Protein AF-0000000073344468 (afdb_homodimer)

Secondary structure (DSSP, 8-state):
-HHHHHHHHHHHHHHHHHHHHHHHHHHHHHHHHHHHHHHHHHHHHHHHHHHHHHHHHHHHHHHHHHHHHHHHHHTT---TT-------HHHHHHHHHHHHTHHHHHHHHHHHHHHHHHHHHHHHHTT------SS--HHHHHHHHHHHHHHH--EEEEEEEEE---TT-S---EEEEEE-TTSSEEEEEETTSEEEEEEHHHHHHS-GGG---SEEEE-SS-EEEEEE-SSSTTEEEEEETTS-EEEEETTTTEEEEEE---SS-EEEEEE-SSSTTEEEEEETTSEEEEEETT-SS-SEEEE-SS-EEEEEE-TT-SSEEEEEETTS-EEEEETTB-SS-SEEE---SS-EEEEEESSSSEEEEEETTSEEEEEETTTTEEEEEEESS--SSS---EEE-SSEEEEE-TTSEEEEEETT-SSEEEEEEPP--TTS--S-GGG--EEEEEEPTTSSEEEEEETT-EEEEEEEE-/-HHHHHHHHHHHHHHHHHHHHHHHHHHHHHHHHHHHHHHHHHHHHHHHHHHHHHHHHHHHHHHHHHHHHHHHHHTT---TT-------HHHHHHHHHHHHTHHHHHHHHHHHHHHHHHHHHHHHHTT------SS--HHHHHHHHHHHHHHH--EEEEEEEEE---TT-S---EEEEEE-TTSSEEEEEETTSEEEEEEHHHHHHS-GGG---SEEEE-SS-EEEEEE-SSSTTEEEEEETTS-EEEEETTTTEEEEEE---SS-EEEEEE-SSSTTEEEEEETTSEEEEEETT-SS-SEEEE-SS-EEEEEE-TT-SSEEEEEETTS-EEEEETTB-SS-SEEE---SS-EEEEEESSSSEEEEEETTSEEEEEETTTTEEEEEEESS--SSS---EEE-SSEEEEE-TTSEEEEEETT-SSEEEEEEPP--TTS--S-GGG--EEEEEEPTTSSEEEEEETT-EEEEEEEE-

Solvent-accessible surface area (backbone atoms only — not comparable to full-atom values): 48288 Å² total; per-residue (Å²): 107,69,65,58,52,48,51,51,48,50,52,51,50,52,50,50,50,52,52,49,50,49,51,50,50,50,48,52,52,48,46,51,52,49,50,52,50,47,52,50,48,51,50,51,48,49,54,47,51,55,48,49,55,47,54,51,52,51,50,54,52,50,52,52,50,49,52,52,46,47,58,56,40,59,72,68,57,79,68,82,76,70,68,73,76,76,71,63,67,64,53,56,55,49,47,53,50,48,60,75,43,38,70,53,49,48,53,38,42,50,49,36,43,51,49,44,53,53,50,50,51,52,35,50,73,68,66,47,78,73,72,80,64,97,58,82,52,63,27,55,52,54,37,49,53,50,52,53,54,51,63,42,36,47,34,63,39,79,69,32,54,40,66,59,71,56,91,83,53,84,78,33,34,29,41,24,46,40,54,38,64,84,58,49,36,34,38,38,31,9,64,79,20,37,41,36,28,34,48,45,68,55,52,62,70,44,66,53,92,65,76,64,60,76,41,75,38,82,49,94,47,37,32,37,23,59,26,52,26,70,73,51,71,48,34,36,35,36,12,13,59,69,9,38,38,36,34,30,30,63,83,78,61,40,77,74,45,75,35,72,79,46,82,26,31,17,36,16,37,26,48,24,67,69,37,67,56,30,33,36,34,13,12,57,65,13,36,38,37,31,38,32,80,88,46,82,56,68,73,43,76,38,83,54,92,41,33,24,34,15,35,32,49,32,66,74,35,77,47,32,38,41,33,11,18,54,77,18,32,34,41,30,31,35,69,91,48,68,90,51,59,74,44,73,50,79,78,58,86,29,35,19,52,34,48,48,65,47,45,72,43,32,36,35,37,33,29,34,64,29,37,35,35,36,30,29,70,75,78,72,39,84,70,47,63,31,50,80,56,44,27,70,84,63,72,23,40,62,28,54,45,88,56,38,40,33,29,29,8,49,77,24,24,37,39,32,23,40,75,73,35,46,52,63,43,28,59,47,70,64,81,73,77,69,73,74,79,76,76,67,78,81,69,43,24,15,16,16,30,29,60,42,82,97,48,60,35,30,43,34,26,21,37,63,24,38,33,37,34,33,32,54,32,98,109,68,64,58,53,49,50,52,48,50,53,50,51,52,50,50,51,53,50,49,51,50,49,50,51,51,48,51,52,49,47,50,51,49,51,51,49,47,52,51,50,51,52,50,48,48,54,48,50,55,49,51,55,48,54,51,51,50,49,53,52,51,52,52,50,50,52,53,47,46,56,55,42,59,72,66,55,77,68,82,76,71,69,74,76,76,72,63,65,64,54,56,56,49,47,54,49,48,61,76,41,38,70,51,49,46,53,38,43,50,49,37,44,49,50,45,51,52,49,50,52,52,35,51,71,68,64,47,78,72,71,81,65,97,58,82,52,64,29,56,52,54,39,50,52,50,51,52,53,52,63,42,35,48,34,64,41,80,70,31,54,42,66,57,71,56,91,84,54,84,76,32,35,28,41,23,47,40,55,37,64,83,56,50,37,34,39,39,30,10,63,77,20,37,41,36,27,33,48,44,66,54,51,62,72,46,67,55,92,65,76,65,61,77,40,75,38,82,50,94,46,36,32,36,24,58,25,52,27,70,71,50,69,46,34,36,35,36,13,13,58,67,8,38,38,35,33,29,30,62,84,80,60,40,77,75,43,73,37,72,81,48,83,25,32,17,36,17,38,25,48,25,67,67,38,67,54,31,33,36,35,12,12,56,65,13,36,37,38,30,37,33,79,89,45,84,56,68,73,44,77,39,84,54,92,42,34,23,35,14,35,33,48,33,65,72,35,76,46,32,35,41,34,12,18,55,77,18,32,34,40,29,32,36,69,91,48,67,91,51,59,74,44,74,49,77,78,58,86,29,36,19,52,33,48,49,64,47,44,71,44,32,36,34,36,33,30,34,62,28,37,36,36,37,31,30,71,76,79,72,38,82,71,47,62,30,51,80,56,44,26,70,84,64,72,23,41,60,28,55,45,87,55,38,40,33,29,29,8,48,77,24,25,37,39,32,24,39,75,74,34,45,51,62,44,29,60,48,70,66,82,73,75,68,74,74,80,74,75,66,79,81,70,44,24,16,15,16,31,30,59,42,80,98,47,60,35,30,43,36,26,20,38,63,24,39,32,36,33,34,32,54,32,98

Nearest PDB structures (foldseek):
  5igo-assembly2_B  TM=9.835E-01  e=4.379E-60  Arabidopsis thaliana
  5igo-assembly1_A  TM=9.864E-01  e=9.681E-60  Arabidopsis thaliana
  6qtt-assembly1_A  TM=9.926E-01  e=2.397E-59  Arabidopsis thaliana
  6qto-assembly1_A  TM=9.766E-01  e=3.117E-60  Arabidopsis thaliana
  5kwn-assembly1_A  TM=9.956E-01  e=2.740E-58  Arabidopsis thaliana

Radius of gyration: 35.46 Å; Cα contacts (8 Å, |Δi|>4): 2117; chains: 2; bounding box: 73×104×95 Å

Organism: Populus trichocarpa (NCBI:txid3694)

Foldseek 3Di:
DVVVVVVVVVVVVVVVVVVVVVVVVVVVVVVVVVVVVVVVVVVVVVVVVVQVVAVVVVVVVVVVVVVVVVVVCVVPCPPVPPPVPPPVPLVVVLVVVCVVCVVQLSVLLVVLQVVLVVVVVVCVVVVNCPPPPPDDRPSNVVSVVVSVVLSFFQEKDFQFKEFPDPVPDQWPAWQEKEAFLQRQKMWTFFQVQKIFIFGPVCRRPDHHVDGGGPFMAGHDAGWQYKEYQNPPRQWIWTFGQQGKIWIAGRVVSDTQAIARPGRGGKREKYAANVDSQWMWTFAQSQKIFIPGSVDRYTPDIAHGDFGWQEKYDQNVDPQWMWTFTQVQWIFIDGNVDRVGGPAIQHDGPGGWNYWDAQHNQKIWIDGQVQKIWIAGNVVGDTDAIAHDAHHHPAAFEWEYYNFKIKTKHQLQKIFMDGPSGRYTSYMDHDDDPCPPPDDDNSGKMWNYKYDDHPFQWIWTAIRSGMITIIGRGD/DVVVVVVVVVVVVVVVVVVVVVVVVVVVVVVVVVVVVVVVVVVVVVVVVVQVVAVVVVVVVVVVVVVVVVVVVVVPCPPPPPPPPPPVPLVVVLVVVCVVCVVQLSVLLVVLQVVLVVVVVVCVVVVNCPDPPPDDRPSNVVSVVVSVVLSFFQEKDFQFKEFPDPVPDQWPAWQEKEAFLQRQKMWTFFQVQKIFIFGPVCRRPDHHVDGGGPFMAGHDAGWQYKEYQNPPRQWIWTFGQQGKIWIAGRVVSDTQAIARPDRGGKREKYAANVDSQWMWTFAQSQKIFIPGSVDRDTPDIAHGDFGWQEKYDQNVDPQWMWTFTQVQWIFIDGNVDRVGGPAIQHDGPGGWRYWDAQHSQKIWIDGQSQKIWIAGNVVGDTDAIAHDAHHHPAAFEWEYYNFKIWTKHQLQKIFIDGPSGRYTSYMDHDDDPCPPPDDDNSGKMWNYKYDDHPFQWMWTAIRSGMITIIGRGD

Structure (mmCIF, N/CA/C/O backbone):
data_AF-0000000073344468-model_v1
#
loop_
_entity.id
_entity.type
_entity.pdbx_description
1 polymer 'Uncharacterized protein'
#
loop_
_atom_site.group_PDB
_atom_site.id
_atom_site.type_symbol
_atom_site.label_atom_id
_atom_site.label_alt_id
_atom_site.label_comp_id
_atom_site.label_asym_id
_atom_site.label_entity_id
_atom_site.label_seq_id
_atom_site.pdbx_PDB_ins_code
_atom_site.Cartn_x
_atom_site.Cartn_y
_atom_site.Cartn_z
_atom_site.occupancy
_atom_site.B_iso_or_equiv
_atom_site.auth_seq_id
_atom_site.auth_comp_id
_atom_site.auth_asym_id
_atom_site.auth_atom_id
_atom_site.pdbx_PDB_model_num
ATOM 1 N N . MET A 1 1 ? -18.031 36.469 42.406 1 64.81 1 MET A N 1
ATOM 2 C CA . MET A 1 1 ? -16.734 36.188 41.781 1 64.81 1 MET A CA 1
ATOM 3 C C . MET A 1 1 ? -16.141 34.906 42.344 1 64.81 1 MET A C 1
ATOM 5 O O . MET A 1 1 ? -15.625 34.094 41.562 1 64.81 1 MET A O 1
ATOM 9 N N . ALA A 1 2 ? -16.25 34.781 43.625 1 69.94 2 ALA A N 1
ATOM 10 C CA . ALA A 1 2 ? -15.703 33.594 44.281 1 69.94 2 ALA A CA 1
ATOM 11 C C . ALA A 1 2 ? -16.469 32.344 43.844 1 69.94 2 ALA A C 1
ATOM 13 O O . ALA A 1 2 ? -15.859 31.281 43.562 1 69.94 2 ALA A O 1
ATOM 14 N N . LEU A 1 3 ? -17.719 32.469 43.625 1 69.56 3 LEU A N 1
ATOM 15 C CA . LEU A 1 3 ? -18.547 31.359 43.25 1 69.56 3 LEU A CA 1
ATOM 16 C C . LEU A 1 3 ? -18.25 30.922 41.812 1 69.56 3 LEU A C 1
ATOM 18 O O . LEU A 1 3 ? -18.234 29.734 41.5 1 69.56 3 LEU A O 1
ATOM 22 N N . LEU A 1 4 ? -18 31.875 41 1 77.06 4 LEU A N 1
ATOM 23 C CA . LEU A 1 4 ? -17.688 31.578 39.594 1 77.06 4 LEU A CA 1
ATOM 24 C C . LEU A 1 4 ? -16.328 30.906 39.469 1 77.06 4 LEU A C 1
ATOM 26 O O . LEU A 1 4 ? -16.156 29.984 38.656 1 77.06 4 LEU A O 1
ATOM 30 N N . ALA A 1 5 ? -15.484 31.359 40.281 1 76.25 5 ALA A N 1
ATOM 31 C CA . ALA A 1 5 ? -14.148 30.75 40.312 1 76.25 5 ALA A CA 1
ATOM 32 C C . ALA A 1 5 ? -14.211 29.312 40.781 1 76.25 5 ALA A C 1
ATOM 34 O O . ALA A 1 5 ? -13.5 28.438 40.25 1 76.25 5 ALA A O 1
ATOM 35 N N . GLU A 1 6 ? -15.07 29.156 41.688 1 75.38 6 GLU A N 1
ATOM 36 C CA . GLU A 1 6 ? -15.211 27.812 42.25 1 75.38 6 GLU A CA 1
ATOM 37 C C . GLU A 1 6 ? -15.867 26.875 41.219 1 75.38 6 GLU A C 1
ATOM 39 O O . GLU A 1 6 ? -15.5 25.703 41.125 1 75.38 6 GLU A O 1
ATOM 44 N N . LYS A 1 7 ? -16.797 27.406 40.562 1 76.25 7 LYS A N 1
ATOM 45 C CA . LYS A 1 7 ? -17.469 26.609 39.531 1 76.25 7 LYS A CA 1
ATOM 46 C C . LYS A 1 7 ? -16.5 26.266 38.406 1 76.25 7 LYS A C 1
ATOM 48 O O . LYS A 1 7 ? -16.516 25.141 37.906 1 76.25 7 LYS A O 1
ATOM 53 N N . THR A 1 8 ? -15.703 27.156 38.062 1 80.94 8 THR A N 1
ATOM 54 C CA . THR A 1 8 ? -14.719 26.922 37 1 80.94 8 THR A CA 1
ATOM 55 C C . THR A 1 8 ? -13.703 25.875 37.438 1 80.94 8 THR A C 1
ATOM 57 O O . THR A 1 8 ? -13.297 25.031 36.656 1 80.94 8 THR A O 1
ATOM 60 N N . ARG A 1 9 ? -13.398 25.922 38.656 1 80 9 ARG A N 1
ATOM 61 C CA . ARG A 1 9 ? -12.43 24.969 39.188 1 80 9 ARG A CA 1
ATOM 62 C C . ARG A 1 9 ? -13.016 23.562 39.219 1 80 9 ARG A C 1
ATOM 64 O O . ARG A 1 9 ? -12.328 22.594 38.906 1 80 9 ARG A O 1
ATOM 71 N N . LYS A 1 10 ? -14.234 23.516 39.594 1 78.19 10 LYS A N 1
ATOM 72 C CA . LYS A 1 10 ? -14.906 22.219 39.625 1 78.19 10 LYS A CA 1
ATOM 73 C C . LYS A 1 10 ? -15.008 21.625 38.219 1 78.19 10 LYS A C 1
ATOM 75 O O . LYS A 1 10 ? -14.805 20.422 38.031 1 78.19 10 LYS A O 1
ATOM 80 N N . MET A 1 11 ? -15.32 22.453 37.281 1 78.81 11 MET A N 1
ATOM 81 C CA . MET A 1 11 ? -15.43 22 35.906 1 78.81 11 MET A CA 1
ATOM 82 C C . MET A 1 11 ? -14.078 21.5 35.406 1 78.81 11 MET A C 1
ATOM 84 O O . MET A 1 11 ? -14.016 20.5 34.688 1 78.81 11 MET A O 1
ATOM 88 N N . GLU A 1 12 ? -13.039 22.188 35.812 1 81.38 12 GLU A N 1
ATOM 89 C CA . GLU A 1 12 ? -11.688 21.797 35.406 1 81.38 12 GLU A CA 1
ATOM 90 C C . GLU A 1 12 ? -11.281 20.469 36.031 1 81.38 12 GLU A C 1
ATOM 92 O O . GLU A 1 12 ? -10.633 19.641 35.375 1 81.38 12 GLU A O 1
ATOM 97 N N . GLN A 1 13 ? -11.688 20.297 37.25 1 81.25 13 GLN A N 1
ATOM 98 C CA . GLN A 1 13 ? -11.359 19.062 37.938 1 81.25 13 GLN A CA 1
ATOM 99 C C . GLN A 1 13 ? -12.125 17.875 37.344 1 81.25 13 GLN A C 1
ATOM 101 O O . GLN A 1 13 ? -11.586 16.781 37.219 1 81.25 13 GLN A O 1
ATOM 106 N N . GLU A 1 14 ? -13.352 18.141 36.969 1 80.5 14 GLU A N 1
ATOM 107 C CA . GLU A 1 14 ? -14.148 17.094 36.344 1 80.5 14 GLU A CA 1
ATOM 108 C C . GLU A 1 14 ? -13.586 16.719 34.969 1 80.5 14 GLU A C 1
ATOM 110 O O . GLU A 1 14 ? -13.578 15.539 34.625 1 80.5 14 GLU A O 1
ATOM 115 N N . GLU A 1 15 ? -13.156 17.719 34.312 1 82.88 15 GLU A N 1
ATOM 116 C CA . GLU A 1 15 ? -12.562 17.469 33 1 82.88 15 GLU A CA 1
ATOM 117 C C . GLU A 1 15 ? -11.266 16.672 33.156 1 82.88 15 GLU A C 1
ATOM 119 O O . GLU A 1 15 ? -10.992 15.766 32.344 1 82.88 15 GLU A O 1
ATOM 124 N N . ALA A 1 16 ? -10.547 17.016 34.125 1 85.06 16 ALA A N 1
ATOM 125 C CA . ALA A 1 16 ? -9.297 16.312 34.375 1 85.06 16 ALA A CA 1
ATOM 126 C C . ALA A 1 16 ? -9.547 14.844 34.75 1 85.06 16 ALA A C 1
ATOM 128 O O . ALA A 1 16 ? -8.828 13.953 34.281 1 85.06 16 ALA A O 1
ATOM 129 N N . ASP A 1 17 ? -10.539 14.641 35.562 1 85.81 17 ASP A N 1
ATOM 130 C CA . ASP A 1 17 ? -10.891 13.273 35.938 1 85.81 17 ASP A CA 1
ATOM 131 C C . ASP A 1 17 ? -11.328 12.453 34.719 1 85.81 17 ASP A C 1
ATOM 133 O O . ASP A 1 17 ? -10.945 11.297 34.594 1 85.81 17 ASP A O 1
ATOM 137 N N . THR A 1 18 ? -12.141 13.086 33.875 1 85.56 18 THR A N 1
ATOM 138 C CA . THR A 1 18 ? -12.609 12.398 32.688 1 85.56 18 THR A CA 1
ATOM 139 C C . THR A 1 18 ? -11.43 12.031 31.781 1 85.56 18 THR A C 1
ATOM 141 O O . THR A 1 18 ? -11.375 10.93 31.25 1 85.56 18 THR A O 1
ATOM 144 N N . ASN A 1 19 ? -10.508 12.961 31.672 1 87.56 19 ASN A N 1
ATOM 145 C CA . ASN A 1 19 ? -9.336 12.711 30.844 1 87.56 19 ASN A CA 1
ATOM 146 C C . ASN A 1 19 ? -8.484 11.57 31.406 1 87.56 19 ASN A C 1
ATOM 148 O O . ASN A 1 19 ? -7.945 10.766 30.641 1 87.56 19 ASN A O 1
ATOM 152 N N . MET A 1 20 ? -8.391 11.523 32.688 1 89.5 20 MET A N 1
ATOM 153 C CA . MET A 1 20 ? -7.613 10.453 33.312 1 89.5 20 MET A CA 1
ATOM 154 C C . MET A 1 20 ? -8.297 9.109 33.156 1 89.5 20 MET A C 1
ATOM 156 O O . MET A 1 20 ? -7.633 8.086 32.969 1 89.5 20 MET A O 1
ATOM 160 N N . ARG A 1 21 ? -9.633 9.125 33.188 1 89.88 21 ARG A N 1
ATOM 161 C CA . ARG A 1 21 ? -10.375 7.887 32.969 1 89.88 21 ARG A CA 1
ATOM 162 C C . ARG A 1 21 ? -10.195 7.363 31.547 1 89.88 21 ARG A C 1
ATOM 164 O O . ARG A 1 21 ? -10.055 6.156 31.344 1 89.88 21 ARG A O 1
ATOM 171 N N . ILE A 1 22 ? -10.195 8.273 30.625 1 90.75 22 ILE A N 1
ATOM 172 C CA . ILE A 1 22 ? -9.992 7.891 29.234 1 90.75 22 ILE A CA 1
ATOM 173 C C . ILE A 1 22 ? -8.586 7.336 29.047 1 90.75 22 ILE A C 1
ATOM 175 O O . ILE A 1 22 ? -8.398 6.32 28.375 1 90.75 22 ILE A O 1
ATOM 179 N N . LEU A 1 23 ? -7.676 8 29.641 1 92.31 23 LEU A N 1
ATOM 180 C CA . LEU A 1 23 ? -6.289 7.551 29.562 1 92.31 23 LEU A CA 1
ATOM 181 C C . LEU A 1 23 ? -6.137 6.164 30.188 1 92.31 23 LEU A C 1
ATOM 183 O O . LEU A 1 23 ? -5.465 5.297 29.625 1 92.31 23 LEU A O 1
ATOM 187 N N . LEU A 1 24 ? -6.75 5.988 31.344 1 93.31 24 LEU A N 1
ATOM 188 C CA . LEU A 1 24 ? -6.668 4.699 32.031 1 93.31 24 LEU A CA 1
ATOM 189 C C . LEU A 1 24 ? -7.301 3.6 31.188 1 93.31 24 LEU A C 1
ATOM 191 O O . LEU A 1 24 ? -6.762 2.494 31.094 1 93.31 24 LEU A O 1
ATOM 195 N N . ASP A 1 25 ? -8.422 3.949 30.594 1 93.19 25 ASP A N 1
ATOM 196 C CA . ASP A 1 25 ? -9.07 2.982 29.719 1 93.19 25 ASP A CA 1
ATOM 197 C C . ASP A 1 25 ? -8.156 2.611 28.547 1 93.19 25 ASP A C 1
ATOM 199 O O . ASP A 1 25 ? -8.062 1.438 28.188 1 93.19 25 ASP A O 1
ATOM 203 N N . PHE A 1 26 ? -7.551 3.537 27.969 1 94.38 26 PHE A N 1
ATOM 204 C CA . PHE A 1 26 ? -6.602 3.305 26.875 1 94.38 26 PHE A CA 1
ATOM 205 C C . PHE A 1 26 ? -5.469 2.395 27.344 1 94.38 26 PHE A C 1
ATOM 207 O O . PHE A 1 26 ? -5.121 1.436 26.656 1 94.38 26 PHE A O 1
ATOM 214 N N . LEU A 1 27 ? -4.945 2.701 28.469 1 95 27 LEU A N 1
ATOM 215 C CA . LEU A 1 27 ? -3.803 1.944 28.969 1 95 27 LEU A CA 1
ATOM 216 C C . LEU A 1 27 ? -4.199 0.504 29.281 1 95 27 LEU A C 1
ATOM 218 O O . LEU A 1 27 ? -3.426 -0.424 29.031 1 95 27 LEU A O 1
ATOM 222 N N . TYR A 1 28 ? -5.383 0.319 29.844 1 94.94 28 TYR A N 1
ATOM 223 C CA . TYR A 1 28 ? -5.852 -1.035 30.109 1 94.94 28 TYR A CA 1
ATOM 224 C C . TYR A 1 28 ? -6.039 -1.818 28.828 1 94.94 28 TYR A C 1
ATOM 226 O O . TYR A 1 28 ? -5.668 -2.992 28.734 1 94.94 28 TYR A O 1
ATOM 234 N N . CYS A 1 29 ? -6.66 -1.135 27.844 1 94.75 29 CYS A N 1
ATOM 235 C CA . CYS A 1 29 ? -6.832 -1.779 26.547 1 94.75 29 CYS A CA 1
ATOM 236 C C . CYS A 1 29 ? -5.484 -2.143 25.938 1 94.75 29 CYS A C 1
ATOM 238 O O . CYS A 1 29 ? -5.32 -3.238 25.406 1 94.75 29 CYS A O 1
ATOM 240 N N . LEU A 1 30 ? -4.605 -1.229 26.062 1 95 30 LEU A N 1
ATOM 241 C CA . LEU A 1 30 ? -3.266 -1.453 25.531 1 95 30 LEU A CA 1
ATOM 242 C C . LEU A 1 30 ? -2.576 -2.602 26.25 1 95 30 LEU A C 1
ATOM 244 O O . LEU A 1 30 ? -1.915 -3.432 25.625 1 95 30 LEU A O 1
ATOM 248 N N . SER A 1 31 ? -2.713 -2.602 27.594 1 96.12 31 SER A N 1
ATOM 249 C CA . SER A 1 31 ? -2.123 -3.666 28.391 1 96.12 31 SER A CA 1
ATOM 250 C C . SER A 1 31 ? -2.674 -5.031 28 1 96.12 31 SER A C 1
ATOM 252 O O . SER A 1 31 ? -1.917 -5.992 27.844 1 96.12 31 SER A O 1
ATOM 254 N N . LYS A 1 32 ? -3.926 -5.043 27.844 1 95.81 32 LYS A N 1
ATOM 255 C CA . LYS A 1 32 ? -4.551 -6.297 27.438 1 95.81 32 LYS A CA 1
ATOM 256 C C . LYS A 1 32 ? -4.039 -6.754 26.078 1 95.81 32 LYS A C 1
ATOM 258 O O . LYS A 1 32 ? -3.715 -7.93 25.891 1 95.81 32 LYS A O 1
ATOM 263 N N . GLN A 1 33 ? -4.012 -5.828 25.141 1 95 33 GLN A N 1
ATOM 264 C CA . GLN A 1 33 ? -3.525 -6.148 23.797 1 95 33 GLN A CA 1
ATOM 265 C C . GLN A 1 33 ? -2.08 -6.641 23.844 1 95 33 GLN A C 1
ATOM 267 O O . GLN A 1 33 ? -1.733 -7.625 23.188 1 95 33 GLN A O 1
ATOM 272 N N . LYS A 1 34 ? -1.238 -5.98 24.609 1 95.31 34 LYS A N 1
ATOM 273 C CA . LYS A 1 34 ? 0.169 -6.359 24.688 1 95.31 34 LYS A CA 1
ATOM 274 C C . LYS A 1 34 ? 0.333 -7.711 25.391 1 95.31 34 LYS A C 1
ATOM 276 O O . LYS A 1 34 ? 1.238 -8.477 25.062 1 95.31 34 LYS A O 1
ATOM 281 N N . LEU A 1 35 ? -0.527 -7.977 26.391 1 95.62 35 LEU A N 1
ATOM 282 C CA . LEU A 1 35 ? -0.496 -9.273 27.062 1 95.62 35 LEU A CA 1
ATOM 283 C C . LEU A 1 35 ? -0.881 -10.391 26.094 1 95.62 35 LEU A C 1
ATOM 285 O O . LEU A 1 35 ? -0.279 -11.469 26.109 1 95.62 35 LEU A O 1
ATOM 289 N N . ASP A 1 36 ? -1.88 -10.094 25.297 1 95.69 36 ASP A N 1
ATOM 290 C CA . ASP A 1 36 ? -2.256 -11.062 24.266 1 95.69 36 ASP A CA 1
ATOM 291 C C . ASP A 1 36 ? -1.104 -11.305 23.297 1 95.69 36 ASP A C 1
ATOM 293 O O . ASP A 1 36 ? -0.822 -12.445 22.922 1 95.69 36 ASP A O 1
ATOM 297 N N . ASP A 1 37 ? -0.477 -10.242 22.938 1 94.81 37 ASP A N 1
ATOM 298 C CA . ASP A 1 37 ? 0.677 -10.359 22.047 1 94.81 37 ASP A CA 1
ATOM 299 C C . ASP A 1 37 ? 1.79 -11.18 22.688 1 94.81 37 ASP A C 1
ATOM 301 O O . ASP A 1 37 ? 2.439 -11.984 22.031 1 94.81 37 ASP A O 1
ATOM 305 N N . LEU A 1 38 ? 2.008 -10.906 23.953 1 95.31 38 LEU A N 1
ATOM 306 C CA . LEU A 1 38 ? 3.037 -11.625 24.703 1 95.31 38 LEU A CA 1
ATOM 307 C C . LEU A 1 38 ? 2.744 -13.117 24.734 1 95.31 38 LEU A C 1
ATOM 309 O O . LEU A 1 38 ? 3.641 -13.938 24.516 1 95.31 38 LEU A O 1
ATOM 313 N N . ASN A 1 39 ? 1.536 -13.445 24.984 1 95.19 39 ASN A N 1
ATOM 314 C CA . ASN A 1 39 ? 1.137 -14.844 25.016 1 95.19 39 ASN A CA 1
ATOM 315 C C . ASN A 1 39 ? 1.318 -15.516 23.656 1 95.19 39 ASN A C 1
ATOM 317 O O . ASN A 1 39 ? 1.741 -16.672 23.578 1 95.19 39 ASN A O 1
ATOM 321 N N . GLU A 1 40 ? 0.975 -14.82 22.656 1 94 40 GLU A N 1
ATOM 322 C CA . GLU A 1 40 ? 1.144 -15.352 21.312 1 94 40 GLU A CA 1
ATOM 323 C C . GLU A 1 40 ? 2.613 -15.617 21 1 94 40 GLU A C 1
ATOM 325 O O . GLU A 1 40 ? 2.961 -16.672 20.484 1 94 40 GLU A O 1
ATOM 330 N N . ILE A 1 41 ? 3.449 -14.664 21.344 1 95.19 41 ILE A N 1
ATOM 331 C CA . ILE A 1 41 ? 4.879 -14.789 21.078 1 95.19 41 ILE A CA 1
ATOM 332 C C . ILE A 1 41 ? 5.457 -15.93 21.906 1 95.19 41 ILE A C 1
ATOM 334 O O . ILE A 1 41 ? 6.328 -16.672 21.453 1 95.19 41 ILE A O 1
ATOM 338 N N . GLN A 1 42 ? 4.996 -16.078 23.094 1 95.06 42 GLN A N 1
ATOM 339 C CA . GLN A 1 42 ? 5.461 -17.156 23.953 1 95.06 42 GLN A CA 1
ATOM 340 C C . GLN A 1 42 ? 5.07 -18.516 23.391 1 95.06 42 GLN A C 1
ATOM 342 O O . GLN A 1 42 ? 5.855 -19.469 23.453 1 95.06 42 GLN A O 1
ATOM 347 N N . THR A 1 43 ? 3.867 -18.578 22.859 1 94.06 43 THR A N 1
ATOM 348 C CA . THR A 1 43 ? 3.432 -19.812 22.219 1 94.06 43 THR A CA 1
ATOM 349 C C . THR A 1 43 ? 4.305 -20.125 21 1 94.06 43 THR A C 1
ATOM 351 O O . THR A 1 43 ? 4.699 -21.281 20.797 1 94.06 43 THR A O 1
ATOM 354 N N . ASP A 1 44 ? 4.559 -19.109 20.234 1 94.31 44 ASP A N 1
ATOM 355 C CA . ASP A 1 44 ? 5.434 -19.281 19.078 1 94.31 44 ASP A CA 1
ATOM 356 C C . ASP A 1 44 ? 6.805 -19.797 19.5 1 94.31 44 ASP A C 1
ATOM 358 O O . ASP A 1 44 ? 7.363 -20.688 18.859 1 94.31 44 ASP A O 1
ATOM 362 N N . LEU A 1 45 ? 7.309 -19.172 20.562 1 95.38 45 LEU A N 1
ATOM 363 C CA . LEU A 1 45 ? 8.625 -19.562 21.047 1 95.38 45 LEU A CA 1
ATOM 364 C C . LEU A 1 45 ? 8.625 -21.016 21.516 1 95.38 45 LEU A C 1
ATOM 366 O O . LEU A 1 45 ? 9.625 -21.719 21.359 1 95.38 45 LEU A O 1
ATOM 370 N N . GLN A 1 46 ? 7.562 -21.453 22.047 1 94.5 46 GLN A N 1
ATOM 371 C CA . GLN A 1 46 ? 7.441 -22.844 22.453 1 94.5 46 GLN A CA 1
ATOM 372 C C . GLN A 1 46 ? 7.5 -23.781 21.25 1 94.5 46 GLN A C 1
ATOM 374 O O . GLN A 1 46 ? 8.18 -24.797 21.281 1 94.5 46 GLN A O 1
ATOM 379 N N . TYR A 1 47 ? 6.699 -23.391 20.172 1 93.19 47 TYR A N 1
ATOM 380 C CA . TYR A 1 47 ? 6.77 -24.156 18.938 1 93.19 47 TYR A CA 1
ATOM 381 C C . TYR A 1 47 ? 8.211 -24.266 18.438 1 93.19 47 TYR A C 1
ATOM 383 O O . TYR A 1 47 ? 8.672 -25.359 18.109 1 93.19 47 TYR A O 1
ATOM 391 N N . ILE A 1 48 ? 8.891 -23.188 18.438 1 95.56 48 ILE A N 1
ATOM 392 C CA . ILE A 1 48 ? 10.234 -23.094 17.875 1 95.56 48 ILE A CA 1
ATOM 393 C C . ILE A 1 48 ? 11.203 -23.938 18.703 1 95.56 48 ILE A C 1
ATOM 395 O O . ILE A 1 48 ? 12.016 -24.672 18.141 1 95.56 48 ILE A O 1
ATOM 399 N N . GLU A 1 49 ? 11.078 -23.859 19.984 1 94.69 49 GLU A N 1
ATOM 400 C CA . GLU A 1 49 ? 11.961 -24.625 20.859 1 94.69 49 GLU A CA 1
ATOM 401 C C . GLU A 1 49 ? 11.734 -26.125 20.688 1 94.69 49 GLU A C 1
ATOM 403 O O . GLU A 1 49 ? 12.688 -26.891 20.656 1 94.69 49 GLU A O 1
ATOM 408 N N . GLU A 1 50 ? 10.492 -26.5 20.641 1 93.56 50 GLU A N 1
ATOM 409 C CA . GLU A 1 50 ? 10.164 -27.891 20.391 1 93.56 50 GLU A CA 1
ATOM 410 C C . GLU A 1 50 ? 10.773 -28.391 19.094 1 93.56 50 GLU A C 1
ATOM 412 O O . GLU A 1 50 ? 11.344 -29.484 19.031 1 93.56 50 GLU A O 1
ATOM 417 N N . ASP A 1 51 ? 10.641 -27.594 18.109 1 94.19 51 ASP A N 1
ATOM 418 C CA . ASP A 1 51 ? 11.109 -27.984 16.781 1 94.19 51 ASP A CA 1
ATOM 419 C C . ASP A 1 51 ? 12.633 -28 16.719 1 94.19 51 ASP A C 1
ATOM 421 O O . ASP A 1 51 ? 13.234 -28.844 16.062 1 94.19 51 ASP A O 1
ATOM 425 N N . ILE A 1 52 ? 13.266 -27.047 17.391 1 94.69 52 ILE A N 1
ATOM 426 C CA . ILE A 1 52 ? 14.719 -27.016 17.453 1 94.69 52 ILE A CA 1
ATOM 427 C C . ILE A 1 52 ? 15.227 -28.312 18.109 1 94.69 52 ILE A C 1
ATOM 429 O O . ILE A 1 52 ? 16.141 -28.953 17.594 1 94.69 52 ILE A O 1
ATOM 433 N N . ASN A 1 53 ? 14.617 -28.641 19.203 1 93.38 53 ASN A N 1
ATOM 434 C CA . ASN A 1 53 ? 15 -29.859 19.906 1 93.38 53 ASN A CA 1
ATOM 435 C C . ASN A 1 53 ? 14.82 -31.094 19.016 1 93.38 53 ASN A C 1
ATOM 437 O O . ASN A 1 53 ? 15.688 -31.969 18.984 1 93.38 53 ASN A O 1
ATOM 441 N N . TYR A 1 54 ? 13.805 -31.078 18.312 1 91.81 54 TYR A N 1
ATOM 442 C CA . TYR A 1 54 ? 13.523 -32.219 17.438 1 91.81 54 TYR A CA 1
ATOM 443 C C . TYR A 1 54 ? 14.531 -32.281 16.297 1 91.81 54 TYR A C 1
ATOM 445 O O . TYR A 1 54 ? 15.062 -33.375 16.016 1 91.81 54 TYR A O 1
ATOM 453 N N . VAL A 1 55 ? 14.727 -31.234 15.57 1 92.62 55 VAL A N 1
ATOM 454 C CA . VAL A 1 55 ? 15.625 -31.203 14.422 1 92.62 55 VAL A CA 1
ATOM 455 C C . VAL A 1 55 ? 17.047 -31.531 14.867 1 92.62 55 VAL A C 1
ATOM 457 O O . VAL A 1 55 ? 17.781 -32.219 14.164 1 92.62 55 VAL A O 1
ATOM 460 N N . GLU A 1 56 ? 17.406 -31.047 16.047 1 92.25 56 GLU A N 1
ATOM 461 C CA . GLU A 1 56 ? 18.719 -31.359 16.594 1 92.25 56 GLU A CA 1
ATOM 462 C C . GLU A 1 56 ? 18.859 -32.844 16.875 1 92.25 56 GLU A C 1
ATOM 464 O O . GLU A 1 56 ? 19.891 -33.469 16.578 1 92.25 56 GLU A O 1
ATOM 469 N N . LYS A 1 57 ? 17.875 -33.438 17.406 1 89.62 57 LYS A N 1
ATOM 470 C CA . LYS A 1 57 ? 17.875 -34.875 17.672 1 89.62 57 LYS A CA 1
ATOM 471 C C . LYS A 1 57 ? 17.969 -35.656 16.375 1 89.62 57 LYS A C 1
ATOM 473 O O . LYS A 1 57 ? 18.719 -36.656 16.297 1 89.62 57 LYS A O 1
ATOM 478 N N . LYS A 1 58 ? 17.266 -35.219 15.406 1 87.94 58 LYS A N 1
ATOM 479 C CA . LYS A 1 58 ? 17.266 -35.906 14.117 1 87.94 58 LYS A CA 1
ATOM 480 C C . LYS A 1 58 ? 18.625 -35.812 13.438 1 87.94 58 LYS A C 1
ATOM 482 O O . LYS A 1 58 ? 19.094 -36.75 12.805 1 87.94 58 LYS A O 1
ATOM 487 N N . ARG A 1 59 ? 19.188 -34.656 13.578 1 88 59 ARG A N 1
ATOM 488 C CA . ARG A 1 59 ? 20.516 -34.469 13.008 1 88 59 ARG A CA 1
ATOM 489 C C . ARG A 1 59 ? 21.531 -35.375 13.656 1 88 59 ARG A C 1
ATOM 491 O O . ARG A 1 59 ? 22.391 -35.938 12.977 1 88 59 ARG A O 1
ATOM 498 N N . ILE A 1 60 ? 21.438 -35.5 14.953 1 87 60 ILE A N 1
ATOM 499 C CA . ILE A 1 60 ? 22.359 -36.375 15.695 1 87 60 ILE A CA 1
ATOM 500 C C . ILE A 1 60 ? 22.141 -37.844 15.266 1 87 60 ILE A C 1
ATOM 502 O O . ILE A 1 60 ? 23.109 -38.594 15.07 1 87 60 ILE A O 1
ATOM 506 N N . GLN A 1 61 ? 20.922 -38.188 15.008 1 85.25 61 GLN A N 1
ATOM 507 C CA . GLN A 1 61 ? 20.594 -39.531 14.57 1 85.25 61 GLN A CA 1
ATOM 508 C C . GLN A 1 61 ? 21.156 -39.812 13.172 1 85.25 61 GLN A C 1
ATOM 510 O O . GLN A 1 61 ? 21.703 -40.875 12.914 1 85.25 61 GLN A O 1
ATOM 515 N N . LEU A 1 62 ? 20.969 -38.844 12.32 1 83.56 62 LEU A N 1
ATOM 516 C CA . LEU A 1 62 ? 21.469 -38.969 10.961 1 83.56 62 LEU A CA 1
ATOM 517 C C . LEU A 1 62 ? 23 -39.062 10.945 1 83.56 62 LEU A C 1
ATOM 519 O O . LEU A 1 62 ? 23.578 -39.812 10.164 1 83.56 62 LEU A O 1
ATOM 523 N N . SER A 1 63 ? 23.656 -38.281 11.797 1 82.75 63 SER A N 1
ATOM 524 C CA . SER A 1 63 ? 25.109 -38.312 11.883 1 82.75 63 SER A CA 1
ATOM 525 C C . SER A 1 63 ? 25.609 -39.656 12.398 1 82.75 63 SER A C 1
ATOM 527 O O . SER A 1 63 ? 26.625 -40.188 11.922 1 82.75 63 SER A O 1
ATOM 529 N N . ARG A 1 64 ? 24.891 -40.25 13.234 1 81.62 64 ARG A N 1
ATOM 530 C CA . ARG A 1 64 ? 25.25 -41.562 13.773 1 81.62 64 ARG A CA 1
ATOM 531 C C . ARG A 1 64 ? 25.094 -42.656 12.719 1 81.62 64 ARG A C 1
ATOM 533 O O . ARG A 1 64 ? 25.922 -43.562 12.625 1 81.62 64 ARG A O 1
ATOM 540 N N . GLU A 1 65 ? 24.109 -42.438 11.938 1 78.06 65 GLU A N 1
ATOM 541 C CA . GLU A 1 65 ? 23.891 -43.406 10.859 1 78.06 65 GLU A CA 1
ATOM 542 C C . GLU A 1 65 ? 24.953 -43.312 9.781 1 78.06 65 GLU A C 1
ATOM 544 O O . GLU A 1 65 ? 25.406 -44.312 9.234 1 78.06 65 GLU A O 1
ATOM 549 N N . ASN A 1 66 ? 25.281 -42.062 9.477 1 74.75 66 ASN A N 1
ATOM 550 C CA . ASN A 1 66 ? 26.344 -41.844 8.5 1 74.75 66 ASN A CA 1
ATOM 551 C C . ASN A 1 66 ? 27.672 -42.406 8.984 1 74.75 66 ASN A C 1
ATOM 553 O O . ASN A 1 66 ? 28.438 -42.969 8.195 1 74.75 66 ASN A O 1
ATOM 557 N N . ASP A 1 67 ? 27.984 -42.25 10.242 1 74.12 67 ASP A N 1
ATOM 558 C CA . ASP A 1 67 ? 29.219 -42.781 10.82 1 74.12 67 ASP A CA 1
ATOM 559 C C . ASP A 1 67 ? 29.219 -44.312 10.773 1 74.12 67 ASP A C 1
ATOM 561 O O . ASP A 1 67 ? 30.25 -44.938 10.477 1 74.12 67 ASP A O 1
ATOM 565 N N . ARG A 1 68 ? 28.125 -44.844 10.93 1 70.5 68 ARG A N 1
ATOM 566 C CA . ARG A 1 68 ? 28 -46.312 10.891 1 70.5 68 ARG A CA 1
ATOM 567 C C . ARG A 1 68 ? 28.219 -46.812 9.477 1 70.5 68 ARG A C 1
ATOM 569 O O . ARG A 1 68 ? 28.859 -47.875 9.289 1 70.5 68 ARG A O 1
ATOM 576 N N . PHE A 1 69 ? 27.641 -46.031 8.586 1 66.06 69 PHE A N 1
ATOM 577 C CA . PHE A 1 69 ? 27.766 -46.406 7.191 1 66.06 69 PHE A CA 1
ATOM 578 C C . PHE A 1 69 ? 29.203 -46.281 6.707 1 66.06 69 PHE A C 1
ATOM 580 O O . PHE A 1 69 ? 29.719 -47.125 5.969 1 66.06 69 PHE A O 1
ATOM 587 N N . SER A 1 70 ? 29.812 -45.094 7.043 1 66.19 70 SER A N 1
ATOM 588 C CA . SER A 1 70 ? 31.203 -44.875 6.66 1 66.19 70 SER A CA 1
ATOM 589 C C . SER A 1 70 ? 32.125 -45.938 7.238 1 66.19 70 SER A C 1
ATOM 591 O O . SER A 1 70 ? 33.062 -46.375 6.582 1 66.19 70 SER A O 1
ATOM 593 N N . LEU A 1 71 ? 31.859 -46.344 8.367 1 64.12 71 LEU A N 1
ATOM 594 C CA . LEU A 1 71 ? 32.656 -47.375 8.984 1 64.12 71 LEU A CA 1
ATOM 595 C C . LEU A 1 71 ? 32.469 -48.719 8.242 1 64.12 71 LEU A C 1
ATOM 597 O O . LEU A 1 71 ? 33.438 -49.469 8.078 1 64.12 71 LEU A O 1
ATOM 601 N N . LYS A 1 72 ? 31.328 -48.75 7.648 1 58.72 72 LYS A N 1
ATOM 602 C CA . LYS A 1 72 ? 31.062 -49.969 6.902 1 58.72 72 LYS A CA 1
ATOM 603 C C . LYS A 1 72 ? 31.734 -49.938 5.531 1 58.72 72 LYS A C 1
ATOM 605 O O . LYS A 1 72 ? 32.219 -50.938 5.043 1 58.72 72 LYS A O 1
ATOM 610 N N . LEU A 1 73 ? 31.656 -48.656 4.91 1 57.06 73 LEU A N 1
ATOM 611 C CA . LEU A 1 73 ? 32.312 -48.5 3.613 1 57.06 73 LEU A CA 1
ATOM 612 C C . LEU A 1 73 ? 33.844 -48.531 3.762 1 57.06 73 LEU A C 1
ATOM 614 O O . LEU A 1 73 ? 34.531 -49.031 2.879 1 57.06 73 LEU A O 1
ATOM 618 N N . GLY A 1 74 ? 34.344 -47.719 4.691 1 54.62 74 GLY A N 1
ATOM 619 C CA . GLY A 1 74 ? 35.781 -47.75 4.891 1 54.62 74 GLY A CA 1
ATOM 620 C C . GLY A 1 74 ? 36.344 -49.156 5.012 1 54.62 74 GLY A C 1
ATOM 621 O O . GLY A 1 74 ? 37.531 -49.406 4.797 1 54.62 74 GLY A O 1
ATOM 622 N N . MET A 1 75 ? 35.531 -50.062 5.43 1 50.91 75 MET A N 1
ATOM 623 C CA . MET A 1 75 ? 36.062 -51.438 5.395 1 50.91 75 MET A CA 1
ATOM 624 C C . MET A 1 75 ? 36.25 -51.906 3.957 1 50.91 75 MET A C 1
ATOM 626 O O . MET A 1 75 ? 37.062 -52.812 3.695 1 50.91 75 MET A O 1
ATOM 630 N N . PHE A 1 76 ? 35.406 -51.406 3 1 45.44 76 PHE A N 1
ATOM 631 C CA . PHE A 1 76 ? 35.594 -51.812 1.619 1 45.44 76 PHE A CA 1
ATOM 632 C C . PHE A 1 76 ? 36.406 -50.781 0.855 1 45.44 76 PHE A C 1
ATOM 634 O O . PHE A 1 76 ? 36.938 -51.062 -0.228 1 45.44 76 PHE A O 1
ATOM 641 N N . ALA A 1 77 ? 36.219 -49.469 1.02 1 44.94 77 ALA A N 1
ATOM 642 C CA . ALA A 1 77 ? 36.688 -48.469 0.071 1 44.94 77 ALA A CA 1
ATOM 643 C C . ALA A 1 77 ? 38.156 -48.125 0.286 1 44.94 77 ALA A C 1
ATOM 645 O O . ALA A 1 77 ? 38.531 -47.438 1.238 1 44.94 77 ALA A O 1
ATOM 646 N N . ASP A 1 78 ? 39.156 -48.969 0.04 1 39.97 78 ASP A N 1
ATOM 647 C CA . ASP A 1 78 ? 40.531 -48.656 -0.185 1 39.97 78 ASP A CA 1
ATOM 648 C C . ASP A 1 78 ? 40.688 -47.469 -1.135 1 39.97 78 ASP A C 1
ATOM 650 O O . ASP A 1 78 ? 41.75 -47.219 -1.679 1 39.97 78 ASP A O 1
ATOM 654 N N . ASP A 1 79 ? 39.625 -47.062 -1.965 1 41.59 79 ASP A N 1
ATOM 655 C CA . ASP A 1 79 ? 40.062 -46.125 -2.99 1 41.59 79 ASP A CA 1
ATOM 656 C C . ASP A 1 79 ? 40.281 -44.719 -2.396 1 41.59 79 ASP A C 1
ATOM 658 O O . ASP A 1 79 ? 39.406 -44.188 -1.744 1 41.59 79 ASP A O 1
ATOM 662 N N . PRO A 1 80 ? 41.5 -44.156 -2.137 1 40.69 80 PRO A N 1
ATOM 663 C CA . PRO A 1 80 ? 42 -42.875 -1.642 1 40.69 80 PRO A CA 1
ATOM 664 C C . PRO A 1 80 ? 41.281 -41.688 -2.293 1 40.69 80 PRO A C 1
ATOM 666 O O . PRO A 1 80 ? 41.375 -40.562 -1.82 1 40.69 80 PRO A O 1
ATOM 669 N N . ASN A 1 81 ? 40.906 -41.812 -3.543 1 39.75 81 ASN A N 1
ATOM 670 C CA . ASN A 1 81 ? 40.531 -40.625 -4.328 1 39.75 81 ASN A CA 1
ATOM 671 C C . ASN A 1 81 ? 39.156 -40.094 -3.928 1 39.75 81 ASN A C 1
ATOM 673 O O . ASN A 1 81 ? 38.625 -39.219 -4.609 1 39.75 81 ASN A O 1
ATOM 677 N N . SER A 1 82 ? 38.406 -40.719 -3.232 1 34.56 82 SER A N 1
ATOM 678 C CA . SER A 1 82 ? 37.125 -40.094 -3.01 1 34.56 82 SER A CA 1
ATOM 679 C C . SER A 1 82 ? 37.25 -38.875 -2.121 1 34.56 82 SER A C 1
ATOM 681 O O . SER A 1 82 ? 37.312 -38.969 -0.896 1 34.56 82 SER A O 1
ATOM 683 N N . LYS A 1 83 ? 38.156 -37.938 -2.469 1 38.06 83 LYS A N 1
ATOM 684 C CA . LYS A 1 83 ? 38.031 -36.594 -1.867 1 38.06 83 LYS A CA 1
ATOM 685 C C . LYS A 1 83 ? 36.562 -36.188 -1.712 1 38.06 83 LYS A C 1
ATOM 687 O O . LYS A 1 83 ? 35.844 -36.062 -2.701 1 38.06 83 LYS A O 1
ATOM 692 N N . LEU A 1 84 ? 36 -36.562 -0.616 1 37.5 84 LEU A N 1
ATOM 693 C CA . LEU A 1 84 ? 34.719 -35.969 -0.168 1 37.5 84 LEU A CA 1
ATOM 694 C C . LEU A 1 84 ? 34.688 -34.5 -0.49 1 37.5 84 LEU A C 1
ATOM 696 O O . LEU A 1 84 ? 35.469 -33.719 0.03 1 37.5 84 LEU A O 1
ATOM 700 N N . VAL A 1 85 ? 34.375 -34.094 -1.652 1 35.94 85 VAL A N 1
ATOM 701 C CA . VAL A 1 85 ? 34.062 -32.719 -1.931 1 35.94 85 VAL A CA 1
ATOM 702 C C . VAL A 1 85 ? 33.156 -32.156 -0.839 1 35.94 85 VAL A C 1
ATOM 704 O O . VAL A 1 85 ? 31.984 -32.562 -0.734 1 35.94 85 VAL A O 1
ATOM 707 N N . THR A 1 86 ? 33.531 -31.906 0.34 1 39.22 86 THR A N 1
ATOM 708 C CA . THR A 1 86 ? 32.844 -31.109 1.358 1 39.22 86 THR A CA 1
ATOM 709 C C . THR A 1 86 ? 32.312 -29.812 0.762 1 39.22 86 THR A C 1
ATOM 711 O O . THR A 1 86 ? 33.062 -28.891 0.487 1 39.22 86 THR A O 1
ATOM 714 N N . GLN A 1 87 ? 31.5 -29.812 -0.181 1 39.59 87 GLN A N 1
ATOM 715 C CA . GLN A 1 87 ? 30.891 -28.625 -0.781 1 39.59 87 GLN A CA 1
ATOM 716 C C . GLN A 1 87 ? 30.297 -27.703 0.287 1 39.59 87 GLN A C 1
ATOM 718 O O . GLN A 1 87 ? 29.109 -27.828 0.61 1 39.59 87 GLN A O 1
ATOM 723 N N . SER A 1 88 ? 30.906 -27.312 1.297 1 46.66 88 SER A N 1
ATOM 724 C CA . SER A 1 88 ? 30.578 -26.312 2.309 1 46.66 88 SER A CA 1
ATOM 725 C C . SER A 1 88 ? 30.062 -25.031 1.673 1 46.66 88 SER A C 1
ATOM 727 O O . SER A 1 88 ? 29.234 -24.328 2.256 1 46.66 88 SER A O 1
ATOM 729 N N . GLY A 1 89 ? 30.438 -24.656 0.474 1 52 89 GLY A N 1
ATOM 730 C CA . GLY A 1 89 ? 30.234 -23.375 -0.173 1 52 89 GLY A CA 1
ATOM 731 C C . GLY A 1 89 ? 28.766 -23.078 -0.467 1 52 89 GLY A C 1
ATOM 732 O O . GLY A 1 89 ? 28.266 -22.016 -0.112 1 52 89 GLY A O 1
ATOM 733 N N . PRO A 1 90 ? 28.062 -24.094 -0.919 1 63.12 90 PRO A N 1
ATOM 734 C CA . PRO A 1 90 ? 26.672 -23.859 -1.354 1 63.12 90 PRO A CA 1
ATOM 735 C C . PRO A 1 90 ? 25.719 -23.641 -0.187 1 63.12 90 PRO A C 1
ATOM 737 O O . PRO A 1 90 ? 24.734 -22.922 -0.32 1 63.12 90 PRO A O 1
ATOM 740 N N . ASN A 1 91 ? 26.172 -24 1.018 1 75 91 ASN A N 1
ATOM 741 C CA . ASN A 1 91 ? 25.297 -23.875 2.18 1 75 91 ASN A CA 1
ATOM 742 C C . ASN A 1 91 ? 25.234 -22.438 2.68 1 75 91 ASN A C 1
ATOM 744 O O . ASN A 1 91 ? 24.172 -21.969 3.096 1 75 91 ASN A O 1
ATOM 748 N N . ALA A 1 92 ? 26.375 -21.797 2.459 1 78.12 92 ALA A N 1
ATOM 749 C CA . ALA A 1 92 ? 26.406 -20.422 2.941 1 78.12 92 ALA A CA 1
ATOM 750 C C . ALA A 1 92 ? 25.5 -19.516 2.104 1 78.12 92 ALA A C 1
ATOM 752 O O . ALA A 1 92 ? 24.828 -18.641 2.639 1 78.12 92 ALA A O 1
ATOM 753 N N . SER A 1 93 ? 25.484 -19.828 0.886 1 80.75 93 SER A N 1
ATOM 754 C CA . SER A 1 93 ? 24.656 -19.031 -0.014 1 80.75 93 SER A CA 1
ATOM 755 C C . SER A 1 93 ? 23.172 -19.281 0.235 1 80.75 93 SER A C 1
ATOM 757 O O . SER A 1 93 ? 22.375 -18.344 0.214 1 80.75 93 SER A O 1
ATOM 759 N N . LYS A 1 94 ? 22.953 -20.5 0.542 1 82.94 94 LYS A N 1
ATOM 760 C CA . LYS A 1 94 ? 21.562 -20.859 0.817 1 82.94 94 LYS A CA 1
ATOM 761 C C . LYS A 1 94 ? 21.078 -20.219 2.121 1 82.94 94 LYS A C 1
ATOM 763 O O . LYS A 1 94 ? 19.953 -19.75 2.207 1 82.94 94 LYS A O 1
ATOM 768 N N . LYS A 1 95 ? 21.984 -20.219 3.031 1 83.88 95 LYS A N 1
ATOM 769 C CA . LYS A 1 95 ? 21.625 -19.641 4.32 1 83.88 95 LYS A CA 1
ATOM 770 C C . LYS A 1 95 ? 21.391 -18.141 4.195 1 83.88 95 LYS A C 1
ATOM 772 O O . LYS A 1 95 ? 20.453 -17.594 4.797 1 83.88 95 LYS A O 1
ATOM 777 N N . LYS A 1 96 ? 22.219 -17.531 3.4 1 85 96 LYS A N 1
ATOM 778 C CA . LYS A 1 96 ? 22.062 -16.094 3.176 1 85 96 LYS A CA 1
ATOM 779 C C . LYS A 1 96 ? 20.734 -15.789 2.479 1 85 96 LYS A C 1
ATOM 781 O O . LYS A 1 96 ? 20.062 -14.812 2.82 1 85 96 LYS A O 1
ATOM 786 N N . TRP A 1 97 ? 20.422 -16.672 1.687 1 83.75 97 TRP A N 1
ATOM 787 C CA . TRP A 1 97 ? 19.172 -16.516 0.949 1 83.75 97 TRP A CA 1
ATOM 788 C C . TRP A 1 97 ? 17.984 -16.672 1.873 1 83.75 97 TRP A C 1
ATOM 790 O O . TRP A 1 97 ? 17.016 -15.906 1.8 1 83.75 97 TRP A O 1
ATOM 800 N N . VAL A 1 98 ? 18.047 -17.562 2.674 1 86.69 98 VAL A N 1
ATOM 801 C CA . VAL A 1 98 ? 16.969 -17.844 3.609 1 86.69 98 VAL A CA 1
ATOM 802 C C . VAL A 1 98 ? 16.812 -16.672 4.578 1 86.69 98 VAL A C 1
ATOM 804 O O . VAL A 1 98 ? 15.68 -16.281 4.906 1 86.69 98 VAL A O 1
ATOM 807 N N . ARG A 1 99 ? 17.875 -16.094 4.934 1 87.75 99 ARG A N 1
ATOM 808 C CA . ARG A 1 99 ? 17.828 -14.961 5.852 1 87.75 99 ARG A CA 1
ATOM 809 C C . ARG A 1 99 ? 17.172 -13.75 5.191 1 87.75 99 ARG A C 1
ATOM 811 O O . ARG A 1 99 ? 16.453 -12.992 5.848 1 87.75 99 ARG A O 1
ATOM 818 N N . ALA A 1 100 ? 17.391 -13.648 3.936 1 86.25 100 ALA A N 1
ATOM 819 C CA . ALA A 1 100 ? 16.812 -12.539 3.186 1 86.25 100 ALA A CA 1
ATOM 820 C C . ALA A 1 100 ? 15.297 -12.68 3.086 1 86.25 100 ALA A C 1
ATOM 822 O O . ALA A 1 100 ? 14.578 -11.688 2.99 1 86.25 100 ALA A O 1
ATOM 823 N N . LYS A 1 101 ? 14.859 -13.969 3.209 1 87.44 101 LYS A N 1
ATOM 824 C CA . LYS A 1 101 ? 13.43 -14.234 3.076 1 87.44 101 LYS A CA 1
ATOM 825 C C . LYS A 1 101 ? 12.828 -14.68 4.406 1 87.44 101 LYS A C 1
ATOM 827 O O . LYS A 1 101 ? 11.812 -15.383 4.43 1 87.44 101 LYS A O 1
ATOM 832 N N . LEU A 1 102 ? 13.398 -14.281 5.426 1 90.81 102 LEU A N 1
ATOM 833 C CA . LEU A 1 102 ? 13.055 -14.773 6.758 1 90.81 102 LEU A CA 1
ATOM 834 C C . LEU A 1 102 ? 11.609 -14.422 7.109 1 90.81 102 LEU A C 1
ATOM 836 O O . LEU A 1 102 ? 10.875 -15.258 7.645 1 90.81 102 LEU A O 1
ATOM 840 N N . ASN A 1 103 ? 11.172 -13.242 6.836 1 90.69 103 ASN A N 1
ATOM 841 C CA . ASN A 1 103 ? 9.836 -12.797 7.215 1 90.69 103 ASN A CA 1
ATOM 842 C C . ASN A 1 103 ? 8.758 -13.617 6.527 1 90.69 103 ASN A C 1
ATOM 844 O O . ASN A 1 103 ? 7.789 -14.047 7.168 1 90.69 103 ASN A O 1
ATOM 848 N N . ALA A 1 104 ? 8.992 -13.836 5.32 1 89.12 104 ALA A N 1
ATOM 849 C CA . ALA A 1 104 ? 8.008 -14.617 4.566 1 89.12 104 ALA A CA 1
ATOM 850 C C . ALA A 1 104 ? 7.988 -16.062 5.043 1 89.12 104 ALA A C 1
ATOM 852 O O . ALA A 1 104 ? 6.918 -16.656 5.184 1 89.12 104 ALA A O 1
ATOM 853 N N . LEU A 1 105 ? 9.109 -16.578 5.258 1 92.31 105 LEU A N 1
ATOM 854 C CA . LEU A 1 105 ? 9.227 -17.969 5.695 1 92.31 105 LEU A CA 1
ATOM 855 C C . LEU A 1 105 ? 8.664 -18.141 7.102 1 92.31 105 LEU A C 1
ATOM 857 O O . LEU A 1 105 ? 8.062 -19.188 7.406 1 92.31 105 LEU A O 1
ATOM 861 N N . GLN A 1 106 ? 8.875 -17.125 7.902 1 94.19 106 GLN A N 1
ATOM 862 C CA . GLN A 1 106 ? 8.336 -17.156 9.258 1 94.19 106 GLN A CA 1
ATOM 863 C C . GLN A 1 106 ? 6.812 -17.281 9.242 1 94.19 106 GLN A C 1
ATOM 865 O O . GLN A 1 106 ? 6.238 -18.062 10 1 94.19 106 GLN A O 1
ATOM 870 N N . GLU A 1 107 ? 6.215 -16.469 8.414 1 91.62 107 GLU A N 1
ATOM 871 C CA . GLU A 1 107 ? 4.762 -16.484 8.305 1 91.62 107 GLU A CA 1
ATOM 872 C C . GLU A 1 107 ? 4.27 -17.875 7.879 1 91.62 107 GLU A C 1
ATOM 874 O O . GLU A 1 107 ? 3.293 -18.391 8.43 1 91.62 107 GLU A O 1
ATOM 879 N N . CYS A 1 108 ? 4.973 -18.453 6.922 1 91.94 108 CYS A N 1
ATOM 880 C CA . CYS A 1 108 ? 4.625 -19.781 6.441 1 91.94 108 CYS A CA 1
ATOM 881 C C . CYS A 1 108 ? 4.777 -20.812 7.551 1 91.94 108 CYS A C 1
ATOM 883 O O . CYS A 1 108 ? 3.869 -21.625 7.785 1 91.94 108 CYS A O 1
ATOM 885 N N . TYR A 1 109 ? 5.875 -20.797 8.297 1 94.56 109 TYR A N 1
ATOM 886 C CA . TYR A 1 109 ? 6.16 -21.734 9.375 1 94.56 109 TYR A CA 1
ATOM 887 C C . TYR A 1 109 ? 5.094 -21.656 10.461 1 94.56 109 TYR A C 1
ATOM 889 O O . TYR A 1 109 ? 4.531 -22.672 10.859 1 94.56 109 TYR A O 1
ATOM 897 N N . LEU A 1 110 ? 4.797 -20.484 10.867 1 93.81 110 LEU A N 1
ATOM 898 C CA . LEU A 1 110 ? 3.867 -20.297 11.969 1 93.81 110 LEU A CA 1
ATOM 899 C C . LEU A 1 110 ? 2.443 -20.656 11.562 1 93.81 110 LEU A C 1
ATOM 901 O O . LEU A 1 110 ? 1.684 -21.203 12.359 1 93.81 110 LEU A O 1
ATOM 905 N N . GLN A 1 111 ? 2.082 -20.281 10.422 1 89.19 111 GLN A N 1
ATOM 906 C CA . GLN A 1 111 ? 0.761 -20.656 9.93 1 89.19 111 GLN A CA 1
ATOM 907 C C . GLN A 1 111 ? 0.58 -22.172 9.922 1 89.19 111 GLN A C 1
ATOM 909 O O . GLN A 1 111 ? -0.461 -22.672 10.344 1 89.19 111 GLN A O 1
ATOM 914 N N . LYS A 1 112 ? 1.57 -22.859 9.461 1 89.12 112 LYS A N 1
ATOM 915 C CA . LYS A 1 112 ? 1.492 -24.312 9.391 1 89.12 112 LYS A CA 1
AT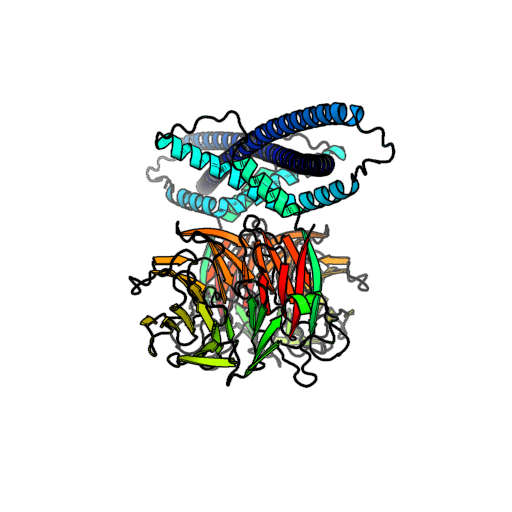OM 916 C C . LYS A 1 112 ? 1.444 -24.938 10.781 1 89.12 112 LYS A C 1
ATOM 918 O O . LYS A 1 112 ? 0.683 -25.875 11.023 1 89.12 112 LYS A O 1
ATOM 923 N N . ARG A 1 113 ? 2.229 -24.406 11.672 1 89.12 113 ARG A N 1
ATOM 924 C CA . ARG A 1 113 ? 2.25 -24.922 13.031 1 89.12 113 ARG A CA 1
ATOM 925 C C . ARG A 1 113 ? 0.92 -24.672 13.742 1 89.12 113 ARG A C 1
ATOM 927 O O . ARG A 1 113 ? 0.403 -25.562 14.422 1 89.12 113 ARG A O 1
ATOM 934 N N . ARG A 1 114 ? 0.405 -23.5 13.531 1 87.69 114 ARG A N 1
ATOM 935 C CA . ARG A 1 114 ? -0.853 -23.141 14.18 1 87.69 114 ARG A CA 1
ATOM 936 C C . ARG A 1 114 ? -2.018 -23.938 13.586 1 87.69 114 ARG A C 1
ATOM 938 O O . ARG A 1 114 ? -2.926 -24.344 14.305 1 87.69 114 ARG A O 1
ATOM 945 N N . ASN A 1 115 ? -2.01 -24.047 12.32 1 84 115 ASN A N 1
ATOM 946 C CA . ASN A 1 115 ? -3.07 -24.781 11.648 1 84 115 ASN A CA 1
ATOM 947 C C . ASN A 1 115 ? -3.141 -26.234 12.125 1 84 115 ASN A C 1
ATOM 949 O O . ASN A 1 115 ? -4.23 -26.781 12.312 1 84 115 ASN A O 1
ATOM 953 N N . TRP A 1 116 ? -2.033 -26.797 12.281 1 81.88 116 TRP A N 1
ATOM 954 C CA . TRP A 1 116 ? -2.006 -28.188 12.703 1 81.88 116 TRP A CA 1
ATOM 955 C C . TRP A 1 116 ? -2.484 -28.344 14.141 1 81.88 116 TRP A C 1
ATOM 957 O O . TRP A 1 116 ? -3.135 -29.328 14.484 1 81.88 116 TRP A O 1
ATOM 967 N N . VAL A 1 117 ? -2.207 -27.391 14.969 1 82.56 117 VAL A N 1
ATOM 968 C CA . VAL A 1 117 ? -2.695 -27.406 16.344 1 82.56 117 VAL A CA 1
ATOM 969 C C . VAL A 1 117 ? -4.215 -27.266 16.359 1 82.56 117 VAL A C 1
ATOM 971 O O . VAL A 1 117 ? -4.902 -27.969 17.109 1 82.56 117 VAL A O 1
ATOM 974 N N . ARG A 1 118 ? -4.676 -26.422 15.531 1 81.62 118 ARG A N 1
ATOM 975 C CA . ARG A 1 118 ? -6.121 -26.219 15.438 1 81.62 118 ARG A CA 1
ATOM 976 C C . ARG A 1 118 ? -6.809 -27.5 14.945 1 81.62 118 ARG A C 1
ATOM 978 O O . ARG A 1 118 ? -7.867 -27.875 15.453 1 81.62 118 ARG A O 1
ATOM 985 N N . GLN A 1 119 ? -6.203 -28.125 13.961 1 79.88 119 GLN A N 1
ATOM 986 C CA . GLN A 1 119 ? -6.754 -29.375 13.414 1 79.88 119 GLN A CA 1
ATOM 987 C C . GLN A 1 119 ? -6.73 -30.484 14.461 1 79.88 119 GLN A C 1
ATOM 989 O O . GLN A 1 119 ? -7.672 -31.281 14.547 1 79.88 119 GLN A O 1
ATOM 994 N N . ALA A 1 120 ? -5.613 -30.531 15.188 1 77.88 120 ALA A N 1
ATOM 995 C CA . ALA A 1 120 ? -5.496 -31.531 16.234 1 77.88 120 ALA A CA 1
ATOM 996 C C . ALA A 1 120 ? -6.562 -31.344 17.312 1 77.88 120 ALA A C 1
ATOM 998 O O . ALA A 1 120 ? -7.125 -32.312 17.812 1 77.88 120 ALA A O 1
ATOM 999 N N . CYS A 1 121 ? -6.809 -30.062 17.594 1 77.25 121 CYS A N 1
ATOM 1000 C CA . CYS A 1 121 ? -7.84 -29.766 18.578 1 77.25 121 CYS A CA 1
ATOM 1001 C C . CYS A 1 121 ? -9.219 -30.156 18.062 1 77.25 121 CYS A C 1
ATOM 1003 O O . CYS A 1 121 ? -10.039 -30.688 18.828 1 77.25 121 CYS A O 1
ATOM 1005 N N . LYS A 1 122 ? -9.453 -29.938 16.844 1 76.56 122 LYS A N 1
ATOM 1006 C CA . LYS A 1 122 ? -10.734 -30.297 16.234 1 76.56 122 LYS A CA 1
ATOM 1007 C C . LYS A 1 122 ? -10.914 -31.812 16.203 1 76.56 122 LYS A C 1
ATOM 1009 O O . LYS A 1 122 ? -12.016 -32.312 16.453 1 76.56 122 LYS A O 1
ATOM 1014 N N . GLU A 1 123 ? -9.852 -32.5 15.867 1 75.19 123 GLU A N 1
ATOM 1015 C CA . GLU A 1 123 ? -9.914 -33.938 15.805 1 75.19 123 GLU A CA 1
ATOM 1016 C C . GLU A 1 123 ? -10.109 -34.562 17.188 1 75.19 123 GLU A C 1
ATOM 1018 O O . GLU A 1 123 ? -10.812 -35.562 17.344 1 75.19 123 GLU A O 1
ATOM 1023 N N . GLN A 1 124 ? -9.43 -33.969 18.188 1 73.88 124 GLN A N 1
ATOM 1024 C CA . GLN A 1 124 ? -9.625 -34.438 19.547 1 73.88 124 GLN A CA 1
ATOM 1025 C C . GLN A 1 124 ? -11.078 -34.281 19.984 1 73.88 124 GLN A C 1
ATOM 1027 O O . GLN A 1 124 ? -11.625 -35.125 20.672 1 73.88 124 GLN A O 1
ATOM 1032 N N . GLU A 1 125 ? -11.57 -33.188 19.547 1 73.38 125 GLU A N 1
ATOM 1033 C CA . GLU A 1 125 ? -12.984 -32.969 19.875 1 73.38 125 GLU A CA 1
ATOM 1034 C C . GLU A 1 125 ? -13.875 -33.969 19.172 1 73.38 125 GLU A C 1
ATOM 1036 O O . GLU A 1 125 ? -14.938 -34.344 19.688 1 73.38 125 GLU A O 1
ATOM 1041 N N . ARG A 1 126 ? -13.461 -34.469 18 1 69.94 126 ARG A N 1
ATOM 1042 C CA . ARG A 1 126 ? -14.242 -35.438 17.234 1 69.94 126 ARG A CA 1
ATOM 1043 C C . ARG A 1 126 ? -13.938 -36.844 17.688 1 69.94 126 ARG A C 1
ATOM 1045 O O . ARG A 1 126 ? -14.562 -37.812 17.219 1 69.94 126 ARG A O 1
ATOM 1052 N N . GLY A 1 127 ? -13.211 -36.969 18.766 1 65.44 127 GLY A N 1
ATOM 1053 C CA . GLY A 1 127 ? -12.961 -38.25 19.359 1 65.44 127 GLY A CA 1
ATOM 1054 C C . GLY A 1 127 ? -11.914 -39.062 18.594 1 65.44 127 GLY A C 1
ATOM 1055 O O . GLY A 1 127 ? -11.789 -40.281 18.812 1 65.44 127 GLY A O 1
ATOM 1056 N N . THR A 1 128 ? -11.438 -38.5 17.562 1 56.78 128 THR A N 1
ATOM 1057 C CA . THR A 1 128 ? -10.461 -39.281 16.812 1 56.78 128 THR A CA 1
ATOM 1058 C C . THR A 1 128 ? -9.109 -39.281 17.516 1 56.78 128 THR A C 1
ATOM 1060 O O . THR A 1 128 ? -8.648 -38.25 17.969 1 56.78 128 THR A O 1
ATOM 1063 N N . ASP A 1 129 ? -8.852 -40.281 18.234 1 52.09 129 ASP A N 1
ATOM 1064 C CA . ASP A 1 129 ? -7.617 -40.531 18.969 1 52.09 129 ASP A CA 1
ATOM 1065 C C . ASP A 1 129 ? -6.395 -40.188 18.125 1 52.09 129 ASP A C 1
ATOM 1067 O O . ASP A 1 129 ? -5.98 -40.969 17.266 1 52.09 129 ASP A O 1
ATOM 1071 N N . THR A 1 130 ? -6.254 -39.062 17.734 1 51.34 130 THR A N 1
ATOM 1072 C CA . THR A 1 130 ? -5.016 -38.812 17.016 1 51.34 130 THR A CA 1
ATOM 1073 C C . THR A 1 130 ? -3.807 -39 17.938 1 51.34 130 THR A C 1
ATOM 1075 O O . THR A 1 130 ? -3.658 -38.281 18.922 1 51.34 130 THR A O 1
ATOM 1078 N N . SER A 1 131 ? -3.396 -40.219 18.219 1 46.97 131 SER A N 1
ATOM 1079 C CA . SER A 1 131 ? -2.197 -40.656 18.922 1 46.97 131 SER A CA 1
ATOM 1080 C C . SER A 1 131 ? -1.068 -39.656 18.781 1 46.97 131 SER A C 1
ATOM 1082 O O . SER A 1 131 ? -0.872 -39.094 17.719 1 46.97 131 SER A O 1
ATOM 1084 N N . ASN A 1 132 ? -0.677 -39.094 19.891 1 48.81 132 ASN A N 1
ATOM 1085 C CA . ASN A 1 132 ? 0.558 -38.344 20.125 1 48.81 132 ASN A CA 1
ATOM 1086 C C . ASN A 1 132 ? 1.746 -39 19.422 1 48.81 132 ASN A C 1
ATOM 1088 O O . ASN A 1 132 ? 2.346 -39.938 19.953 1 48.81 132 ASN A O 1
ATOM 1092 N N . ARG A 1 133 ? 1.794 -39.25 18.188 1 45.53 133 ARG A N 1
ATOM 1093 C CA . ARG A 1 133 ? 3.004 -39.781 17.578 1 45.53 133 ARG A CA 1
ATOM 1094 C C . ARG A 1 133 ? 4.25 -39.125 18.141 1 45.53 133 ARG A C 1
ATOM 1096 O O . ARG A 1 133 ? 4.344 -37.875 18.188 1 45.53 133 ARG A O 1
ATOM 1103 N N . GLU A 1 134 ? 4.812 -39.562 19.125 1 51.53 134 GLU A N 1
ATOM 1104 C CA . GLU A 1 134 ? 6.156 -39.25 19.594 1 51.53 134 GLU A CA 1
ATOM 1105 C C . GLU A 1 134 ? 7.023 -38.688 18.484 1 51.53 134 GLU A C 1
ATOM 1107 O O . GLU A 1 134 ? 8.242 -38.531 18.641 1 51.53 134 GLU A O 1
ATOM 1112 N N . GLY A 1 135 ? 6.477 -38.188 17.25 1 55.91 135 GLY A N 1
ATOM 1113 C CA . GLY A 1 135 ? 7.277 -37.969 16.062 1 55.91 135 GLY A CA 1
ATOM 1114 C C . GLY A 1 135 ? 7.219 -36.531 15.578 1 55.91 135 GLY A C 1
ATOM 1115 O O . GLY A 1 135 ? 6.723 -35.656 16.281 1 55.91 135 GLY A O 1
ATOM 1116 N N . TYR A 1 136 ? 7.727 -36.344 14.43 1 65.19 136 TYR A N 1
ATOM 1117 C CA . TYR A 1 136 ? 7.934 -35.156 13.633 1 65.19 136 TYR A CA 1
ATOM 1118 C C . TYR A 1 136 ? 6.625 -34.406 13.438 1 65.19 136 TYR A C 1
ATOM 1120 O O . TYR A 1 136 ? 5.637 -34.969 12.961 1 65.19 136 TYR A O 1
ATOM 1128 N N . ASN A 1 137 ? 6.379 -33.25 14.258 1 80.56 137 ASN A N 1
ATOM 1129 C CA . ASN A 1 137 ? 5.219 -32.406 14.07 1 80.56 137 ASN A CA 1
ATOM 1130 C C . ASN A 1 137 ? 4.883 -32.219 12.594 1 80.56 137 ASN A C 1
ATOM 1132 O O . ASN A 1 137 ? 5.746 -31.844 11.797 1 80.56 137 ASN A O 1
ATOM 1136 N N . PRO A 1 138 ? 3.703 -32.656 12.289 1 83.69 138 PRO A N 1
ATOM 1137 C CA . PRO A 1 138 ? 3.318 -32.531 10.883 1 83.69 138 PRO A CA 1
ATOM 1138 C C . PRO A 1 138 ? 3.475 -31.125 10.336 1 83.69 138 PRO A C 1
ATOM 1140 O O . PRO A 1 138 ? 3.775 -30.953 9.156 1 83.69 138 PRO A O 1
ATOM 1143 N N . GLY A 1 139 ? 3.217 -30.25 11.219 1 87.69 139 GLY A N 1
ATOM 1144 C CA . GLY A 1 139 ? 3.424 -28.875 10.789 1 87.69 139 GLY A CA 1
ATOM 1145 C C . GLY A 1 139 ? 4.863 -28.578 10.406 1 87.69 139 GLY A C 1
ATOM 1146 O O . GLY A 1 139 ? 5.117 -27.891 9.422 1 87.69 139 GLY A O 1
ATOM 1147 N N . LEU A 1 140 ? 5.781 -29.109 11.133 1 91.06 140 LEU A N 1
ATOM 1148 C CA . LEU A 1 140 ? 7.199 -28.922 10.852 1 91.06 140 LEU A CA 1
ATOM 1149 C C . LEU A 1 140 ? 7.602 -29.641 9.578 1 91.06 140 LEU A C 1
ATOM 1151 O O . LEU A 1 140 ? 8.383 -29.125 8.781 1 91.06 140 LEU A O 1
ATOM 1155 N N . GLU A 1 141 ? 7.062 -30.812 9.391 1 89.81 141 GLU A N 1
ATOM 1156 C CA . GLU A 1 141 ? 7.344 -31.594 8.18 1 89.81 141 GLU A CA 1
ATOM 1157 C C . GLU A 1 141 ? 6.891 -30.844 6.93 1 89.81 141 GLU A C 1
ATOM 1159 O O . GLU A 1 141 ? 7.609 -30.797 5.93 1 89.81 141 GLU A O 1
ATOM 1164 N N . ASP A 1 142 ? 5.68 -30.344 7.086 1 89.88 142 ASP A N 1
ATOM 1165 C CA . ASP A 1 142 ? 5.145 -29.562 5.973 1 89.88 142 ASP A CA 1
ATOM 1166 C C . ASP A 1 142 ? 6.047 -28.375 5.648 1 89.88 142 ASP A C 1
ATOM 1168 O O . ASP A 1 142 ? 6.336 -28.109 4.48 1 89.88 142 ASP A O 1
ATOM 1172 N N . PHE A 1 143 ? 6.477 -27.703 6.688 1 93.44 143 PHE A N 1
ATOM 1173 C CA . PHE A 1 143 ? 7.32 -26.531 6.477 1 93.44 143 PHE A CA 1
ATOM 1174 C C . PHE A 1 143 ? 8.672 -26.938 5.902 1 93.44 143 PHE A C 1
ATOM 1176 O O . PHE A 1 143 ? 9.219 -26.25 5.043 1 93.44 143 PHE A O 1
ATOM 1183 N N . GLN A 1 144 ? 9.195 -27.984 6.371 1 91 144 GLN A N 1
ATOM 1184 C CA . GLN A 1 144 ? 10.477 -28.469 5.871 1 91 144 GLN A CA 1
ATOM 1185 C C . GLN A 1 144 ? 10.414 -28.75 4.371 1 91 144 GLN A C 1
ATOM 1187 O O . GLN A 1 144 ? 11.359 -28.438 3.641 1 91 144 GLN A O 1
ATOM 1192 N N . SER A 1 145 ? 9.359 -29.344 3.957 1 89.44 145 SER A N 1
ATOM 1193 C CA . SER A 1 145 ? 9.164 -29.609 2.535 1 89.44 145 SER A CA 1
ATOM 1194 C C . SER A 1 145 ? 9.148 -28.312 1.731 1 89.44 145 SER A C 1
ATOM 1196 O O . SER A 1 145 ? 9.781 -28.219 0.674 1 89.44 145 SER A O 1
ATOM 1198 N N . VAL A 1 146 ? 8.438 -27.375 2.277 1 89.88 146 VAL A N 1
ATOM 1199 C CA . VAL A 1 146 ? 8.336 -26.078 1.618 1 89.88 146 VAL A CA 1
ATOM 1200 C C . VAL A 1 146 ? 9.719 -25.422 1.553 1 89.88 146 VAL A C 1
ATOM 1202 O O . VAL A 1 146 ? 10.125 -24.922 0.503 1 89.88 146 VAL A O 1
ATOM 1205 N N . LEU A 1 147 ? 10.398 -25.453 2.689 1 90.31 147 LEU A N 1
ATOM 1206 C CA . LEU A 1 147 ? 11.711 -24.828 2.773 1 90.31 147 LEU A CA 1
ATOM 1207 C C . LEU A 1 147 ? 12.688 -25.469 1.791 1 90.31 147 LEU A C 1
ATOM 1209 O O . LEU A 1 147 ? 13.445 -24.766 1.113 1 90.31 147 LEU A O 1
ATOM 1213 N N . THR A 1 148 ? 12.641 -26.781 1.688 1 87.38 148 THR A N 1
ATOM 1214 C CA . THR A 1 148 ? 13.531 -27.5 0.784 1 87.38 148 THR A CA 1
ATOM 1215 C C . THR A 1 148 ? 13.242 -27.125 -0.667 1 87.38 148 THR A C 1
ATOM 1217 O O . THR A 1 148 ? 14.172 -26.859 -1.435 1 87.38 148 THR A O 1
ATOM 1220 N N . ASN A 1 149 ? 11.969 -27.094 -0.98 1 85.38 149 ASN A N 1
ATOM 1221 C CA . ASN A 1 149 ? 11.586 -26.734 -2.342 1 85.38 149 ASN A CA 1
ATOM 1222 C C . ASN A 1 149 ? 11.938 -25.281 -2.654 1 85.38 149 ASN A C 1
ATOM 1224 O O . ASN A 1 149 ? 12.391 -24.969 -3.756 1 85.38 149 ASN A O 1
ATOM 1228 N N . PHE A 1 150 ? 11.781 -24.516 -1.626 1 85.44 150 PHE A N 1
ATOM 1229 C CA . PHE A 1 150 ? 12 -23.078 -1.79 1 85.44 150 PHE A CA 1
ATOM 1230 C C . PHE A 1 150 ? 13.484 -22.781 -1.971 1 85.44 150 PHE A C 1
ATOM 1232 O O . PHE A 1 150 ? 13.852 -21.875 -2.723 1 85.44 150 PHE A O 1
ATOM 1239 N N . THR A 1 151 ? 14.312 -23.5 -1.365 1 83.94 151 THR A N 1
ATOM 1240 C CA . THR A 1 151 ? 15.75 -23.25 -1.429 1 83.94 151 THR A CA 1
ATOM 1241 C C . THR A 1 151 ? 16.344 -23.844 -2.707 1 83.94 151 THR A C 1
ATOM 1243 O O . THR A 1 151 ? 17.391 -23.391 -3.176 1 83.94 151 THR A O 1
ATOM 1246 N N . ARG A 1 152 ? 15.672 -24.844 -3.285 1 81.12 152 ARG A N 1
ATOM 1247 C CA . ARG A 1 152 ? 16.141 -25.484 -4.504 1 81.12 152 ARG A CA 1
ATOM 1248 C C . ARG A 1 152 ? 15.797 -24.656 -5.738 1 81.12 152 ARG A C 1
ATOM 1250 O O . ARG A 1 152 ? 16.422 -24.828 -6.793 1 81.12 152 ARG A O 1
ATOM 1257 N N . CYS A 1 153 ? 14.82 -23.812 -5.652 1 81.31 153 CYS A N 1
ATOM 1258 C CA . CYS A 1 153 ? 14.281 -23.109 -6.812 1 81.31 153 CYS A CA 1
ATOM 1259 C C . CYS A 1 153 ? 14.383 -21.594 -6.625 1 81.31 153 CYS A C 1
ATOM 1261 O O . CYS A 1 153 ? 13.367 -20.922 -6.484 1 81.31 153 CYS A O 1
ATOM 1263 N N . SER A 1 154 ? 15.648 -21.094 -6.629 1 81 154 SER A N 1
ATOM 1264 C CA . SER A 1 154 ? 15.836 -19.672 -6.305 1 81 154 SER A CA 1
ATOM 1265 C C . SER A 1 154 ? 16.172 -18.859 -7.547 1 81 154 SER A C 1
ATOM 1267 O O . SER A 1 154 ? 16.188 -17.625 -7.5 1 81 154 SER A O 1
ATOM 1269 N N . GLN A 1 155 ? 16.359 -19.609 -8.703 1 88.19 155 GLN A N 1
ATOM 1270 C CA . GLN A 1 155 ? 16.734 -18.859 -9.898 1 88.19 155 GLN A CA 1
ATOM 1271 C C . GLN A 1 155 ? 16.203 -19.531 -11.156 1 88.19 155 GLN A C 1
ATOM 1273 O O . GLN A 1 155 ? 15.953 -20.75 -11.164 1 88.19 155 GLN A O 1
ATOM 1278 N N . PHE A 1 156 ? 16.109 -18.703 -12.164 1 92.56 156 PHE A N 1
ATOM 1279 C CA . PHE A 1 156 ? 15.758 -19.219 -13.477 1 92.56 156 PHE A CA 1
ATOM 1280 C C . PHE A 1 156 ? 17 -19.344 -14.352 1 92.56 156 PHE A C 1
ATOM 1282 O O . PHE A 1 156 ? 17.875 -18.484 -14.336 1 92.56 156 PHE A O 1
ATOM 1289 N N . ARG A 1 157 ? 17.078 -20.406 -15.031 1 93.62 157 ARG A N 1
ATOM 1290 C CA . ARG A 1 157 ? 18.109 -20.594 -16.062 1 93.62 157 ARG A CA 1
ATOM 1291 C C . ARG A 1 157 ? 17.469 -20.703 -17.438 1 93.62 157 ARG A C 1
ATOM 1293 O O . ARG A 1 157 ? 16.516 -21.469 -17.625 1 93.62 157 ARG A O 1
ATOM 1300 N N . VAL A 1 158 ? 18.031 -19.938 -18.344 1 93.44 158 VAL A N 1
ATOM 1301 C CA . VAL A 1 158 ? 17.547 -20.016 -19.719 1 93.44 158 VAL A CA 1
ATOM 1302 C C . VAL A 1 158 ? 18.188 -21.203 -20.422 1 93.44 158 VAL A C 1
ATOM 1304 O O . VAL A 1 158 ? 19.406 -21.312 -20.516 1 93.44 158 VAL A O 1
ATOM 1307 N N . VAL A 1 159 ? 17.438 -22.031 -20.938 1 93 159 VAL A N 1
ATOM 1308 C CA . VAL A 1 159 ? 17.984 -23.234 -21.547 1 93 159 VAL A CA 1
ATOM 1309 C C . VAL A 1 159 ? 17.812 -23.156 -23.062 1 93 159 VAL A C 1
ATOM 1311 O O . VAL A 1 159 ? 18.578 -23.75 -23.812 1 93 159 VAL A O 1
ATOM 1314 N N . ALA A 1 160 ? 16.828 -22.406 -23.516 1 92.19 160 ALA A N 1
ATOM 1315 C CA . ALA A 1 160 ? 16.594 -22.219 -24.938 1 92.19 160 ALA A CA 1
ATOM 1316 C C . ALA A 1 160 ? 15.852 -20.922 -25.219 1 92.19 160 ALA A C 1
ATOM 1318 O O . ALA A 1 160 ? 15.195 -20.375 -24.328 1 92.19 160 ALA A O 1
ATOM 1319 N N . GLU A 1 161 ? 16 -20.453 -26.344 1 90.56 161 GLU A N 1
ATOM 1320 C CA . GLU A 1 161 ? 15.328 -19.234 -26.797 1 90.56 161 GLU A CA 1
ATOM 1321 C C . GLU A 1 161 ? 14.906 -19.344 -28.266 1 90.56 161 GLU A C 1
ATOM 1323 O O . GLU A 1 161 ? 15.648 -19.891 -29.094 1 90.56 161 GLU A O 1
ATOM 1328 N N . LEU A 1 162 ? 13.664 -18.953 -28.484 1 87.19 162 LEU A N 1
ATOM 1329 C CA . LEU A 1 162 ? 13.109 -18.906 -29.828 1 87.19 162 LEU A CA 1
ATOM 1330 C C . LEU A 1 162 ? 12.641 -17.5 -30.172 1 87.19 162 LEU A C 1
ATOM 1332 O O . LEU A 1 162 ? 11.891 -16.891 -29.422 1 87.19 162 LEU A O 1
ATOM 1336 N N . ARG A 1 163 ? 13.117 -16.938 -31.234 1 78.38 163 ARG A N 1
ATOM 1337 C CA . ARG A 1 163 ? 12.672 -15.633 -31.703 1 78.38 163 ARG A CA 1
ATOM 1338 C C . ARG A 1 163 ? 11.789 -15.766 -32.938 1 78.38 163 ARG A C 1
ATOM 1340 O O . ARG A 1 163 ? 12.195 -16.375 -33.938 1 78.38 163 ARG A O 1
ATOM 1347 N N . GLN A 1 164 ? 10.578 -15.484 -32.781 1 70.25 164 GLN A N 1
ATOM 1348 C CA . GLN A 1 164 ? 9.648 -15.57 -33.906 1 70.25 164 GLN A CA 1
ATOM 1349 C C . GLN A 1 164 ? 9.742 -14.336 -34.781 1 70.25 164 GLN A C 1
ATOM 1351 O O . GLN A 1 164 ? 9.422 -13.227 -34.375 1 70.25 164 GLN A O 1
ATOM 1356 N N . GLY A 1 165 ? 10.93 -13.812 -35.156 1 55.41 165 GLY A N 1
ATOM 1357 C CA . GLY A 1 165 ? 11.18 -12.578 -35.906 1 55.41 165 GLY A CA 1
ATOM 1358 C C . GLY A 1 165 ? 10.453 -12.5 -37.219 1 55.41 165 GLY A C 1
ATOM 1359 O O . GLY A 1 165 ? 10.633 -13.359 -38.094 1 55.41 165 GLY A O 1
ATOM 1360 N N . ASP A 1 166 ? 9.164 -12.32 -37.281 1 52.31 166 ASP A N 1
ATOM 1361 C CA . ASP A 1 166 ? 8.805 -11.75 -38.562 1 52.31 166 ASP A CA 1
ATOM 1362 C C . ASP A 1 166 ? 9.5 -10.398 -38.781 1 52.31 166 ASP A C 1
ATOM 1364 O O . ASP A 1 166 ? 9.367 -9.492 -37.969 1 52.31 166 ASP A O 1
ATOM 1368 N N . LEU A 1 167 ? 10.609 -10.375 -39.5 1 45.53 167 LEU A N 1
ATOM 1369 C CA . LEU A 1 167 ? 11.383 -9.195 -39.875 1 45.53 167 LEU A CA 1
ATOM 1370 C C . LEU A 1 167 ? 10.477 -7.988 -40.062 1 45.53 167 LEU A C 1
ATOM 1372 O O . LEU A 1 167 ? 10.906 -6.848 -39.875 1 45.53 167 LEU A O 1
ATOM 1376 N N . PHE A 1 168 ? 9.266 -8.141 -40.531 1 45.44 168 PHE A N 1
ATOM 1377 C CA . PHE A 1 168 ? 8.523 -6.996 -41.062 1 45.44 168 PHE A CA 1
ATOM 1378 C C . PHE A 1 168 ? 7.504 -6.508 -40.031 1 45.44 168 PHE A C 1
ATOM 1380 O O . PHE A 1 168 ? 6.883 -5.457 -40.219 1 45.44 168 PHE A O 1
ATOM 1387 N N . HIS A 1 169 ? 7.074 -7.344 -38.969 1 51.56 169 HIS A N 1
ATOM 1388 C CA . HIS A 1 169 ? 5.984 -6.809 -38.188 1 51.56 169 HIS A CA 1
ATOM 1389 C C . HIS A 1 169 ? 6.418 -6.629 -36.719 1 51.56 169 HIS A C 1
ATOM 1391 O O . HIS A 1 169 ? 6.953 -7.555 -36.125 1 51.56 169 HIS A O 1
ATOM 1397 N N . SER A 1 170 ? 6.535 -5.422 -36.281 1 53 170 SER A N 1
ATOM 1398 C CA . SER A 1 170 ? 6.945 -4.844 -35.031 1 53 170 SER A CA 1
ATOM 1399 C C . SER A 1 170 ? 6.266 -5.543 -33.844 1 53 170 SER A C 1
ATOM 1401 O O . SER A 1 170 ? 6.887 -5.773 -32.812 1 53 170 SER A O 1
ATOM 1403 N N . ALA A 1 171 ? 4.828 -5.746 -33.969 1 58.72 171 ALA A N 1
ATOM 1404 C CA . ALA A 1 171 ? 4.117 -6.277 -32.812 1 58.72 171 ALA A CA 1
ATOM 1405 C C . ALA A 1 171 ? 3.781 -7.754 -33 1 58.72 171 ALA A C 1
ATOM 1407 O O . ALA A 1 171 ? 3.018 -8.109 -33.906 1 58.72 171 ALA A O 1
ATOM 1408 N N . ASN A 1 172 ? 4.461 -8.781 -32.469 1 80.62 172 ASN A N 1
ATOM 1409 C CA . ASN A 1 172 ? 4.219 -10.219 -32.5 1 80.62 172 ASN A CA 1
ATOM 1410 C C . ASN A 1 172 ? 3.908 -10.789 -31.125 1 80.62 172 ASN A C 1
ATOM 1412 O O . ASN A 1 172 ? 4.566 -11.727 -30.672 1 80.62 172 ASN A O 1
ATOM 1416 N N . ILE A 1 173 ? 2.814 -10.227 -30.578 1 87.31 173 ILE A N 1
ATOM 1417 C CA . ILE A 1 173 ? 2.438 -10.602 -29.219 1 87.31 173 ILE A CA 1
ATOM 1418 C C . ILE A 1 173 ? 1.946 -12.047 -29.203 1 87.31 173 ILE A C 1
ATOM 1420 O O . ILE A 1 173 ? 1.08 -12.43 -29.984 1 87.31 173 ILE A O 1
ATOM 1424 N N . VAL A 1 174 ? 2.539 -12.852 -28.359 1 91.44 174 VAL A N 1
ATOM 1425 C CA . VAL A 1 174 ? 2.049 -14.195 -28.078 1 91.44 174 VAL A CA 1
ATOM 1426 C C . VAL A 1 174 ? 1.03 -14.141 -26.938 1 91.44 174 VAL A C 1
ATOM 1428 O O . VAL A 1 174 ? 1.384 -13.844 -25.797 1 91.44 174 VAL A O 1
ATOM 1431 N N . SER A 1 175 ? -0.178 -14.484 -27.25 1 93.5 175 SER A N 1
ATOM 1432 C CA . SER A 1 175 ? -1.246 -14.344 -26.266 1 93.5 175 SER A CA 1
ATOM 1433 C C . SER A 1 175 ? -1.373 -15.602 -25.406 1 93.5 175 SER A C 1
ATOM 1435 O O . SER A 1 175 ? -1.83 -15.531 -24.266 1 93.5 175 SER A O 1
ATOM 1437 N N . SER A 1 176 ? -1.044 -16.703 -26 1 96.06 176 SER A N 1
ATOM 1438 C CA . SER A 1 176 ? -1.208 -17.953 -25.266 1 96.06 176 SER A CA 1
ATOM 1439 C C . SER A 1 176 ? -0.19 -19 -25.719 1 96.06 176 SER A C 1
ATOM 1441 O O . SER A 1 176 ? 0.19 -19.031 -26.891 1 96.06 176 SER A O 1
ATOM 1443 N N . ILE A 1 177 ? 0.295 -19.75 -24.828 1 96.44 177 ILE A N 1
ATOM 1444 C CA . ILE A 1 177 ? 1.22 -20.859 -25.062 1 96.44 177 ILE A CA 1
ATOM 1445 C C . ILE A 1 177 ? 0.814 -22.062 -24.219 1 96.44 177 ILE A C 1
ATOM 1447 O O . ILE A 1 177 ? 0.508 -21.922 -23.031 1 96.44 177 ILE A O 1
ATOM 1451 N N . GLU A 1 178 ? 0.768 -23.234 -24.828 1 96.62 178 GLU A N 1
ATOM 1452 C CA . GLU A 1 178 ? 0.327 -24.422 -24.109 1 96.62 178 GLU A CA 1
ATOM 1453 C C . GLU A 1 178 ? 1.04 -25.672 -24.609 1 96.62 178 GLU A C 1
ATOM 1455 O O . GLU A 1 178 ? 1.265 -25.828 -25.812 1 96.62 178 GLU A O 1
ATOM 1460 N N . PHE A 1 179 ? 1.298 -26.625 -23.719 1 96.12 179 PHE A N 1
ATOM 1461 C CA . PHE A 1 179 ? 1.872 -27.922 -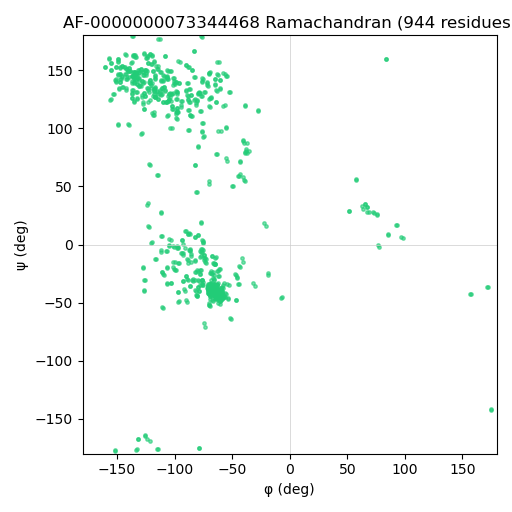24.062 1 96.12 179 PHE A CA 1
ATOM 1462 C C . PHE A 1 179 ? 0.78 -28.922 -24.422 1 96.12 179 PHE A C 1
ATOM 1464 O O . PHE A 1 179 ? -0.362 -28.797 -23.984 1 96.12 179 PHE A O 1
ATOM 1471 N N . ASP A 1 180 ? 1.175 -29.828 -25.219 1 95.12 180 ASP A N 1
ATOM 1472 C CA . ASP A 1 180 ? 0.268 -30.953 -25.469 1 95.12 180 ASP A CA 1
ATOM 1473 C C . ASP A 1 180 ? 0.257 -31.922 -24.297 1 95.12 180 ASP A C 1
ATOM 1475 O O . ASP A 1 180 ? 0.93 -31.703 -23.281 1 95.12 180 ASP A O 1
ATOM 1479 N N . ARG A 1 181 ? -0.498 -32.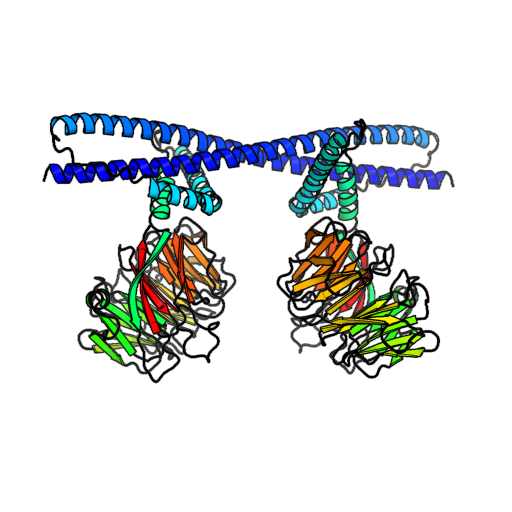906 -24.391 1 90.94 181 ARG A N 1
ATOM 1480 C CA . ARG A 1 181 ? -0.719 -33.875 -23.312 1 90.94 181 ARG A CA 1
ATOM 1481 C C . ARG A 1 181 ? 0.6 -34.469 -22.828 1 90.94 181 ARG A C 1
ATOM 1483 O O . ARG A 1 181 ? 0.823 -34.625 -21.625 1 90.94 181 ARG A O 1
ATOM 1490 N N . ASP A 1 182 ? 1.495 -34.812 -23.75 1 93.12 182 ASP A N 1
ATOM 1491 C CA . ASP A 1 182 ? 2.721 -35.531 -23.438 1 93.12 182 ASP A CA 1
ATOM 1492 C C . ASP A 1 182 ? 3.908 -34.594 -23.312 1 93.12 182 ASP A C 1
ATOM 1494 O O . ASP A 1 182 ? 5.047 -35.031 -23.156 1 93.12 182 ASP A O 1
ATOM 1498 N N . ASP A 1 183 ? 3.721 -33.344 -23.5 1 94.75 183 ASP A N 1
ATOM 1499 C CA . ASP A 1 183 ? 4.723 -32.281 -23.391 1 94.75 183 ASP A CA 1
ATOM 1500 C C . ASP A 1 183 ? 5.777 -32.406 -24.484 1 94.75 183 ASP A C 1
ATOM 1502 O O . ASP A 1 183 ? 6.953 -32.094 -24.266 1 94.75 183 ASP A O 1
ATOM 1506 N N . GLU A 1 184 ? 5.406 -32.938 -25.547 1 94.62 184 GLU A N 1
ATOM 1507 C CA . GLU A 1 184 ? 6.309 -33.094 -26.688 1 94.62 184 GLU A CA 1
ATOM 1508 C C . GLU A 1 184 ? 6.207 -31.906 -27.641 1 94.62 184 GLU A C 1
ATOM 1510 O O . GLU A 1 184 ? 7.195 -31.531 -28.266 1 94.62 184 GLU A O 1
ATOM 1515 N N . LEU A 1 185 ? 4.984 -31.5 -27.75 1 95.44 185 LEU A N 1
ATOM 1516 C CA . LEU A 1 185 ? 4.703 -30.344 -28.594 1 95.44 185 LEU A CA 1
ATOM 1517 C C . LEU A 1 185 ? 4.156 -29.188 -27.766 1 95.44 185 LEU A C 1
ATOM 1519 O O . LEU A 1 185 ? 3.623 -29.391 -26.672 1 95.44 185 LEU A O 1
ATOM 1523 N N . PHE A 1 186 ? 4.352 -27.984 -28.234 1 96 186 PHE A N 1
ATOM 1524 C CA . PHE A 1 186 ? 3.662 -26.844 -27.656 1 96 186 PHE A CA 1
ATOM 1525 C C . PHE A 1 186 ? 3.146 -25.906 -28.734 1 96 186 PHE A C 1
ATOM 1527 O O . PHE A 1 186 ? 3.738 -25.812 -29.812 1 96 186 PHE A O 1
ATOM 1534 N N . ALA A 1 187 ? 2.012 -25.344 -28.453 1 96.19 187 ALA A N 1
ATOM 1535 C CA . ALA A 1 187 ? 1.343 -24.438 -29.391 1 96.19 187 ALA A CA 1
ATOM 1536 C C . ALA A 1 187 ? 1.457 -22.984 -28.938 1 96.19 187 ALA A C 1
ATOM 1538 O O . ALA A 1 187 ? 1.398 -22.703 -27.75 1 96.19 187 ALA A O 1
ATOM 1539 N N . THR A 1 188 ? 1.63 -22.047 -29.812 1 94.56 188 THR A N 1
ATOM 1540 C CA . THR A 1 188 ? 1.606 -20.609 -29.562 1 94.56 188 THR A CA 1
ATOM 1541 C C . THR A 1 188 ? 0.547 -19.922 -30.422 1 94.56 188 THR A C 1
ATOM 1543 O O . THR A 1 188 ? 0.308 -20.328 -31.562 1 94.56 188 THR A O 1
ATOM 1546 N N . THR A 1 189 ? -0.126 -19.016 -29.891 1 93.44 189 THR A N 1
ATOM 1547 C CA . THR A 1 189 ? -1.096 -18.203 -30.609 1 93.44 189 THR A CA 1
ATOM 1548 C C . THR A 1 189 ? -0.934 -16.734 -30.25 1 93.44 189 THR A C 1
ATOM 1550 O O . THR A 1 189 ? -0.297 -16.391 -29.25 1 93.44 189 THR A O 1
ATOM 1553 N N . GLY A 1 190 ? -1.532 -15.875 -31.125 1 92 190 GLY A N 1
ATOM 1554 C CA . GLY A 1 190 ? -1.457 -14.445 -30.859 1 92 190 GLY A CA 1
ATOM 1555 C C . GLY A 1 190 ? -2.061 -13.602 -31.969 1 92 190 GLY A C 1
ATOM 1556 O O . GLY A 1 190 ? -3.096 -13.953 -32.531 1 92 190 GLY A O 1
ATOM 1557 N N . VAL A 1 191 ? -1.337 -12.5 -32.156 1 90.12 191 VAL A N 1
ATOM 1558 C CA . VAL A 1 191 ? -1.893 -11.5 -33.062 1 90.12 191 VAL A CA 1
ATOM 1559 C C . VAL A 1 191 ? -1.479 -11.82 -34.5 1 90.12 191 VAL A C 1
ATOM 1561 O O . VAL A 1 191 ? -2.02 -11.242 -35.438 1 90.12 191 VAL A O 1
ATOM 1564 N N . SER A 1 192 ? -0.647 -12.797 -34.719 1 86.38 192 SER A N 1
ATOM 1565 C CA . SER A 1 192 ? -0.182 -13.172 -36.062 1 86.38 192 SER A CA 1
ATOM 1566 C C . SER A 1 192 ? -1.251 -13.953 -36.812 1 86.38 192 SER A C 1
ATOM 1568 O O . SER A 1 192 ? -1.087 -14.242 -38 1 86.38 192 SER A O 1
ATOM 1570 N N . ARG A 1 193 ? -2.357 -14.398 -36.219 1 92.12 193 ARG A N 1
ATOM 1571 C CA . ARG A 1 193 ? -3.473 -15.141 -36.812 1 92.12 193 ARG A CA 1
ATOM 1572 C C . ARG A 1 193 ? -3.035 -16.531 -37.25 1 92.12 193 ARG A C 1
ATOM 1574 O O . ARG A 1 193 ? -3.467 -17.031 -38.281 1 92.12 193 ARG A O 1
ATOM 1581 N N . ARG A 1 194 ? -2.117 -17.016 -36.5 1 92.5 194 ARG A N 1
ATOM 1582 C CA . ARG A 1 194 ? -1.633 -18.375 -36.75 1 92.5 194 ARG A CA 1
ATOM 1583 C C . ARG A 1 194 ? -1.498 -19.156 -35.438 1 92.5 194 ARG A C 1
ATOM 1585 O O . ARG A 1 194 ? -1.147 -18.578 -34.406 1 92.5 194 ARG A O 1
ATOM 1592 N N . ILE A 1 195 ? -1.832 -20.391 -35.594 1 95.62 195 ILE A N 1
ATOM 1593 C CA . ILE A 1 195 ? -1.453 -21.328 -34.531 1 95.62 195 ILE A CA 1
ATOM 1594 C C . ILE A 1 195 ? -0.173 -22.062 -34.938 1 95.62 195 ILE A C 1
ATOM 1596 O O . ILE A 1 195 ? -0.144 -22.766 -35.938 1 95.62 195 ILE A O 1
ATOM 1600 N N . LYS A 1 196 ? 0.84 -21.812 -34.219 1 94 196 LYS A N 1
ATOM 1601 C CA . LYS A 1 196 ? 2.125 -22.438 -34.5 1 94 196 LYS A CA 1
ATOM 1602 C C . LYS A 1 196 ? 2.439 -23.531 -33.5 1 94 196 LYS A C 1
ATOM 1604 O O . LYS A 1 196 ? 2.326 -23.312 -32.281 1 94 196 LYS A O 1
ATOM 1609 N N . ILE A 1 197 ? 2.787 -24.672 -33.969 1 95.62 197 ILE A N 1
ATOM 1610 C CA . ILE A 1 197 ? 3.117 -25.812 -33.125 1 95.62 197 ILE A CA 1
ATOM 1611 C C . ILE A 1 197 ? 4.602 -26.141 -33.25 1 95.62 197 ILE A C 1
ATOM 1613 O O . ILE A 1 197 ? 5.105 -26.312 -34.375 1 95.62 197 ILE A O 1
ATOM 1617 N N . PHE A 1 198 ? 5.277 -26.266 -32.156 1 94.5 198 PHE A N 1
ATOM 1618 C CA . PHE A 1 198 ? 6.703 -26.562 -32.125 1 94.5 198 PHE A CA 1
ATOM 1619 C C . PHE A 1 198 ? 6.961 -27.891 -31.406 1 94.5 198 PHE A C 1
ATOM 1621 O O . PHE A 1 198 ? 6.195 -28.297 -30.531 1 94.5 198 PHE A O 1
ATOM 1628 N N . GLU A 1 199 ? 7.996 -28.516 -31.844 1 94.31 199 GLU A N 1
ATOM 1629 C CA . GLU A 1 199 ? 8.5 -29.672 -31.109 1 94.31 199 GLU A CA 1
ATOM 1630 C C . GLU A 1 199 ? 9.484 -29.266 -30.031 1 94.31 199 GLU A C 1
ATOM 1632 O O . GLU A 1 199 ? 10.516 -28.656 -30.312 1 94.31 199 GLU A O 1
ATOM 1637 N N . PHE A 1 200 ? 9.172 -29.625 -28.859 1 94.12 200 PHE A N 1
ATOM 1638 C CA . PHE A 1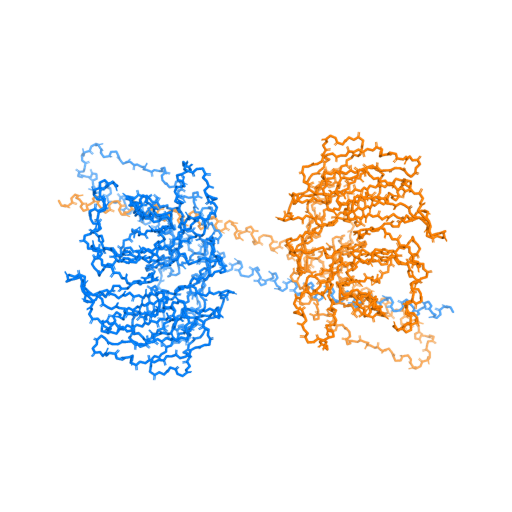 200 ? 9.938 -29.141 -27.719 1 94.12 200 PHE A CA 1
ATOM 1639 C C . PHE A 1 200 ? 11.375 -29.641 -27.797 1 94.12 200 PHE A C 1
ATOM 1641 O O . PHE A 1 200 ? 12.312 -28.891 -27.516 1 94.12 200 PHE A O 1
ATOM 1648 N N . SER A 1 201 ? 11.594 -30.891 -28.141 1 92.19 201 SER A N 1
ATOM 1649 C CA . SER A 1 201 ? 12.93 -31.469 -28.219 1 92.19 201 SER A CA 1
ATOM 1650 C C . SER A 1 201 ? 13.805 -30.734 -29.219 1 92.19 201 SER A C 1
ATOM 1652 O O . SER A 1 201 ? 15 -30.547 -29 1 92.19 201 SER A O 1
ATOM 1654 N N . LYS A 1 202 ? 13.188 -30.344 -30.297 1 89.25 202 LYS A N 1
ATOM 1655 C CA . LYS A 1 202 ? 13.922 -29.609 -31.328 1 89.25 202 LYS A CA 1
ATOM 1656 C C . LYS A 1 202 ? 14.344 -28.234 -30.828 1 89.25 202 LYS A C 1
ATOM 1658 O O . LYS A 1 202 ? 15.453 -27.766 -31.094 1 89.25 202 LYS A O 1
ATOM 1663 N N . VAL A 1 203 ? 13.461 -27.625 -30.109 1 89.38 203 VAL A N 1
ATOM 1664 C CA . VAL A 1 203 ? 13.75 -26.297 -29.562 1 89.38 203 VAL A CA 1
ATOM 1665 C C . VAL A 1 203 ? 14.891 -26.391 -28.547 1 89.38 203 VAL A C 1
ATOM 1667 O O . VAL A 1 203 ? 15.75 -25.5 -28.5 1 89.38 203 VAL A O 1
ATOM 1670 N N . MET A 1 204 ? 14.992 -27.406 -27.812 1 89.25 204 MET A N 1
ATOM 1671 C CA . MET A 1 204 ? 16 -27.594 -26.766 1 89.25 204 MET A CA 1
ATOM 1672 C C . MET A 1 204 ? 17.359 -27.938 -27.375 1 89.25 204 MET A C 1
ATOM 1674 O O . MET A 1 204 ? 18.391 -27.594 -26.812 1 89.25 204 MET A O 1
ATOM 1678 N N . ASN A 1 205 ? 17.359 -28.609 -28.516 1 85.81 205 ASN A N 1
ATOM 1679 C CA . ASN A 1 205 ? 18.609 -29.172 -29.031 1 85.81 205 ASN A CA 1
ATOM 1680 C C . ASN A 1 205 ? 19.125 -28.375 -30.219 1 85.81 205 ASN A C 1
ATOM 1682 O O . ASN A 1 205 ? 20.281 -28.531 -30.609 1 85.81 205 ASN A O 1
ATOM 1686 N N . GLU A 1 206 ? 18.344 -27.641 -30.844 1 76.12 206 GLU A N 1
ATOM 1687 C CA . GLU A 1 206 ? 18.781 -26.953 -32.062 1 76.12 206 GLU A CA 1
ATOM 1688 C C . GLU A 1 206 ? 19.062 -25.469 -31.766 1 76.12 206 GLU A C 1
ATOM 1690 O O . GLU A 1 206 ? 18.516 -24.891 -30.828 1 76.12 206 GLU A O 1
ATOM 1695 N N . PRO A 1 207 ? 20.062 -24.953 -32.594 1 69.62 207 PRO A N 1
ATOM 1696 C CA . PRO A 1 207 ? 20.391 -23.547 -32.406 1 69.62 207 PRO A CA 1
ATOM 1697 C C . PRO A 1 207 ? 19.219 -22.609 -32.719 1 69.62 207 PRO A C 1
ATOM 1699 O O . PRO A 1 207 ? 18.281 -23.016 -33.406 1 69.62 207 PRO A O 1
ATOM 1702 N N . GLU A 1 208 ? 19.188 -21.312 -32.156 1 63.31 208 GLU A N 1
ATOM 1703 C CA . GLU A 1 208 ? 18.125 -20.328 -32.125 1 63.31 208 GLU A CA 1
ATOM 1704 C C . GLU A 1 208 ? 17.656 -19.969 -33.531 1 63.31 208 GLU A C 1
ATOM 1706 O O . GLU A 1 208 ? 16.469 -19.703 -33.75 1 63.31 208 GLU A O 1
ATOM 1711 N N . ASP A 1 209 ? 18.531 -19.969 -34.5 1 60.34 209 ASP A N 1
ATOM 1712 C CA . ASP A 1 209 ? 18.266 -19.375 -35.812 1 60.34 209 ASP A CA 1
ATOM 1713 C C . ASP A 1 209 ? 17.391 -20.312 -36.656 1 60.34 209 ASP A C 1
ATOM 1715 O O . ASP A 1 209 ? 16.922 -19.906 -37.75 1 60.34 209 ASP A O 1
ATOM 1719 N N . VAL A 1 210 ? 17.156 -21.5 -36.094 1 61.81 210 VAL A N 1
ATOM 1720 C CA . VAL A 1 210 ? 16.641 -22.469 -37.031 1 61.81 210 VAL A CA 1
ATOM 1721 C C . VAL A 1 210 ? 15.289 -23 -36.562 1 61.81 210 VAL A C 1
ATOM 1723 O O . VAL A 1 210 ? 14.719 -23.906 -37.188 1 61.81 210 VAL A O 1
ATOM 1726 N N . HIS A 1 211 ? 14.656 -22.312 -35.594 1 70.38 211 HIS A N 1
ATOM 1727 C CA . HIS A 1 211 ? 13.477 -23 -35.094 1 70.38 211 HIS A CA 1
ATOM 1728 C C . HIS A 1 211 ? 12.242 -22.688 -35.938 1 70.38 211 HIS A C 1
ATOM 1730 O O . HIS A 1 211 ? 11.844 -21.531 -36.031 1 70.38 211 HIS A O 1
ATOM 1736 N N . CYS A 1 212 ? 11.758 -23.719 -36.656 1 78.5 212 CYS A N 1
ATOM 1737 C CA . CYS A 1 212 ? 10.531 -23.609 -37.438 1 78.5 212 CYS A CA 1
ATOM 1738 C C . CYS A 1 212 ? 9.414 -24.438 -36.812 1 78.5 212 CYS A C 1
ATOM 1740 O O . CYS A 1 212 ? 9.672 -25.516 -36.25 1 78.5 212 CYS A O 1
ATOM 1742 N N . PRO A 1 213 ? 8.227 -23.906 -36.844 1 88.81 213 PRO A N 1
ATOM 1743 C CA . PRO A 1 213 ? 7.098 -24.703 -36.375 1 88.81 213 PRO A CA 1
ATOM 1744 C C . PRO A 1 213 ? 6.902 -25.984 -37.188 1 88.81 213 PRO A C 1
ATOM 1746 O O . PRO A 1 213 ? 7.121 -25.984 -38.406 1 88.81 213 PRO A O 1
ATOM 1749 N N . VAL A 1 214 ? 6.57 -27 -36.562 1 91 214 VAL A N 1
ATOM 1750 C CA . VAL A 1 214 ? 6.309 -28.266 -37.25 1 91 214 VAL A CA 1
ATOM 1751 C C . VAL A 1 214 ? 4.945 -28.219 -37.938 1 91 214 VAL A C 1
ATOM 1753 O O . VAL A 1 214 ? 4.742 -28.844 -38.969 1 91 214 VAL A O 1
ATOM 1756 N N . VAL A 1 215 ? 4.035 -27.547 -37.344 1 92.94 215 VAL A N 1
ATOM 1757 C CA . VAL A 1 215 ? 2.699 -27.344 -37.906 1 92.94 215 VAL A CA 1
ATOM 1758 C C . VAL A 1 215 ? 2.305 -25.875 -37.781 1 92.94 215 VAL A C 1
ATOM 1760 O O . VAL A 1 215 ? 2.623 -25.234 -36.75 1 92.94 215 VAL A O 1
ATOM 1763 N N . GLU A 1 216 ? 1.631 -25.391 -38.781 1 92.94 216 GLU A N 1
ATOM 1764 C CA . GLU A 1 216 ? 1.076 -24.031 -38.75 1 92.94 216 GLU A CA 1
ATOM 1765 C C . GLU A 1 216 ? -0.34 -24.016 -39.312 1 92.94 216 GLU A C 1
ATOM 1767 O O . GLU A 1 216 ? -0.593 -24.547 -40.375 1 92.94 216 GLU A O 1
ATOM 1772 N N . MET A 1 217 ? -1.216 -23.484 -38.531 1 94.69 217 MET A N 1
ATOM 1773 C CA . MET A 1 217 ? -2.598 -23.328 -38.969 1 94.69 217 MET A CA 1
ATOM 1774 C C . MET A 1 217 ? -2.998 -21.859 -39 1 94.69 217 MET A C 1
ATOM 1776 O O . MET A 1 217 ? -2.836 -21.141 -38 1 94.69 217 MET A O 1
ATOM 1780 N N . SER A 1 218 ? -3.529 -21.438 -40.125 1 93.12 218 SER A N 1
ATOM 1781 C CA . SER A 1 218 ? -3.947 -20.047 -40.281 1 93.12 218 SER A CA 1
ATOM 1782 C C . SER A 1 218 ? -5.383 -19.844 -39.812 1 93.12 218 SER A C 1
ATOM 1784 O O . SER A 1 218 ? -6.242 -20.703 -40.031 1 93.12 218 SER A O 1
ATOM 1786 N N . THR A 1 219 ? -5.574 -18.781 -39.156 1 92.81 219 THR A N 1
ATOM 1787 C CA . THR A 1 219 ? -6.906 -18.422 -38.688 1 92.81 219 THR A CA 1
ATOM 1788 C C . THR A 1 219 ? -7.344 -17.094 -39.281 1 92.81 219 THR A C 1
ATOM 1790 O O . THR A 1 219 ? -6.52 -16.344 -39.781 1 92.81 219 THR A O 1
ATOM 1793 N N . ARG A 1 220 ? -8.562 -16.781 -39.25 1 90.75 220 ARG A N 1
ATOM 1794 C CA . ARG A 1 220 ? -9.117 -15.578 -39.844 1 90.75 220 ARG A CA 1
ATOM 1795 C C . ARG A 1 220 ? -8.859 -14.352 -38.969 1 90.75 220 ARG A C 1
ATOM 1797 O O . ARG A 1 220 ? -8.68 -13.25 -39.5 1 90.75 220 ARG A O 1
ATOM 1804 N N . SER A 1 221 ? -8.898 -14.602 -37.75 1 94.94 221 SER A N 1
ATOM 1805 C CA . SER A 1 221 ? -8.789 -13.484 -36.812 1 94.94 221 SER A CA 1
ATOM 1806 C C . SER A 1 221 ? -7.672 -13.719 -35.781 1 94.94 221 SER A C 1
ATOM 1808 O O . SER A 1 221 ? -7.141 -14.828 -35.688 1 94.94 221 SER A O 1
ATOM 1810 N N . LYS A 1 222 ? -7.312 -12.578 -35.125 1 95.06 222 LYS A N 1
ATOM 1811 C CA . LYS A 1 222 ? -6.355 -12.68 -34.031 1 95.06 222 LYS A CA 1
ATOM 1812 C C . LYS A 1 222 ? -6.848 -13.648 -32.969 1 95.06 222 LYS A C 1
ATOM 1814 O O . LYS A 1 222 ? -8.055 -13.742 -32.688 1 95.06 222 LYS A O 1
ATOM 1819 N N . LEU A 1 223 ? -5.941 -14.312 -32.375 1 96.12 223 LEU A N 1
ATOM 1820 C CA . LEU A 1 223 ? -6.297 -15.336 -31.391 1 96.12 223 LEU A CA 1
ATOM 1821 C C . LEU A 1 223 ? -5.992 -14.875 -29.969 1 96.12 223 LEU A C 1
ATOM 1823 O O . LEU A 1 223 ? -4.992 -14.195 -29.734 1 96.12 223 LEU A O 1
ATOM 1827 N N . SER A 1 224 ? -6.836 -15.281 -29.031 1 96.31 224 SER A N 1
ATOM 1828 C CA . SER A 1 224 ? -6.688 -14.875 -27.641 1 96.31 224 SER A CA 1
ATOM 1829 C C . SER A 1 224 ? -6.184 -16.031 -26.781 1 96.31 224 SER A C 1
ATOM 1831 O O . SER A 1 224 ? -5.484 -15.812 -25.781 1 96.31 224 SER A O 1
ATOM 1833 N N . CYS A 1 225 ? -6.59 -17.203 -27.141 1 97.38 225 CYS A N 1
ATOM 1834 C CA . CYS A 1 225 ? -6.312 -18.344 -26.266 1 97.38 225 CYS A CA 1
ATOM 1835 C C . CYS A 1 225 ? -6.297 -19.641 -27.047 1 97.38 225 CYS A C 1
ATOM 1837 O O . CYS A 1 225 ? -6.977 -19.766 -28.062 1 97.38 225 CYS A O 1
ATOM 1839 N N . VAL A 1 226 ? -5.512 -20.578 -26.578 1 97.12 226 VAL A N 1
ATOM 1840 C CA . VAL A 1 226 ? -5.5 -21.938 -27.109 1 97.12 226 VAL A CA 1
ATOM 1841 C C . VAL A 1 226 ? -5.547 -22.938 -25.953 1 97.12 226 VAL A C 1
ATOM 1843 O O . VAL A 1 226 ? -5.012 -22.672 -24.875 1 97.12 226 VAL A O 1
ATOM 1846 N N . SER A 1 227 ? -6.211 -24.016 -26.125 1 97.62 227 SER A N 1
ATOM 1847 C CA . SER A 1 227 ? -6.309 -25.094 -25.141 1 97.62 227 SER A CA 1
ATOM 1848 C C . SER A 1 227 ? -6.129 -26.469 -25.797 1 97.62 227 SER A C 1
ATOM 1850 O O . SER A 1 227 ? -6.855 -26.812 -26.734 1 97.62 227 SER A O 1
ATOM 1852 N N . TRP A 1 228 ? -5.164 -27.219 -25.344 1 96.94 228 TRP A N 1
ATOM 1853 C CA . TRP A 1 228 ? -4.914 -28.562 -25.875 1 96.94 228 TRP A CA 1
ATOM 1854 C C . TRP A 1 228 ? -5.766 -29.594 -25.156 1 96.94 228 TRP A C 1
ATOM 1856 O O . TRP A 1 228 ? -5.91 -29.562 -23.938 1 96.94 228 TRP A O 1
ATOM 1866 N N . ASN A 1 229 ? -6.379 -30.453 -25.938 1 95.94 229 ASN A N 1
ATOM 1867 C CA . ASN A 1 229 ? -7.113 -31.578 -25.359 1 95.94 229 ASN A CA 1
ATOM 1868 C C . ASN A 1 229 ? -6.172 -32.594 -24.703 1 95.94 229 ASN A C 1
ATOM 1870 O O . ASN A 1 229 ? -5.211 -33.031 -25.328 1 95.94 229 ASN A O 1
ATOM 1874 N N . LYS A 1 230 ? -6.418 -32.906 -23.516 1 91.12 230 LYS A N 1
ATOM 1875 C CA . LYS A 1 230 ? -5.477 -33.75 -22.766 1 91.12 230 LYS A CA 1
ATOM 1876 C C . LYS A 1 230 ? -5.754 -35.219 -22.984 1 91.12 230 LYS A C 1
ATOM 1878 O O . LYS A 1 230 ? -5.023 -36.094 -22.484 1 91.12 230 LYS A O 1
ATOM 1883 N N . TYR A 1 231 ? -6.77 -35.562 -23.703 1 91.94 231 TYR A N 1
ATOM 1884 C CA . TYR A 1 231 ? -7.102 -36.938 -24.047 1 91.94 231 TYR A CA 1
ATOM 1885 C C . TYR A 1 231 ? -6.895 -37.188 -25.531 1 91.94 231 TYR A C 1
ATOM 1887 O O . TYR A 1 231 ? -6.18 -38.125 -25.906 1 91.94 231 TYR A O 1
ATOM 1895 N N . MET A 1 232 ? -7.508 -36.375 -26.328 1 91.56 232 MET A N 1
ATOM 1896 C CA . MET A 1 232 ? -7.281 -36.438 -27.766 1 91.56 232 MET A CA 1
ATOM 1897 C C . MET A 1 232 ? -6.09 -35.562 -28.172 1 91.56 232 MET A C 1
ATOM 1899 O O . MET A 1 232 ? -6.246 -34.375 -28.453 1 91.56 232 MET A O 1
ATOM 1903 N N . LYS A 1 233 ? -4.965 -36.125 -28.344 1 90 233 LYS A N 1
ATOM 1904 C CA . LYS A 1 233 ? -3.689 -35.438 -28.5 1 90 233 LYS A CA 1
ATOM 1905 C C . LYS A 1 233 ? -3.689 -34.531 -29.75 1 90 233 LYS A C 1
ATOM 1907 O O . LYS A 1 233 ? -2.982 -33.531 -29.797 1 90 233 LYS A O 1
ATOM 1912 N N . ASN A 1 234 ? -4.496 -34.875 -30.734 1 93.62 234 ASN A N 1
ATOM 1913 C CA . ASN A 1 234 ? -4.453 -34.125 -32 1 93.62 234 ASN A CA 1
ATOM 1914 C C . ASN A 1 234 ? -5.453 -33 -32 1 93.62 234 ASN A C 1
ATOM 1916 O O . ASN A 1 234 ? -5.578 -32.281 -33 1 93.62 234 ASN A O 1
ATOM 1920 N N . HIS A 1 235 ? -6.219 -32.812 -30.922 1 96 235 HIS A N 1
ATOM 1921 C CA . HIS A 1 235 ? -7.238 -31.766 -30.922 1 96 235 HIS A CA 1
ATOM 1922 C C . HIS A 1 235 ? -6.777 -30.562 -30.109 1 96 235 HIS A C 1
ATOM 1924 O O . HIS A 1 235 ? -6.301 -30.703 -28.984 1 96 235 HIS A O 1
ATOM 1930 N N . ILE A 1 236 ? -6.887 -29.422 -30.672 1 97.31 236 ILE A N 1
ATOM 1931 C CA . ILE A 1 236 ? -6.617 -28.156 -30.016 1 97.31 236 ILE A CA 1
ATOM 1932 C C . ILE A 1 236 ? -7.777 -27.188 -30.25 1 97.31 236 ILE A C 1
ATOM 1934 O O . ILE A 1 236 ? -8.383 -27.188 -31.328 1 97.31 236 ILE A O 1
ATOM 1938 N N . ALA A 1 237 ? -8.172 -26.516 -29.25 1 98 237 ALA A N 1
ATOM 1939 C CA . ALA A 1 237 ? -9.227 -25.516 -29.391 1 98 237 ALA A CA 1
ATOM 1940 C C . ALA A 1 237 ? -8.648 -24.094 -29.312 1 98 237 ALA A C 1
ATOM 1942 O O . ALA A 1 237 ? -7.695 -23.844 -28.578 1 98 237 ALA A O 1
ATOM 1943 N N . SER A 1 238 ? -9.156 -23.188 -30.047 1 98.06 238 SER A N 1
ATOM 1944 C CA . SER A 1 238 ? -8.719 -21.781 -30.031 1 98.06 238 SER A CA 1
ATOM 1945 C C . SER A 1 238 ? -9.906 -20.844 -29.922 1 98.06 238 SER A C 1
ATOM 1947 O O . SER A 1 238 ? -11.023 -21.188 -30.297 1 98.06 238 SER A O 1
ATOM 1949 N N . SER A 1 239 ? -9.758 -19.719 -29.297 1 98.06 239 SER A N 1
ATOM 1950 C CA . SER A 1 239 ? -10.695 -18.594 -29.266 1 98.06 239 SER A CA 1
ATOM 1951 C C . SER A 1 239 ? -10.102 -17.375 -29.953 1 98.06 239 SER A C 1
ATOM 1953 O O . SER A 1 239 ? -8.883 -17.172 -29.922 1 98.06 239 SER A O 1
ATOM 1955 N N . ASP A 1 240 ? -10.977 -16.516 -30.531 1 97.19 240 ASP A N 1
ATOM 1956 C CA . ASP A 1 240 ? -10.406 -15.406 -31.281 1 97.19 240 ASP A CA 1
ATOM 1957 C C . ASP A 1 240 ? -11.148 -14.102 -30.984 1 97.19 240 ASP A C 1
ATOM 1959 O O . ASP A 1 240 ? -12.031 -14.07 -30.125 1 97.19 240 ASP A O 1
ATOM 1963 N N . TYR A 1 241 ? -10.711 -13.039 -31.594 1 96.88 241 TYR A N 1
ATOM 1964 C CA . TYR A 1 241 ? -11.164 -11.68 -31.312 1 96.88 241 TYR A CA 1
ATOM 1965 C C . TYR A 1 241 ? -12.539 -11.422 -31.922 1 96.88 241 TYR A C 1
ATOM 1967 O O . TYR A 1 241 ? -13.188 -10.422 -31.609 1 96.88 241 TYR A O 1
ATOM 1975 N N . GLU A 1 242 ? -13.023 -12.352 -32.688 1 96.62 242 GLU A N 1
ATOM 1976 C CA . GLU A 1 242 ? -14.336 -12.195 -33.312 1 96.62 242 GLU A CA 1
ATOM 1977 C C . GLU A 1 242 ? -15.383 -13.055 -32.625 1 96.62 242 GLU A C 1
ATOM 1979 O O . GLU A 1 242 ? -16.547 -13.109 -33.031 1 96.62 242 GLU A O 1
ATOM 1984 N N . GLY A 1 243 ? -14.977 -13.758 -31.656 1 97.62 243 GLY A N 1
ATOM 1985 C CA . GLY A 1 243 ? -15.906 -14.531 -30.844 1 97.62 243 GLY A CA 1
ATOM 1986 C C . GLY A 1 243 ? -16.078 -15.953 -31.344 1 97.62 243 GLY A C 1
ATOM 1987 O O . GLY A 1 243 ? -17.078 -16.609 -31.031 1 97.62 243 GLY A O 1
ATOM 1988 N N . ILE A 1 244 ? -15.172 -16.391 -32.156 1 97.62 244 ILE A N 1
ATOM 1989 C CA . ILE A 1 244 ? -15.273 -17.734 -32.719 1 97.62 244 ILE A CA 1
ATOM 1990 C C . ILE A 1 244 ? -14.391 -18.688 -31.906 1 97.62 244 ILE A C 1
ATOM 1992 O O . ILE A 1 244 ? -13.227 -18.391 -31.641 1 97.62 244 ILE A O 1
ATOM 1996 N N . VAL A 1 245 ? -15 -19.797 -31.547 1 98.25 245 VAL A N 1
ATOM 1997 C CA . VAL A 1 245 ? -14.266 -20.906 -30.938 1 98.25 245 VAL A CA 1
ATOM 1998 C C . VAL A 1 245 ? -14.102 -22.031 -31.953 1 98.25 245 VAL A C 1
ATOM 2000 O O . VAL A 1 245 ? -15.086 -22.531 -32.5 1 98.25 245 VAL A O 1
ATOM 2003 N N . THR A 1 246 ? -12.883 -22.391 -32.188 1 98.12 246 THR A N 1
ATOM 2004 C CA . THR A 1 246 ? -12.609 -23.391 -33.219 1 98.12 246 THR A CA 1
ATOM 2005 C C . THR A 1 246 ? -11.852 -24.578 -32.625 1 98.12 246 THR A C 1
ATOM 2007 O O . THR A 1 246 ? -10.906 -24.406 -31.844 1 98.12 246 THR A O 1
ATOM 2010 N N . VAL A 1 247 ? -12.312 -25.766 -32.906 1 97.81 247 VAL A N 1
ATOM 2011 C CA . VAL A 1 247 ? -11.578 -26.984 -32.594 1 97.81 247 VAL A CA 1
ATOM 2012 C C . VAL A 1 247 ? -10.828 -27.484 -33.812 1 97.81 247 VAL A C 1
ATOM 2014 O O . VAL A 1 247 ? -11.422 -27.656 -34.875 1 97.81 247 VAL A O 1
ATOM 2017 N N . TRP A 1 248 ? -9.531 -27.672 -33.656 1 97.56 248 TRP A N 1
ATOM 2018 C CA . TRP A 1 248 ? -8.648 -28.047 -34.75 1 97.56 248 TRP A CA 1
ATOM 2019 C C . TRP A 1 248 ? -8.125 -29.469 -34.562 1 97.56 248 TRP A C 1
ATOM 2021 O O . TRP A 1 248 ? -7.961 -29.938 -33.438 1 97.56 248 TRP A O 1
ATOM 2031 N N . ASP A 1 249 ? -7.91 -30.109 -35.656 1 96.38 249 ASP A N 1
ATOM 2032 C CA . ASP A 1 249 ? -7.078 -31.312 -35.688 1 96.38 249 ASP A CA 1
ATOM 2033 C C . ASP A 1 249 ? -5.66 -30.984 -36.156 1 96.38 249 ASP A C 1
ATOM 2035 O O . ASP A 1 249 ? -5.445 -30.641 -37.312 1 96.38 249 ASP A O 1
ATOM 2039 N N . VAL A 1 250 ? -4.746 -31.109 -35.312 1 95.19 250 VAL A N 1
ATOM 2040 C CA . VAL A 1 250 ? -3.371 -30.688 -35.562 1 95.19 250 VAL A CA 1
ATOM 2041 C C . VAL A 1 250 ? -2.738 -31.578 -36.625 1 95.19 250 VAL A C 1
ATOM 2043 O O . VAL A 1 250 ? -1.912 -31.125 -37.406 1 95.19 250 VAL A O 1
ATOM 2046 N N . THR A 1 251 ? -3.068 -32.812 -36.656 1 94.06 251 THR A N 1
ATOM 2047 C CA . THR A 1 251 ? -2.502 -33.781 -37.625 1 94.06 251 THR A CA 1
ATOM 2048 C C . THR A 1 251 ? -2.953 -33.438 -39.031 1 94.06 251 THR A C 1
ATOM 2050 O O . THR A 1 251 ? -2.135 -33.406 -39.969 1 94.06 251 THR A O 1
ATOM 2053 N N . THR A 1 252 ? -4.199 -33.219 -39.219 1 94.62 252 THR A N 1
ATOM 2054 C CA . THR A 1 252 ? -4.742 -32.906 -40.531 1 94.62 252 THR A CA 1
ATOM 2055 C C . THR A 1 252 ? -4.66 -31.422 -40.844 1 94.62 252 THR A C 1
ATOM 2057 O O . THR A 1 252 ? -4.828 -31.016 -42 1 94.62 252 THR A O 1
ATOM 2060 N N . ARG A 1 253 ? -4.434 -30.641 -39.844 1 94.94 253 ARG A N 1
ATOM 2061 C CA . ARG A 1 253 ? -4.34 -29.188 -39.938 1 94.94 253 ARG A CA 1
ATOM 2062 C C . ARG A 1 253 ? -5.66 -28.578 -40.406 1 94.94 253 ARG A C 1
ATOM 2064 O O . ARG A 1 253 ? -5.672 -27.625 -41.188 1 94.94 253 ARG A O 1
ATOM 2071 N N . GLN A 1 254 ? -6.75 -29.219 -40 1 94.25 254 GLN A N 1
ATOM 2072 C CA . GLN A 1 254 ? -8.07 -28.75 -40.375 1 94.25 254 GLN A CA 1
ATOM 2073 C C . GLN A 1 254 ? -8.93 -28.406 -39.188 1 94.25 254 GLN A C 1
ATOM 2075 O O . GLN A 1 254 ? -8.727 -28.969 -38.094 1 94.25 254 GLN A O 1
ATOM 2080 N N . SER A 1 255 ? -9.875 -27.547 -39.406 1 94.88 255 SER A N 1
ATOM 2081 C CA . SER A 1 255 ? -10.867 -27.266 -38.375 1 94.88 255 SER A CA 1
ATOM 2082 C C . SER A 1 255 ? -11.93 -28.344 -38.312 1 94.88 255 SER A C 1
ATOM 2084 O O . SER A 1 255 ? -12.438 -28.797 -39.344 1 94.88 255 SER A O 1
ATOM 2086 N N . ILE A 1 256 ? -12.164 -28.797 -37.156 1 93.94 256 ILE A N 1
ATOM 2087 C CA . ILE A 1 256 ? -13.156 -29.844 -36.906 1 93.94 256 ILE A CA 1
ATOM 2088 C C . ILE A 1 256 ? -14.516 -29.219 -36.656 1 93.94 256 ILE A C 1
ATOM 2090 O O . ILE A 1 256 ? -15.539 -29.672 -37.156 1 93.94 256 ILE A O 1
ATOM 2094 N N . MET A 1 257 ? -14.523 -28.281 -35.812 1 95.5 257 MET A N 1
ATOM 2095 C CA . MET A 1 257 ? -15.742 -27.594 -35.406 1 95.5 257 MET A CA 1
ATOM 2096 C C . MET A 1 257 ? -15.492 -26.109 -35.219 1 95.5 257 MET A C 1
ATOM 2098 O O . MET A 1 257 ? -14.43 -25.703 -34.719 1 95.5 257 MET A O 1
ATOM 2102 N N . GLU A 1 258 ? -16.453 -25.281 -35.594 1 96.69 258 GLU A N 1
ATOM 2103 C CA . GLU A 1 258 ? -16.422 -23.844 -35.375 1 96.69 258 GLU A CA 1
ATOM 2104 C C . GLU A 1 258 ? -17.688 -23.359 -34.688 1 96.69 258 GLU A C 1
ATOM 2106 O O . GLU A 1 258 ? -18.797 -23.547 -35.219 1 96.69 258 GLU A O 1
ATOM 2111 N N . TYR A 1 259 ? -17.531 -22.766 -33.625 1 97.75 259 TYR A N 1
ATOM 2112 C CA . TYR A 1 259 ? -18.656 -22.25 -32.844 1 97.75 259 TYR A CA 1
ATOM 2113 C C . TYR A 1 259 ? -18.734 -20.734 -32.938 1 97.75 259 TYR A C 1
ATOM 2115 O O . TYR A 1 259 ? -17.812 -20.031 -32.5 1 97.75 259 TYR A O 1
ATOM 2123 N N . GLU A 1 260 ? -19.797 -20.125 -33.375 1 96.94 260 GLU A N 1
ATOM 2124 C CA . GLU A 1 260 ? -19.906 -18.703 -33.656 1 96.94 260 GLU A CA 1
ATOM 2125 C C . GLU A 1 260 ? -21.016 -18.047 -32.875 1 96.94 260 GLU A C 1
ATOM 2127 O O . GLU A 1 260 ? -21.703 -17.156 -33.344 1 96.94 260 GLU A O 1
ATOM 2132 N N . GLU A 1 261 ? -21.188 -18.5 -31.688 1 97.06 261 GLU A N 1
ATOM 2133 C CA . GLU A 1 261 ? -22.312 -18 -30.922 1 97.06 261 GLU A CA 1
ATOM 2134 C C . GLU A 1 261 ? -21.938 -16.766 -30.109 1 97.06 261 GLU A C 1
ATOM 2136 O O . GLU A 1 261 ? -22.812 -15.969 -29.734 1 97.06 261 GLU A O 1
ATOM 2141 N N . HIS A 1 262 ? -20.703 -16.594 -29.719 1 97.62 262 HIS A N 1
ATOM 2142 C CA . HIS A 1 262 ? -20.281 -15.391 -29.016 1 97.62 262 HIS A CA 1
ATOM 2143 C C . HIS A 1 262 ? -20.422 -14.164 -29.922 1 97.62 262 HIS A C 1
ATOM 2145 O O . HIS A 1 262 ? -20.094 -14.219 -31.109 1 97.62 262 HIS A O 1
ATOM 2151 N N . GLU A 1 263 ? -20.828 -13.047 -29.359 1 97.31 263 GLU A N 1
ATOM 2152 C CA . GLU A 1 263 ? -21.094 -11.844 -30.141 1 97.31 263 GLU A CA 1
ATOM 2153 C C . GLU A 1 263 ? -19.891 -10.906 -30.125 1 97.31 263 GLU A C 1
ATOM 2155 O O . GLU A 1 263 ? -19.828 -9.945 -30.891 1 97.31 263 GLU A O 1
ATOM 2160 N N . LYS A 1 264 ? -19.062 -11.117 -29.266 1 98.12 264 LYS A N 1
ATOM 2161 C CA . LYS A 1 264 ? -17.844 -10.32 -29.125 1 98.12 264 LYS A CA 1
ATOM 2162 C C . LYS A 1 264 ? -16.609 -11.203 -28.953 1 98.12 264 LYS A C 1
ATOM 2164 O O . LYS A 1 264 ? -16.703 -12.43 -29.094 1 98.12 264 LYS A O 1
ATOM 2169 N N . ARG A 1 265 ? -15.539 -10.578 -28.75 1 97.44 265 ARG A N 1
ATOM 2170 C CA . ARG A 1 265 ? -14.266 -11.281 -28.594 1 97.44 265 ARG A CA 1
ATOM 2171 C C . ARG A 1 265 ? -14.367 -12.367 -27.531 1 97.44 265 ARG A C 1
ATOM 2173 O O . ARG A 1 265 ? -14.922 -12.141 -26.453 1 97.44 265 ARG A O 1
ATOM 2180 N N . ALA A 1 266 ? -13.906 -13.57 -27.875 1 98.06 266 ALA A N 1
ATOM 2181 C CA . ALA A 1 266 ? -13.758 -14.648 -26.906 1 98.06 266 ALA A CA 1
ATOM 2182 C C . ALA A 1 266 ? -12.344 -14.672 -26.328 1 98.06 266 ALA A C 1
ATOM 2184 O O . ALA A 1 266 ? -11.367 -14.859 -27.047 1 98.06 266 ALA A O 1
ATOM 2185 N N . TRP A 1 267 ? -12.227 -14.594 -25.062 1 97.81 267 TRP A N 1
ATOM 2186 C CA . TRP A 1 267 ? -10.93 -14.414 -24.422 1 97.81 267 TRP A CA 1
ATOM 2187 C C . TRP A 1 267 ? -10.312 -15.758 -24.047 1 97.81 267 TRP A C 1
ATOM 2189 O O . TRP A 1 267 ? -9.094 -15.898 -24.016 1 97.81 267 TRP A O 1
ATOM 2199 N N . SER A 1 268 ? -11.172 -16.672 -23.75 1 98.44 268 SER A N 1
ATOM 2200 C CA . SER A 1 268 ? -10.641 -17.906 -23.156 1 98.44 268 SER A CA 1
ATOM 2201 C C . SER A 1 268 ? -11.453 -19.125 -23.594 1 98.44 268 SER A C 1
ATOM 2203 O O . SER A 1 268 ? -12.656 -19.016 -23.828 1 98.44 268 SER A O 1
ATOM 2205 N N . VAL A 1 269 ? -10.805 -20.188 -23.75 1 98.56 269 VAL A N 1
ATOM 2206 C CA . VAL A 1 269 ? -11.398 -21.484 -24.031 1 98.56 269 VAL A CA 1
ATOM 2207 C C . VAL A 1 269 ? -10.641 -22.578 -23.266 1 98.56 269 VAL A C 1
ATOM 2209 O O . VAL A 1 269 ? -9.43 -22.453 -23.047 1 98.56 269 VAL A O 1
ATOM 2212 N N . ASP A 1 270 ? -11.32 -23.562 -22.797 1 98.56 270 ASP A N 1
ATOM 2213 C CA . ASP A 1 270 ? -10.695 -24.625 -22.016 1 98.56 270 ASP A CA 1
ATOM 2214 C C . ASP A 1 270 ? -11.406 -25.953 -22.219 1 98.56 270 ASP A C 1
ATOM 2216 O O . ASP A 1 270 ? -12.633 -26.031 -22.188 1 98.56 270 ASP A O 1
ATOM 2220 N N . PHE A 1 271 ? -10.594 -27 -22.422 1 97.62 271 PHE A N 1
ATOM 2221 C CA . PHE A 1 271 ? -11.141 -28.344 -22.5 1 97.62 271 PHE A CA 1
ATOM 2222 C C . PHE A 1 271 ? -11.344 -28.922 -21.109 1 97.62 271 PHE A C 1
ATOM 2224 O O . PHE A 1 271 ? -10.531 -28.703 -20.219 1 97.62 271 PHE A O 1
ATOM 2231 N N . SER A 1 272 ? -12.383 -29.672 -20.984 1 96.88 272 SER A N 1
ATOM 2232 C CA . SER A 1 272 ? -12.539 -30.453 -19.75 1 96.88 272 SER A CA 1
ATOM 2233 C C . SER A 1 272 ? -11.594 -31.641 -19.719 1 96.88 272 SER A C 1
ATOM 2235 O O . SER A 1 272 ? -11.492 -32.375 -20.703 1 96.88 272 SER A O 1
ATOM 2237 N N . GLN A 1 273 ? -10.938 -31.781 -18.656 1 93.31 273 GLN A N 1
ATOM 2238 C CA . GLN A 1 273 ? -10.023 -32.906 -18.547 1 93.31 273 GLN A CA 1
ATOM 2239 C C . GLN A 1 273 ? -10.781 -34.219 -18.312 1 93.31 273 GLN A C 1
ATOM 2241 O O . GLN A 1 273 ? -10.359 -35.281 -18.766 1 93.31 273 GLN A O 1
ATOM 2246 N N . ASN A 1 274 ? -11.859 -34.156 -17.641 1 93.69 274 ASN A N 1
ATOM 2247 C CA . ASN A 1 274 ? -12.641 -35.312 -17.281 1 93.69 274 ASN A CA 1
ATOM 2248 C C . ASN A 1 274 ? -13.562 -35.75 -18.438 1 93.69 274 ASN A C 1
ATOM 2250 O O . ASN A 1 274 ? -13.867 -36.938 -18.578 1 93.69 274 ASN A O 1
ATOM 2254 N N . GLU A 1 275 ? -13.969 -34.812 -19.219 1 94.62 275 GLU A N 1
ATOM 2255 C CA . GLU A 1 275 ? -14.773 -35.062 -20.422 1 94.62 275 GLU A CA 1
ATOM 2256 C C . GLU A 1 275 ? -14.164 -34.375 -21.641 1 94.62 275 GLU A C 1
ATOM 2258 O O . GLU A 1 275 ? -14.547 -33.281 -22 1 94.62 275 GLU A O 1
ATOM 2263 N N . PRO A 1 276 ? -13.406 -35.094 -22.359 1 93.62 276 PRO A N 1
ATOM 2264 C CA . PRO A 1 276 ? -12.578 -34.5 -23.406 1 93.62 276 PRO A CA 1
ATOM 2265 C C . PRO A 1 276 ? -13.414 -33.875 -24.531 1 93.62 276 PRO A C 1
ATOM 2267 O O . PRO A 1 276 ? -12.891 -33.125 -25.344 1 93.62 276 PRO A O 1
ATOM 2270 N N . SER A 1 277 ? -14.656 -34.219 -24.609 1 95.25 277 SER A N 1
ATOM 2271 C CA . SER A 1 277 ? -15.5 -33.688 -25.672 1 95.25 277 SER A CA 1
ATOM 2272 C C . SER A 1 277 ? -16.094 -32.344 -25.281 1 95.25 277 SER A C 1
ATOM 2274 O O . SER A 1 277 ? -16.688 -31.656 -26.109 1 95.25 277 SER A O 1
ATOM 2276 N N . MET A 1 278 ? -15.922 -32.031 -24.047 1 96.69 278 MET A N 1
ATOM 2277 C CA . MET A 1 278 ? -16.547 -30.797 -23.531 1 96.69 278 MET A CA 1
ATOM 2278 C C . MET A 1 278 ? -15.539 -29.672 -23.453 1 96.69 278 MET A C 1
ATOM 2280 O O . MET A 1 278 ? -14.383 -29.875 -23.094 1 96.69 278 MET A O 1
ATOM 2284 N N . LEU A 1 279 ? -15.969 -28.484 -23.828 1 97.19 279 LEU A N 1
ATOM 2285 C CA . LEU A 1 279 ? -15.148 -27.281 -23.688 1 97.19 279 LEU A CA 1
ATOM 2286 C C . LEU A 1 279 ? -15.969 -26.109 -23.172 1 97.19 279 LEU A C 1
ATOM 2288 O O . LEU A 1 279 ? -17.203 -26.125 -23.25 1 97.19 279 LEU A O 1
ATOM 2292 N N . VAL A 1 280 ? -15.352 -25.172 -22.594 1 98.56 280 VAL A N 1
ATOM 2293 C CA . VAL A 1 280 ? -15.984 -23.969 -22.062 1 98.56 280 VAL A CA 1
ATOM 2294 C C . VAL A 1 280 ? -15.281 -22.734 -22.625 1 98.56 280 VAL A C 1
ATOM 2296 O O . VAL A 1 280 ? -14.062 -22.75 -22.844 1 98.56 280 VAL A O 1
ATOM 2299 N N . SER A 1 281 ? -15.992 -21.703 -22.984 1 98.75 281 SER A N 1
ATOM 2300 C CA . SER A 1 281 ? -15.422 -20.453 -23.469 1 98.75 281 SER A CA 1
ATOM 2301 C C . SER A 1 281 ? -16.031 -19.25 -22.766 1 98.75 281 SER A C 1
ATOM 2303 O O . SER A 1 281 ? -17.125 -19.344 -22.219 1 98.75 281 SER A O 1
ATOM 2305 N N . GLY A 1 282 ? -15.305 -18.188 -22.609 1 98.69 282 GLY A N 1
ATOM 2306 C CA . GLY A 1 282 ? -15.742 -16.906 -22.062 1 98.69 282 GLY A CA 1
ATOM 2307 C C . GLY A 1 282 ? -15.469 -15.734 -23 1 98.69 282 GLY A C 1
ATOM 2308 O O . GLY A 1 282 ? -14.438 -15.703 -23.672 1 98.69 282 GLY A O 1
ATOM 2309 N N . SER A 1 283 ? -16.344 -14.742 -22.953 1 98.62 283 SER A N 1
ATOM 2310 C CA . SER A 1 283 ? -16.297 -13.703 -23.969 1 98.62 283 SER A CA 1
ATOM 2311 C C . SER A 1 283 ? -16.625 -12.336 -23.375 1 98.62 283 SER A C 1
ATOM 2313 O O . SER A 1 283 ? -17.141 -12.242 -22.25 1 98.62 283 SER A O 1
ATOM 2315 N N . ASP A 1 284 ? -16.297 -11.32 -24.125 1 98.06 284 ASP A N 1
ATOM 2316 C CA . ASP A 1 284 ? -16.641 -9.945 -23.812 1 98.06 284 ASP A CA 1
ATOM 2317 C C . ASP A 1 284 ? -18.156 -9.734 -23.875 1 98.06 284 ASP A C 1
ATOM 2319 O O . ASP A 1 284 ? -18.672 -8.703 -23.438 1 98.06 284 ASP A O 1
ATOM 2323 N N . ASP A 1 285 ? -18.953 -10.594 -24.484 1 97.75 285 ASP A N 1
ATOM 2324 C CA . ASP A 1 285 ? -20.406 -10.477 -24.547 1 97.75 285 ASP A CA 1
ATOM 2325 C C . ASP A 1 285 ? -21.062 -10.844 -23.219 1 97.75 285 ASP A C 1
ATOM 2327 O O . ASP A 1 285 ? -22.281 -10.953 -23.125 1 97.75 285 ASP A O 1
ATOM 2331 N N . CYS A 1 286 ? -20.234 -11.188 -22.203 1 98 286 CYS A N 1
ATOM 2332 C CA . CYS A 1 286 ? -20.625 -11.461 -20.828 1 98 286 CYS A CA 1
ATOM 2333 C C . CYS A 1 286 ? -21.266 -12.836 -20.703 1 98 286 CYS A C 1
ATOM 2335 O O . CYS A 1 286 ? -22.062 -13.078 -19.797 1 98 286 CYS A O 1
ATOM 2337 N N . LYS A 1 287 ? -20.859 -13.672 -21.641 1 98.12 287 LYS A N 1
ATOM 2338 C CA . LYS A 1 287 ? -21.453 -15.016 -21.609 1 98.12 287 LYS A CA 1
ATOM 2339 C C . LYS A 1 287 ? -20.359 -16.078 -21.469 1 98.12 287 LYS A C 1
ATOM 2341 O O . LYS A 1 287 ? -19.297 -15.969 -22.062 1 98.12 287 LYS A O 1
ATOM 2346 N N . VAL A 1 288 ? -20.734 -17.062 -20.688 1 98.69 288 VAL A N 1
ATOM 2347 C CA . VAL A 1 288 ? -19.969 -18.297 -20.641 1 98.69 288 VAL A CA 1
ATOM 2348 C C . VAL A 1 288 ? -20.734 -19.391 -21.391 1 98.69 288 VAL A C 1
ATOM 2350 O O . VAL A 1 288 ? -21.906 -19.641 -21.125 1 98.69 288 VAL A O 1
ATOM 2353 N N . LYS A 1 289 ? -20.047 -20.016 -22.297 1 98.69 289 LYS A N 1
ATOM 2354 C CA . LYS A 1 289 ? -20.703 -21.047 -23.094 1 98.69 289 LYS A CA 1
ATOM 2355 C C . LYS A 1 289 ? -20.016 -22.406 -22.938 1 98.69 289 LYS A C 1
ATOM 2357 O O . LYS A 1 289 ? -18.781 -22.469 -22.922 1 98.69 289 LYS A O 1
ATOM 2362 N N . ILE A 1 290 ? -20.828 -23.391 -22.766 1 98.44 290 ILE A N 1
ATOM 2363 C CA . ILE A 1 290 ? -20.359 -24.766 -22.703 1 98.44 290 ILE A CA 1
ATOM 2364 C C . ILE A 1 290 ? -20.641 -25.453 -24.047 1 98.44 290 ILE A C 1
ATOM 2366 O O . ILE A 1 290 ? -21.766 -25.391 -24.562 1 98.44 290 ILE A O 1
ATOM 2370 N N . TRP A 1 291 ? -19.594 -26.062 -24.562 1 98.06 291 TRP A N 1
ATOM 2371 C CA . TRP A 1 291 ? -19.703 -26.719 -25.875 1 98.06 291 TRP A CA 1
ATOM 2372 C C . TRP A 1 291 ? -19.438 -28.219 -25.75 1 98.06 291 TRP A C 1
ATOM 2374 O O . TRP A 1 291 ? -18.828 -28.672 -24.781 1 98.06 291 TRP A O 1
ATOM 2384 N N . CYS A 1 292 ? -19.938 -28.938 -26.703 1 96.75 292 CYS A N 1
ATOM 2385 C CA . CYS A 1 292 ? -19.641 -30.344 -26.938 1 96.75 292 CYS A CA 1
ATOM 2386 C C . CYS A 1 292 ? -19.219 -30.578 -28.391 1 96.75 292 CYS A C 1
ATOM 2388 O O . CYS A 1 292 ? -19.922 -30.156 -29.312 1 96.75 292 CYS A O 1
ATOM 2390 N N . THR A 1 293 ? -18.141 -31.203 -28.594 1 94.56 293 THR A N 1
ATOM 2391 C CA . THR A 1 293 ? -17.578 -31.375 -29.938 1 94.56 293 THR A CA 1
ATOM 2392 C C . THR A 1 293 ? -18.5 -32.219 -30.797 1 94.56 293 THR A C 1
ATOM 2394 O O . THR A 1 293 ? -18.344 -32.281 -32.031 1 94.56 293 THR A O 1
ATOM 2397 N N . LYS A 1 294 ? -19.484 -32.844 -30.172 1 93.06 294 LYS A N 1
ATOM 2398 C CA . LYS A 1 294 ? -20.422 -33.688 -30.906 1 93.06 294 LYS A CA 1
ATOM 2399 C C . LYS A 1 294 ? -21.656 -32.906 -31.328 1 93.06 294 LYS A C 1
ATOM 2401 O O . LYS A 1 294 ? -22.531 -33.438 -32.031 1 93.06 294 LYS A O 1
ATOM 2406 N N . GLN A 1 295 ? -21.734 -31.734 -30.859 1 93.94 295 GLN A N 1
ATOM 2407 C CA . GLN A 1 295 ? -22.875 -30.891 -31.172 1 93.94 295 GLN A CA 1
ATOM 2408 C C . GLN A 1 295 ? -22.422 -29.562 -31.766 1 93.94 295 GLN A C 1
ATOM 2410 O O . GLN A 1 295 ? -21.359 -29.047 -31.422 1 93.94 295 GLN A O 1
ATOM 2415 N N . GLU A 1 296 ? -23.266 -29 -32.625 1 92.88 296 GLU A N 1
ATOM 2416 C CA . GLU A 1 296 ? -22.938 -27.734 -33.281 1 92.88 296 GLU A CA 1
ATOM 2417 C C . GLU A 1 296 ? -23.312 -26.547 -32.375 1 92.88 296 GLU A C 1
ATOM 2419 O O . GLU A 1 296 ? -22.641 -25.516 -32.406 1 92.88 296 GLU A O 1
ATOM 2424 N N . ALA A 1 297 ? -24.328 -26.797 -31.641 1 94.81 297 ALA A N 1
ATOM 2425 C CA . ALA A 1 297 ? -24.797 -25.719 -30.766 1 94.81 297 ALA A CA 1
ATOM 2426 C C . ALA A 1 297 ? -24.219 -25.859 -29.359 1 94.81 297 ALA A C 1
ATOM 2428 O O . ALA A 1 297 ? -23.812 -26.953 -28.953 1 94.81 297 ALA A O 1
ATOM 2429 N N . SER A 1 298 ? -24.188 -24.734 -28.688 1 96.75 298 SER A N 1
ATOM 2430 C CA . SER A 1 298 ? -23.734 -24.766 -27.297 1 96.75 298 SER A CA 1
ATOM 2431 C C . SER A 1 298 ? -24.672 -25.625 -26.438 1 96.75 298 SER A C 1
ATOM 2433 O O . SER A 1 298 ? -25.875 -25.688 -26.688 1 96.75 298 SER A O 1
ATOM 2435 N N . VAL A 1 299 ? -24.094 -26.25 -25.516 1 95.5 299 VAL A N 1
ATOM 2436 C CA . VAL A 1 299 ? -24.828 -27.109 -24.609 1 95.5 299 VAL A CA 1
ATOM 2437 C C . VAL A 1 299 ? -25.484 -26.266 -23.516 1 95.5 299 VAL A C 1
ATOM 2439 O O . VAL A 1 299 ? -26.625 -26.516 -23.125 1 95.5 299 VAL A O 1
ATOM 2442 N N . LEU A 1 300 ? -24.797 -25.359 -23 1 96.06 300 LEU A N 1
ATOM 2443 C CA . LEU A 1 300 ? -25.234 -24.5 -21.922 1 96.06 300 LEU A CA 1
ATOM 2444 C C . LEU A 1 300 ? -24.719 -23.078 -22.125 1 96.06 300 LEU A C 1
ATOM 2446 O O . LEU A 1 300 ? -23.672 -22.859 -22.734 1 96.06 300 LEU A O 1
ATOM 2450 N N . ASN A 1 301 ? -25.484 -22.141 -21.609 1 96.5 301 ASN A N 1
ATOM 2451 C CA . ASN A 1 301 ? -25.125 -20.719 -21.656 1 96.5 301 ASN A CA 1
ATOM 2452 C C . ASN A 1 301 ? -25.312 -20.062 -20.297 1 96.5 301 ASN A C 1
ATOM 2454 O O . ASN A 1 301 ? -26.406 -20.125 -19.719 1 96.5 301 ASN A O 1
ATOM 2458 N N . ILE A 1 302 ? -24.312 -19.438 -19.812 1 97.75 302 ILE A N 1
ATOM 2459 C CA . ILE A 1 302 ? -24.391 -18.688 -18.562 1 97.75 302 ILE A CA 1
ATOM 2460 C C . ILE A 1 302 ? -24.297 -17.188 -18.859 1 97.75 302 ILE A C 1
ATOM 2462 O O . ILE A 1 302 ? -23.266 -16.719 -19.344 1 97.75 302 ILE A O 1
ATOM 2466 N N . ASP A 1 303 ? -25.281 -16.469 -18.453 1 96.88 303 ASP A N 1
ATOM 2467 C CA . ASP A 1 303 ? -25.297 -15.016 -18.641 1 96.88 303 ASP A CA 1
ATOM 2468 C C . ASP A 1 303 ? -24.766 -14.289 -17.406 1 96.88 303 ASP A C 1
ATOM 2470 O O . ASP A 1 303 ? -25.312 -14.445 -16.312 1 96.88 303 ASP A O 1
ATOM 2474 N N . MET A 1 304 ? -23.75 -13.586 -17.625 1 96.31 304 MET A N 1
ATOM 2475 C CA . MET A 1 304 ? -23.188 -12.773 -16.547 1 96.31 304 MET A CA 1
ATOM 2476 C C . MET A 1 304 ? -23.328 -11.289 -16.859 1 96.31 304 MET A C 1
ATOM 2478 O O . MET A 1 304 ? -23.906 -10.914 -17.875 1 96.31 304 MET A O 1
ATOM 2482 N N . LYS A 1 305 ? -22.922 -10.477 -15.93 1 94.38 305 LYS A N 1
ATOM 2483 C CA . LYS A 1 305 ? -23.156 -9.039 -16.062 1 94.38 305 LYS A CA 1
ATOM 2484 C C . LYS A 1 305 ? -21.906 -8.328 -16.578 1 94.38 305 LYS A C 1
ATOM 2486 O O . LYS A 1 305 ? -21.984 -7.227 -17.125 1 94.38 305 LYS A O 1
ATOM 2491 N N . ALA A 1 306 ? -20.781 -8.93 -16.406 1 97.19 306 ALA A N 1
ATOM 2492 C CA . ALA A 1 306 ? -19.516 -8.312 -16.797 1 97.19 306 ALA A CA 1
ATOM 2493 C C . ALA A 1 306 ? -18.75 -9.203 -17.766 1 97.19 306 ALA A C 1
ATOM 2495 O O . ALA A 1 306 ? -19.047 -10.391 -17.891 1 97.19 306 ALA A O 1
ATOM 2496 N N . ASN A 1 307 ? -17.75 -8.57 -18.5 1 97.62 307 ASN A N 1
ATOM 2497 C CA . ASN A 1 307 ? -16.906 -9.305 -19.438 1 97.62 307 ASN A CA 1
ATOM 2498 C C . ASN A 1 307 ? -16.219 -10.484 -18.781 1 97.62 307 ASN A C 1
ATOM 2500 O O . ASN A 1 307 ? -15.828 -10.406 -17.609 1 97.62 307 ASN A O 1
ATOM 2504 N N . ILE A 1 308 ? -16.078 -11.531 -19.578 1 98.5 308 ILE A N 1
ATOM 2505 C CA . ILE A 1 308 ? -15.414 -12.734 -19.078 1 98.5 308 ILE A CA 1
ATOM 2506 C C . ILE A 1 308 ? -14.008 -12.828 -19.672 1 98.5 308 ILE A C 1
ATOM 2508 O O . ILE A 1 308 ? -13.844 -12.906 -20.891 1 98.5 308 ILE A O 1
ATOM 2512 N N . CYS A 1 309 ? -13.031 -12.938 -18.781 1 98.38 309 CYS A N 1
ATOM 2513 C CA . CYS A 1 309 ? -11.648 -12.891 -19.234 1 98.38 309 CYS A CA 1
ATOM 2514 C C . CYS A 1 309 ? -11.039 -14.289 -19.266 1 98.38 309 CYS A C 1
ATOM 2516 O O . CYS A 1 309 ? -10.156 -14.57 -20.078 1 98.38 309 CYS A O 1
ATOM 2518 N N . SER A 1 310 ? -11.469 -15.086 -18.375 1 98.69 310 SER A N 1
ATOM 2519 C CA . SER A 1 310 ? -10.867 -16.406 -18.281 1 98.69 310 SER A CA 1
ATOM 2520 C C . SER A 1 310 ? -11.867 -17.422 -17.734 1 98.69 310 SER A C 1
ATOM 2522 O O . SER A 1 310 ? -12.648 -17.109 -16.844 1 98.69 310 SER A O 1
ATOM 2524 N N . VAL A 1 311 ? -11.852 -18.625 -18.297 1 98.75 311 VAL A N 1
ATOM 2525 C CA . VAL A 1 311 ? -12.672 -19.734 -17.828 1 98.75 311 VAL A CA 1
ATOM 2526 C C . VAL A 1 311 ? -11.836 -21 -17.766 1 98.75 311 VAL A C 1
ATOM 2528 O O . VAL A 1 311 ? -10.984 -21.25 -18.625 1 98.75 311 VAL A O 1
ATOM 2531 N N . LYS A 1 312 ? -12.008 -21.781 -16.766 1 98.62 312 LYS A N 1
ATOM 2532 C CA . LYS A 1 312 ? -11.289 -23.047 -16.625 1 98.62 312 LYS A CA 1
ATOM 2533 C C . LYS A 1 312 ? -12.164 -24.109 -15.969 1 98.62 312 LYS A C 1
ATOM 2535 O O . LYS A 1 312 ? -12.867 -23.828 -14.992 1 98.62 312 LYS A O 1
ATOM 2540 N N . TYR A 1 313 ? -12.109 -25.297 -16.547 1 98.12 313 TYR A N 1
ATOM 2541 C CA . TYR A 1 313 ? -12.711 -26.453 -15.883 1 98.12 313 TYR A CA 1
ATOM 2542 C C . TYR A 1 313 ? -11.891 -26.891 -14.672 1 98.12 313 TYR A C 1
ATOM 2544 O O . TYR A 1 313 ? -10.656 -26.875 -14.719 1 98.12 313 TYR A O 1
ATOM 2552 N N . ASN A 1 314 ? -12.586 -27.234 -13.641 1 98 314 ASN A N 1
ATOM 2553 C CA . ASN A 1 314 ? -11.898 -27.922 -12.562 1 98 314 ASN A CA 1
ATOM 2554 C C . ASN A 1 314 ? -11.352 -29.281 -13.023 1 98 314 ASN A C 1
ATOM 2556 O O . ASN A 1 314 ? -12.102 -30.109 -13.547 1 98 314 ASN A O 1
ATOM 2560 N N . PRO A 1 315 ? -10.117 -29.484 -12.898 1 95.25 315 PRO A N 1
ATOM 2561 C CA . PRO A 1 315 ? -9.531 -30.719 -13.422 1 95.25 315 PRO A CA 1
ATOM 2562 C C . PRO A 1 315 ? -10.078 -31.969 -12.727 1 95.25 315 PRO A C 1
ATOM 2564 O O . PRO A 1 315 ? -9.992 -33.062 -13.281 1 95.25 315 PRO A O 1
ATOM 2567 N N . GLY A 1 316 ? -10.594 -31.828 -11.516 1 94.56 316 GLY A N 1
ATOM 2568 C CA . GLY A 1 316 ? -11.148 -32.969 -10.789 1 94.56 316 GLY A CA 1
ATOM 2569 C C . GLY A 1 316 ? -12.641 -33.125 -10.984 1 94.56 316 GLY A C 1
ATOM 2570 O O . GLY A 1 316 ? -13.258 -34.031 -10.391 1 94.56 316 GLY A O 1
ATOM 2571 N N . SER A 1 317 ? -13.172 -32.281 -11.828 1 95.06 317 SER A N 1
ATOM 2572 C CA . SER A 1 317 ? -14.617 -32.281 -12.016 1 95.06 317 SER A CA 1
ATOM 2573 C C . SER A 1 317 ? -15 -31.875 -13.43 1 95.06 317 SER A C 1
ATOM 2575 O O . SER A 1 317 ? -14.336 -31.031 -14.031 1 95.06 317 SER A O 1
ATOM 2577 N N . SER A 1 318 ? -16.078 -32.438 -13.953 1 93.5 318 SER A N 1
ATOM 2578 C CA . SER A 1 318 ? -16.578 -32.094 -15.281 1 93.5 318 SER A CA 1
ATOM 2579 C C . SER A 1 318 ? -17.719 -31.078 -15.188 1 93.5 318 SER A C 1
ATOM 2581 O O . SER A 1 318 ? -18.203 -30.578 -16.203 1 93.5 318 SER A O 1
ATOM 2583 N N . ILE A 1 319 ? -18.047 -30.781 -13.969 1 96 319 ILE A N 1
ATOM 2584 C CA . ILE A 1 319 ? -19.25 -29.969 -13.859 1 96 319 ILE A CA 1
ATOM 2585 C C . ILE A 1 319 ? -18.922 -28.656 -13.148 1 96 319 ILE A C 1
ATOM 2587 O O . ILE A 1 319 ? -19.812 -27.875 -12.82 1 96 319 ILE A O 1
ATOM 2591 N N . HIS A 1 320 ? -17.719 -28.484 -12.805 1 98 320 HIS A N 1
ATOM 2592 C CA . HIS A 1 320 ? -17.359 -27.25 -12.133 1 98 320 HIS A CA 1
ATOM 2593 C C . HIS A 1 320 ? -16.469 -26.375 -13.008 1 98 320 HIS A C 1
ATOM 2595 O O . HIS A 1 320 ? -15.5 -26.875 -13.586 1 98 320 HIS A O 1
ATOM 2601 N N . VAL A 1 321 ? -16.797 -25.109 -13.102 1 98.31 321 VAL A N 1
ATOM 2602 C CA . VAL A 1 321 ? -16.062 -24.172 -13.938 1 98.31 321 VAL A CA 1
ATOM 2603 C C . VAL A 1 321 ? -15.773 -22.891 -13.156 1 98.31 321 VAL A C 1
ATOM 2605 O O . VAL A 1 321 ? -16.656 -22.375 -12.445 1 98.31 321 VAL A O 1
ATOM 2608 N N . ALA A 1 322 ? -14.562 -22.453 -13.18 1 98.75 322 ALA A N 1
ATOM 2609 C CA . ALA A 1 322 ? -14.195 -21.156 -12.602 1 98.75 322 ALA A CA 1
ATOM 2610 C C . ALA A 1 322 ? -14.156 -20.062 -13.664 1 98.75 322 ALA A C 1
ATOM 2612 O O . ALA A 1 322 ? -13.672 -20.297 -14.781 1 98.75 322 ALA A O 1
ATOM 2613 N N . VAL A 1 323 ? -14.648 -18.875 -13.359 1 98.75 323 VAL A N 1
ATOM 2614 C CA . VAL A 1 323 ? -14.766 -17.781 -14.312 1 98.75 323 VAL A CA 1
ATOM 2615 C C . VAL A 1 323 ? -14.094 -16.531 -13.742 1 98.75 323 VAL A C 1
ATOM 2617 O O . VAL A 1 323 ? -14.477 -16.047 -12.68 1 98.75 323 VAL A O 1
ATOM 2620 N N . GLY A 1 324 ? -13.078 -16.062 -14.359 1 98.69 324 GLY A N 1
ATOM 2621 C CA . GLY A 1 324 ? -12.523 -14.758 -14.047 1 98.69 324 GLY A CA 1
ATOM 2622 C C . GLY A 1 324 ? -13.211 -13.625 -14.789 1 98.69 324 GLY A C 1
ATOM 2623 O O . GLY A 1 324 ? -13.25 -13.625 -16.016 1 98.69 324 GLY A O 1
ATOM 2624 N N . SER A 1 325 ? -13.625 -12.633 -14.086 1 98.25 325 SER A N 1
ATOM 2625 C CA . SER A 1 325 ? -14.516 -11.633 -14.664 1 98.25 325 SER A CA 1
ATOM 2626 C C . SER A 1 325 ? -13.938 -10.227 -14.508 1 98.25 325 SER A C 1
ATOM 2628 O O . SER A 1 325 ? -13.047 -10.008 -13.688 1 98.25 325 SER A O 1
ATOM 2630 N N . ALA A 1 326 ? -14.453 -9.328 -15.344 1 97.56 326 ALA A N 1
ATOM 2631 C CA . ALA A 1 326 ? -14.078 -7.918 -15.289 1 97.56 326 ALA A CA 1
ATOM 2632 C C . ALA A 1 326 ? -14.727 -7.23 -14.086 1 97.56 326 ALA A C 1
ATOM 2634 O O . ALA A 1 326 ? -14.367 -6.105 -13.742 1 97.56 326 ALA A O 1
ATOM 2635 N N . ASP A 1 327 ? -15.656 -7.883 -13.367 1 96.19 327 ASP A N 1
ATOM 2636 C CA . ASP A 1 327 ? -16.281 -7.297 -12.188 1 96.19 327 ASP A CA 1
ATOM 2637 C C . ASP A 1 327 ? -15.398 -7.465 -10.953 1 96.19 327 ASP A C 1
ATOM 2639 O O . ASP A 1 327 ? -15.852 -7.273 -9.82 1 96.19 327 ASP A O 1
ATOM 2643 N N . HIS A 1 328 ? -14.203 -7.969 -11.125 1 96.62 328 HIS A N 1
ATOM 2644 C CA . HIS A 1 328 ? -13.164 -8.07 -10.109 1 96.62 328 HIS A CA 1
ATOM 2645 C C . HIS A 1 328 ? -13.32 -9.328 -9.273 1 96.62 328 HIS A C 1
ATOM 2647 O O . HIS A 1 328 ? -12.625 -9.516 -8.273 1 96.62 328 HIS A O 1
ATOM 2653 N N . HIS A 1 329 ? -14.234 -10.219 -9.664 1 98 329 HIS A N 1
ATOM 2654 C CA . HIS A 1 329 ? -14.5 -11.422 -8.875 1 98 329 HIS A CA 1
ATOM 2655 C C . HIS A 1 329 ? -14.258 -12.68 -9.703 1 98 329 HIS A C 1
ATOM 2657 O O . HIS A 1 329 ? -14.133 -12.609 -10.922 1 98 329 HIS A O 1
ATOM 2663 N N . ILE A 1 330 ? -14.148 -13.758 -8.953 1 98.75 330 ILE A N 1
ATOM 2664 C CA . ILE A 1 330 ? -14.148 -15.094 -9.547 1 98.75 330 ILE A CA 1
ATOM 2665 C C . ILE A 1 330 ? -15.469 -15.789 -9.242 1 98.75 330 ILE A C 1
ATOM 2667 O O . ILE A 1 330 ? -15.867 -15.898 -8.078 1 98.75 330 ILE A O 1
ATOM 2671 N N . HIS A 1 331 ? -16.125 -16.172 -10.242 1 98.62 331 HIS A N 1
ATOM 2672 C CA . HIS A 1 331 ? -17.375 -16.906 -10.086 1 98.62 331 HIS A CA 1
ATOM 2673 C C . HIS A 1 331 ? -17.172 -18.391 -10.32 1 98.62 331 HIS A C 1
ATOM 2675 O O . HIS A 1 331 ? -16.719 -18.797 -11.398 1 98.62 331 HIS A O 1
ATOM 2681 N N . TYR A 1 332 ? -17.438 -19.188 -9.328 1 98.69 332 TYR A N 1
ATOM 2682 C CA . TYR A 1 332 ? -17.312 -20.641 -9.398 1 98.69 332 TYR A CA 1
ATOM 2683 C C . TYR A 1 332 ? -18.688 -21.297 -9.586 1 98.69 332 TYR A C 1
ATOM 2685 O O . TYR A 1 332 ? -19.562 -21.172 -8.734 1 98.69 332 TYR A O 1
ATOM 2693 N N . TYR A 1 333 ? -18.891 -21.969 -10.711 1 98.25 333 TYR A N 1
ATOM 2694 C CA . TYR A 1 333 ? -20.203 -22.484 -11.07 1 98.25 333 TYR A CA 1
ATOM 2695 C C . TYR A 1 333 ? -20.25 -24 -10.977 1 98.25 333 TYR A C 1
ATOM 2697 O O . TYR A 1 333 ? -19.266 -24.672 -11.266 1 98.25 333 TYR A O 1
ATOM 2705 N N . ASP A 1 334 ? -21.359 -24.453 -10.586 1 97.62 334 ASP A N 1
ATOM 2706 C CA . ASP A 1 334 ? -21.797 -25.828 -10.805 1 97.62 334 ASP A CA 1
ATOM 2707 C C . ASP A 1 334 ? -22.703 -25.922 -12.023 1 97.62 334 ASP A C 1
ATOM 2709 O O . ASP A 1 334 ? -23.797 -25.344 -12.031 1 97.62 334 ASP A O 1
ATOM 2713 N N . LEU A 1 335 ? -22.297 -26.578 -13.047 1 96.75 335 LEU A N 1
ATOM 2714 C CA . LEU A 1 335 ? -22.969 -26.578 -14.336 1 96.75 335 LEU A CA 1
ATOM 2715 C C . LEU A 1 335 ? -24.328 -27.281 -14.234 1 96.75 335 LEU A C 1
ATOM 2717 O O . LEU A 1 335 ? -25.156 -27.188 -15.141 1 96.75 335 LEU A O 1
ATOM 2721 N N . ARG A 1 336 ? -24.656 -27.969 -13.117 1 95.5 336 ARG A N 1
ATOM 2722 C CA . ARG A 1 336 ? -25.953 -28.594 -12.906 1 95.5 336 ARG A CA 1
ATOM 2723 C C . ARG A 1 336 ? -27 -27.547 -12.516 1 95.5 336 ARG A C 1
ATOM 2725 O O . ARG A 1 336 ? -28.203 -27.766 -12.719 1 95.5 336 ARG A O 1
ATOM 2732 N N . ASN A 1 337 ? -26.438 -26.469 -11.93 1 95 337 ASN A N 1
ATOM 2733 C CA . ASN A 1 337 ? -27.25 -25.312 -11.594 1 95 337 ASN A CA 1
ATOM 2734 C C . ASN A 1 337 ? -26.516 -24.016 -11.883 1 95 337 ASN A C 1
ATOM 2736 O O . ASN A 1 337 ? -25.766 -23.516 -11.047 1 95 337 ASN A O 1
ATOM 2740 N N . ILE A 1 338 ? -26.938 -23.391 -13.008 1 94.56 338 ILE A N 1
ATOM 2741 C CA . ILE A 1 338 ? -26.141 -22.266 -13.492 1 94.56 338 ILE A CA 1
ATOM 2742 C C . ILE A 1 338 ? -26.859 -20.953 -13.164 1 94.56 338 ILE A C 1
ATOM 2744 O O . ILE A 1 338 ? -26.469 -19.891 -13.664 1 94.56 338 ILE A O 1
ATOM 2748 N N . SER A 1 339 ? -27.984 -20.984 -12.453 1 93.62 339 SER A N 1
ATOM 2749 C CA . SER A 1 339 ? -28.734 -19.781 -12.125 1 93.62 339 SER A CA 1
ATOM 2750 C C . SER A 1 339 ? -27.922 -18.828 -11.25 1 93.62 339 SER A C 1
ATOM 2752 O O . SER A 1 339 ? -28.062 -17.609 -11.359 1 93.62 339 SER A O 1
ATOM 2754 N N . GLN A 1 340 ? -27.109 -19.5 -10.383 1 95.12 340 GLN A N 1
ATOM 2755 C CA . GLN A 1 340 ? -26.219 -18.719 -9.539 1 95.12 340 GLN A CA 1
ATOM 2756 C C . GLN A 1 340 ? -24.875 -19.453 -9.344 1 95.12 340 GLN A C 1
ATOM 2758 O O . GLN A 1 340 ? -24.828 -20.688 -9.367 1 95.12 340 GLN A O 1
ATOM 2763 N N . PRO A 1 341 ? -23.906 -18.703 -9.117 1 96.94 341 PRO A N 1
ATOM 2764 C CA . PRO A 1 341 ? -22.625 -19.359 -8.828 1 96.94 341 PRO A CA 1
ATOM 2765 C C . PRO A 1 341 ? -22.625 -20.062 -7.473 1 96.94 341 PRO A C 1
ATOM 2767 O O . PRO A 1 341 ? -23.328 -19.641 -6.555 1 96.94 341 PRO A O 1
ATOM 2770 N N . LEU A 1 342 ? -21.938 -21.125 -7.387 1 96.56 342 LEU A N 1
ATOM 2771 C CA . LEU A 1 342 ? -21.734 -21.812 -6.117 1 96.56 342 LEU A CA 1
ATOM 2772 C C . LEU A 1 342 ? -21.016 -20.922 -5.113 1 96.56 342 LEU A C 1
ATOM 2774 O O . LEU A 1 342 ? -21.438 -20.828 -3.957 1 96.56 342 LEU A O 1
ATOM 2778 N N . TYR A 1 343 ? -19.875 -20.328 -5.543 1 96.69 343 TYR A N 1
ATOM 2779 C CA . TYR A 1 343 ? -19.094 -19.375 -4.758 1 96.69 343 TYR A CA 1
ATOM 2780 C C . TYR A 1 343 ? -18.703 -18.172 -5.59 1 96.69 343 TYR A C 1
ATOM 2782 O O . TYR A 1 343 ? -18.578 -18.266 -6.816 1 96.69 343 TYR A O 1
ATOM 2790 N N . VAL A 1 344 ? -18.609 -17.031 -4.926 1 97.5 344 VAL A N 1
ATOM 2791 C CA . VAL A 1 344 ? -18 -15.836 -5.496 1 97.5 344 VAL A CA 1
ATOM 2792 C C . VAL A 1 344 ? -16.781 -15.43 -4.664 1 97.5 344 VAL A C 1
ATOM 2794 O O . VAL A 1 344 ? -16.922 -15.102 -3.48 1 97.5 344 VAL A O 1
ATOM 2797 N N . PHE A 1 345 ? -15.68 -15.531 -5.25 1 97.94 345 PHE A N 1
ATOM 2798 C CA . PHE A 1 345 ? -14.453 -15.156 -4.551 1 97.94 345 PHE A CA 1
ATOM 2799 C C . PHE A 1 345 ? -14.156 -13.672 -4.738 1 97.94 345 PHE A C 1
ATOM 2801 O O . PHE A 1 345 ? -13.984 -13.211 -5.867 1 97.94 345 PHE A O 1
ATOM 2808 N N . ARG A 1 346 ? -14.031 -13.047 -3.555 1 96.12 346 ARG A N 1
ATOM 2809 C CA . ARG A 1 346 ? -13.812 -11.609 -3.549 1 96.12 346 ARG A CA 1
ATOM 2810 C C . ARG A 1 346 ? -12.453 -11.258 -2.939 1 96.12 346 ARG A C 1
ATOM 2812 O O . ARG A 1 346 ? -12.031 -11.875 -1.959 1 96.12 346 ARG A O 1
ATOM 2819 N N . GLY A 1 347 ? -11.789 -10.406 -3.574 1 94.5 347 GLY A N 1
ATOM 2820 C CA . GLY A 1 347 ? -10.5 -9.984 -3.041 1 94.5 347 GLY A CA 1
ATOM 2821 C C . GLY A 1 347 ? -9.719 -9.094 -3.994 1 94.5 347 GLY A C 1
ATOM 2822 O O . GLY A 1 347 ? -9.086 -8.133 -3.57 1 94.5 347 GLY A O 1
ATOM 2823 N N . HIS A 1 348 ? -9.828 -9.383 -5.277 1 95.88 348 HIS A N 1
ATOM 2824 C CA . HIS A 1 348 ? -9.156 -8.555 -6.277 1 95.88 348 HIS A CA 1
ATOM 2825 C C . HIS A 1 348 ? -9.82 -7.188 -6.391 1 95.88 348 HIS A C 1
ATOM 2827 O O . HIS A 1 348 ? -11.031 -7.062 -6.219 1 95.88 348 HIS A O 1
ATOM 2833 N N . TRP A 1 349 ? -9.016 -6.203 -6.695 1 91.88 349 TRP A N 1
ATOM 2834 C CA . TRP A 1 349 ? -9.547 -4.844 -6.762 1 91.88 349 TRP A CA 1
ATOM 2835 C C . TRP A 1 349 ? -9.812 -4.434 -8.203 1 91.88 349 TRP A C 1
ATOM 2837 O O . TRP A 1 349 ? -10.438 -3.398 -8.453 1 91.88 349 TRP A O 1
ATOM 2847 N N . LYS A 1 350 ? -9.297 -5.148 -9.117 1 95.31 350 LYS A N 1
ATOM 2848 C CA . LYS A 1 350 ? -9.484 -4.887 -10.539 1 95.31 350 LYS A CA 1
ATOM 2849 C C . LYS A 1 350 ? -9.875 -6.16 -11.289 1 95.31 350 LYS A C 1
ATOM 2851 O O . LYS A 1 350 ? -10.391 -7.102 -10.688 1 95.31 350 LYS A O 1
ATOM 2856 N N . THR A 1 351 ? -9.82 -6.105 -12.602 1 97.38 351 THR A N 1
ATOM 2857 C CA . THR A 1 351 ? -10.25 -7.184 -13.484 1 97.38 351 THR A CA 1
ATOM 2858 C C . THR A 1 351 ? -9.438 -8.445 -13.227 1 97.38 351 THR A C 1
ATOM 2860 O O . THR A 1 351 ? -8.211 -8.391 -13.078 1 97.38 351 THR A O 1
ATOM 2863 N N . VAL A 1 352 ? -10.133 -9.578 -13.125 1 98.44 352 VAL A N 1
ATOM 2864 C CA . VAL A 1 352 ? -9.469 -10.875 -13.039 1 98.44 352 VAL A CA 1
ATOM 2865 C C . VAL A 1 352 ? -9.148 -11.391 -14.445 1 98.44 352 VAL A C 1
ATOM 2867 O O . VAL A 1 352 ? -10.047 -11.805 -15.18 1 98.44 352 VAL A O 1
ATOM 2870 N N . SER A 1 353 ? -7.906 -11.422 -14.758 1 98 353 SER A N 1
ATOM 2871 C CA . SER A 1 353 ? -7.484 -11.711 -16.125 1 98 353 SER A CA 1
ATOM 2872 C C . SER A 1 353 ? -7.367 -13.219 -16.359 1 98 353 SER A C 1
ATOM 2874 O O . SER A 1 353 ? -7.594 -13.695 -17.469 1 98 353 SER A O 1
ATOM 2876 N N . TYR A 1 354 ? -6.918 -13.992 -15.336 1 98.56 354 TYR A N 1
ATOM 2877 C CA . TYR A 1 354 ? -6.738 -15.43 -15.492 1 98.56 354 TYR A CA 1
ATOM 2878 C C . TYR A 1 354 ? -7.18 -16.172 -14.242 1 98.56 354 TYR A C 1
ATOM 2880 O O . TYR A 1 354 ? -7.078 -15.648 -13.133 1 98.56 354 TYR A O 1
ATOM 2888 N N . VAL A 1 355 ? -7.633 -17.328 -14.438 1 98.69 355 VAL A N 1
ATOM 2889 C CA . VAL A 1 355 ? -7.836 -18.312 -13.375 1 98.69 355 VAL A CA 1
ATOM 2890 C C . VAL A 1 355 ? -7.246 -19.656 -13.805 1 98.69 355 VAL A C 1
ATOM 2892 O O . VAL A 1 355 ? -7.324 -20.047 -14.969 1 98.69 355 VAL A O 1
ATOM 2895 N N . LYS A 1 356 ? -6.59 -20.344 -12.961 1 98.31 356 LYS A N 1
ATOM 2896 C CA . LYS A 1 356 ? -6.012 -21.656 -13.234 1 98.31 356 LYS A CA 1
ATOM 2897 C C . LYS A 1 356 ? -6.008 -22.531 -11.984 1 98.31 356 LYS A C 1
ATOM 2899 O O . LYS A 1 356 ? -5.695 -22.062 -10.891 1 98.31 356 LYS A O 1
ATOM 2904 N N . PHE A 1 357 ? -6.309 -23.766 -12.141 1 97.88 357 PHE A N 1
ATOM 2905 C CA . PHE A 1 357 ? -6.375 -24.688 -11.016 1 97.88 357 PHE A CA 1
ATOM 2906 C C . PHE A 1 357 ? -5.016 -25.312 -10.75 1 97.88 357 PHE A C 1
ATOM 2908 O O . PHE A 1 357 ? -4.395 -25.875 -11.664 1 97.88 357 PHE A O 1
ATOM 2915 N N . LEU A 1 358 ? -4.578 -25.219 -9.508 1 96.62 358 LEU A N 1
ATOM 2916 C CA . LEU A 1 358 ? -3.404 -25.984 -9.086 1 96.62 358 LEU A CA 1
ATOM 2917 C C . LEU A 1 358 ? -3.77 -27.438 -8.797 1 96.62 358 LEU A C 1
ATOM 2919 O O . LEU A 1 358 ? -2.943 -28.328 -8.969 1 96.62 358 LEU A O 1
ATOM 2923 N N . SER A 1 359 ? -4.906 -27.641 -8.266 1 95.81 359 SER A N 1
ATOM 2924 C CA . SER A 1 359 ? -5.523 -28.922 -7.941 1 95.81 359 SER A CA 1
ATOM 2925 C C . SER A 1 359 ? -7.047 -28.828 -7.988 1 95.81 359 SER A C 1
ATOM 2927 O O . SER A 1 359 ? -7.602 -27.812 -8.383 1 95.81 359 SER A O 1
ATOM 2929 N N . SER A 1 360 ? -7.664 -29.938 -7.637 1 96.19 360 SER A N 1
ATOM 2930 C CA . SER A 1 360 ? -9.125 -29.938 -7.66 1 96.19 360 SER A CA 1
ATOM 2931 C C . SER A 1 360 ? -9.695 -29 -6.602 1 96.19 360 SER A C 1
ATOM 2933 O O . SER A 1 360 ? -10.852 -28.578 -6.703 1 96.19 360 SER A O 1
ATOM 2935 N N . ASP A 1 361 ? -8.82 -28.609 -5.648 1 96.62 361 ASP A N 1
ATOM 2936 C CA . ASP A 1 361 ? -9.352 -27.844 -4.535 1 96.62 361 ASP A CA 1
ATOM 2937 C C . ASP A 1 361 ? -8.734 -26.438 -4.496 1 96.62 361 ASP A C 1
ATOM 2939 O O . ASP A 1 361 ? -9.188 -25.578 -3.748 1 96.62 361 ASP A O 1
ATOM 2943 N N . GLU A 1 362 ? -7.695 -26.25 -5.266 1 97.56 362 GLU A N 1
ATOM 2944 C CA . GLU A 1 362 ? -6.973 -24.984 -5.199 1 97.56 362 GLU A CA 1
ATOM 2945 C C . GLU A 1 362 ? -7.02 -24.234 -6.535 1 97.56 362 GLU A C 1
ATOM 2947 O O . GLU A 1 362 ? -6.781 -24.844 -7.586 1 97.56 362 GLU A O 1
ATOM 2952 N N . LEU A 1 363 ? -7.352 -22.953 -6.465 1 98.31 363 LEU A N 1
ATOM 2953 C CA . LEU A 1 363 ? -7.496 -22.109 -7.645 1 98.31 363 LEU A CA 1
ATOM 2954 C C . LEU A 1 363 ? -6.633 -20.859 -7.523 1 98.31 363 LEU A C 1
ATOM 2956 O O . LEU A 1 363 ? -6.629 -20.203 -6.48 1 98.31 363 LEU A O 1
ATOM 2960 N N . ALA A 1 364 ? -5.84 -20.625 -8.523 1 98.69 364 ALA A N 1
ATOM 2961 C CA . ALA A 1 364 ? -5.07 -19.375 -8.586 1 98.69 364 ALA A CA 1
ATOM 2962 C C . ALA A 1 364 ? -5.723 -18.375 -9.539 1 98.69 364 ALA A C 1
ATOM 2964 O O . ALA A 1 364 ? -6.312 -18.766 -10.547 1 98.69 364 ALA A O 1
ATOM 2965 N N . SER A 1 365 ? -5.668 -17.141 -9.203 1 98.69 365 SER A N 1
ATOM 2966 C CA . SER A 1 365 ? -6.199 -16.094 -10.062 1 98.69 365 SER A CA 1
ATOM 2967 C C . SER A 1 365 ? -5.211 -14.938 -10.203 1 98.69 365 SER A C 1
ATOM 2969 O O . SER A 1 365 ? -4.395 -14.703 -9.312 1 98.69 365 SER A O 1
ATOM 2971 N N . SER A 1 366 ? -5.199 -14.328 -11.336 1 98.5 366 SER A N 1
ATOM 2972 C CA . SER A 1 366 ? -4.406 -13.133 -11.602 1 98.5 366 SER A CA 1
ATOM 2973 C C . SER A 1 366 ? -5.297 -11.938 -11.93 1 98.5 366 SER A C 1
ATOM 2975 O O . SER A 1 366 ? -6.332 -12.086 -12.586 1 98.5 366 SER A O 1
ATOM 2977 N N . SER A 1 367 ? -4.93 -10.797 -11.484 1 98.38 367 SER A N 1
ATOM 2978 C CA . SER A 1 367 ? -5.695 -9.57 -11.711 1 98.38 367 SER A CA 1
ATOM 2979 C C . SER A 1 367 ? -4.789 -8.43 -12.156 1 98.38 367 SER A C 1
ATOM 2981 O O . SER A 1 367 ? -3.58 -8.461 -11.922 1 98.38 367 SER A O 1
ATOM 2983 N N . THR A 1 368 ? -5.395 -7.41 -12.742 1 97 368 THR A N 1
ATOM 2984 C CA . THR A 1 368 ? -4.664 -6.223 -13.18 1 97 368 THR A CA 1
ATOM 2985 C C . THR A 1 368 ? -4.391 -5.293 -12 1 97 368 THR A C 1
ATOM 2987 O O . THR A 1 368 ? -3.906 -4.176 -12.18 1 97 368 THR A O 1
ATOM 2990 N N . ASP A 1 369 ? -4.672 -5.738 -10.82 1 93.19 369 ASP A N 1
ATOM 2991 C CA . ASP A 1 369 ? -4.289 -4.992 -9.625 1 93.19 369 ASP A CA 1
ATOM 2992 C C . ASP A 1 369 ? -2.887 -5.375 -9.156 1 93.19 369 ASP A C 1
ATOM 2994 O O . ASP A 1 369 ? -2.488 -5.055 -8.039 1 93.19 369 ASP A O 1
ATOM 2998 N N . SER A 1 370 ? -2.178 -6.133 -9.945 1 96.19 370 SER A N 1
ATOM 2999 C CA . SER A 1 370 ? -0.792 -6.535 -9.727 1 96.19 370 SER A CA 1
ATOM 3000 C C . SER A 1 370 ? -0.687 -7.566 -8.609 1 96.19 370 SER A C 1
ATOM 3002 O O . SER A 1 370 ? 0.334 -7.641 -7.922 1 96.19 370 SER A O 1
ATOM 3004 N N . THR A 1 371 ? -1.765 -8.344 -8.43 1 97.56 371 THR A N 1
ATOM 3005 C CA . THR A 1 371 ? -1.705 -9.398 -7.422 1 97.56 371 THR A CA 1
ATOM 3006 C C . THR A 1 371 ? -2.143 -10.734 -8.016 1 97.56 371 THR A C 1
ATOM 3008 O O . THR A 1 371 ? -2.887 -10.773 -8.992 1 97.56 371 THR A O 1
ATOM 3011 N N . LEU A 1 372 ? -1.6 -11.828 -7.461 1 98.44 372 LEU A N 1
ATOM 3012 C CA . LEU A 1 372 ? -2.123 -13.18 -7.594 1 98.44 372 LEU A CA 1
ATOM 3013 C C . LEU A 1 372 ? -2.781 -13.641 -6.297 1 98.44 372 LEU A C 1
ATOM 3015 O O . LEU A 1 372 ? -2.373 -13.227 -5.211 1 98.44 372 LEU A O 1
ATOM 3019 N N . ARG A 1 373 ? -3.73 -14.461 -6.469 1 98.56 373 ARG A N 1
ATOM 3020 C CA . ARG A 1 373 ? -4.371 -14.984 -5.266 1 98.56 373 ARG A CA 1
ATOM 3021 C C . ARG A 1 373 ? -4.613 -16.484 -5.383 1 98.56 373 ARG A C 1
ATOM 3023 O O . ARG A 1 373 ? -4.84 -17 -6.48 1 98.56 373 ARG A O 1
ATOM 3030 N N . LEU A 1 374 ? -4.477 -17.109 -4.281 1 98.19 374 LEU A N 1
ATOM 3031 C CA . LEU A 1 374 ? -4.762 -18.531 -4.148 1 98.19 374 LEU A CA 1
ATOM 3032 C C . LEU A 1 374 ? -6.035 -18.766 -3.342 1 98.19 374 LEU A C 1
ATOM 3034 O O . LEU A 1 374 ? -6.227 -18.156 -2.289 1 98.19 374 LEU A O 1
ATOM 3038 N N . TRP A 1 375 ? -6.887 -19.625 -3.877 1 97.94 375 TRP A N 1
ATOM 3039 C CA . TRP A 1 375 ? -8.188 -19.875 -3.252 1 97.94 375 TRP A CA 1
ATOM 3040 C C . TRP A 1 375 ? -8.383 -21.375 -2.994 1 97.94 375 TRP A C 1
ATOM 3042 O O . TRP A 1 375 ? -7.867 -22.203 -3.732 1 97.94 375 TRP A O 1
ATOM 3052 N N . ASP A 1 376 ? -9.125 -21.672 -1.973 1 96.38 376 ASP A N 1
ATOM 3053 C CA . ASP A 1 376 ? -9.672 -23 -1.74 1 96.38 376 ASP A CA 1
ATOM 3054 C C . ASP A 1 376 ? -11.117 -23.094 -2.221 1 96.38 376 ASP A C 1
ATOM 3056 O O . ASP A 1 376 ? -12.023 -22.547 -1.594 1 96.38 376 ASP A O 1
ATOM 3060 N N . VAL A 1 377 ? -11.375 -23.766 -3.275 1 96.44 377 VAL A N 1
ATOM 3061 C CA . VAL A 1 377 ? -12.695 -23.781 -3.893 1 96.44 377 VAL A CA 1
ATOM 3062 C C . VAL A 1 377 ? -13.594 -24.797 -3.172 1 96.44 377 VAL A C 1
ATOM 3064 O O . VAL A 1 377 ? -14.805 -24.812 -3.389 1 96.44 377 VAL A O 1
ATOM 3067 N N . LYS A 1 378 ? -12.992 -25.594 -2.393 1 93.31 378 LYS A N 1
ATOM 3068 C CA . LYS A 1 378 ? -13.781 -26.547 -1.611 1 93.31 378 LYS A CA 1
ATOM 3069 C C . LYS A 1 378 ? -14.375 -25.875 -0.373 1 93.31 378 LYS A C 1
ATOM 3071 O O . LYS A 1 378 ? -15.57 -26 -0.111 1 93.31 378 LYS A O 1
ATOM 3076 N N . GLU A 1 379 ? -13.594 -25.094 0.328 1 91.81 379 GLU A N 1
ATOM 3077 C CA . GLU A 1 379 ? -14.016 -24.484 1.582 1 91.81 379 GLU A CA 1
ATOM 3078 C C . GLU A 1 379 ? -14.398 -23.016 1.373 1 91.81 379 GLU A C 1
ATOM 3080 O O . GLU A 1 379 ? -14.828 -22.344 2.312 1 91.81 379 GLU A O 1
ATOM 3085 N N . ASN A 1 380 ? -14.273 -22.547 0.165 1 93.81 380 ASN A N 1
ATOM 3086 C CA . ASN A 1 380 ? -14.594 -21.156 -0.14 1 93.81 380 ASN A CA 1
ATOM 3087 C C . ASN A 1 380 ? -13.766 -20.203 0.71 1 93.81 380 ASN A C 1
ATOM 3089 O O . ASN A 1 380 ? -14.32 -19.328 1.392 1 93.81 380 ASN A O 1
ATOM 3093 N N . LEU A 1 381 ? -12.438 -20.359 0.63 1 93.81 381 LEU A N 1
ATOM 3094 C CA . LEU A 1 381 ? -11.539 -19.562 1.45 1 93.81 381 LEU A CA 1
ATOM 3095 C C . LEU A 1 381 ? -10.461 -18.906 0.592 1 93.81 381 LEU A C 1
ATOM 3097 O O . LEU A 1 381 ? -9.969 -19.516 -0.365 1 93.81 381 LEU A O 1
ATOM 3101 N N . ALA A 1 382 ? -10.18 -17.672 0.963 1 95.5 382 ALA A N 1
ATOM 3102 C CA . ALA A 1 382 ? -8.984 -17.031 0.424 1 95.5 382 ALA A CA 1
ATOM 3103 C C . ALA A 1 382 ? -7.734 -17.484 1.173 1 95.5 382 ALA A C 1
ATOM 3105 O O . ALA A 1 382 ? -7.641 -17.328 2.393 1 95.5 382 ALA A O 1
ATOM 3106 N N . LEU A 1 383 ? -6.793 -18 0.46 1 93.19 383 LEU A N 1
ATOM 3107 C CA . LEU A 1 383 ? -5.645 -18.609 1.126 1 93.19 383 LEU A CA 1
ATOM 3108 C C . LEU A 1 383 ? -4.48 -17.625 1.206 1 93.19 383 LEU A C 1
ATOM 3110 O O . LEU A 1 383 ? -3.9 -17.438 2.275 1 93.19 383 LEU A O 1
ATOM 3114 N N . ARG A 1 384 ? -4.164 -17.016 0.083 1 94.81 384 ARG A N 1
ATOM 3115 C CA . ARG A 1 384 ? -2.963 -16.188 0.077 1 94.81 384 ARG A CA 1
ATOM 3116 C C . ARG A 1 384 ? -2.992 -15.195 -1.075 1 94.81 384 ARG A C 1
ATOM 3118 O O . ARG A 1 384 ? -3.615 -15.445 -2.107 1 94.81 384 ARG A O 1
ATOM 3125 N N . THR A 1 385 ? -2.332 -14.102 -0.907 1 97 385 THR A N 1
ATOM 3126 C CA . THR A 1 385 ? -2.129 -13.094 -1.945 1 97 385 THR A CA 1
ATOM 3127 C C . THR A 1 385 ? -0.644 -12.938 -2.262 1 97 385 THR A C 1
ATOM 3129 O O . THR A 1 385 ? 0.188 -12.891 -1.354 1 97 385 THR A O 1
ATOM 3132 N N . PHE A 1 386 ? -0.315 -12.906 -3.508 1 97.38 386 PHE A N 1
ATOM 3133 C CA . PHE A 1 386 ? 1.064 -12.789 -3.965 1 97.38 386 PHE A CA 1
ATOM 3134 C C . PHE A 1 386 ? 1.309 -11.43 -4.613 1 97.38 386 PHE A C 1
ATOM 3136 O O . PHE A 1 386 ? 0.494 -10.961 -5.41 1 97.38 386 PHE A O 1
ATOM 3143 N N . ARG A 1 387 ? 2.451 -10.844 -4.219 1 95.69 387 ARG A N 1
ATOM 3144 C CA . ARG A 1 387 ? 2.82 -9.539 -4.754 1 95.69 387 ARG A CA 1
ATOM 3145 C C . ARG A 1 387 ? 4.281 -9.523 -5.188 1 95.69 387 ARG A C 1
ATOM 3147 O O . ARG A 1 387 ? 5.125 -10.18 -4.578 1 95.69 387 ARG A O 1
ATOM 3154 N N . GLY A 1 388 ? 4.613 -8.773 -6.211 1 94.69 388 GLY A N 1
ATOM 3155 C CA . GLY A 1 388 ? 5.961 -8.617 -6.73 1 94.69 388 GLY A CA 1
ATOM 3156 C C . GLY A 1 388 ? 5.992 -8.188 -8.188 1 94.69 388 GLY A C 1
ATOM 3157 O O . GLY A 1 388 ? 6.711 -7.254 -8.547 1 94.69 388 GLY A O 1
ATOM 3158 N N . HIS A 1 389 ? 5.164 -8.781 -8.945 1 96.56 389 HIS A N 1
ATOM 3159 C CA . HIS A 1 389 ? 5.07 -8.477 -10.367 1 96.56 389 HIS A CA 1
ATOM 3160 C C . HIS A 1 389 ? 4.188 -7.258 -10.609 1 96.56 389 HIS A C 1
ATOM 3162 O O . HIS A 1 389 ? 3.545 -6.754 -9.688 1 96.56 389 HIS A O 1
ATOM 3168 N N . THR A 1 390 ? 4.289 -6.766 -11.836 1 95 390 THR A N 1
ATOM 3169 C CA . THR A 1 390 ? 3.482 -5.617 -12.234 1 95 390 THR A CA 1
ATOM 3170 C C . THR A 1 390 ? 2.484 -6.012 -13.32 1 95 390 THR A C 1
ATOM 3172 O O . THR A 1 390 ? 2.863 -6.578 -14.344 1 95 390 THR A O 1
ATOM 3175 N N . ASN A 1 391 ? 1.23 -5.746 -13.062 1 96.06 391 ASN A N 1
ATOM 3176 C CA . ASN A 1 391 ? 0.142 -6.008 -14 1 96.06 391 ASN A CA 1
ATOM 3177 C C . ASN A 1 391 ? -0.993 -5 -13.828 1 96.06 391 ASN A C 1
ATOM 3179 O O . ASN A 1 391 ? -1.859 -5.172 -12.969 1 96.06 391 ASN A O 1
ATOM 3183 N N . GLU A 1 392 ? -1.078 -4.074 -14.719 1 91.56 392 GLU A N 1
ATOM 3184 C CA . GLU A 1 392 ? -2.049 -2.996 -14.555 1 91.56 392 GLU A CA 1
ATOM 3185 C C . GLU A 1 392 ? -2.938 -2.867 -15.789 1 91.56 392 GLU A C 1
ATOM 3187 O O . GLU A 1 392 ? -4.086 -2.428 -15.695 1 91.56 392 GLU A O 1
ATOM 3192 N N . ARG A 1 393 ? -2.402 -3.199 -16.891 1 91.62 393 ARG A N 1
ATOM 3193 C CA . ARG A 1 393 ? -3.105 -2.881 -18.141 1 91.62 393 ARG A CA 1
ATOM 3194 C C . ARG A 1 393 ? -3.271 -4.121 -19 1 91.62 393 ARG A C 1
ATOM 3196 O O . ARG A 1 393 ? -4.34 -4.344 -19.578 1 91.62 393 ARG A O 1
ATOM 3203 N N . ASN A 1 394 ? -2.248 -5 -19.078 1 92.81 394 ASN A N 1
ATOM 3204 C CA . ASN A 1 394 ? -2.199 -6.082 -20.062 1 92.81 394 ASN A CA 1
ATOM 3205 C C . ASN A 1 394 ? -2.43 -7.441 -19.406 1 92.81 394 ASN A C 1
ATOM 3207 O O . ASN A 1 394 ? -2.32 -7.574 -18.188 1 92.81 394 ASN A O 1
ATOM 3211 N N . PHE A 1 395 ? -2.777 -8.383 -20.328 1 93.81 395 PHE A N 1
ATOM 3212 C CA . PHE A 1 395 ? -2.781 -9.766 -19.875 1 93.81 395 PHE A CA 1
ATOM 3213 C C . PHE A 1 395 ? -1.371 -10.344 -19.891 1 93.81 395 PHE A C 1
ATOM 3215 O O . PHE A 1 395 ? -0.746 -10.438 -20.953 1 93.81 395 PHE A O 1
ATOM 3222 N N . VAL A 1 396 ? -0.919 -10.797 -18.734 1 95.94 396 VAL A N 1
ATOM 3223 C CA . VAL A 1 396 ? 0.494 -11.148 -18.656 1 95.94 396 VAL A CA 1
ATOM 3224 C C . VAL A 1 396 ? 0.639 -12.656 -18.484 1 95.94 396 VAL A C 1
ATOM 3226 O O . VAL A 1 396 ? 1.728 -13.156 -18.172 1 95.94 396 VAL A O 1
ATOM 3229 N N . GLY A 1 397 ? -0.392 -13.406 -18.578 1 97.19 397 GLY A N 1
ATOM 3230 C CA . GLY A 1 397 ? -0.324 -14.859 -18.484 1 97.19 397 GLY A CA 1
ATOM 3231 C C . GLY A 1 397 ? -0.323 -15.367 -17.062 1 97.19 397 GLY A C 1
ATOM 3232 O O . GLY A 1 397 ? -0.002 -14.625 -16.125 1 97.19 397 GLY A O 1
ATOM 3233 N N . LEU A 1 398 ? -0.669 -16.578 -16.875 1 98.38 398 LEU A N 1
ATOM 3234 C CA . LEU A 1 398 ? -0.687 -17.297 -15.602 1 98.38 398 LEU A CA 1
ATOM 3235 C C . LEU A 1 398 ? -0.506 -18.781 -15.812 1 98.38 398 LEU A C 1
ATOM 3237 O O . LEU A 1 398 ? -1.138 -19.375 -16.688 1 98.38 398 LEU A O 1
ATOM 3241 N N . THR A 1 399 ? 0.383 -19.375 -15.117 1 98 399 THR A N 1
ATOM 3242 C CA . THR A 1 399 ? 0.543 -20.828 -15.141 1 98 399 THR A CA 1
ATOM 3243 C C . THR A 1 399 ? 0.819 -21.359 -13.742 1 98 399 THR A C 1
ATOM 3245 O O . THR A 1 399 ? 1.263 -20.625 -12.859 1 98 399 THR A O 1
ATOM 3248 N N . VAL A 1 400 ? 0.417 -22.578 -13.555 1 96.94 400 VAL A N 1
ATOM 3249 C CA . VAL A 1 400 ? 0.536 -23.172 -12.227 1 96.94 400 VAL A CA 1
ATOM 3250 C C . VAL A 1 400 ? 1.019 -24.625 -12.352 1 96.94 400 VAL A C 1
ATOM 3252 O O . VAL A 1 400 ? 0.837 -25.25 -13.391 1 96.94 400 VAL A O 1
ATOM 3255 N N . ASN A 1 401 ? 1.715 -25.062 -11.414 1 92.38 401 ASN A N 1
ATOM 3256 C CA . ASN A 1 401 ? 1.91 -26.484 -11.148 1 92.38 401 ASN A CA 1
ATOM 3257 C C . ASN A 1 401 ? 1.547 -26.828 -9.711 1 92.38 401 ASN A C 1
ATOM 3259 O O . ASN A 1 401 ? 0.833 -26.078 -9.039 1 92.38 401 ASN A O 1
ATOM 3263 N N . SER A 1 402 ? 1.93 -27.953 -9.234 1 89.62 402 SER A N 1
ATOM 3264 C CA . SER A 1 402 ? 1.449 -28.422 -7.938 1 89.62 402 SER A CA 1
ATOM 3265 C C . SER A 1 402 ? 1.972 -27.531 -6.809 1 89.62 402 SER A C 1
ATOM 3267 O O . SER A 1 402 ? 1.331 -27.406 -5.766 1 89.62 402 SER A O 1
ATOM 3269 N N . GLU A 1 403 ? 3.105 -26.828 -7.055 1 91.5 403 GLU A N 1
ATOM 3270 C CA . GLU A 1 403 ? 3.736 -26.125 -5.941 1 91.5 403 GLU A CA 1
ATOM 3271 C C . GLU A 1 403 ? 3.969 -24.656 -6.273 1 91.5 403 GLU A C 1
ATOM 3273 O O . GLU A 1 403 ? 4.094 -23.828 -5.375 1 91.5 403 GLU A O 1
ATOM 3278 N N . TYR A 1 404 ? 3.959 -24.375 -7.527 1 94.44 404 TYR A N 1
ATOM 3279 C CA . TYR A 1 404 ? 4.395 -23.031 -7.902 1 94.44 404 TYR A CA 1
ATOM 3280 C C . TYR A 1 404 ? 3.361 -22.359 -8.789 1 94.44 404 TYR A C 1
ATOM 3282 O O . TYR A 1 404 ? 2.656 -23.016 -9.555 1 94.44 404 TYR A O 1
ATOM 3290 N N . ILE A 1 405 ? 3.25 -21.062 -8.688 1 97.12 405 ILE A N 1
ATOM 3291 C CA . ILE A 1 405 ? 2.459 -20.172 -9.531 1 97.12 405 ILE A CA 1
ATOM 3292 C C . ILE A 1 405 ? 3.381 -19.203 -10.266 1 97.12 405 ILE A C 1
ATOM 3294 O O . ILE A 1 405 ? 4.25 -18.578 -9.656 1 97.12 405 ILE A O 1
ATOM 3298 N N . ALA A 1 406 ? 3.256 -19.109 -11.547 1 97.56 406 ALA A N 1
ATOM 3299 C CA . ALA A 1 406 ? 4.109 -18.219 -12.328 1 97.56 406 ALA A CA 1
ATOM 3300 C C . ALA A 1 406 ? 3.271 -17.297 -13.211 1 97.56 406 ALA A C 1
ATOM 3302 O O . ALA A 1 406 ? 2.189 -17.672 -13.664 1 97.56 406 ALA A O 1
ATOM 3303 N N . CYS A 1 407 ? 3.748 -16.109 -13.391 1 98.31 407 CYS A N 1
ATOM 3304 C CA . CYS A 1 407 ? 3.068 -15.141 -14.242 1 98.31 407 CYS A CA 1
ATOM 3305 C C . CYS A 1 407 ? 4.066 -14.195 -14.898 1 98.31 407 CYS A C 1
ATOM 3307 O O . CYS A 1 407 ? 5.234 -14.141 -14.508 1 98.31 407 CYS A O 1
ATOM 3309 N N . GLY A 1 408 ? 3.604 -13.594 -15.961 1 97.62 408 GLY A N 1
ATOM 3310 C CA . GLY A 1 408 ? 4.387 -12.516 -16.547 1 97.62 408 GLY A CA 1
ATOM 3311 C C . GLY A 1 408 ? 4.242 -11.203 -15.812 1 97.62 408 GLY A C 1
ATOM 3312 O O . GLY A 1 408 ? 3.691 -11.156 -14.711 1 97.62 408 GLY A O 1
ATOM 3313 N N . SER A 1 409 ? 4.836 -10.227 -16.344 1 97.19 409 SER A N 1
ATOM 3314 C CA . SER A 1 409 ? 4.824 -8.883 -15.773 1 97.19 409 SER A CA 1
ATOM 3315 C C . SER A 1 409 ? 4.949 -7.816 -16.859 1 97.19 409 SER A C 1
ATOM 3317 O O . SER A 1 409 ? 5.477 -8.086 -17.938 1 97.19 409 SER A O 1
ATOM 3319 N N . GLU A 1 410 ? 4.445 -6.68 -16.609 1 95.94 410 GLU A N 1
ATOM 3320 C CA . GLU A 1 410 ? 4.539 -5.566 -17.562 1 95.94 410 GLU A CA 1
ATOM 3321 C C . GLU A 1 410 ? 5.941 -4.961 -17.547 1 95.94 410 GLU A C 1
ATOM 3323 O O . GLU A 1 410 ? 6.25 -4.098 -18.375 1 95.94 410 GLU A O 1
ATOM 3328 N N . THR A 1 411 ? 6.781 -5.441 -16.672 1 93.19 411 THR A N 1
ATOM 3329 C CA . THR A 1 411 ? 8.188 -5.035 -16.656 1 93.19 411 THR A CA 1
ATOM 3330 C C . THR A 1 411 ? 9.023 -5.965 -17.531 1 93.19 411 THR A C 1
ATOM 3332 O O . THR A 1 411 ? 10.242 -6.027 -17.375 1 93.19 411 THR A O 1
ATOM 3335 N N . ASN A 1 412 ? 8.375 -6.789 -18.328 1 94.38 412 ASN A N 1
ATOM 3336 C CA . ASN A 1 412 ? 9.023 -7.742 -19.219 1 94.38 412 ASN A CA 1
ATOM 3337 C C . ASN A 1 412 ? 9.789 -8.812 -18.438 1 94.38 412 ASN A C 1
ATOM 3339 O O . ASN A 1 412 ? 10.883 -9.211 -18.844 1 94.38 412 ASN A O 1
ATOM 3343 N N . GLU A 1 413 ? 9.258 -9.172 -17.328 1 96.44 413 GLU A N 1
ATOM 3344 C CA . GLU A 1 413 ? 9.812 -10.203 -16.453 1 96.44 413 GLU A CA 1
ATOM 3345 C C . GLU A 1 413 ? 8.797 -11.312 -16.188 1 96.44 413 GLU A C 1
ATOM 3347 O O . GLU A 1 413 ? 7.598 -11.117 -16.391 1 96.44 413 GLU A O 1
ATOM 3352 N N . VAL A 1 414 ? 9.398 -12.414 -15.867 1 97.38 414 VAL A N 1
ATOM 3353 C CA . VAL A 1 414 ? 8.586 -13.523 -15.391 1 97.38 414 VAL A CA 1
ATOM 3354 C C . VAL A 1 414 ? 8.828 -13.742 -13.898 1 97.38 414 VAL A C 1
ATOM 3356 O O . VAL A 1 414 ? 9.961 -13.68 -13.43 1 97.38 414 VAL A O 1
ATOM 3359 N N . PHE A 1 415 ? 7.754 -13.93 -13.18 1 97.56 415 PHE A N 1
ATOM 3360 C CA . PHE A 1 415 ? 7.844 -14.172 -11.75 1 97.56 415 PHE A CA 1
ATOM 3361 C C . PHE A 1 415 ? 7.301 -15.555 -11.398 1 97.56 415 PHE A C 1
ATOM 3363 O O . PHE A 1 415 ? 6.328 -16.016 -12 1 97.56 415 PHE A O 1
ATOM 3370 N N . VAL A 1 416 ? 7.879 -16.156 -10.43 1 96.69 416 VAL A N 1
ATOM 3371 C CA . VAL A 1 416 ? 7.395 -17.438 -9.914 1 96.69 416 VAL A CA 1
ATOM 3372 C C . VAL A 1 416 ? 7.262 -17.359 -8.398 1 96.69 416 VAL A C 1
ATOM 3374 O O . VAL A 1 416 ? 8.102 -16.766 -7.719 1 96.69 416 VAL A O 1
ATOM 3377 N N . TYR A 1 417 ? 6.199 -17.891 -7.891 1 95.88 417 TYR A N 1
ATOM 3378 C CA . TYR A 1 417 ? 5.898 -17.922 -6.465 1 95.88 417 TYR A CA 1
ATOM 3379 C C . TYR A 1 417 ? 5.664 -19.344 -5.984 1 95.88 417 TYR A C 1
ATOM 3381 O O . TYR A 1 417 ? 5.008 -20.141 -6.664 1 95.88 417 TYR A O 1
ATOM 3389 N N . HIS A 1 418 ? 6.262 -19.688 -4.852 1 93.38 418 HIS A N 1
ATOM 3390 C CA . HIS A 1 418 ? 5.789 -20.875 -4.172 1 93.38 418 HIS A CA 1
ATOM 3391 C C . HIS A 1 418 ? 4.418 -20.656 -3.545 1 93.38 418 HIS A C 1
ATOM 3393 O O . HIS A 1 418 ? 4.164 -19.594 -2.953 1 93.38 418 HIS A O 1
ATOM 3399 N N . LYS A 1 419 ? 3.557 -21.562 -3.668 1 94.12 419 LYS A N 1
ATOM 3400 C CA . LYS A 1 419 ? 2.168 -21.359 -3.27 1 94.12 419 LYS A CA 1
ATOM 3401 C C . LYS A 1 419 ? 2.064 -21.047 -1.776 1 94.12 419 LYS A C 1
ATOM 3403 O O . LYS A 1 419 ? 1.076 -20.469 -1.322 1 94.12 419 LYS A O 1
ATOM 3408 N N . ALA A 1 420 ? 3.068 -21.406 -0.976 1 92.81 420 ALA A N 1
ATOM 3409 C CA . ALA A 1 420 ? 3.023 -21.219 0.472 1 92.81 420 ALA A CA 1
ATOM 3410 C C . ALA A 1 420 ? 3.689 -19.906 0.874 1 92.81 420 ALA A C 1
ATOM 3412 O O . ALA A 1 420 ? 3.641 -19.516 2.041 1 92.81 420 ALA A O 1
ATOM 3413 N N . ILE A 1 421 ? 4.297 -19.25 -0.031 1 92.69 421 ILE A N 1
ATOM 3414 C CA . ILE A 1 421 ? 5.051 -18.031 0.279 1 92.69 421 ILE A CA 1
ATOM 3415 C C . ILE A 1 421 ? 4.574 -16.891 -0.606 1 92.69 421 ILE A C 1
ATOM 3417 O O . ILE A 1 421 ? 4.527 -17.016 -1.831 1 92.69 421 ILE A O 1
ATOM 3421 N N . SER A 1 422 ? 4.281 -15.75 -0.018 1 93.75 422 SER A N 1
ATOM 3422 C CA . SER A 1 422 ? 3.648 -14.633 -0.712 1 93.75 422 SER A CA 1
ATOM 3423 C C . SER A 1 422 ? 4.652 -13.875 -1.576 1 93.75 422 SER A C 1
ATOM 3425 O O . SER A 1 422 ? 4.27 -13.188 -2.523 1 93.75 422 SER A O 1
ATOM 3427 N N . LYS A 1 423 ? 5.926 -13.969 -1.291 1 92.44 423 LYS A N 1
ATOM 3428 C CA . LYS A 1 423 ? 6.961 -13.266 -2.041 1 92.44 423 LYS A CA 1
ATOM 3429 C C . LYS A 1 423 ? 7.477 -14.109 -3.199 1 92.44 423 LYS A C 1
ATOM 3431 O O . LYS A 1 423 ? 7.441 -15.344 -3.139 1 92.44 423 LYS A O 1
ATOM 3436 N N . PRO A 1 424 ? 7.996 -13.453 -4.215 1 93.69 424 PRO A N 1
ATOM 3437 C CA . PRO A 1 424 ? 8.5 -14.219 -5.355 1 93.69 424 PRO A CA 1
ATOM 3438 C C . PRO A 1 424 ? 9.695 -15.102 -4.996 1 93.69 424 PRO A C 1
ATOM 3440 O O . PRO A 1 424 ? 10.547 -14.695 -4.199 1 93.69 424 PRO A O 1
ATOM 3443 N N . ALA A 1 425 ? 9.664 -16.266 -5.5 1 91.56 425 ALA A N 1
ATOM 3444 C CA . ALA A 1 425 ? 10.797 -17.172 -5.348 1 91.56 425 ALA A CA 1
ATOM 3445 C C . ALA A 1 425 ? 11.922 -16.828 -6.316 1 91.56 425 ALA A C 1
ATOM 3447 O O . ALA A 1 425 ? 13.102 -16.875 -5.957 1 91.56 425 ALA A O 1
ATOM 3448 N N . ALA A 1 426 ? 11.562 -16.484 -7.52 1 93.12 426 ALA A N 1
ATOM 3449 C CA . ALA A 1 426 ? 12.516 -16.141 -8.562 1 93.12 426 ALA A CA 1
ATOM 3450 C C . ALA A 1 426 ? 11.875 -15.258 -9.633 1 93.12 426 ALA A C 1
ATOM 3452 O O . ALA A 1 426 ? 10.648 -15.18 -9.719 1 93.12 426 ALA A O 1
ATOM 3453 N N . SER A 1 427 ? 12.68 -14.586 -10.367 1 95 427 SER A N 1
ATOM 3454 C CA . SER A 1 427 ? 12.242 -13.789 -11.508 1 95 427 SER A CA 1
ATOM 3455 C C . SER A 1 427 ? 13.281 -13.797 -12.617 1 95 427 SER A C 1
ATOM 3457 O O . SER A 1 427 ? 14.453 -14.109 -12.383 1 95 427 SER A O 1
ATOM 3459 N N . HIS A 1 428 ? 12.859 -13.609 -13.82 1 95.81 428 HIS A N 1
ATOM 3460 C CA . HIS A 1 428 ? 13.742 -13.523 -14.984 1 95.81 428 HIS A CA 1
ATOM 3461 C C . HIS A 1 428 ? 13.312 -12.398 -15.914 1 95.81 428 HIS A C 1
ATOM 3463 O O . HIS A 1 428 ? 12.148 -12.312 -16.297 1 95.81 428 HIS A O 1
ATOM 3469 N N . ARG A 1 429 ? 14.266 -11.586 -16.281 1 93.94 429 ARG A N 1
ATOM 3470 C CA . ARG A 1 429 ? 13.992 -10.461 -17.172 1 93.94 429 ARG A CA 1
ATOM 3471 C C . ARG A 1 429 ? 14.367 -10.797 -18.609 1 93.94 429 ARG A C 1
ATOM 3473 O O . ARG A 1 429 ? 15.445 -11.328 -18.875 1 93.94 429 ARG A O 1
ATOM 3480 N N . PHE A 1 430 ? 13.445 -10.508 -19.516 1 91.06 430 PHE A N 1
ATOM 3481 C CA . PHE A 1 430 ? 13.742 -10.641 -20.938 1 91.06 430 PHE A CA 1
ATOM 3482 C C . PHE A 1 430 ? 14.727 -9.57 -21.391 1 91.06 430 PHE A C 1
ATOM 3484 O O . PHE A 1 430 ? 14.633 -8.414 -20.969 1 91.06 430 PHE A O 1
ATOM 3491 N N . SER A 1 431 ? 15.914 -9.883 -21.906 1 76.06 431 SER A N 1
ATOM 3492 C CA . SER A 1 431 ? 16.891 -8.93 -22.406 1 76.06 431 SER A CA 1
ATOM 3493 C C . SER A 1 431 ? 16.312 -8.062 -23.516 1 76.06 431 SER A C 1
ATOM 3495 O O . SER A 1 431 ? 15.508 -8.539 -24.328 1 76.06 431 SER A O 1
ATOM 3497 N N . THR A 1 432 ? 16.266 -6.648 -23.297 1 63 432 THR A N 1
ATOM 3498 C CA . THR A 1 432 ? 15.805 -5.742 -24.328 1 63 432 THR A CA 1
ATOM 3499 C C . THR A 1 432 ? 16.906 -5.484 -25.359 1 63 432 THR A C 1
ATOM 3501 O O . THR A 1 432 ? 18.031 -5.141 -24.984 1 63 432 THR A O 1
ATOM 3504 N N . ASP A 1 433 ? 17.125 -6.262 -26.344 1 54.78 433 ASP A N 1
ATOM 3505 C CA . ASP A 1 433 ? 18.078 -5.832 -27.359 1 54.78 433 ASP A CA 1
ATOM 3506 C C . ASP A 1 433 ? 17.953 -4.336 -27.641 1 54.78 433 ASP A C 1
ATOM 3508 O O . ASP A 1 433 ? 16.938 -3.879 -28.156 1 54.78 433 ASP A O 1
ATOM 3512 N N . LEU A 1 434 ? 18.516 -3.5 -26.781 1 47.31 434 LEU A N 1
ATOM 3513 C CA . LEU A 1 434 ? 18.609 -2.059 -26.984 1 47.31 434 LEU A CA 1
ATOM 3514 C C . LEU A 1 434 ? 18.984 -1.735 -28.438 1 47.31 434 LEU A C 1
ATOM 3516 O O . LEU A 1 434 ? 19.297 -0.588 -28.75 1 47.31 434 LEU A O 1
ATOM 3520 N N . GLU A 1 435 ? 19.406 -2.668 -29.281 1 43.59 435 GLU A N 1
ATOM 3521 C CA . GLU A 1 435 ? 19.906 -2.027 -30.484 1 43.59 435 GLU A CA 1
ATOM 3522 C C . GLU A 1 435 ? 18.891 -1.047 -31.062 1 43.59 435 GLU A C 1
ATOM 3524 O O . GLU A 1 435 ? 19.25 -0.136 -31.812 1 43.59 435 GLU A O 1
ATOM 3529 N N . ASN A 1 436 ? 17.688 -1.47 -31.516 1 43.03 436 ASN A N 1
ATOM 3530 C CA . ASN A 1 436 ? 16.953 -0.471 -32.281 1 43.03 436 ASN A CA 1
ATOM 3531 C C . ASN A 1 436 ? 16.344 0.6 -31.391 1 43.03 436 ASN A C 1
ATOM 3533 O O . ASN A 1 436 ? 15.695 0.282 -30.391 1 43.03 436 ASN A O 1
ATOM 3537 N N . GLY A 1 437 ? 17.016 1.727 -31.141 1 41.78 437 GLY A N 1
ATOM 3538 C CA . GLY A 1 437 ? 16.859 3.062 -30.594 1 41.78 437 GLY A CA 1
ATOM 3539 C C . GLY A 1 437 ? 15.414 3.41 -30.281 1 41.78 437 GLY A C 1
ATOM 3540 O O . GLY A 1 437 ? 15.133 4.488 -29.75 1 41.78 437 GLY A O 1
ATOM 3541 N N . GLY A 1 438 ? 14.453 3.113 -31.219 1 42.41 438 GLY A N 1
ATOM 3542 C CA . GLY A 1 438 ? 13.281 3.973 -31.219 1 42.41 438 GLY A CA 1
ATOM 3543 C C . GLY A 1 438 ? 12.336 3.709 -30.062 1 42.41 438 GLY A C 1
ATOM 3544 O O . GLY A 1 438 ? 11.797 4.645 -29.484 1 42.41 438 GLY A O 1
ATOM 3545 N N . ASP A 1 439 ? 11.609 2.436 -30.031 1 49.03 439 ASP A N 1
ATOM 3546 C CA . ASP A 1 439 ? 10.375 2.375 -29.25 1 49.03 439 ASP A CA 1
ATOM 3547 C C . ASP A 1 439 ? 10.672 2.199 -27.766 1 49.03 439 ASP A C 1
ATOM 3549 O O . ASP A 1 439 ? 11.648 1.55 -27.391 1 49.03 439 ASP A O 1
ATOM 3553 N N . ASP A 1 440 ? 10.125 2.959 -26.828 1 53.72 440 ASP A N 1
ATOM 3554 C CA . ASP A 1 440 ? 10.188 3.096 -25.375 1 53.72 440 ASP A CA 1
ATOM 3555 C C . ASP A 1 440 ? 10.305 1.732 -24.703 1 53.72 440 ASP A C 1
ATOM 3557 O O . ASP A 1 440 ? 9.367 0.936 -24.719 1 53.72 440 ASP A O 1
ATOM 3561 N N . ALA A 1 441 ? 11.406 1.026 -24.578 1 54.5 441 ALA A N 1
ATOM 3562 C CA . ALA A 1 441 ? 11.742 -0.163 -23.797 1 54.5 441 ALA A CA 1
ATOM 3563 C C . ALA A 1 441 ? 10.758 -0.37 -22.656 1 54.5 441 ALA A C 1
ATOM 3565 O O . ALA A 1 441 ? 10.523 -1.502 -22.219 1 54.5 441 ALA A O 1
ATOM 3566 N N . ARG A 1 442 ? 10.141 0.714 -22.234 1 59.81 442 ARG A N 1
ATOM 3567 C CA . ARG A 1 442 ? 9.25 0.751 -21.078 1 59.81 442 ARG A CA 1
ATOM 3568 C C . ARG A 1 442 ? 7.895 0.134 -21.422 1 59.81 442 ARG A C 1
ATOM 3570 O O . ARG A 1 442 ? 7.09 -0.144 -20.531 1 59.81 442 ARG A O 1
ATOM 3577 N N . SER A 1 443 ? 7.824 -0.408 -22.75 1 77.31 443 SER A N 1
ATOM 3578 C CA . SER A 1 443 ? 6.465 -0.792 -23.141 1 77.31 443 SER A CA 1
ATOM 3579 C C . SER A 1 443 ? 6.34 -2.305 -23.281 1 77.31 443 SER A C 1
ATOM 3581 O O . SER A 1 443 ? 5.234 -2.832 -23.406 1 77.31 443 SER A O 1
ATOM 3583 N N . TYR A 1 444 ? 7.484 -3.164 -23.172 1 86.94 444 TYR A N 1
ATOM 3584 C CA . TYR A 1 444 ? 7.359 -4.602 -23.391 1 86.94 444 TYR A CA 1
ATOM 3585 C C . TYR A 1 444 ? 6.91 -5.309 -22.109 1 86.94 444 TYR A C 1
ATOM 3587 O O . TYR A 1 444 ? 7.176 -4.836 -21 1 86.94 444 TYR A O 1
ATOM 3595 N N . PHE A 1 445 ? 6.199 -6.414 -22.344 1 91.75 445 PHE A N 1
ATOM 3596 C CA . PHE A 1 445 ? 5.711 -7.199 -21.203 1 91.75 445 PHE A CA 1
ATOM 3597 C C . PHE A 1 445 ? 5.676 -8.68 -21.547 1 91.75 445 PHE A C 1
ATOM 3599 O O . PHE A 1 445 ? 5.68 -9.055 -22.734 1 91.75 445 PHE A O 1
ATOM 3606 N N . THR A 1 446 ? 5.809 -9.492 -20.594 1 93.06 446 THR A N 1
ATOM 3607 C CA . THR A 1 446 ? 5.613 -10.922 -20.766 1 93.06 446 THR A CA 1
ATOM 3608 C C . THR A 1 446 ? 4.129 -11.266 -20.844 1 93.06 446 THR A C 1
ATOM 3610 O O . THR A 1 446 ? 3.355 -10.922 -19.953 1 93.06 446 THR A O 1
ATOM 3613 N N . SER A 1 447 ? 3.811 -11.984 -21.891 1 93.56 447 SER A N 1
ATOM 3614 C CA . SER A 1 447 ? 2.393 -12.109 -22.203 1 93.56 447 SER A CA 1
ATOM 3615 C C . SER A 1 447 ? 1.887 -13.523 -21.953 1 93.56 447 SER A C 1
ATOM 3617 O O . SER A 1 447 ? 0.68 -13.742 -21.828 1 93.56 447 SER A O 1
ATOM 3619 N N . ALA A 1 448 ? 2.771 -14.445 -21.984 1 96.81 448 ALA A N 1
ATOM 3620 C CA . ALA A 1 448 ? 2.311 -15.82 -21.844 1 96.81 448 ALA A CA 1
ATOM 3621 C C . ALA A 1 448 ? 3.348 -16.672 -21.109 1 96.81 448 ALA A C 1
ATOM 3623 O O . ALA A 1 448 ? 4.551 -16.484 -21.297 1 96.81 448 ALA A O 1
ATOM 3624 N N . VAL A 1 449 ? 2.881 -17.562 -20.297 1 97.81 449 VAL A N 1
ATOM 3625 C CA . VAL A 1 449 ? 3.705 -18.484 -19.531 1 97.81 449 VAL A CA 1
ATOM 3626 C C . VAL A 1 449 ? 3.014 -19.844 -19.453 1 97.81 449 VAL A C 1
ATOM 3628 O O . VAL A 1 449 ? 1.783 -19.922 -19.438 1 97.81 449 VAL A O 1
ATOM 3631 N N . CYS A 1 450 ? 3.828 -20.938 -19.438 1 97.94 450 CYS A N 1
ATOM 3632 C CA . CYS A 1 450 ? 3.26 -22.266 -19.344 1 97.94 450 CYS A CA 1
ATOM 3633 C C . CYS A 1 450 ? 4.266 -23.25 -18.75 1 97.94 450 CYS A C 1
ATOM 3635 O O . CYS A 1 450 ? 5.344 -23.453 -19.312 1 97.94 450 CYS A O 1
ATOM 3637 N N . TRP A 1 451 ? 3.879 -23.922 -17.688 1 96.75 451 TRP A N 1
ATOM 3638 C CA . TRP A 1 451 ? 4.723 -24.953 -17.078 1 96.75 451 TRP A CA 1
ATOM 3639 C C . TRP A 1 451 ? 4.695 -26.234 -17.906 1 96.75 451 TRP A C 1
ATOM 3641 O O . TRP A 1 451 ? 3.645 -26.641 -18.406 1 96.75 451 TRP A O 1
ATOM 3651 N N . LYS A 1 452 ? 5.863 -26.828 -18.016 1 95.62 452 LYS A N 1
ATOM 3652 C CA . LYS A 1 452 ? 5.902 -28.219 -18.453 1 95.62 452 LYS A CA 1
ATOM 3653 C C . LYS A 1 452 ? 5.473 -29.172 -17.344 1 95.62 452 LYS A C 1
ATOM 3655 O O . LYS A 1 452 ? 5.797 -28.953 -16.172 1 95.62 452 LYS A O 1
ATOM 3660 N N . SER A 1 453 ? 4.777 -30.203 -17.641 1 89.81 453 SER A N 1
ATOM 3661 C CA . SER A 1 453 ? 4.223 -31.094 -16.625 1 89.81 453 SER A CA 1
ATOM 3662 C C . SER A 1 453 ? 5.328 -31.766 -15.812 1 89.81 453 SER A C 1
ATOM 3664 O O . SER A 1 453 ? 6.27 -32.312 -16.391 1 89.81 453 SER A O 1
ATOM 3666 N N . ASP A 1 454 ? 5.172 -31.734 -14.5 1 83.38 454 ASP A N 1
ATOM 3667 C CA . ASP A 1 454 ? 6.008 -32.406 -13.523 1 83.38 454 ASP A CA 1
ATOM 3668 C C . ASP A 1 454 ? 7.484 -32.094 -13.742 1 83.38 454 ASP A C 1
ATOM 3670 O O . ASP A 1 454 ? 8.336 -32.969 -13.703 1 83.38 454 ASP A O 1
ATOM 3674 N N . SER A 1 455 ? 7.777 -30.953 -14.273 1 87.31 455 SER A N 1
ATOM 3675 C CA . SER A 1 455 ? 9.148 -30.516 -14.516 1 87.31 455 SER A CA 1
ATOM 3676 C C . SER A 1 455 ? 9.336 -29.062 -14.086 1 87.31 455 SER A C 1
ATOM 3678 O O . SER A 1 455 ? 8.375 -28.297 -14.016 1 87.31 455 SER A O 1
ATOM 3680 N N . PRO A 1 456 ? 10.523 -28.781 -13.664 1 90.94 456 PRO A N 1
ATOM 3681 C CA . PRO A 1 456 ? 10.797 -27.391 -13.305 1 90.94 456 PRO A CA 1
ATOM 3682 C C . PRO A 1 456 ? 11.016 -26.484 -14.523 1 90.94 456 PRO A C 1
ATOM 3684 O O . PRO A 1 456 ? 11.609 -25.422 -14.406 1 90.94 456 PRO A O 1
ATOM 3687 N N . THR A 1 457 ? 10.57 -26.938 -15.672 1 94.69 457 THR A N 1
ATOM 3688 C CA . THR A 1 457 ? 10.75 -26.219 -16.922 1 94.69 457 THR A CA 1
ATOM 3689 C C . THR A 1 457 ? 9.492 -25.438 -17.297 1 94.69 457 THR A C 1
ATOM 3691 O O . THR A 1 457 ? 8.383 -25.938 -17.141 1 94.69 457 THR A O 1
ATOM 3694 N N . MET A 1 458 ? 9.711 -24.234 -17.797 1 95.88 458 MET A N 1
ATOM 3695 C CA . MET A 1 458 ? 8.578 -23.375 -18.156 1 95.88 458 MET A CA 1
ATOM 3696 C C . MET A 1 458 ? 8.82 -22.688 -19.484 1 95.88 458 MET A C 1
ATOM 3698 O O . MET A 1 458 ? 9.953 -22.297 -19.797 1 95.88 458 MET A O 1
ATOM 3702 N N . LEU A 1 459 ? 7.773 -22.594 -20.281 1 96.88 459 LEU A N 1
ATOM 3703 C CA . LEU A 1 459 ? 7.789 -21.781 -21.484 1 96.88 459 LEU A CA 1
ATOM 3704 C C . LEU A 1 459 ? 7.312 -20.359 -21.188 1 96.88 459 LEU A C 1
ATOM 3706 O O . LEU A 1 459 ? 6.316 -20.172 -20.484 1 96.88 459 LEU A O 1
ATOM 3710 N N . THR A 1 460 ? 7.996 -19.391 -21.625 1 96.94 460 THR A N 1
ATOM 3711 C CA . THR A 1 460 ? 7.609 -18 -21.469 1 96.94 460 THR A CA 1
ATOM 3712 C C . THR A 1 460 ? 7.695 -17.25 -22.797 1 96.94 460 THR A C 1
ATOM 3714 O O . THR A 1 460 ? 8.562 -17.531 -23.625 1 96.94 460 THR A O 1
ATOM 3717 N N . ALA A 1 461 ? 6.781 -16.344 -23.016 1 94.56 461 ALA A N 1
ATOM 3718 C CA . ALA A 1 461 ? 6.77 -15.523 -24.219 1 94.56 461 ALA A CA 1
ATOM 3719 C C . ALA A 1 461 ? 6.477 -14.062 -23.891 1 94.56 461 ALA A C 1
ATOM 3721 O O . ALA A 1 461 ? 5.699 -13.773 -22.984 1 94.56 461 ALA A O 1
ATOM 3722 N N . ASN A 1 462 ? 7.062 -13.188 -24.609 1 91 462 ASN A N 1
ATOM 3723 C CA . ASN A 1 462 ? 6.816 -11.773 -24.344 1 91 462 ASN A CA 1
ATOM 3724 C C . ASN A 1 462 ? 6.113 -11.102 -25.531 1 91 462 ASN A C 1
ATOM 3726 O O . ASN A 1 462 ? 5.711 -11.766 -26.484 1 91 462 ASN A O 1
ATOM 3730 N N . SER A 1 463 ? 5.91 -9.828 -25.438 1 89.06 463 SER A N 1
ATOM 3731 C CA . SER A 1 463 ? 5.125 -9.062 -26.406 1 89.06 463 SER A CA 1
ATOM 3732 C C . SER A 1 463 ? 5.883 -8.891 -27.719 1 89.06 463 SER A C 1
ATOM 3734 O O . SER A 1 463 ? 5.293 -8.516 -28.734 1 89.06 463 SER A O 1
ATOM 3736 N N . GLN A 1 464 ? 7.168 -9.203 -27.75 1 83.69 464 GLN A N 1
ATOM 3737 C CA . GLN A 1 464 ? 7.961 -9.133 -28.984 1 83.69 464 GLN A CA 1
ATOM 3738 C C . GLN A 1 464 ? 7.895 -10.438 -29.766 1 83.69 464 GLN A C 1
ATOM 3740 O O . GLN A 1 464 ? 8.344 -10.508 -30.906 1 83.69 464 GLN A O 1
ATOM 3745 N N . GLY A 1 465 ? 7.398 -11.43 -29.094 1 87.62 465 GLY A N 1
ATOM 3746 C CA . GLY A 1 465 ? 7.297 -12.719 -29.75 1 87.62 465 GLY A CA 1
ATOM 3747 C C . GLY A 1 465 ? 8.445 -13.648 -29.406 1 87.62 465 GLY A C 1
ATOM 3748 O O . GLY A 1 465 ? 8.57 -14.734 -30 1 87.62 465 GLY A O 1
ATOM 3749 N N . THR A 1 466 ? 9.273 -13.203 -28.5 1 88.31 466 THR A N 1
ATOM 3750 C CA . THR A 1 466 ? 10.375 -14.047 -28.047 1 88.31 466 THR A CA 1
ATOM 3751 C C . THR A 1 466 ? 9.883 -15.102 -27.062 1 88.31 466 THR A C 1
ATOM 3753 O O . THR A 1 466 ? 9.148 -14.781 -26.125 1 88.31 466 THR A O 1
ATOM 3756 N N . ILE A 1 467 ? 10.273 -16.312 -27.344 1 93 467 ILE A N 1
ATOM 3757 C CA . ILE A 1 467 ? 9.93 -17.406 -26.453 1 93 467 ILE A CA 1
ATOM 3758 C C . ILE A 1 467 ? 11.195 -17.906 -25.766 1 93 467 ILE A C 1
ATOM 3760 O O . ILE A 1 467 ? 12.203 -18.188 -26.422 1 93 467 ILE A O 1
ATOM 3764 N N . LYS A 1 468 ? 11.188 -18.031 -24.484 1 94.12 468 LYS A N 1
ATOM 3765 C CA . LYS A 1 468 ? 12.297 -18.578 -23.703 1 94.12 468 LYS A CA 1
ATOM 3766 C C . LYS A 1 468 ? 11.859 -19.797 -22.906 1 94.12 468 LYS A C 1
ATOM 3768 O O . LYS A 1 468 ? 10.742 -19.844 -22.375 1 94.12 468 LYS A O 1
ATOM 3773 N N . VAL A 1 469 ? 12.734 -20.734 -22.906 1 95.81 469 VAL A N 1
ATOM 3774 C CA . VAL A 1 469 ? 12.562 -21.891 -22.031 1 95.81 469 VAL A CA 1
ATOM 3775 C C . VAL A 1 469 ? 13.383 -21.703 -20.766 1 95.81 469 VAL A C 1
ATOM 3777 O O . VAL A 1 469 ? 14.609 -21.625 -20.812 1 95.81 469 VAL A O 1
ATOM 3780 N N . LEU A 1 470 ? 12.641 -21.656 -19.656 1 96.38 470 LEU A N 1
ATOM 3781 C CA . LEU A 1 470 ? 13.289 -21.422 -18.375 1 96.38 470 LEU A CA 1
ATOM 3782 C C . LEU A 1 470 ? 13.219 -22.656 -17.484 1 96.38 470 LEU A C 1
ATOM 3784 O O . LEU A 1 470 ? 12.234 -23.391 -17.516 1 96.38 470 LEU A O 1
ATOM 3788 N N . VAL A 1 471 ? 14.258 -22.875 -16.812 1 95.19 471 VAL A N 1
ATOM 3789 C CA . VAL A 1 471 ? 14.289 -23.953 -15.812 1 95.19 471 VAL A CA 1
ATOM 3790 C C . VAL A 1 471 ? 14.516 -23.359 -14.422 1 95.19 471 VAL A C 1
ATOM 3792 O O . VAL A 1 471 ? 15.43 -22.547 -14.227 1 95.19 471 VAL A O 1
ATOM 3795 N N . LEU A 1 472 ? 13.609 -23.75 -13.562 1 90.94 472 LEU A N 1
ATOM 3796 C CA . LEU A 1 472 ? 13.781 -23.328 -12.18 1 90.94 472 LEU A CA 1
ATOM 3797 C C . LEU A 1 472 ? 14.844 -24.188 -11.484 1 90.94 472 LEU A C 1
ATOM 3799 O O . LEU A 1 472 ? 14.742 -25.406 -11.461 1 90.94 472 LEU A O 1
ATOM 3803 N N . ALA A 1 473 ? 15.938 -23.547 -11.109 1 83.56 473 ALA A N 1
ATOM 3804 C CA . ALA A 1 473 ? 17.062 -24.281 -10.516 1 83.56 473 ALA A CA 1
ATOM 3805 C C . ALA A 1 473 ? 17.609 -23.531 -9.305 1 83.56 473 ALA A C 1
ATOM 3807 O O . ALA A 1 473 ? 17.172 -22.422 -8.992 1 83.56 473 ALA A O 1
ATOM 3808 N N . ALA A 1 474 ? 18.422 -24.281 -8.43 1 73.94 474 ALA A N 1
ATOM 3809 C CA . ALA A 1 474 ? 19.062 -23.688 -7.262 1 73.94 474 ALA A CA 1
ATOM 3810 C C . ALA A 1 474 ? 20.203 -22.766 -7.676 1 73.94 474 ALA A C 1
ATOM 3812 O O . ALA A 1 474 ? 20.859 -23 -8.688 1 73.94 474 ALA A O 1
ATOM 3813 N N . MET B 1 1 ? 26.328 -52.062 -9.398 1 65 1 MET B N 1
ATOM 3814 C CA . MET B 1 1 ? 24.984 -51.688 -9.031 1 65 1 MET B CA 1
ATOM 3815 C C . MET B 1 1 ? 24.906 -51.312 -7.555 1 65 1 MET B C 1
ATOM 3817 O O . MET B 1 1 ? 24.297 -50.281 -7.191 1 65 1 MET B O 1
ATOM 3821 N N . ALA B 1 2 ? 25.547 -52.125 -6.785 1 69.81 2 ALA B N 1
ATOM 3822 C CA . ALA B 1 2 ? 25.547 -51.906 -5.344 1 69.81 2 ALA B CA 1
ATOM 3823 C C . ALA B 1 2 ? 26.297 -50.625 -5 1 69.81 2 ALA B C 1
ATOM 3825 O O . ALA B 1 2 ? 25.844 -49.844 -4.148 1 69.81 2 ALA B O 1
ATOM 3826 N N . LEU B 1 3 ? 27.312 -50.344 -5.719 1 68.69 3 LEU B N 1
ATOM 3827 C CA . LEU B 1 3 ? 28.125 -49.156 -5.469 1 68.69 3 LEU B CA 1
ATOM 3828 C C . LEU B 1 3 ? 27.375 -47.906 -5.848 1 68.69 3 LEU B C 1
ATOM 3830 O O . LEU B 1 3 ? 27.469 -46.875 -5.156 1 68.69 3 LEU B O 1
ATOM 3834 N N . LEU B 1 4 ? 26.641 -48 -6.902 1 76.62 4 LEU B N 1
ATOM 3835 C CA . LEU B 1 4 ? 25.859 -46.844 -7.352 1 76.62 4 LEU B CA 1
ATOM 3836 C C . LEU B 1 4 ? 24.734 -46.531 -6.379 1 76.62 4 LEU B C 1
ATOM 3838 O O . LEU B 1 4 ? 24.438 -45.375 -6.113 1 76.62 4 LEU B O 1
ATOM 3842 N N . ALA B 1 5 ? 24.188 -47.562 -5.914 1 76.25 5 ALA B N 1
ATOM 3843 C CA . ALA B 1 5 ? 23.125 -47.406 -4.934 1 76.25 5 ALA B CA 1
ATOM 3844 C C . ALA B 1 5 ? 23.641 -46.781 -3.648 1 76.25 5 ALA B C 1
ATOM 3846 O O . ALA B 1 5 ? 22.969 -45.938 -3.039 1 76.25 5 ALA B O 1
ATOM 3847 N N . GLU B 1 6 ? 24.797 -47.188 -3.375 1 75.19 6 GLU B N 1
ATOM 3848 C CA . GLU B 1 6 ? 25.406 -46.656 -2.156 1 75.19 6 GLU B CA 1
ATOM 3849 C C . GLU B 1 6 ? 25.766 -45.188 -2.326 1 75.19 6 GLU B C 1
ATOM 3851 O O . GLU B 1 6 ? 25.609 -44.375 -1.395 1 75.19 6 GLU B O 1
ATOM 3856 N N . LYS B 1 7 ? 26.25 -44.875 -3.447 1 76.12 7 LYS B N 1
ATOM 3857 C CA . LYS B 1 7 ? 26.578 -43.469 -3.73 1 76.12 7 LYS B CA 1
ATOM 3858 C C . LYS B 1 7 ? 25.344 -42.594 -3.727 1 76.12 7 LYS B C 1
ATOM 3860 O O . LYS B 1 7 ? 25.359 -41.5 -3.211 1 76.12 7 LYS B O 1
ATOM 3865 N N . THR B 1 8 ? 24.312 -43.125 -4.25 1 80.75 8 THR B N 1
ATOM 3866 C CA . THR B 1 8 ? 23.047 -42.375 -4.277 1 80.75 8 THR B CA 1
ATOM 3867 C C . THR B 1 8 ? 22.516 -42.188 -2.865 1 80.75 8 THR B C 1
ATOM 3869 O O . THR B 1 8 ? 22 -41.094 -2.539 1 80.75 8 THR B O 1
ATOM 3872 N N . ARG B 1 9 ? 22.703 -43.125 -2.102 1 79.88 9 ARG B N 1
ATOM 3873 C CA . ARG B 1 9 ? 22.234 -43.031 -0.723 1 79.88 9 ARG B CA 1
ATOM 3874 C C . ARG B 1 9 ? 23.047 -42 0.073 1 79.88 9 ARG B C 1
ATOM 3876 O O . ARG B 1 9 ? 22.484 -41.25 0.875 1 79.88 9 ARG B O 1
ATOM 3883 N N . LYS B 1 10 ? 24.281 -42.031 -0.163 1 78.12 10 LYS B N 1
ATOM 3884 C CA . LYS B 1 10 ? 25.141 -41.062 0.513 1 78.12 10 LYS B CA 1
ATOM 3885 C C . LYS B 1 10 ? 24.797 -39.625 0.105 1 78.12 10 LYS B C 1
ATOM 3887 O O . LYS B 1 10 ? 24.766 -38.75 0.944 1 78.12 10 LYS B O 1
ATOM 3892 N N . MET B 1 11 ? 24.547 -39.5 -1.153 1 78.69 11 MET B N 1
ATOM 3893 C CA . MET B 1 11 ? 24.188 -38.156 -1.649 1 78.69 11 MET B CA 1
ATOM 3894 C C . MET B 1 11 ? 22.859 -37.719 -1.042 1 78.69 11 MET B C 1
ATOM 3896 O O . MET B 1 11 ? 22.703 -36.531 -0.7 1 78.69 11 MET B O 1
ATOM 3900 N N . GLU B 1 12 ? 21.969 -38.625 -0.887 1 81.38 12 GLU B N 1
ATOM 3901 C CA . GLU B 1 12 ? 20.672 -38.344 -0.299 1 81.38 12 GLU B CA 1
ATOM 3902 C C . GLU B 1 12 ? 20.797 -37.969 1.174 1 81.38 12 GLU B C 1
ATOM 3904 O O . GLU B 1 12 ? 20.109 -37.062 1.654 1 81.38 12 GLU B O 1
ATOM 3909 N N . GLN B 1 13 ? 21.688 -38.656 1.818 1 81.25 13 GLN B N 1
ATOM 3910 C CA . GLN B 1 13 ? 21.891 -38.375 3.234 1 81.25 13 GLN B CA 1
ATOM 3911 C C . GLN B 1 13 ? 22.562 -37.031 3.432 1 81.25 13 GLN B C 1
ATOM 3913 O O . GLN B 1 13 ? 22.234 -36.281 4.367 1 81.25 13 GLN B O 1
ATOM 3918 N N . GLU B 1 14 ? 23.469 -36.719 2.559 1 80.5 14 GLU B N 1
ATOM 3919 C CA . GLU B 1 14 ? 24.141 -35.438 2.637 1 80.5 14 GLU B CA 1
ATOM 3920 C C . GLU B 1 14 ? 23.156 -34.281 2.355 1 80.5 14 GLU B C 1
ATOM 3922 O O . GLU B 1 14 ? 23.219 -33.25 3.002 1 80.5 14 GLU B O 1
ATOM 3927 N N . GLU B 1 15 ? 22.328 -34.562 1.417 1 83 15 GLU B N 1
ATOM 3928 C CA . GLU B 1 15 ? 21.312 -33.562 1.104 1 83 15 GLU B CA 1
ATOM 3929 C C . GLU B 1 15 ? 20.359 -33.344 2.27 1 83 15 GLU B C 1
ATOM 3931 O O . GLU B 1 15 ? 19.969 -32.219 2.574 1 83 15 GLU B O 1
ATOM 3936 N N . ALA B 1 16 ? 20.031 -34.406 2.871 1 85.19 16 ALA B N 1
ATOM 3937 C CA . ALA B 1 16 ? 19.141 -34.344 4.023 1 85.19 16 ALA B CA 1
ATOM 3938 C C . ALA B 1 16 ? 19.781 -33.594 5.172 1 85.19 16 ALA B C 1
ATOM 3940 O O . ALA B 1 16 ? 19.125 -32.781 5.848 1 85.19 16 ALA B O 1
ATOM 3941 N N . ASP B 1 17 ? 21.031 -33.844 5.391 1 85.81 17 ASP B N 1
ATOM 3942 C CA . ASP B 1 17 ? 21.766 -33.156 6.449 1 85.81 17 ASP B CA 1
ATOM 3943 C C . ASP B 1 17 ? 21.828 -31.656 6.172 1 85.81 17 ASP B C 1
ATOM 3945 O O . ASP B 1 17 ? 21.641 -30.844 7.078 1 85.81 17 ASP B O 1
ATOM 3949 N N . THR B 1 18 ? 22.109 -31.328 4.914 1 85.69 18 THR B N 1
ATOM 3950 C CA . THR B 1 18 ? 22.188 -29.922 4.539 1 85.69 18 THR B CA 1
ATOM 3951 C C . THR B 1 18 ? 20.828 -29.234 4.758 1 85.69 18 THR B C 1
ATOM 3953 O O . THR B 1 18 ? 20.781 -28.109 5.273 1 85.69 18 THR B O 1
ATOM 3956 N N . ASN B 1 19 ? 19.797 -29.938 4.391 1 87.62 19 ASN B N 1
ATOM 3957 C CA . ASN B 1 19 ? 18.453 -29.391 4.562 1 87.62 19 ASN B CA 1
ATOM 3958 C C . ASN B 1 19 ? 18.125 -29.172 6.039 1 87.62 19 ASN B C 1
ATOM 3960 O O . ASN B 1 19 ? 17.484 -28.188 6.398 1 87.62 19 ASN B O 1
ATOM 3964 N N . MET B 1 20 ? 18.562 -30.078 6.863 1 89.62 20 MET B N 1
ATOM 3965 C CA . MET B 1 20 ? 18.312 -29.953 8.297 1 89.62 20 MET B CA 1
ATOM 3966 C C . MET B 1 20 ? 19.109 -28.797 8.891 1 89.62 20 MET B C 1
ATOM 3968 O O . MET B 1 20 ? 18.625 -28.109 9.797 1 89.62 20 MET B O 1
ATOM 3972 N N . ARG B 1 21 ? 20.312 -28.594 8.352 1 89.94 21 ARG B N 1
ATOM 3973 C CA . ARG B 1 21 ? 21.125 -27.484 8.836 1 89.94 21 ARG B CA 1
ATOM 3974 C C . ARG B 1 21 ? 20.5 -26.156 8.477 1 89.94 21 ARG B C 1
ATOM 3976 O O . ARG B 1 21 ? 20.516 -25.219 9.273 1 89.94 21 ARG B O 1
ATOM 3983 N N . ILE B 1 22 ? 19.969 -26.094 7.285 1 90.81 22 ILE B N 1
ATOM 3984 C CA . ILE B 1 22 ? 19.312 -24.859 6.844 1 90.81 22 ILE B CA 1
ATOM 3985 C C . ILE B 1 22 ? 18.078 -24.609 7.699 1 90.81 22 ILE B C 1
ATOM 3987 O O . ILE B 1 22 ? 17.828 -23.484 8.117 1 90.81 22 ILE B O 1
ATOM 3991 N N . LEU B 1 23 ? 17.375 -25.656 7.918 1 92.38 23 LEU B N 1
ATOM 3992 C CA . LEU B 1 23 ? 16.172 -25.547 8.75 1 92.38 23 LEU B CA 1
ATOM 3993 C C . LEU B 1 23 ? 16.531 -25.078 10.156 1 92.38 23 LEU B C 1
ATOM 3995 O O . LEU B 1 23 ? 15.867 -24.203 10.719 1 92.38 23 LEU B O 1
ATOM 3999 N N . LEU B 1 24 ? 17.578 -25.688 10.719 1 93.38 24 LEU B N 1
ATOM 4000 C CA . LEU B 1 24 ? 18 -25.328 12.062 1 93.38 24 LEU B CA 1
ATOM 4001 C C . LEU B 1 24 ? 18.438 -23.859 12.117 1 93.38 24 LEU B C 1
ATOM 4003 O O . LEU B 1 24 ? 18.125 -23.156 13.07 1 93.38 24 LEU B O 1
ATOM 4007 N N . ASP B 1 25 ? 19.156 -23.484 11.078 1 93.19 25 ASP B N 1
ATOM 4008 C CA . ASP B 1 25 ? 19.562 -22.078 11.008 1 93.19 25 ASP B CA 1
ATOM 4009 C C . ASP B 1 25 ? 18.359 -21.156 10.969 1 93.19 25 ASP B C 1
ATOM 4011 O O . ASP B 1 25 ? 18.344 -20.125 11.641 1 93.19 25 ASP B O 1
ATOM 4015 N N . PHE B 1 26 ? 17.406 -21.469 10.211 1 94.31 26 PHE B N 1
ATOM 4016 C CA . PHE B 1 26 ? 16.172 -20.703 10.141 1 94.31 26 PHE B CA 1
ATOM 4017 C C . PHE B 1 26 ? 15.492 -20.625 11.508 1 94.31 26 PHE B C 1
ATOM 4019 O O . PHE B 1 26 ? 15.086 -19.547 11.945 1 94.31 26 PHE B O 1
ATOM 4026 N N . LEU B 1 27 ? 15.422 -21.734 12.141 1 95 27 LEU B N 1
ATOM 4027 C CA . LEU B 1 27 ? 14.734 -21.797 13.422 1 95 27 LEU B CA 1
ATOM 4028 C C . LEU B 1 27 ? 15.477 -20.969 14.477 1 95 27 LEU B C 1
ATOM 4030 O O . LEU B 1 27 ? 14.852 -20.312 15.312 1 95 27 LEU B O 1
ATOM 4034 N N . TYR B 1 28 ? 16.797 -21.031 14.469 1 94.94 28 TYR B N 1
ATOM 4035 C CA . TYR B 1 28 ? 17.578 -20.234 15.406 1 94.94 28 TYR B CA 1
ATOM 4036 C C . TYR B 1 28 ? 17.375 -18.75 15.156 1 94.94 28 TYR B C 1
ATOM 4038 O O . TYR B 1 28 ? 17.219 -17.969 16.094 1 94.94 28 TYR B O 1
ATOM 4046 N N . CYS B 1 29 ? 17.422 -18.391 13.859 1 94.75 29 CYS B N 1
ATOM 4047 C CA . CYS B 1 29 ? 17.172 -17 13.516 1 94.75 29 CYS B CA 1
ATOM 4048 C C . CYS B 1 29 ? 15.789 -16.562 13.961 1 94.75 29 CYS B C 1
ATOM 4050 O O . CYS B 1 29 ? 15.625 -15.469 14.508 1 94.75 29 CYS B O 1
ATOM 4052 N N . LEU B 1 30 ? 14.883 -17.422 13.727 1 95 30 LEU B N 1
ATOM 4053 C CA . LEU B 1 30 ? 13.508 -17.125 14.117 1 95 30 LEU B CA 1
ATOM 4054 C C . LEU B 1 30 ? 13.391 -17 15.633 1 95 30 LEU B C 1
ATOM 4056 O O . LEU B 1 30 ? 12.695 -16.125 16.141 1 95 30 LEU B O 1
ATOM 4060 N N . SER B 1 31 ? 14.039 -17.938 16.344 1 96.12 31 SER B N 1
ATOM 4061 C CA . SER B 1 31 ? 14.023 -17.906 17.797 1 96.12 31 SER B CA 1
ATOM 4062 C C . SER B 1 31 ? 14.609 -16.609 18.344 1 96.12 31 SER B C 1
ATOM 4064 O O . SER B 1 31 ? 14.047 -15.992 19.25 1 96.12 31 SER B O 1
ATOM 4066 N N . LYS B 1 32 ? 15.672 -16.266 17.75 1 95.81 32 LYS B N 1
ATOM 4067 C CA . LYS B 1 32 ? 16.312 -15.016 18.172 1 95.81 32 LYS B CA 1
ATOM 4068 C C . LYS B 1 32 ? 15.391 -13.82 17.938 1 95.81 32 LYS B C 1
ATOM 4070 O O . LYS B 1 32 ? 15.242 -12.961 18.797 1 95.81 32 LYS B O 1
ATOM 4075 N N . GLN B 1 33 ? 14.828 -13.781 16.75 1 95 33 GLN B N 1
ATOM 4076 C CA . GLN B 1 33 ? 13.914 -12.688 16.406 1 95 33 GLN B CA 1
ATOM 4077 C C . GLN B 1 33 ? 12.719 -12.656 17.359 1 95 33 GLN B C 1
ATOM 4079 O O . GLN B 1 33 ? 12.328 -11.586 17.828 1 95 33 GLN B O 1
ATOM 4084 N N . LYS B 1 34 ? 12.148 -13.789 17.656 1 95.31 34 LYS B N 1
ATOM 4085 C CA . LYS B 1 34 ? 10.992 -13.852 18.547 1 95.31 34 LYS B CA 1
ATOM 4086 C C . LYS B 1 34 ? 11.367 -13.477 19.969 1 95.31 34 LYS B C 1
ATOM 4088 O O . LYS B 1 34 ? 10.562 -12.891 20.703 1 95.31 34 LYS B O 1
ATOM 4093 N N . LEU B 1 35 ? 12.578 -13.859 20.406 1 95.62 35 LEU B N 1
ATOM 4094 C CA . LEU B 1 35 ? 13.055 -13.477 21.719 1 95.62 35 LEU B CA 1
ATOM 4095 C C . LEU B 1 35 ? 13.227 -11.961 21.828 1 95.62 35 LEU B C 1
ATOM 4097 O O . LEU B 1 35 ? 12.891 -11.359 22.844 1 95.62 35 LEU B O 1
ATOM 4101 N N . ASP B 1 36 ? 13.742 -11.406 20.75 1 95.69 36 ASP B N 1
ATOM 4102 C CA . ASP B 1 36 ? 13.852 -9.953 20.703 1 95.69 36 ASP B CA 1
ATOM 4103 C C . ASP B 1 36 ? 12.477 -9.297 20.781 1 95.69 36 ASP B C 1
ATOM 4105 O O . ASP B 1 36 ? 12.289 -8.32 21.516 1 95.69 36 ASP B O 1
ATOM 4109 N N . ASP B 1 37 ? 11.578 -9.867 20.078 1 94.81 37 ASP B N 1
ATOM 4110 C CA . ASP B 1 37 ? 10.203 -9.359 20.109 1 94.81 37 ASP B CA 1
ATOM 4111 C C . ASP B 1 37 ? 9.609 -9.484 21.516 1 94.81 37 ASP B C 1
ATOM 4113 O O . ASP B 1 37 ? 8.906 -8.578 21.969 1 94.81 37 ASP B O 1
ATOM 4117 N N . LEU B 1 38 ? 9.867 -10.609 22.125 1 95.31 38 LEU B N 1
ATOM 4118 C CA . LEU B 1 38 ? 9.367 -10.852 23.469 1 95.31 38 LEU B CA 1
ATOM 4119 C C . LEU B 1 38 ? 9.914 -9.82 24.453 1 95.31 38 LEU B C 1
ATOM 4121 O O . LEU B 1 38 ? 9.164 -9.273 25.266 1 95.31 38 LEU B O 1
ATOM 4125 N N . ASN B 1 39 ? 11.156 -9.555 24.344 1 95.25 39 ASN B N 1
ATOM 4126 C CA . ASN B 1 39 ? 11.781 -8.562 25.203 1 95.25 39 ASN B CA 1
ATOM 4127 C C . ASN B 1 39 ? 11.203 -7.172 24.984 1 95.25 39 ASN B C 1
ATOM 4129 O O . ASN B 1 39 ? 11 -6.418 25.938 1 95.25 39 ASN B O 1
ATOM 4133 N N . GLU B 1 40 ? 10.992 -6.859 23.781 1 94.06 40 GLU B N 1
ATOM 4134 C CA . GLU B 1 40 ? 10.406 -5.562 23.469 1 94.06 40 GLU B CA 1
ATOM 4135 C C . GLU B 1 40 ? 9.008 -5.43 24.062 1 94.06 40 GLU B C 1
ATOM 4137 O O . GLU B 1 40 ? 8.68 -4.406 24.656 1 94.06 40 GLU B O 1
ATOM 4142 N N . ILE B 1 41 ? 8.211 -6.473 23.906 1 95.25 41 ILE B N 1
ATOM 4143 C CA . ILE B 1 41 ? 6.848 -6.449 24.406 1 95.25 41 ILE B CA 1
ATOM 4144 C C . ILE B 1 41 ? 6.859 -6.395 25.938 1 95.25 41 ILE B C 1
ATOM 4146 O O . ILE B 1 41 ? 6.027 -5.723 26.547 1 95.25 41 ILE B O 1
ATOM 4150 N N . GLN B 1 42 ? 7.77 -7.059 26.531 1 95.19 42 GLN B N 1
ATOM 4151 C CA . GLN B 1 42 ? 7.891 -7.035 27.984 1 95.19 42 GLN B CA 1
ATOM 4152 C C . GLN B 1 42 ? 8.266 -5.645 28.484 1 95.19 42 GLN B C 1
ATOM 4154 O O . GLN B 1 42 ? 7.754 -5.191 29.516 1 95.19 42 GLN B O 1
ATOM 4159 N N . THR B 1 43 ? 9.141 -5.008 27.766 1 94.12 43 THR B N 1
ATOM 4160 C CA . THR B 1 43 ? 9.492 -3.637 28.109 1 94.12 43 THR B CA 1
ATOM 4161 C C . THR B 1 43 ? 8.289 -2.715 27.969 1 94.12 43 THR B C 1
ATOM 4163 O O . THR B 1 43 ? 8.055 -1.866 28.844 1 94.12 43 THR B O 1
ATOM 4166 N N . ASP B 1 44 ? 7.574 -2.896 26.906 1 94.38 44 ASP B N 1
ATOM 4167 C CA . ASP B 1 44 ? 6.359 -2.111 26.703 1 94.38 44 ASP B CA 1
ATOM 4168 C C . ASP B 1 44 ? 5.387 -2.314 27.875 1 94.38 44 ASP B C 1
ATOM 4170 O O . ASP B 1 44 ? 4.785 -1.355 28.359 1 94.38 44 ASP B O 1
ATOM 4174 N N . LEU B 1 45 ? 5.25 -3.574 28.219 1 95.38 45 LEU B N 1
ATOM 4175 C CA . LEU B 1 45 ? 4.328 -3.902 29.312 1 95.38 45 LEU B CA 1
ATOM 4176 C C . LEU B 1 45 ? 4.777 -3.271 30.625 1 95.38 45 LEU B C 1
ATOM 4178 O O . LEU B 1 45 ? 3.947 -2.861 31.438 1 95.38 45 LEU B O 1
ATOM 4182 N N . GLN B 1 46 ? 6.02 -3.164 30.812 1 94.5 46 GLN B N 1
ATOM 4183 C CA . GLN B 1 46 ? 6.543 -2.496 32 1 94.5 46 GLN B CA 1
ATOM 4184 C C . GLN B 1 46 ? 6.176 -1.015 32 1 94.5 46 GLN B C 1
ATOM 4186 O O . GLN B 1 46 ? 5.773 -0.472 33.031 1 94.5 46 GLN B O 1
ATOM 4191 N N . TYR B 1 47 ? 6.395 -0.353 30.797 1 93.12 47 TYR B N 1
ATOM 4192 C CA . TYR B 1 47 ? 5.977 1.039 30.672 1 93.12 47 TYR B CA 1
ATOM 4193 C C . TYR B 1 47 ? 4.508 1.202 31.047 1 93.12 47 TYR B C 1
ATOM 4195 O O . TYR B 1 47 ? 4.148 2.092 31.812 1 93.12 47 TYR B O 1
ATOM 4203 N N . ILE B 1 48 ? 3.699 0.345 30.531 1 95.56 48 ILE B N 1
ATOM 4204 C CA . ILE B 1 48 ? 2.25 0.441 30.672 1 95.56 48 ILE B CA 1
ATOM 4205 C C . ILE B 1 48 ? 1.86 0.236 32.125 1 95.56 48 ILE B C 1
ATOM 4207 O O . ILE B 1 48 ? 1.04 0.981 32.688 1 95.56 48 ILE B O 1
ATOM 4211 N N . GLU B 1 49 ? 2.471 -0.708 32.75 1 94.69 49 GLU B N 1
ATOM 4212 C CA . GLU B 1 49 ? 2.172 -0.987 34.156 1 94.69 49 GLU B CA 1
ATOM 4213 C C . GLU B 1 49 ? 2.576 0.183 35.062 1 94.69 49 GLU B C 1
ATOM 4215 O O . GLU B 1 49 ? 1.838 0.555 35.969 1 94.69 49 GLU B O 1
ATOM 4220 N N . GLU B 1 50 ? 3.725 0.705 34.812 1 93.5 50 GLU B N 1
ATOM 4221 C CA . GLU B 1 50 ? 4.176 1.881 35.531 1 93.5 50 GLU B CA 1
ATOM 4222 C C . GLU B 1 50 ? 3.195 3.039 35.375 1 93.5 50 GLU B C 1
ATOM 4224 O O . GLU B 1 50 ? 2.859 3.711 36.375 1 93.5 50 GLU B O 1
ATOM 4229 N N . ASP B 1 51 ? 2.781 3.234 34.219 1 94.25 51 ASP B N 1
ATOM 4230 C CA . ASP B 1 51 ? 1.899 4.359 33.906 1 94.25 51 ASP B CA 1
ATOM 4231 C C . ASP B 1 51 ? 0.502 4.125 34.5 1 94.25 51 ASP B C 1
ATOM 4233 O O . ASP B 1 51 ? -0.148 5.062 34.938 1 94.25 51 ASP B O 1
ATOM 4237 N N . ILE B 1 52 ? 0.034 2.889 34.438 1 94.69 52 ILE B N 1
ATOM 4238 C CA . ILE B 1 52 ? -1.257 2.561 35.031 1 94.69 52 ILE B CA 1
ATOM 4239 C C . ILE B 1 52 ? -1.225 2.861 36.531 1 94.69 52 ILE B C 1
ATOM 4241 O O . ILE B 1 52 ? -2.143 3.49 37.062 1 94.69 52 ILE B O 1
ATOM 4245 N N . ASN B 1 53 ? -0.186 2.406 37.156 1 93.44 53 ASN B N 1
ATOM 4246 C CA . ASN B 1 53 ? -0.032 2.652 38.594 1 93.44 53 ASN B CA 1
ATOM 4247 C C . ASN B 1 53 ? -0.007 4.145 38.906 1 93.44 53 ASN B C 1
ATOM 4249 O O . ASN B 1 53 ? -0.642 4.598 39.844 1 93.44 53 ASN B O 1
ATOM 4253 N N . TYR B 1 54 ? 0.623 4.836 38.094 1 91.94 54 TYR B N 1
ATOM 4254 C CA . TYR B 1 54 ? 0.73 6.277 38.312 1 91.94 54 TYR B CA 1
ATOM 4255 C C . TYR B 1 54 ? -0.619 6.957 38.094 1 91.94 54 TYR B C 1
ATOM 4257 O O . TYR B 1 54 ? -1.022 7.793 38.906 1 91.94 54 TYR B O 1
ATOM 4265 N N . VAL B 1 55 ? -1.266 6.746 37 1 92.69 55 VAL B N 1
ATOM 4266 C CA . VAL B 1 55 ? -2.535 7.387 36.656 1 92.69 55 VAL B CA 1
ATOM 4267 C C . VAL B 1 55 ? -3.582 7.023 37.719 1 92.69 55 VAL B C 1
ATOM 4269 O O . VAL B 1 55 ? -4.395 7.863 38.125 1 92.69 55 VAL B O 1
ATOM 4272 N N . GLU B 1 56 ? -3.518 5.777 38.188 1 92.25 56 GLU B N 1
ATOM 4273 C CA . GLU B 1 56 ? -4.441 5.359 39.25 1 92.25 56 GLU B CA 1
ATOM 4274 C C . GLU B 1 56 ? -4.188 6.125 40.531 1 92.25 56 GLU B C 1
ATOM 4276 O O . GLU B 1 56 ? -5.133 6.551 41.219 1 92.25 56 GLU B O 1
ATOM 4281 N N . LYS B 1 57 ? -2.979 6.312 40.875 1 89.75 57 LYS B N 1
ATOM 4282 C CA . LYS B 1 57 ? -2.619 7.086 42.062 1 89.75 57 LYS B CA 1
ATOM 4283 C C . LYS B 1 57 ? -3.08 8.531 41.938 1 89.75 57 LYS B C 1
ATOM 4285 O O . LYS B 1 57 ? -3.609 9.109 42.875 1 89.75 57 LYS B O 1
ATOM 4290 N N . LYS B 1 58 ? -2.914 9.078 40.781 1 87.81 58 LYS B N 1
ATOM 4291 C CA . LYS B 1 58 ? -3.314 10.461 40.531 1 87.81 58 LYS B CA 1
ATOM 4292 C C . LYS B 1 58 ? -4.832 10.609 40.594 1 87.81 58 LYS B C 1
ATOM 4294 O O . LYS B 1 58 ? -5.34 11.617 41.094 1 87.81 58 LYS B O 1
ATOM 4299 N N . ARG B 1 59 ? -5.484 9.648 40.094 1 88 59 ARG B N 1
ATOM 4300 C CA . ARG B 1 59 ? -6.941 9.672 40.125 1 88 59 ARG B CA 1
ATOM 4301 C C . ARG B 1 59 ? -7.441 9.633 41.594 1 88 59 ARG B C 1
ATOM 4303 O O . ARG B 1 59 ? -8.383 10.344 41.938 1 88 59 ARG B O 1
ATOM 4310 N N . ILE B 1 60 ? -6.812 8.805 42.375 1 87.06 60 ILE B N 1
ATOM 4311 C CA . ILE B 1 60 ? -7.18 8.688 43.781 1 87.06 60 ILE B CA 1
ATOM 4312 C C . ILE B 1 60 ? -6.906 10.008 44.5 1 87.06 60 ILE B C 1
ATOM 4314 O O . ILE B 1 60 ? -7.719 10.469 45.312 1 87.06 60 ILE B O 1
ATOM 4318 N N . GLN B 1 61 ? -5.852 10.656 44.125 1 85.38 61 GLN B N 1
ATOM 4319 C CA . GLN B 1 61 ? -5.504 11.945 44.719 1 85.38 61 GLN B CA 1
ATOM 4320 C C . GLN B 1 61 ? -6.508 13.023 44.344 1 85.38 61 GLN B C 1
ATOM 4322 O O . GLN B 1 61 ? -6.914 13.828 45.188 1 85.38 61 GLN B O 1
ATOM 4327 N N . LEU B 1 62 ? -6.859 13.008 43.062 1 83.5 62 LEU B N 1
ATOM 4328 C CA . LEU B 1 62 ? -7.832 13.984 42.594 1 83.5 62 LEU B CA 1
ATOM 4329 C C . LEU B 1 62 ? -9.188 13.773 43.25 1 83.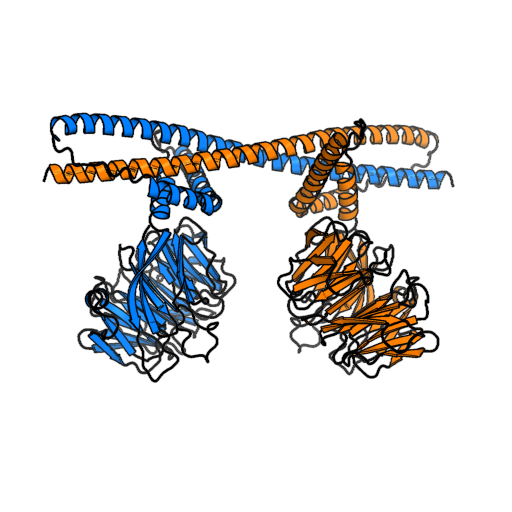5 62 LEU B C 1
ATOM 4331 O O . LEU B 1 62 ? -9.883 14.734 43.594 1 83.5 62 LEU B O 1
ATOM 4335 N N . SER B 1 63 ? -9.57 12.523 43.438 1 82.69 63 SER B N 1
ATOM 4336 C CA . SER B 1 63 ? -10.844 12.203 44.094 1 82.69 63 SER B CA 1
ATOM 4337 C C . SER B 1 63 ? -10.844 12.641 45.562 1 82.69 63 SER B C 1
ATOM 4339 O O . SER B 1 63 ? -11.852 13.148 46.062 1 82.69 63 SER B O 1
ATOM 4341 N N . ARG B 1 64 ? -9.758 12.578 46.188 1 81.75 64 ARG B N 1
ATOM 4342 C CA . ARG B 1 64 ? -9.633 13.008 47.562 1 81.75 64 ARG B CA 1
ATOM 4343 C C . ARG B 1 64 ? -9.727 14.523 47.688 1 81.75 64 ARG B C 1
ATOM 4345 O O . ARG B 1 64 ? -10.344 15.039 48.625 1 81.75 64 ARG B O 1
ATOM 4352 N N . GLU B 1 65 ? -9.188 15.125 46.719 1 78.25 65 GLU B N 1
ATOM 4353 C CA . GLU B 1 65 ? -9.242 16.578 46.688 1 78.25 65 GLU B CA 1
ATOM 4354 C C . GLU B 1 65 ? -10.664 17.078 46.438 1 78.25 65 GLU B C 1
ATOM 4356 O O . GLU B 1 65 ? -11.102 18.078 47 1 78.25 65 GLU B O 1
ATOM 4361 N N . ASN B 1 66 ? -11.289 16.422 45.5 1 75.19 66 ASN B N 1
ATOM 4362 C CA . ASN B 1 66 ? -12.672 16.766 45.188 1 75.19 66 ASN B CA 1
ATOM 4363 C C . ASN B 1 66 ? -13.586 16.562 46.406 1 75.19 66 ASN B C 1
ATOM 4365 O O . ASN B 1 66 ? -14.492 17.359 46.656 1 75.19 66 ASN B O 1
ATOM 4369 N N . ASP B 1 67 ? -13.391 15.484 47.125 1 74.31 67 ASP B N 1
ATOM 4370 C CA . ASP B 1 67 ? -14.172 15.195 48.344 1 74.31 67 ASP B CA 1
ATOM 4371 C C . ASP B 1 67 ? -13.938 16.25 49.406 1 74.31 67 ASP B C 1
ATOM 4373 O O . ASP B 1 67 ? -14.875 16.688 50.094 1 74.31 67 ASP B O 1
ATOM 4377 N N . ARG B 1 68 ? -12.789 16.703 49.438 1 70.88 68 ARG B N 1
ATOM 4378 C CA . ARG B 1 68 ? -12.445 17.734 50.438 1 70.88 68 ARG B CA 1
ATOM 4379 C C . ARG B 1 68 ? -13.109 19.062 50.094 1 70.88 68 ARG B C 1
ATOM 4381 O O . ARG B 1 68 ? -13.578 19.781 50.969 1 70.88 68 ARG B O 1
ATOM 4388 N N . PHE B 1 69 ? -13.094 19.281 48.781 1 66.25 69 PHE B N 1
ATOM 4389 C CA . PHE B 1 69 ? -13.695 20.531 48.312 1 66.25 69 PHE B CA 1
ATOM 4390 C C . PHE B 1 69 ? -15.211 20.5 48.5 1 66.25 69 PHE B C 1
ATOM 4392 O O . PHE B 1 69 ? -15.812 21.5 48.875 1 66.25 69 PHE B O 1
ATOM 4399 N N . SER B 1 70 ? -15.82 19.344 48.062 1 66.44 70 SER B N 1
ATOM 4400 C CA . SER B 1 70 ? -17.266 19.219 48.25 1 66.44 70 SER B CA 1
ATOM 4401 C C . SER B 1 70 ? -17.672 19.344 49.719 1 66.44 70 SER B C 1
ATOM 4403 O O . SER B 1 70 ? -18.703 19.922 50.031 1 66.44 70 SER B O 1
ATOM 4405 N N . LEU B 1 71 ? -16.906 18.844 50.5 1 64.06 71 LEU B N 1
ATOM 4406 C CA . LEU B 1 71 ? -17.188 18.953 51.938 1 64.06 71 LEU B CA 1
ATOM 4407 C C . LEU B 1 71 ? -17.094 20.406 52.406 1 64.06 71 LEU B C 1
ATOM 4409 O O . LEU B 1 71 ? -17.891 20.859 53.219 1 64.06 71 LEU B O 1
ATOM 4413 N N . LYS B 1 72 ? -16.297 21.094 51.656 1 58.56 72 LYS B N 1
ATOM 4414 C CA . LYS B 1 72 ? -16.141 22.5 52.031 1 58.56 72 LYS B CA 1
ATOM 4415 C C . LYS B 1 72 ? -17.297 23.328 51.469 1 58.56 72 LYS B C 1
ATOM 4417 O O . LYS B 1 72 ? -17.75 24.266 52.125 1 58.56 72 LYS B O 1
ATOM 4422 N N . LEU B 1 73 ? -17.703 22.938 50.156 1 56.88 73 LEU B N 1
ATOM 4423 C CA . LEU B 1 73 ? -18.828 23.641 49.531 1 56.88 73 LEU B CA 1
ATOM 4424 C C . LEU B 1 73 ? -20.125 23.266 50.25 1 56.88 73 LEU B C 1
ATOM 4426 O O . LEU B 1 73 ? -21.031 24.094 50.375 1 56.88 73 LEU B O 1
ATOM 4430 N N . GLY B 1 74 ? -20.391 21.953 50.406 1 54.66 74 GLY B N 1
ATOM 4431 C CA . GLY B 1 74 ? -21.609 21.578 51.125 1 54.66 74 GLY B CA 1
ATOM 4432 C C . GLY B 1 74 ? -21.797 22.344 52.406 1 54.66 74 GLY B C 1
ATOM 4433 O O . GLY B 1 74 ? -22.906 22.453 52.906 1 54.66 74 GLY B O 1
ATOM 4434 N N . MET B 1 75 ? -20.75 22.797 53 1 51.06 75 MET B N 1
ATOM 4435 C CA . MET B 1 75 ? -20.969 23.641 54.156 1 51.06 75 MET B CA 1
ATOM 4436 C C . MET B 1 75 ? -21.641 24.953 53.75 1 51.06 75 MET B C 1
ATOM 4438 O O . MET B 1 75 ? -22.297 25.594 54.594 1 51.06 75 MET B O 1
ATOM 4442 N N . PHE B 1 76 ? -21.359 25.438 52.5 1 45.38 76 PHE B N 1
ATOM 4443 C CA . PHE B 1 76 ? -22.016 26.672 52.094 1 45.38 76 PHE B CA 1
ATOM 4444 C C . PHE B 1 76 ? -23.25 26.391 51.25 1 45.38 76 PHE B C 1
ATOM 4446 O O . PHE B 1 76 ? -24.109 27.25 51.062 1 45.38 76 PHE B O 1
ATOM 4453 N N . ALA B 1 77 ? -23.25 25.422 50.312 1 44.47 77 ALA B N 1
ATOM 4454 C CA . ALA B 1 77 ? -24.234 25.344 49.25 1 44.47 77 ALA B CA 1
ATOM 4455 C C . ALA B 1 77 ? -25.516 24.688 49.719 1 44.47 77 ALA B C 1
ATOM 4457 O O . ALA B 1 77 ? -25.578 23.484 49.938 1 44.47 77 ALA B O 1
ATOM 4458 N N . ASP B 1 78 ? -26.328 25.266 50.594 1 40.38 78 ASP B N 1
ATOM 4459 C CA . ASP B 1 78 ? -27.75 24.953 50.75 1 40.38 78 ASP B CA 1
ATOM 4460 C C . ASP B 1 78 ? -28.453 24.812 49.406 1 40.38 78 ASP B C 1
ATOM 4462 O O . ASP B 1 78 ? -29.688 24.828 49.344 1 40.38 78 ASP B O 1
ATOM 4466 N N . ASP B 1 79 ? -27.922 25.344 48.25 1 41.69 79 ASP B N 1
ATOM 4467 C CA . ASP B 1 79 ? -28.875 25.359 47.156 1 41.69 79 ASP B CA 1
ATOM 4468 C C . ASP B 1 79 ? -29.078 23.969 46.562 1 41.69 79 ASP B C 1
ATOM 4470 O O . ASP B 1 79 ? -28.125 23.281 46.188 1 41.69 79 ASP B O 1
ATOM 4474 N N . PRO B 1 80 ? -30.188 23.188 46.781 1 40.81 80 PRO B N 1
ATOM 4475 C CA . PRO B 1 80 ? -30.641 21.875 46.312 1 40.81 80 PRO B CA 1
ATOM 4476 C C . PRO B 1 80 ? -30.453 21.688 44.812 1 40.81 80 PRO B C 1
ATOM 4478 O O . PRO B 1 80 ? -30.562 20.562 44.312 1 40.81 80 PRO B O 1
ATOM 4481 N N . ASN B 1 81 ? -30.594 22.719 44.031 1 39.81 81 ASN B N 1
ATOM 4482 C CA . ASN B 1 81 ? -30.781 22.562 42.562 1 39.81 81 ASN B CA 1
ATOM 4483 C C . ASN B 1 81 ? -29.484 22.172 41.875 1 39.81 81 ASN B C 1
ATOM 4485 O O . ASN B 1 81 ? -29.391 22.203 40.656 1 39.81 81 ASN B O 1
ATOM 4489 N N . SER B 1 82 ? -28.422 22.25 42.438 1 34.81 82 SER B N 1
ATOM 4490 C CA . SER B 1 82 ? -27.281 21.906 41.594 1 34.81 82 SER B CA 1
ATOM 4491 C C . SER B 1 82 ? -27.266 20.422 41.281 1 34.81 82 SER B C 1
ATOM 4493 O O . SER B 1 82 ? -26.828 19.594 42.062 1 34.81 82 SER B O 1
ATOM 4495 N N . LYS B 1 83 ? -28.375 19.875 40.719 1 37.59 83 LYS B N 1
ATOM 4496 C CA . LYS B 1 83 ? -28.266 18.578 40.062 1 37.59 83 LYS B CA 1
ATOM 4497 C C . LYS B 1 83 ? -26.969 18.469 39.281 1 37.59 83 LYS B C 1
ATOM 4499 O O . LYS B 1 83 ? -26.719 19.234 38.344 1 37.59 83 LYS B O 1
ATOM 4504 N N . LEU B 1 84 ? -25.922 18.047 39.938 1 37.03 84 LEU B N 1
ATOM 4505 C CA . LEU B 1 84 ? -24.719 17.562 39.281 1 37.03 84 LEU B CA 1
ATOM 4506 C C . LEU B 1 84 ? -25.062 16.781 38.031 1 37.03 84 LEU B C 1
ATOM 4508 O O . LEU B 1 84 ? -25.703 15.742 38.094 1 37.03 84 LEU B O 1
ATOM 4512 N N . VAL B 1 85 ? -25.359 17.422 36.969 1 35.69 85 VAL B N 1
ATOM 4513 C CA . VAL B 1 85 ? -25.438 16.734 35.688 1 35.69 85 VAL B CA 1
ATOM 4514 C C . VAL B 1 85 ? -24.266 15.766 35.531 1 35.69 85 VAL B C 1
ATOM 4516 O O . VAL B 1 85 ? -23.109 16.188 35.438 1 35.69 85 VAL B O 1
ATOM 4519 N N . THR B 1 86 ? -24.156 14.672 36.188 1 39.09 86 THR B N 1
ATOM 4520 C CA . THR B 1 86 ? -23.266 13.547 35.906 1 39.09 86 THR B CA 1
ATOM 4521 C C . THR B 1 86 ? -23.25 13.211 34.438 1 39.09 86 THR B C 1
ATOM 4523 O O . THR B 1 86 ? -24.219 12.648 33.906 1 39.09 86 THR B O 1
ATOM 4526 N N . GLN B 1 87 ? -22.906 14.031 33.562 1 39.31 87 GLN B N 1
ATOM 4527 C CA . GLN B 1 87 ? -22.797 13.781 32.125 1 39.31 87 GLN B CA 1
ATOM 4528 C C . GLN B 1 87 ? -22 12.516 31.844 1 39.31 87 GLN B C 1
ATOM 4530 O O . GLN B 1 87 ? -20.781 12.57 31.641 1 39.31 87 GLN B O 1
ATOM 4535 N N . SER B 1 88 ? -22.203 11.414 32.375 1 46.22 88 SER B N 1
ATOM 4536 C CA . SER B 1 88 ? -21.688 10.07 32.125 1 46.22 88 SER B CA 1
ATOM 4537 C C . SER B 1 88 ? -21.719 9.75 30.641 1 46.22 88 SER B C 1
ATOM 4539 O O . SER B 1 88 ? -20.875 9 30.141 1 46.22 88 SER B O 1
ATOM 4541 N N . GLY B 1 89 ? -22.578 10.289 29.828 1 51.59 89 GLY B N 1
ATOM 4542 C CA . GLY B 1 89 ? -22.891 9.922 28.453 1 51.59 89 GLY B CA 1
ATOM 4543 C C . GLY B 1 89 ? -21.734 10.195 27.5 1 51.59 89 GLY B C 1
ATOM 4544 O O . GLY B 1 89 ? -21.344 9.32 26.734 1 51.59 89 GLY B O 1
ATOM 4545 N N . PRO B 1 90 ? -21.094 11.336 27.672 1 62.78 90 PRO B N 1
ATOM 4546 C CA . PRO B 1 90 ? -20.062 11.742 26.719 1 62.78 90 PRO B CA 1
ATOM 4547 C C . PRO B 1 90 ? -18.781 10.93 26.844 1 62.78 90 PRO B C 1
ATOM 4549 O O . PRO B 1 90 ? -18.078 10.711 25.844 1 62.78 90 PRO B O 1
ATOM 4552 N N . ASN B 1 91 ? -18.656 10.227 27.984 1 74.56 91 ASN B N 1
ATOM 4553 C CA . ASN B 1 91 ? -17.422 9.469 28.203 1 74.56 91 ASN B CA 1
ATOM 4554 C C . ASN B 1 91 ? -17.422 8.148 27.438 1 74.56 91 ASN B C 1
ATOM 4556 O O . ASN B 1 91 ? -16.391 7.73 26.906 1 74.56 91 ASN B O 1
ATOM 4560 N N . ALA B 1 92 ? -18.641 7.668 27.297 1 78.06 92 ALA B N 1
ATOM 4561 C CA . ALA B 1 92 ? -18.734 6.391 26.594 1 78.06 92 ALA B CA 1
ATOM 4562 C C . ALA B 1 92 ? -18.422 6.555 25.109 1 78.06 92 ALA B C 1
ATOM 4564 O O . ALA B 1 92 ? -17.75 5.703 24.516 1 78.06 92 ALA B O 1
ATOM 4565 N N . SER B 1 93 ? -18.828 7.633 24.625 1 80.75 93 SER B N 1
ATOM 4566 C CA . SER B 1 93 ? -18.578 7.895 23.203 1 80.75 93 SER B CA 1
ATOM 4567 C C . SER B 1 93 ? -17.094 8.156 22.953 1 80.75 93 SER B C 1
ATOM 4569 O O . SER B 1 93 ? -16.547 7.691 21.938 1 80.75 93 SER B O 1
ATOM 4571 N N . LYS B 1 94 ? -16.562 8.812 23.922 1 82.94 94 LYS B N 1
ATOM 4572 C CA . LYS B 1 94 ? -15.133 9.102 23.781 1 82.94 94 LYS B CA 1
ATOM 4573 C C . LYS B 1 94 ? -14.297 7.828 23.891 1 82.94 94 LYS B C 1
ATOM 4575 O O . LYS B 1 94 ? -13.328 7.652 23.141 1 82.94 94 LYS B O 1
ATOM 4580 N N . LYS B 1 95 ? -14.75 7.012 24.75 1 84.06 95 LYS B N 1
ATOM 4581 C CA . LYS B 1 95 ? -14.031 5.754 24.938 1 84.06 95 LYS B CA 1
ATOM 4582 C C . LYS B 1 95 ? -14.125 4.883 23.688 1 84.06 95 LYS B C 1
ATOM 4584 O O . LYS B 1 95 ? -13.148 4.258 23.281 1 84.06 95 LYS B O 1
ATOM 4589 N N . LYS B 1 96 ? -15.305 4.891 23.125 1 85.19 96 LYS B N 1
ATOM 4590 C CA . LYS B 1 96 ? -15.508 4.117 21.906 1 85.19 96 LYS B CA 1
ATOM 4591 C C . LYS B 1 96 ? -14.641 4.656 20.766 1 85.19 96 LYS B C 1
ATOM 4593 O O . LYS B 1 96 ? -14.07 3.881 20 1 85.19 96 LYS B O 1
ATOM 4598 N N . TRP B 1 97 ? -14.531 5.883 20.828 1 84.06 97 TRP B N 1
ATOM 4599 C CA . TRP B 1 97 ? -13.727 6.539 19.797 1 84.06 97 TRP B CA 1
ATOM 4600 C C . TRP B 1 97 ? -12.25 6.207 19.969 1 84.06 97 TRP B C 1
ATOM 4602 O O . TRP B 1 97 ? -11.555 5.91 19 1 84.06 97 TRP B O 1
ATOM 4612 N N . VAL B 1 98 ? -11.828 6.207 21.094 1 86.88 98 VAL B N 1
ATOM 4613 C CA . VAL B 1 98 ? -10.43 5.922 21.406 1 86.88 98 VAL B CA 1
ATOM 4614 C C . VAL B 1 98 ? -10.102 4.473 21.062 1 86.88 98 VAL B C 1
ATOM 4616 O O . VAL B 1 98 ? -9.031 4.18 20.516 1 86.88 98 VAL B O 1
ATOM 4619 N N . ARG B 1 99 ? -11.039 3.631 21.266 1 88 99 ARG B N 1
ATOM 4620 C CA . ARG B 1 99 ? -10.836 2.221 20.953 1 88 99 ARG B CA 1
ATOM 4621 C C . ARG B 1 99 ? -10.719 2.002 19.438 1 88 99 ARG B C 1
ATOM 4623 O O . ARG B 1 99 ? -9.945 1.156 18.984 1 88 99 ARG B O 1
ATOM 4630 N N . ALA B 1 100 ? -11.438 2.793 18.75 1 86.5 100 ALA B N 1
ATOM 4631 C CA . ALA B 1 100 ? -11.406 2.693 17.297 1 86.5 100 ALA B CA 1
ATOM 4632 C C . ALA B 1 100 ? -10.055 3.141 16.734 1 86.5 100 ALA B C 1
ATOM 4634 O O . ALA B 1 100 ? -9.625 2.67 15.68 1 86.5 100 ALA B O 1
ATOM 4635 N N . LYS B 1 101 ? -9.383 4.004 17.562 1 87.62 101 LYS B N 1
ATOM 4636 C CA . LYS B 1 101 ? -8.102 4.539 17.109 1 87.62 101 LYS B CA 1
ATOM 4637 C C . LYS B 1 101 ? -6.953 4 17.953 1 87.62 101 LYS B C 1
ATOM 4639 O O . LYS B 1 101 ? -5.906 4.641 18.062 1 87.62 101 LYS B O 1
ATOM 4644 N N . LEU B 1 102 ? -7.129 2.889 18.469 1 90.94 102 LEU B N 1
ATOM 4645 C CA . LEU B 1 102 ? -6.203 2.322 19.438 1 90.94 102 LEU B CA 1
ATOM 4646 C C . LEU B 1 102 ? -4.824 2.105 18.828 1 90.94 102 LEU B C 1
ATOM 4648 O O . LEU B 1 102 ? -3.807 2.418 19.438 1 90.94 102 LEU B O 1
ATOM 4652 N N . ASN B 1 103 ? -4.762 1.583 17.656 1 90.88 103 ASN B N 1
ATOM 4653 C CA . ASN B 1 103 ? -3.488 1.255 17.016 1 90.88 103 ASN B CA 1
ATOM 4654 C C . ASN B 1 103 ? -2.639 2.502 16.797 1 90.88 103 ASN B C 1
ATOM 4656 O O . ASN B 1 103 ? -1.441 2.506 17.078 1 90.88 103 ASN B O 1
ATOM 4660 N N . ALA B 1 104 ? -3.289 3.475 16.344 1 89.44 104 ALA B N 1
ATOM 4661 C CA . ALA B 1 104 ? -2.568 4.719 16.094 1 89.44 104 ALA B CA 1
ATOM 4662 C C . ALA B 1 104 ? -2.102 5.359 17.391 1 89.44 104 ALA B C 1
ATOM 4664 O O . ALA B 1 104 ? -0.977 5.855 17.484 1 89.44 104 ALA B O 1
ATOM 4665 N N . LEU B 1 105 ? -2.932 5.34 18.344 1 92.44 105 LEU B N 1
ATOM 4666 C CA . LEU B 1 105 ? -2.617 5.938 19.625 1 92.44 105 LEU B CA 1
ATOM 4667 C C . LEU B 1 105 ? -1.519 5.152 20.344 1 92.44 105 LEU B C 1
ATOM 4669 O O . LEU B 1 105 ? -0.671 5.738 21.016 1 92.44 105 LEU B O 1
ATOM 4673 N N . GLN B 1 106 ? -1.569 3.855 20.156 1 94.31 106 GLN B N 1
ATOM 4674 C CA . GLN B 1 106 ? -0.537 3.008 20.734 1 94.31 106 GLN B CA 1
ATOM 4675 C C . GLN B 1 106 ? 0.845 3.375 20.203 1 94.31 106 GLN B C 1
ATOM 4677 O O . GLN B 1 106 ? 1.808 3.461 20.969 1 94.31 106 GLN B O 1
ATOM 4682 N N . GLU B 1 107 ? 0.905 3.527 18.906 1 91.75 107 GLU B N 1
ATOM 4683 C CA . GLU B 1 107 ? 2.172 3.896 18.297 1 91.75 107 GLU B CA 1
ATOM 4684 C C . GLU B 1 107 ? 2.695 5.219 18.844 1 91.75 107 GLU B C 1
ATOM 4686 O O . GLU B 1 107 ? 3.885 5.348 19.141 1 91.75 107 GLU B O 1
ATOM 4691 N N . CYS B 1 108 ? 1.786 6.168 18.984 1 92.06 108 CYS B N 1
ATOM 4692 C CA . CYS B 1 108 ? 2.146 7.473 19.531 1 92.06 108 CYS B CA 1
ATOM 4693 C C . CYS B 1 108 ? 2.639 7.344 20.969 1 92.06 108 CYS B C 1
ATOM 4695 O O . CYS B 1 108 ? 3.691 7.879 21.328 1 92.06 108 CYS B O 1
ATOM 4697 N N . TYR B 1 109 ? 1.941 6.59 21.812 1 94.56 109 TYR B N 1
ATOM 4698 C CA . TYR B 1 109 ? 2.281 6.391 23.219 1 94.56 109 TYR B CA 1
ATOM 4699 C C . TYR B 1 109 ? 3.66 5.754 23.359 1 94.56 109 TYR B C 1
ATOM 4701 O O . TYR B 1 109 ? 4.508 6.25 24.109 1 94.56 109 TYR B O 1
ATOM 4709 N N . LEU B 1 110 ? 3.883 4.738 22.641 1 93.94 110 LEU B N 1
ATOM 4710 C CA . LEU B 1 110 ? 5.121 3.98 22.766 1 93.94 110 LEU B CA 1
ATOM 4711 C C . LEU B 1 110 ? 6.305 4.777 22.219 1 93.94 110 LEU B C 1
ATOM 4713 O O . LEU B 1 110 ? 7.406 4.719 22.766 1 93.94 110 LEU B O 1
ATOM 4717 N N . GLN B 1 111 ? 6.105 5.41 21.156 1 89.44 111 GLN B N 1
ATOM 4718 C CA . GLN B 1 111 ? 7.164 6.254 20.625 1 89.44 111 GLN B CA 1
ATOM 4719 C C . GLN B 1 111 ? 7.598 7.309 21.625 1 89.44 111 GLN B C 1
ATOM 4721 O O . GLN B 1 111 ? 8.797 7.539 21.828 1 89.44 111 GLN B O 1
ATOM 4726 N N . LYS B 1 112 ? 6.645 7.938 22.25 1 89.38 112 LYS B N 1
ATOM 4727 C CA . LYS B 1 112 ? 6.949 8.984 23.234 1 89.38 112 LYS B CA 1
ATOM 4728 C C . LYS B 1 112 ? 7.656 8.406 24.453 1 89.38 112 LYS B C 1
ATOM 4730 O O . LYS B 1 112 ? 8.609 9.008 24.969 1 89.38 112 LYS B O 1
ATOM 4735 N N . ARG B 1 113 ? 7.219 7.262 24.891 1 89.19 113 ARG B N 1
ATOM 4736 C CA . ARG B 1 113 ? 7.836 6.633 26.047 1 89.19 113 ARG B CA 1
ATOM 4737 C C . ARG B 1 113 ? 9.273 6.211 25.75 1 89.19 113 ARG B C 1
ATOM 4739 O O . ARG B 1 113 ? 10.164 6.406 26.578 1 89.19 113 ARG B O 1
ATOM 4746 N N . ARG B 1 114 ? 9.445 5.656 24.594 1 87.94 114 ARG B N 1
ATOM 4747 C CA . ARG B 1 114 ? 10.773 5.188 24.203 1 87.94 114 ARG B CA 1
ATOM 4748 C C . ARG B 1 114 ? 11.719 6.359 23.969 1 87.94 114 ARG B C 1
ATOM 4750 O O . ARG B 1 114 ? 12.898 6.289 24.312 1 87.94 114 ARG B O 1
ATOM 4757 N N . ASN B 1 115 ? 11.219 7.34 23.328 1 84.31 115 ASN B N 1
ATOM 4758 C CA . ASN B 1 115 ? 12.031 8.523 23.047 1 84.31 115 ASN B CA 1
ATOM 4759 C C . ASN B 1 115 ? 12.547 9.156 24.344 1 84.31 115 ASN B C 1
ATOM 4761 O O . ASN B 1 115 ? 13.695 9.602 24.406 1 84.31 115 ASN B O 1
ATOM 4765 N N . TRP B 1 116 ? 11.719 9.211 25.281 1 82 116 TRP B N 1
ATOM 4766 C CA . TRP B 1 116 ? 12.109 9.844 26.531 1 82 116 TRP B CA 1
ATOM 4767 C C . TRP B 1 116 ? 13.141 9 27.266 1 82 116 TRP B C 1
ATOM 4769 O O . TRP B 1 116 ? 14.039 9.539 27.92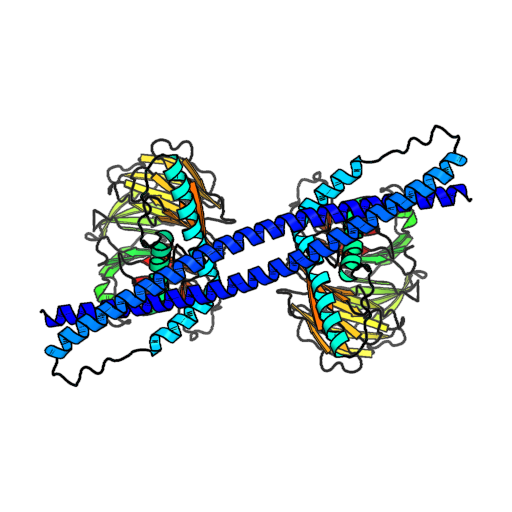2 1 82 116 TRP B O 1
ATOM 4779 N N . VAL B 1 117 ? 13.055 7.715 27.156 1 82.56 117 VAL B N 1
ATOM 4780 C CA . VAL B 1 117 ? 14.047 6.828 27.766 1 82.56 117 VAL B CA 1
ATOM 4781 C C . VAL B 1 117 ? 15.398 7.016 27.062 1 82.56 117 VAL B C 1
ATOM 4783 O O . VAL B 1 117 ? 16.438 7.074 27.719 1 82.56 117 VAL B O 1
ATOM 4786 N N . ARG B 1 118 ? 15.32 7.117 25.797 1 81.81 118 ARG B N 1
ATOM 4787 C CA . ARG B 1 118 ? 16.547 7.328 25.031 1 81.81 118 ARG B CA 1
ATOM 4788 C C . ARG B 1 118 ? 17.203 8.656 25.406 1 81.81 118 ARG B C 1
ATOM 4790 O O . ARG B 1 118 ? 18.422 8.742 25.547 1 81.81 118 ARG B O 1
ATOM 4797 N N . GLN B 1 119 ? 16.375 9.688 25.531 1 80 119 GLN B N 1
ATOM 4798 C CA . GLN B 1 119 ? 16.875 11.016 25.906 1 80 119 GLN B CA 1
ATOM 4799 C C . GLN B 1 119 ? 17.469 11.008 27.312 1 80 119 GLN B C 1
ATOM 4801 O O . GLN B 1 119 ? 18.484 11.648 27.562 1 80 119 GLN B O 1
ATOM 4806 N N . ALA B 1 120 ? 16.781 10.297 28.188 1 78 120 ALA B N 1
ATOM 4807 C CA . ALA B 1 120 ? 17.266 10.203 29.562 1 78 120 ALA B CA 1
ATOM 4808 C C . ALA B 1 120 ? 18.625 9.5 29.609 1 78 120 ALA B C 1
ATOM 4810 O O . ALA B 1 120 ? 19.5 9.891 30.375 1 78 120 ALA B O 1
ATOM 4811 N N . CYS B 1 121 ? 18.719 8.492 28.766 1 77.38 121 CYS B N 1
ATOM 4812 C CA . CYS B 1 121 ? 19.984 7.77 28.703 1 77.38 121 CYS B CA 1
ATOM 4813 C C . CYS B 1 121 ? 21.094 8.656 28.141 1 77.38 121 CYS B C 1
ATOM 4815 O O . CYS B 1 121 ? 22.219 8.617 28.625 1 77.38 121 CYS B O 1
ATOM 4817 N N . LYS B 1 122 ? 20.766 9.438 27.203 1 77.12 122 LYS B N 1
ATOM 4818 C CA . LYS B 1 122 ? 21.734 10.352 26.609 1 77.12 122 LYS B CA 1
ATOM 4819 C C . LYS B 1 122 ? 22.156 11.422 27.609 1 77.12 122 LYS B C 1
ATOM 4821 O O . LYS B 1 122 ? 23.344 11.789 27.688 1 77.12 122 LYS B O 1
ATOM 4826 N N . GLU B 1 123 ? 21.188 11.914 28.328 1 75.5 123 GLU B N 1
ATOM 4827 C CA . GLU B 1 123 ? 21.484 12.945 29.328 1 75.5 123 GLU B CA 1
ATOM 4828 C C . GLU B 1 123 ? 22.328 12.383 30.469 1 75.5 123 GLU B C 1
ATOM 4830 O O . GLU B 1 123 ? 23.188 13.086 31 1 75.5 123 GLU B O 1
ATOM 4835 N N . GLN B 1 124 ? 22 11.148 30.875 1 73.94 124 GLN B N 1
ATOM 4836 C CA . GLN B 1 124 ? 22.812 10.508 31.906 1 73.94 124 GLN B CA 1
ATOM 4837 C C . GLN B 1 124 ? 24.266 10.352 31.453 1 73.94 124 GLN B C 1
ATOM 4839 O O . GLN B 1 124 ? 25.188 10.531 32.25 1 73.94 124 GLN B O 1
ATOM 4844 N N . GLU B 1 125 ? 24.328 10.031 30.234 1 72.81 125 GLU B N 1
ATOM 4845 C CA . GLU B 1 125 ? 25.672 9.914 29.688 1 72.81 125 GLU B CA 1
ATOM 4846 C C . GLU B 1 125 ? 26.375 11.266 29.672 1 72.81 125 GLU B C 1
ATOM 4848 O O . GLU B 1 125 ? 27.609 11.336 29.812 1 72.81 125 GLU B O 1
ATOM 4853 N N . ARG B 1 126 ? 25.625 12.367 29.531 1 70.12 126 ARG B N 1
ATOM 4854 C CA . ARG B 1 126 ? 26.203 13.711 29.484 1 70.12 126 ARG B CA 1
ATOM 4855 C C . ARG B 1 126 ? 26.359 14.273 30.891 1 70.12 126 ARG B C 1
ATOM 4857 O O . ARG B 1 126 ? 26.922 15.359 31.078 1 70.12 126 ARG B O 1
ATOM 4864 N N . GLY B 1 127 ? 26.156 13.43 31.859 1 65.44 127 GLY B N 1
ATOM 4865 C CA . GLY B 1 127 ? 26.406 13.828 33.219 1 65.44 127 GLY B CA 1
ATOM 4866 C C . GLY B 1 127 ? 25.312 14.711 33.812 1 65.44 127 GLY B C 1
ATOM 4867 O O . GLY B 1 127 ? 25.5 15.352 34.844 1 65.44 127 GLY B O 1
ATOM 4868 N N . THR B 1 128 ? 24.344 15.016 33 1 56.44 128 THR B N 1
ATOM 4869 C CA . THR B 1 128 ? 23.312 15.891 33.531 1 56.44 128 THR B CA 1
ATOM 4870 C C . THR B 1 128 ? 22.375 15.117 34.469 1 56.44 128 THR B C 1
ATOM 4872 O O . THR B 1 128 ? 21.953 14 34.156 1 56.44 128 THR B O 1
ATOM 4875 N N . ASP B 1 129 ? 22.609 15.188 35.688 1 52.16 129 ASP B N 1
ATOM 4876 C CA . ASP B 1 129 ? 21.828 14.594 36.781 1 52.16 129 ASP B CA 1
ATOM 4877 C C . ASP B 1 129 ? 20.328 14.734 36.531 1 52.16 129 ASP B C 1
ATOM 4879 O O . ASP B 1 129 ? 19.766 15.797 36.781 1 52.16 129 ASP B O 1
ATOM 4883 N N . THR B 1 130 ? 19.859 14.258 35.531 1 51.25 130 THR B N 1
ATOM 4884 C CA . THR B 1 130 ? 18.406 14.375 35.438 1 51.25 130 THR B CA 1
ATOM 4885 C C . THR B 1 130 ? 17.719 13.609 36.562 1 51.25 130 THR B C 1
ATOM 4887 O O . THR B 1 130 ? 17.859 12.383 36.656 1 51.25 130 THR B O 1
ATOM 4890 N N . SER B 1 131 ? 17.672 14.141 37.781 1 46.81 131 SER B N 1
ATOM 4891 C CA . SER B 1 131 ? 16.969 13.703 38.969 1 46.81 131 SER B CA 1
ATOM 4892 C C . SER B 1 131 ? 15.711 12.906 38.594 1 46.81 131 SER B C 1
ATOM 4894 O O . SER B 1 131 ? 15 13.266 37.656 1 46.81 131 SER B O 1
ATOM 4896 N N . ASN B 1 132 ? 15.695 11.648 38.938 1 48.78 132 ASN B N 1
ATOM 4897 C CA . ASN B 1 132 ? 14.555 10.75 39.031 1 48.78 132 ASN B CA 1
ATOM 4898 C C . ASN B 1 132 ? 13.328 11.461 39.594 1 48.78 132 ASN B C 1
ATOM 4900 O O . ASN B 1 132 ? 13.18 11.586 40.812 1 48.78 132 ASN B O 1
ATOM 4904 N N . ARG B 1 133 ? 12.844 12.523 39.094 1 45.25 133 ARG B N 1
ATOM 4905 C CA . ARG B 1 133 ? 11.609 13.094 39.625 1 45.25 133 ARG B CA 1
ATOM 4906 C C . ARG B 1 133 ? 10.594 12 39.938 1 45.25 133 ARG B C 1
ATOM 4908 O O . ARG B 1 133 ? 10.297 11.164 39.094 1 45.25 133 ARG B O 1
ATOM 4915 N N . GLU B 1 134 ? 10.547 11.469 41.031 1 51.44 134 GLU B N 1
ATOM 4916 C CA . GLU B 1 134 ? 9.477 10.656 41.625 1 51.44 134 GLU B CA 1
ATOM 4917 C C . GLU B 1 134 ? 8.141 10.961 40.938 1 51.44 134 GLU B C 1
ATOM 4919 O O . GLU B 1 134 ? 7.09 10.508 41.406 1 51.44 134 GLU B O 1
ATOM 4924 N N . GLY B 1 135 ? 8.047 11.594 39.656 1 56.47 135 GLY B N 1
ATOM 4925 C CA . GLY B 1 135 ? 6.816 12.18 39.156 1 56.47 135 GLY B CA 1
ATOM 4926 C C . GLY B 1 135 ? 6.398 11.609 37.812 1 56.47 135 GLY B C 1
ATOM 4927 O O . GLY B 1 135 ? 6.914 10.578 37.375 1 56.47 135 GLY B O 1
ATOM 4928 N N . TYR B 1 136 ? 5.496 12.258 37.25 1 65.62 136 TYR B N 1
ATOM 4929 C CA . TYR B 1 136 ? 4.777 12.039 36 1 65.62 136 TYR B CA 1
ATOM 4930 C C . TYR B 1 136 ? 5.746 11.914 34.844 1 65.62 136 TYR B C 1
ATOM 4932 O O . TYR B 1 136 ? 6.562 12.805 34.594 1 65.62 136 TYR B O 1
ATOM 4940 N N . ASN B 1 137 ? 6.055 10.594 34.375 1 80.62 137 ASN B N 1
ATOM 4941 C CA . ASN B 1 137 ? 6.883 10.367 33.188 1 80.62 137 ASN B CA 1
ATOM 4942 C C . ASN B 1 137 ? 6.57 11.375 32.094 1 80.62 137 ASN B C 1
ATOM 4944 O O . ASN B 1 137 ? 5.41 11.531 31.703 1 80.62 137 ASN B O 1
ATOM 4948 N N . PRO B 1 138 ? 7.605 12.094 31.766 1 83.88 138 PRO B N 1
ATOM 4949 C CA . PRO B 1 138 ? 7.375 13.102 30.734 1 83.88 138 PRO B CA 1
ATOM 4950 C C . PRO B 1 138 ? 6.762 12.508 29.453 1 83.88 138 PRO B C 1
ATOM 4952 O O . PRO B 1 138 ? 5.988 13.188 28.781 1 83.88 138 PRO B O 1
ATOM 4955 N N . GLY B 1 139 ? 7.191 11.336 29.234 1 87.88 139 GLY B N 1
ATOM 4956 C CA . GLY B 1 139 ? 6.586 10.68 28.078 1 87.88 139 GLY B CA 1
ATOM 4957 C C . GLY B 1 139 ? 5.09 10.492 28.219 1 87.88 139 GLY B C 1
ATOM 4958 O O . GLY B 1 139 ? 4.34 10.695 27.266 1 87.88 139 GLY B O 1
ATOM 4959 N N . LEU B 1 140 ? 4.645 10.148 29.391 1 91.19 140 LEU B N 1
ATOM 4960 C CA . LEU B 1 140 ? 3.225 9.969 29.656 1 91.19 140 LEU B CA 1
ATOM 4961 C C . LEU B 1 140 ? 2.484 11.297 29.609 1 91.19 140 LEU B C 1
ATOM 4963 O O . LEU B 1 140 ? 1.368 11.375 29.094 1 91.19 140 LEU B O 1
ATOM 4967 N N . GLU B 1 141 ? 3.102 12.32 30.109 1 89.88 141 GLU B N 1
ATOM 4968 C CA . GLU B 1 141 ? 2.508 13.648 30.094 1 89.88 141 GLU B CA 1
ATOM 4969 C C . GLU B 1 141 ? 2.283 14.141 28.672 1 89.88 141 GLU B C 1
ATOM 4971 O O . GLU B 1 141 ? 1.227 14.688 28.359 1 89.88 141 GLU B O 1
ATOM 4976 N N . ASP B 1 142 ? 3.342 13.914 27.906 1 89.94 142 ASP B N 1
ATOM 4977 C CA . ASP B 1 142 ? 3.24 14.289 26.5 1 89.94 142 ASP B CA 1
ATOM 4978 C C . ASP B 1 142 ? 2.084 13.555 25.812 1 89.94 142 ASP B C 1
ATOM 4980 O O . ASP B 1 142 ? 1.313 14.164 25.078 1 89.94 142 ASP B O 1
ATOM 4984 N N . PHE B 1 143 ? 1.995 12.289 26.109 1 93.44 143 PHE B N 1
ATOM 4985 C CA . PHE B 1 143 ? 0.943 11.492 25.469 1 93.44 143 PHE B CA 1
ATOM 4986 C C . PHE B 1 143 ? -0.43 11.93 25.969 1 93.44 143 PHE B C 1
ATOM 4988 O O . PHE B 1 143 ? -1.39 11.977 25.203 1 93.44 143 PHE B O 1
ATOM 4995 N N . GLN B 1 144 ? -0.535 12.211 27.203 1 91.06 144 GLN B N 1
ATOM 4996 C CA . GLN B 1 144 ? -1.805 12.648 27.766 1 91.06 144 GLN B CA 1
ATOM 4997 C C . GLN B 1 144 ? -2.299 13.922 27.094 1 91.06 144 GLN B C 1
ATOM 4999 O O . GLN B 1 144 ? -3.494 14.07 26.828 1 91.06 144 GLN B O 1
ATOM 5004 N N . SER B 1 145 ? -1.406 14.812 26.859 1 89.56 145 SER B N 1
ATOM 5005 C CA . SER B 1 145 ? -1.754 16.047 26.156 1 89.56 145 SER B CA 1
ATOM 5006 C C . SER B 1 145 ? -2.291 15.75 24.766 1 89.56 145 SER B C 1
ATOM 5008 O O . SER B 1 145 ? -3.293 16.328 24.344 1 89.56 145 SER B O 1
ATOM 5010 N N . VAL B 1 146 ? -1.59 14.859 24.125 1 90 146 VAL B N 1
ATOM 5011 C CA . VAL B 1 146 ? -1.993 14.484 22.766 1 90 146 VAL B CA 1
ATOM 5012 C C . VAL B 1 146 ? -3.375 13.828 22.812 1 90 146 VAL B C 1
ATOM 5014 O O . VAL B 1 146 ? -4.246 14.164 22 1 90 146 VAL B O 1
ATOM 5017 N N . LEU B 1 147 ? -3.529 12.922 23.75 1 90.38 147 LEU B N 1
ATOM 5018 C CA . LEU B 1 147 ? -4.785 12.188 23.875 1 90.38 147 LEU B CA 1
ATOM 5019 C C . LEU B 1 147 ? -5.945 13.141 24.156 1 90.38 147 LEU B C 1
ATOM 5021 O O . LEU B 1 147 ? -7.016 13.016 23.547 1 90.38 147 LEU B O 1
ATOM 5025 N N . THR B 1 148 ? -5.723 14.102 25.016 1 87.44 148 THR B N 1
ATOM 5026 C CA . THR B 1 148 ? -6.75 15.07 25.359 1 87.44 148 THR B CA 1
ATOM 5027 C C . THR B 1 148 ? -7.141 15.906 24.156 1 87.44 148 THR B C 1
ATOM 5029 O O . THR B 1 148 ? -8.328 16.109 23.875 1 87.44 148 THR B O 1
ATOM 5032 N N . ASN B 1 149 ? -6.125 16.359 23.453 1 85.5 149 ASN B N 1
ATOM 5033 C CA . ASN B 1 149 ? -6.391 17.156 22.266 1 85.5 149 ASN B CA 1
ATOM 5034 C C . ASN B 1 149 ? -7.082 16.344 21.172 1 85.5 149 ASN B C 1
ATOM 5036 O O . ASN B 1 149 ? -7.98 16.844 20.5 1 85.5 149 ASN B O 1
ATOM 5040 N N . PHE B 1 150 ? -6.648 15.117 21.141 1 85.38 150 PHE B N 1
ATOM 5041 C CA . PHE B 1 150 ? -7.164 14.227 20.109 1 85.38 150 PHE B CA 1
ATOM 5042 C C . PHE B 1 150 ? -8.625 13.875 20.375 1 85.38 150 PHE B C 1
ATOM 5044 O O . PHE B 1 150 ? -9.406 13.734 19.438 1 85.38 150 PHE B O 1
ATOM 5051 N N . THR B 1 151 ? -9.016 13.773 21.578 1 84.19 151 THR B N 1
ATOM 5052 C CA . THR B 1 151 ? -10.375 13.391 21.938 1 84.19 151 THR B CA 1
ATOM 5053 C C . THR B 1 151 ? -11.32 14.594 21.859 1 84.19 151 THR B C 1
ATOM 5055 O O . THR B 1 151 ? -12.523 14.43 21.672 1 84.19 151 THR B O 1
ATOM 5058 N N . ARG B 1 152 ? -10.773 15.781 21.969 1 81.44 152 ARG B N 1
ATOM 5059 C CA . ARG B 1 152 ? -11.57 17 21.922 1 81.44 152 ARG B CA 1
ATOM 5060 C C . ARG B 1 152 ? -11.898 17.391 20.484 1 81.44 152 ARG B C 1
ATOM 5062 O O . ARG B 1 152 ? -12.852 18.141 20.234 1 81.44 152 ARG B O 1
ATOM 5069 N N . CYS B 1 153 ? -11.133 16.938 19.531 1 81.5 153 CYS B N 1
ATOM 5070 C CA . CYS B 1 153 ? -11.242 17.391 18.141 1 81.5 153 CYS B CA 1
ATOM 5071 C C . CYS B 1 153 ? -11.508 16.219 17.203 1 81.5 153 CYS B C 1
ATOM 5073 O O . CYS B 1 153 ? -10.656 15.859 16.406 1 81.5 153 CYS B O 1
ATOM 5075 N N . SER B 1 154 ? -12.75 15.648 17.328 1 81.12 154 SER B N 1
ATOM 5076 C CA . SER B 1 154 ? -13.016 14.43 16.578 1 81.12 154 SER B CA 1
ATOM 5077 C C . SER B 1 154 ? -13.961 14.703 15.406 1 81.12 154 SER B C 1
ATOM 5079 O O . SER B 1 154 ? -14.164 13.836 14.555 1 81.12 154 SER B O 1
ATOM 5081 N N . GLN B 1 155 ? -14.477 15.984 15.344 1 88.25 155 GLN B N 1
ATOM 5082 C CA . GLN B 1 155 ? -15.414 16.266 14.266 1 88.25 155 GLN B CA 1
ATOM 5083 C C . GLN B 1 155 ? -15.336 17.719 13.82 1 88.25 155 GLN B C 1
ATOM 5085 O O . GLN B 1 155 ? -14.906 18.578 14.594 1 88.25 155 GLN B O 1
ATOM 5090 N N . PHE B 1 156 ? -15.781 17.891 12.602 1 92.56 156 PHE B N 1
ATOM 5091 C CA . PHE B 1 156 ? -15.906 19.25 12.078 1 92.56 156 PHE B CA 1
ATOM 5092 C C . PHE B 1 156 ? -17.359 19.719 12.164 1 92.56 156 PHE B C 1
ATOM 5094 O O . PHE B 1 156 ? -18.281 18.953 11.898 1 92.56 156 PHE B O 1
ATOM 5101 N N . ARG B 1 157 ? -17.531 20.906 12.547 1 93.62 157 ARG B N 1
ATOM 5102 C CA . ARG B 1 157 ? -18.828 21.578 12.484 1 93.62 157 ARG B CA 1
ATOM 5103 C C . ARG B 1 157 ? -18.781 22.75 11.523 1 93.62 157 ARG B C 1
ATOM 5105 O O . ARG B 1 157 ? -17.875 23.578 11.594 1 93.62 157 ARG B O 1
ATOM 5112 N N . VAL B 1 158 ? -19.797 22.781 10.68 1 93.5 158 VAL B N 1
ATOM 5113 C CA . VAL B 1 158 ? -19.891 23.891 9.75 1 93.5 158 VAL B CA 1
ATOM 5114 C C . VAL B 1 158 ? -20.547 25.094 10.445 1 93.5 158 VAL B C 1
ATOM 5116 O O . VAL B 1 158 ? -21.672 24.984 10.938 1 93.5 158 VAL B O 1
ATOM 5119 N N . VAL B 1 159 ? -19.922 26.141 10.445 1 93 159 VAL B N 1
ATOM 5120 C CA . VAL B 1 159 ? -20.453 27.297 11.164 1 93 159 VAL B CA 1
ATOM 5121 C C . VAL B 1 159 ? -20.922 28.359 10.164 1 93 159 VAL B C 1
ATOM 5123 O O . VAL B 1 159 ? -21.812 29.141 10.469 1 93 159 VAL B O 1
ATOM 5126 N N . ALA B 1 160 ? -20.328 28.344 9 1 92.19 160 ALA B N 1
ATOM 5127 C CA . ALA B 1 160 ? -20.719 29.297 7.961 1 92.19 160 ALA B CA 1
ATOM 5128 C C . ALA B 1 160 ? -20.391 28.75 6.574 1 92.19 160 ALA B C 1
ATOM 5130 O O . ALA B 1 160 ? -19.547 27.859 6.434 1 92.19 160 ALA B O 1
ATOM 5131 N N . GLU B 1 161 ? -21.062 29.219 5.629 1 90.56 161 GLU B N 1
ATOM 5132 C CA . GLU B 1 161 ? -20.844 28.844 4.234 1 90.56 161 GLU B CA 1
ATOM 5133 C C . GLU B 1 161 ? -21.016 30.047 3.309 1 90.56 161 GLU B C 1
ATOM 5135 O O . GLU B 1 161 ? -21.922 30.859 3.512 1 90.56 161 GLU B O 1
ATOM 5140 N N . LEU B 1 162 ? -20.078 30.172 2.398 1 87.31 162 LEU B N 1
ATOM 5141 C CA . LEU B 1 162 ? -20.109 31.219 1.38 1 87.31 162 LEU B CA 1
ATOM 5142 C C . LEU B 1 162 ? -20.062 30.609 -0.02 1 87.31 162 LEU B C 1
ATOM 5144 O O . LEU B 1 162 ? -19.188 29.797 -0.32 1 87.31 162 LEU B O 1
ATOM 5148 N N . ARG B 1 163 ? -21.031 30.891 -0.836 1 78.56 163 ARG B N 1
ATOM 5149 C CA . ARG B 1 163 ? -21.031 30.438 -2.221 1 78.56 163 ARG B CA 1
ATOM 5150 C C . ARG B 1 163 ? -20.719 31.578 -3.18 1 78.56 163 ARG B C 1
ATOM 5152 O O . ARG B 1 163 ? -21.375 32.625 -3.15 1 78.56 163 ARG B O 1
ATOM 5159 N N . GLN B 1 164 ? -19.594 31.484 -3.764 1 70.25 164 GLN B N 1
ATOM 5160 C CA . GLN B 1 164 ? -19.188 32.531 -4.703 1 70.25 164 GLN B CA 1
ATOM 5161 C C . GLN B 1 164 ? -19.828 32.312 -6.074 1 70.25 164 GLN B C 1
ATOM 5163 O O . GLN B 1 164 ? -19.531 31.328 -6.75 1 70.25 164 GLN B O 1
ATOM 5168 N N . GLY B 1 165 ? -21.156 32 -6.207 1 55.75 165 GLY B N 1
ATOM 5169 C CA . GLY B 1 165 ? -21.875 31.641 -7.418 1 55.75 165 GLY B CA 1
ATOM 5170 C C . GLY B 1 165 ? -21.734 32.688 -8.516 1 55.75 165 GLY B C 1
ATOM 5171 O O . GLY B 1 165 ? -22.047 33.844 -8.32 1 55.75 165 GLY B O 1
ATOM 5172 N N . ASP B 1 166 ? -20.625 32.812 -9.195 1 52.66 166 ASP B N 1
ATOM 5173 C CA . ASP B 1 166 ? -20.891 33.438 -10.484 1 52.66 166 ASP B CA 1
ATOM 5174 C C . ASP B 1 166 ? -21.828 32.562 -11.328 1 52.66 166 ASP B C 1
ATOM 5176 O O . ASP B 1 166 ? -21.531 31.406 -11.578 1 52.66 166 ASP B O 1
ATOM 5180 N N . LEU B 1 167 ? -23.125 32.844 -11.336 1 45.47 167 LEU B N 1
ATOM 5181 C CA . LEU B 1 167 ? -24.172 32.219 -12.117 1 45.47 167 LEU B CA 1
ATOM 5182 C C . LEU B 1 167 ? -23.625 31.719 -13.453 1 45.47 167 LEU B C 1
ATOM 5184 O O . LEU B 1 167 ? -24.141 30.75 -14.023 1 45.47 167 LEU B O 1
ATOM 5188 N N . PHE B 1 168 ? -22.688 32.406 -14.07 1 45.22 168 PHE B N 1
ATOM 5189 C CA . PHE B 1 168 ? -22.406 32.156 -15.477 1 45.22 168 PHE B CA 1
ATOM 5190 C C . PHE B 1 168 ? -21.172 31.281 -15.641 1 45.22 168 PHE B C 1
ATOM 5192 O O . PHE B 1 168 ? -20.859 30.828 -16.75 1 45.22 168 PHE B O 1
ATOM 5199 N N . HIS B 1 169 ? -20.219 31.172 -14.609 1 51.44 169 HIS B N 1
ATOM 5200 C CA . HIS B 1 169 ? -19.016 30.438 -14.945 1 51.44 169 HIS B CA 1
ATOM 5201 C C . HIS B 1 169 ? -18.859 29.188 -14.07 1 51.44 169 HIS B C 1
ATOM 5203 O O . HIS B 1 169 ? -18.953 29.266 -12.844 1 51.44 169 HIS B O 1
ATOM 5209 N N . SER B 1 170 ? -19 28.062 -14.664 1 52.66 170 SER B N 1
ATOM 5210 C CA . SER B 1 170 ? -18.969 26.672 -14.195 1 52.66 170 SER B CA 1
ATOM 5211 C C . SER B 1 170 ? -17.766 26.438 -13.273 1 52.66 170 SER B C 1
ATOM 5213 O O . SER B 1 170 ? -17.891 25.75 -12.266 1 52.66 170 SER B O 1
ATOM 5215 N N . ALA B 1 171 ? -16.484 26.922 -13.75 1 58.78 171 ALA B N 1
ATOM 5216 C CA . ALA B 1 171 ? -15.297 26.562 -12.977 1 58.78 171 ALA B CA 1
ATOM 5217 C C . ALA B 1 171 ? -14.828 27.734 -12.125 1 58.78 171 ALA B C 1
ATOM 5219 O O . ALA B 1 171 ? -14.438 28.781 -12.656 1 58.78 171 ALA B O 1
ATOM 5220 N N . ASN B 1 172 ? -15.07 27.891 -10.797 1 80.38 172 ASN B N 1
ATOM 5221 C CA . ASN B 1 172 ? -14.641 28.938 -9.867 1 80.38 172 ASN B CA 1
ATOM 5222 C C . ASN B 1 172 ? -13.719 28.375 -8.789 1 80.38 172 ASN B C 1
ATOM 5224 O O . ASN B 1 172 ? -13.977 28.547 -7.598 1 80.38 172 ASN B O 1
ATOM 5228 N N . ILE B 1 173 ? -12.602 27.828 -9.297 1 87.31 173 ILE B N 1
ATOM 5229 C CA . ILE B 1 173 ? -11.656 27.172 -8.391 1 87.31 173 ILE B CA 1
ATOM 5230 C C . ILE B 1 173 ? -10.961 28.219 -7.527 1 87.31 173 ILE B C 1
ATOM 5232 O O . ILE B 1 173 ? -10.422 29.203 -8.047 1 87.31 173 ILE B O 1
ATOM 5236 N N . VAL B 1 174 ? -11.031 28.062 -6.246 1 91.44 174 VAL B N 1
ATOM 5237 C CA . VAL B 1 174 ? -10.242 28.859 -5.305 1 91.44 174 VAL B CA 1
ATOM 5238 C C . VAL B 1 174 ? -8.883 28.203 -5.082 1 91.44 174 VAL B C 1
ATOM 5240 O O . VAL B 1 174 ? -8.797 27.109 -4.504 1 91.44 174 VAL B O 1
ATOM 5243 N N . SER B 1 175 ? -7.855 28.875 -5.48 1 93.38 175 SER B N 1
ATOM 5244 C CA . SER B 1 175 ? -6.523 28.281 -5.43 1 93.38 175 SER B CA 1
ATOM 5245 C C . SER B 1 175 ? -5.852 28.547 -4.086 1 93.38 175 SER B C 1
ATOM 5247 O O . SER B 1 175 ? -4.996 27.766 -3.65 1 93.38 175 SER B O 1
ATOM 5249 N N . SER B 1 176 ? -6.207 29.641 -3.512 1 96 176 SER B N 1
ATOM 5250 C CA . SER B 1 176 ? -5.555 30 -2.258 1 96 176 SER B CA 1
ATOM 5251 C C . SER B 1 176 ? -6.48 30.844 -1.374 1 96 176 SER B C 1
ATOM 5253 O O . SER B 1 176 ? -7.285 31.625 -1.877 1 96 176 SER B O 1
ATOM 5255 N N . ILE B 1 177 ? -6.43 30.609 -0.118 1 96.44 177 ILE B N 1
ATOM 5256 C CA . ILE B 1 177 ? -7.172 31.359 0.896 1 96.44 177 ILE B CA 1
ATOM 5257 C C . ILE B 1 177 ? -6.262 31.656 2.088 1 96.44 177 ILE B C 1
ATOM 5259 O O . ILE B 1 177 ? -5.531 30.766 2.551 1 96.44 177 ILE B O 1
ATOM 5263 N N . GLU B 1 178 ? -6.258 32.875 2.553 1 96.56 178 GLU B N 1
ATOM 5264 C CA . GLU B 1 178 ? -5.367 33.25 3.648 1 96.56 178 GLU B CA 1
ATOM 5265 C C . GLU B 1 178 ? -6 34.312 4.539 1 96.56 178 GLU B C 1
ATOM 5267 O O . GLU B 1 178 ? -6.66 35.219 4.043 1 96.56 178 GLU B O 1
ATOM 5272 N N . PHE B 1 179 ? -5.711 34.281 5.844 1 96.12 179 PHE B N 1
ATOM 5273 C CA . PHE B 1 179 ? -6.145 35.281 6.805 1 96.12 179 PHE B CA 1
ATOM 5274 C C . PHE B 1 179 ? -5.137 36.438 6.879 1 96.12 179 PHE B C 1
ATOM 5276 O O . PHE B 1 179 ? -3.953 36.25 6.598 1 96.12 179 PHE B O 1
ATOM 5283 N N . ASP B 1 180 ? -5.652 37.531 7.23 1 95.12 180 ASP B N 1
ATOM 5284 C CA . ASP B 1 180 ? -4.75 38.625 7.531 1 95.12 180 ASP B CA 1
ATOM 5285 C C . ASP B 1 180 ? -4.102 38.469 8.906 1 95.12 180 ASP B C 1
ATOM 5287 O O . ASP B 1 180 ? -4.344 37.469 9.586 1 95.12 180 ASP B O 1
ATOM 5291 N N . ARG B 1 181 ? -3.299 39.344 9.266 1 90.88 181 ARG B N 1
ATOM 5292 C CA . ARG B 1 181 ? -2.51 39.25 10.492 1 90.88 181 ARG B CA 1
ATOM 5293 C C . ARG B 1 181 ? -3.404 39.062 11.711 1 90.88 181 ARG B C 1
ATOM 5295 O O . ARG B 1 181 ? -3.104 38.25 12.594 1 90.88 181 ARG B O 1
ATOM 5302 N N . ASP B 1 182 ? -4.512 39.781 11.781 1 93 182 ASP B N 1
ATOM 5303 C CA . ASP B 1 182 ? -5.367 39.812 12.961 1 93 182 ASP B CA 1
ATOM 5304 C C . ASP B 1 182 ? -6.547 38.844 12.812 1 93 182 ASP B C 1
ATOM 5306 O O . ASP B 1 182 ? -7.438 38.812 13.664 1 93 182 ASP B O 1
ATOM 5310 N N . ASP B 1 183 ? -6.672 38.188 11.727 1 94.69 183 ASP B N 1
ATOM 5311 C CA . ASP B 1 183 ? -7.707 37.188 11.422 1 94.69 183 ASP B CA 1
ATOM 5312 C C . ASP B 1 183 ? -9.078 37.875 11.297 1 94.69 183 ASP B C 1
ATOM 5314 O O . ASP B 1 183 ? -10.094 37.281 11.656 1 94.69 183 ASP B O 1
ATOM 5318 N N . GLU B 1 184 ? -9.07 39.062 10.93 1 94.56 184 GLU B N 1
ATOM 5319 C CA . GLU B 1 184 ? -10.312 39.812 10.742 1 94.56 184 GLU B CA 1
ATOM 5320 C C . GLU B 1 184 ? -10.805 39.688 9.305 1 94.56 184 GLU B C 1
ATOM 5322 O O . GLU B 1 184 ? -12.016 39.719 9.055 1 94.56 184 GLU B O 1
ATOM 5327 N N . LEU B 1 185 ? -9.82 39.75 8.461 1 95.44 185 LEU B N 1
ATOM 5328 C CA . LEU B 1 185 ? -10.102 39.625 7.035 1 95.44 185 LEU B CA 1
ATOM 5329 C C . LEU B 1 185 ? -9.477 38.344 6.465 1 95.44 185 LEU B C 1
ATOM 5331 O O . LEU B 1 185 ? -8.523 37.812 7.035 1 95.44 185 LEU B O 1
ATOM 5335 N N . PHE B 1 186 ? -10.047 37.844 5.414 1 96.06 186 PHE B N 1
ATOM 5336 C CA . PHE B 1 186 ? -9.383 36.781 4.656 1 96.06 186 PHE B CA 1
ATOM 5337 C C . PHE B 1 186 ? -9.516 37.031 3.158 1 96.06 186 PHE B C 1
ATOM 5339 O O . PHE B 1 186 ? -10.5 37.625 2.703 1 96.06 186 PHE B O 1
ATOM 5346 N N . ALA B 1 187 ? -8.469 36.656 2.461 1 96.25 187 ALA B N 1
ATOM 5347 C CA . ALA B 1 187 ? -8.398 36.844 1.016 1 96.25 187 ALA B CA 1
ATOM 5348 C C . ALA B 1 187 ? -8.57 35.531 0.277 1 96.25 187 ALA B C 1
ATOM 5350 O O . ALA B 1 187 ? -8.086 34.5 0.733 1 96.25 187 ALA B O 1
ATOM 5351 N N . THR B 1 188 ? -9.234 35.469 -0.836 1 94.62 188 THR B N 1
ATOM 5352 C CA . THR B 1 188 ? -9.359 34.344 -1.733 1 94.62 188 THR B CA 1
ATOM 5353 C C . THR B 1 188 ? -8.867 34.688 -3.133 1 94.62 188 THR B C 1
ATOM 5355 O O . THR B 1 188 ? -9.031 35.812 -3.588 1 94.62 188 THR B O 1
ATOM 5358 N N . THR B 1 189 ? -8.195 33.812 -3.727 1 93.44 189 THR B N 1
ATOM 5359 C CA . THR B 1 189 ? -7.75 33.969 -5.105 1 93.44 189 THR B CA 1
ATOM 5360 C C . THR B 1 189 ? -8.008 32.688 -5.898 1 93.44 189 THR B C 1
ATOM 5362 O O . THR B 1 189 ? -8.242 31.625 -5.316 1 93.44 189 THR B O 1
ATOM 5365 N N . GLY B 1 190 ? -7.961 32.844 -7.25 1 91.94 190 GLY B N 1
ATOM 5366 C CA . GLY B 1 190 ? -8.172 31.672 -8.094 1 91.94 190 GLY B CA 1
ATOM 5367 C C . GLY B 1 190 ? -8.211 32 -9.57 1 91.94 190 GLY B C 1
ATOM 5368 O O . GLY B 1 190 ? -7.441 32.844 -10.047 1 91.94 190 GLY B O 1
ATOM 5369 N N . VAL B 1 191 ? -9.117 31.266 -10.188 1 90 191 VAL B N 1
ATOM 5370 C CA . VAL B 1 191 ? -9.148 31.344 -11.648 1 90 191 VAL B CA 1
ATOM 5371 C C . VAL B 1 191 ? -10.039 32.5 -12.086 1 90 191 VAL B C 1
ATOM 5373 O O . VAL B 1 191 ? -10.031 32.906 -13.25 1 90 191 VAL B O 1
ATOM 5376 N N . SER B 1 192 ? -10.719 33.188 -11.195 1 86.19 192 SER B N 1
ATOM 5377 C CA . SER B 1 192 ? -11.602 34.281 -11.508 1 86.19 192 SER B CA 1
ATOM 5378 C C . SER B 1 192 ? -10.805 35.562 -11.805 1 86.19 192 SER B C 1
ATOM 5380 O O . SER B 1 192 ? -11.375 36.562 -12.211 1 86.19 192 SER B O 1
ATOM 5382 N N . ARG B 1 193 ? -9.5 35.656 -11.57 1 92.06 193 ARG B N 1
ATOM 5383 C CA . ARG B 1 193 ? -8.594 36.781 -11.797 1 92.06 193 ARG B CA 1
ATOM 5384 C C . ARG B 1 193 ? -8.922 37.938 -10.867 1 92.06 193 ARG B C 1
ATOM 5386 O O . ARG B 1 193 ? -8.867 39.094 -11.281 1 92.06 193 ARG B O 1
ATOM 5393 N N . ARG B 1 194 ? -9.375 37.562 -9.742 1 92.5 194 ARG B N 1
ATOM 5394 C CA . ARG B 1 194 ? -9.688 38.562 -8.719 1 92.5 194 ARG B CA 1
ATOM 5395 C C . ARG B 1 194 ? -9.156 38.125 -7.355 1 92.5 194 ARG B C 1
ATOM 5397 O O . ARG B 1 194 ? -9.164 36.938 -7.031 1 92.5 194 ARG B O 1
ATOM 5404 N N . ILE B 1 195 ? -8.703 39.125 -6.684 1 95.56 195 ILE B N 1
ATOM 5405 C CA . ILE B 1 195 ? -8.469 38.938 -5.258 1 95.56 195 ILE B CA 1
ATOM 5406 C C . ILE B 1 195 ? -9.656 39.469 -4.465 1 95.56 195 ILE B C 1
ATOM 5408 O O . ILE B 1 195 ? -9.961 40.656 -4.52 1 95.56 195 ILE B O 1
ATOM 5412 N N . LYS B 1 196 ? -10.32 38.594 -3.842 1 94 196 LYS B N 1
ATOM 5413 C CA . LYS B 1 196 ? -11.484 38.969 -3.051 1 94 196 LYS B CA 1
ATOM 5414 C C . LYS B 1 196 ? -11.18 38.938 -1.557 1 94 196 LYS B C 1
ATOM 5416 O O . LYS B 1 196 ? -10.625 37.938 -1.063 1 94 196 LYS B O 1
ATOM 5421 N N . ILE B 1 197 ? -11.492 39.969 -0.882 1 95.62 197 ILE B N 1
ATOM 5422 C CA . ILE B 1 197 ? -11.258 40.062 0.554 1 95.62 197 ILE B CA 1
ATOM 5423 C C . ILE B 1 197 ? -12.586 40.125 1.295 1 95.62 197 ILE B C 1
ATOM 5425 O O . ILE B 1 197 ? -13.461 40.906 0.965 1 95.62 197 ILE B O 1
ATOM 5429 N N . PHE B 1 198 ? -12.734 39.281 2.285 1 94.5 198 PHE B N 1
ATOM 5430 C CA . PHE B 1 198 ? -13.953 39.219 3.076 1 94.5 198 PHE B CA 1
ATOM 5431 C C . PHE B 1 198 ? -13.68 39.531 4.535 1 94.5 198 PHE B C 1
ATOM 5433 O O . PHE B 1 198 ? -12.57 39.344 5.027 1 94.5 198 PHE B O 1
ATOM 5440 N N . GLU B 1 199 ? -14.68 40.094 5.137 1 94.25 199 GLU B N 1
ATOM 5441 C CA . GLU B 1 199 ? -14.641 40.25 6.586 1 94.25 199 GLU B CA 1
ATOM 5442 C C . GLU B 1 199 ? -15.164 39 7.297 1 94.25 199 GLU B C 1
ATOM 5444 O O . GLU B 1 199 ? -16.312 38.594 7.098 1 94.25 199 GLU B O 1
ATOM 5449 N N . PHE B 1 200 ? -14.352 38.469 8.102 1 94.12 200 PHE B N 1
ATOM 5450 C CA . PHE B 1 200 ? -14.672 37.188 8.719 1 94.12 200 PHE B CA 1
ATOM 5451 C C . PHE B 1 200 ? -15.914 37.281 9.594 1 94.12 200 PHE B C 1
ATOM 5453 O O . PHE B 1 200 ? -16.781 36.406 9.578 1 94.12 200 PHE B O 1
ATOM 5460 N N . SER B 1 201 ? -16.031 38.344 10.367 1 92.31 201 SER B N 1
ATOM 5461 C CA . SER B 1 201 ? -17.172 38.562 11.266 1 92.31 201 SER B CA 1
ATOM 5462 C C . SER B 1 201 ? -18.484 38.594 10.492 1 92.31 201 SER B C 1
ATOM 5464 O O . SER B 1 201 ? -19.5 38.094 10.953 1 92.31 201 SER B O 1
ATOM 5466 N N . LYS B 1 202 ? -18.422 39.219 9.352 1 89.25 202 LYS B N 1
ATOM 5467 C CA . LYS B 1 202 ? -19.625 39.312 8.523 1 89.25 202 LYS B CA 1
ATOM 5468 C C . LYS B 1 202 ? -20.031 37.938 7.988 1 89.25 202 LYS B C 1
ATOM 5470 O O . LYS B 1 202 ? -21.219 37.625 7.934 1 89.25 202 LYS B O 1
ATOM 5475 N N . VAL B 1 203 ? -19.062 37.188 7.617 1 89.44 203 VAL B N 1
ATOM 5476 C CA . VAL B 1 203 ? -19.328 35.875 7.09 1 89.44 203 VAL B CA 1
ATOM 5477 C C . VAL B 1 203 ? -19.938 34.969 8.18 1 89.44 203 VAL B C 1
ATOM 5479 O O . VAL B 1 203 ? -20.828 34.188 7.918 1 89.44 203 VAL B O 1
ATOM 5482 N N . MET B 1 204 ? -19.562 35.125 9.398 1 89.31 204 MET B N 1
ATOM 5483 C CA . MET B 1 204 ? -20.016 34.312 10.523 1 89.31 204 MET B CA 1
ATOM 5484 C C . MET B 1 204 ? -21.422 34.719 10.938 1 89.31 204 MET B C 1
ATOM 5486 O O . MET B 1 204 ? -22.203 33.906 11.422 1 89.31 204 MET B O 1
ATOM 5490 N N . ASN B 1 205 ? -21.766 35.969 10.758 1 85.88 205 ASN B N 1
ATOM 5491 C CA . ASN B 1 205 ? -23 36.5 11.352 1 85.88 205 ASN B CA 1
ATOM 5492 C C . ASN B 1 205 ? -24.078 36.719 10.297 1 85.88 205 ASN B C 1
ATOM 5494 O O . ASN B 1 205 ? -25.25 36.875 10.633 1 85.88 205 ASN B O 1
ATOM 5498 N N . GLU B 1 206 ? -23.75 36.812 9.102 1 76.25 206 GLU B N 1
ATOM 5499 C CA . GLU B 1 206 ? -24.75 37.125 8.07 1 76.25 206 GLU B CA 1
ATOM 5500 C C . GLU B 1 206 ? -25.125 35.875 7.281 1 76.25 206 GLU B C 1
ATOM 5502 O O . GLU B 1 206 ? -24.344 34.938 7.191 1 76.25 206 GLU B O 1
ATOM 5507 N N . PRO B 1 207 ? -26.438 35.906 6.828 1 69.69 207 PRO B N 1
ATOM 5508 C CA . PRO B 1 207 ? -26.906 34.781 6.047 1 69.69 207 PRO B CA 1
ATOM 5509 C C . PRO B 1 207 ? -26.125 34.594 4.746 1 69.69 207 PRO B C 1
ATOM 5511 O O . PRO B 1 207 ? -25.484 35.531 4.27 1 69.69 207 PRO B O 1
ATOM 5514 N N . GLU B 1 208 ? -26.109 33.344 4.129 1 63.5 208 GLU B N 1
ATOM 5515 C CA . GLU B 1 208 ? -25.297 32.844 3.016 1 63.5 208 GLU B CA 1
ATOM 5516 C C . GLU B 1 208 ? -25.5 33.719 1.771 1 63.5 208 GLU B C 1
ATOM 5518 O O . GLU B 1 208 ? -24.562 33.906 0.988 1 63.5 208 GLU B O 1
ATOM 5523 N N . ASP B 1 209 ? -26.672 34.219 1.559 1 60.59 209 ASP B N 1
ATOM 5524 C CA . ASP B 1 209 ? -27.047 34.812 0.279 1 60.59 209 ASP B CA 1
ATOM 5525 C C . ASP B 1 209 ? -26.453 36.219 0.122 1 60.59 209 ASP B C 1
ATOM 5527 O O . ASP B 1 209 ? -26.516 36.812 -0.958 1 60.59 209 ASP B O 1
ATOM 5531 N N . VAL B 1 210 ? -25.797 36.625 1.226 1 62.31 210 VAL B N 1
ATOM 5532 C CA . VAL B 1 210 ? -25.547 38.062 1.161 1 62.31 210 VAL B CA 1
ATOM 5533 C C . VAL B 1 210 ? -24.047 38.344 1.286 1 62.31 210 VAL B C 1
ATOM 5535 O O . VAL B 1 210 ? -23.625 39.5 1.359 1 62.31 210 VAL B O 1
ATOM 5538 N N . HIS B 1 211 ? -23.219 37.281 1.084 1 70.62 211 HIS B N 1
ATOM 5539 C CA . HIS B 1 211 ? -21.828 37.625 1.417 1 70.62 211 HIS B CA 1
ATOM 5540 C C . HIS B 1 211 ? -21.109 38.25 0.227 1 70.62 211 HIS B C 1
ATOM 5542 O O . HIS B 1 211 ? -20.984 37.625 -0.828 1 70.62 211 HIS B O 1
ATOM 5548 N N . CYS B 1 212 ? -20.797 39.562 0.354 1 78.62 212 CYS B N 1
ATOM 5549 C CA . CYS B 1 212 ? -20.016 40.281 -0.644 1 78.62 212 CYS B CA 1
ATOM 5550 C C . CYS B 1 212 ? -18.625 40.625 -0.114 1 78.62 212 CYS B C 1
ATOM 5552 O O . CYS B 1 212 ? -18.453 40.906 1.074 1 78.62 212 CYS B O 1
ATOM 5554 N N . PRO B 1 213 ? -17.672 40.5 -0.981 1 88.94 213 PRO B N 1
ATOM 5555 C CA . PRO B 1 213 ? -16.328 40.906 -0.57 1 88.94 213 PRO B CA 1
ATOM 5556 C C . PRO B 1 213 ? -16.25 42.375 -0.188 1 88.94 213 PRO B C 1
ATOM 5558 O O . PRO B 1 213 ? -16.938 43.219 -0.793 1 88.94 213 PRO B O 1
ATOM 5561 N N . VAL B 1 214 ? -15.539 42.719 0.776 1 91 214 VAL B N 1
ATOM 5562 C CA . VAL B 1 214 ? -15.359 44.094 1.195 1 91 214 VAL B CA 1
ATOM 5563 C C . VAL B 1 214 ? -14.414 44.812 0.232 1 91 214 VAL B C 1
ATOM 5565 O O . VAL B 1 214 ? -14.531 46 0.012 1 91 214 VAL B O 1
ATOM 5568 N N . VAL B 1 215 ? -13.469 44.094 -0.259 1 92.88 215 VAL B N 1
ATOM 5569 C CA . VAL B 1 215 ? -12.516 44.594 -1.244 1 92.88 215 VAL B CA 1
ATOM 5570 C C . VAL B 1 215 ? -12.359 43.594 -2.379 1 92.88 215 VAL B C 1
ATOM 5572 O O . VAL B 1 215 ? -12.367 42.375 -2.145 1 92.88 215 VAL B O 1
ATOM 5575 N N . GLU B 1 216 ? -12.242 44.125 -3.58 1 93 216 GLU B N 1
ATOM 5576 C CA . GLU B 1 216 ? -11.961 43.281 -4.746 1 93 216 GLU B CA 1
ATOM 5577 C C . GLU B 1 216 ? -10.914 43.938 -5.648 1 93 216 GLU B C 1
ATOM 5579 O O . GLU B 1 216 ? -11.023 45.125 -5.973 1 93 216 GLU B O 1
ATOM 5584 N N . MET B 1 217 ? -9.906 43.188 -5.914 1 94.62 217 MET B N 1
ATOM 5585 C CA . MET B 1 217 ? -8.867 43.656 -6.824 1 94.62 217 MET B CA 1
ATOM 5586 C C . MET B 1 217 ? -8.773 42.75 -8.055 1 94.62 217 MET B C 1
ATOM 5588 O O . MET B 1 217 ? -8.648 41.531 -7.93 1 94.62 217 MET B O 1
ATOM 5592 N N . SER B 1 218 ? -8.797 43.375 -9.211 1 93.06 218 SER B N 1
ATOM 5593 C CA . SER B 1 218 ? -8.719 42.625 -10.461 1 93.06 218 SER B CA 1
ATOM 5594 C C . SER B 1 218 ? -7.27 42.438 -10.898 1 93.06 218 SER B C 1
ATOM 5596 O O . SER B 1 218 ? -6.441 43.312 -10.742 1 93.06 218 SER B O 1
ATOM 5598 N N . THR B 1 219 ? -7.016 41.281 -11.352 1 92.69 219 THR B N 1
ATOM 5599 C CA . THR B 1 219 ? -5.691 40.969 -11.859 1 92.69 219 THR B CA 1
ATOM 5600 C C . THR B 1 219 ? -5.762 40.562 -13.336 1 92.69 219 THR B C 1
ATOM 5602 O O . THR B 1 219 ? -6.844 40.281 -13.859 1 92.69 219 THR B O 1
ATOM 5605 N N . ARG B 1 220 ? -4.699 40.594 -14.008 1 90.56 220 ARG B N 1
ATOM 5606 C CA . ARG B 1 220 ? -4.648 40.312 -15.445 1 90.56 220 ARG B CA 1
ATOM 5607 C C . ARG B 1 220 ? -4.746 38.812 -15.727 1 90.56 220 ARG B C 1
ATOM 5609 O O . ARG B 1 220 ? -5.297 38.406 -16.75 1 90.56 220 ARG B O 1
ATOM 5616 N N . SER B 1 221 ? -4.176 38.094 -14.844 1 94.88 221 SER B N 1
ATOM 5617 C CA . SER B 1 221 ? -4.102 36.656 -15.07 1 94.88 221 SER B CA 1
ATOM 5618 C C . SER B 1 221 ? -4.656 35.875 -13.883 1 94.88 221 SER B C 1
ATOM 5620 O O . SER B 1 221 ? -4.898 36.438 -12.82 1 94.88 221 SER B O 1
ATOM 5622 N N . LYS B 1 222 ? -4.906 34.562 -14.172 1 95 222 LYS B N 1
ATOM 5623 C CA . LYS B 1 222 ? -5.312 33.688 -13.094 1 95 222 LYS B CA 1
ATOM 5624 C C . LYS B 1 222 ? -4.277 33.656 -11.969 1 95 222 LYS B C 1
ATOM 5626 O O . LYS B 1 222 ? -3.076 33.75 -12.227 1 95 222 LYS B O 1
ATOM 5631 N N . LEU B 1 223 ? -4.75 33.5 -10.797 1 96.06 223 LEU B N 1
ATOM 5632 C CA . LEU B 1 223 ? -3.865 33.562 -9.641 1 96.06 223 LEU B CA 1
ATOM 5633 C C . LEU B 1 223 ? -3.65 32.188 -9.031 1 96.06 223 LEU B C 1
ATOM 5635 O O . LEU B 1 223 ? -4.574 31.375 -9.008 1 96.06 223 LEU B O 1
ATOM 5639 N N . SER B 1 224 ? -2.449 31.953 -8.539 1 96.25 224 SER B N 1
ATOM 5640 C CA . SER B 1 224 ? -2.098 30.656 -7.969 1 96.25 224 SER B CA 1
ATOM 5641 C C . SER B 1 224 ? -2.012 30.719 -6.449 1 96.25 224 SER B C 1
ATOM 5643 O O . SER B 1 224 ? -2.293 29.734 -5.762 1 96.25 224 SER B O 1
ATOM 5645 N N . CYS B 1 225 ? -1.576 31.859 -5.977 1 97.38 225 CYS B N 1
ATOM 5646 C CA . CYS B 1 225 ? -1.286 31.938 -4.547 1 97.38 225 CYS B CA 1
ATOM 5647 C C . CYS B 1 225 ? -1.384 33.375 -4.047 1 97.38 225 CYS B C 1
ATOM 5649 O O . CYS B 1 225 ? -1.161 34.312 -4.809 1 97.38 225 CYS B O 1
ATOM 5651 N N . VAL B 1 226 ? -1.751 33.531 -2.803 1 97.12 226 VAL B N 1
ATOM 5652 C CA . VAL B 1 226 ? -1.737 34.812 -2.123 1 97.12 226 VAL B CA 1
ATOM 5653 C C . VAL B 1 226 ? -1.067 34.688 -0.758 1 97.12 226 VAL B C 1
ATOM 5655 O O . VAL B 1 226 ? -1.166 33.625 -0.118 1 97.12 226 VAL B O 1
ATOM 5658 N N . SER B 1 227 ? -0.353 35.656 -0.347 1 97.62 227 SER B N 1
ATOM 5659 C CA . SER B 1 227 ? 0.306 35.688 0.955 1 97.62 227 SER B CA 1
ATOM 5660 C C . SER B 1 227 ? 0.115 37.031 1.626 1 97.62 227 SER B C 1
ATOM 5662 O O . SER B 1 227 ? 0.455 38.094 1.052 1 97.62 227 SER B O 1
ATOM 5664 N N . TRP B 1 228 ? -0.437 37.062 2.822 1 96.88 228 TRP B N 1
ATOM 5665 C CA . TRP B 1 228 ? -0.649 38.281 3.568 1 96.88 228 TRP B CA 1
ATOM 5666 C C . TRP B 1 228 ? 0.581 38.625 4.398 1 96.88 228 TRP B C 1
ATOM 5668 O O . TRP B 1 228 ? 1.196 37.75 5.012 1 96.88 228 TRP B O 1
ATOM 5678 N N . ASN B 1 229 ? 0.961 39.875 4.332 1 95.88 229 ASN B N 1
ATOM 5679 C CA . ASN B 1 229 ? 2.047 40.375 5.184 1 95.88 229 ASN B CA 1
ATOM 5680 C C . ASN B 1 229 ? 1.633 40.406 6.652 1 95.88 229 ASN B C 1
ATOM 5682 O O . ASN B 1 229 ? 0.6 40.969 6.996 1 95.88 229 ASN B O 1
ATOM 5686 N N . LYS B 1 230 ? 2.383 39.812 7.473 1 91 230 LYS B N 1
ATOM 5687 C CA . LYS B 1 230 ? 1.972 39.656 8.867 1 91 230 LYS B CA 1
ATOM 5688 C C . LYS B 1 230 ? 2.379 40.875 9.695 1 91 230 LYS B C 1
ATOM 5690 O O . LYS B 1 230 ? 2.057 40.969 10.883 1 91 230 LYS B O 1
ATOM 5695 N N . TYR B 1 231 ? 3.07 41.781 9.117 1 91.81 231 TYR B N 1
ATOM 5696 C CA . TYR B 1 231 ? 3.469 43.031 9.781 1 91.81 231 TYR B CA 1
ATOM 5697 C C . TYR B 1 231 ? 2.732 44.219 9.195 1 91.81 231 TYR B C 1
ATOM 5699 O O . TYR B 1 231 ? 2.098 45 9.922 1 91.81 231 TYR B O 1
ATOM 5707 N N . MET B 1 232 ? 2.828 44.375 7.906 1 91.5 232 MET B N 1
ATOM 5708 C CA . MET B 1 232 ? 2.059 45.406 7.211 1 91.5 232 MET B CA 1
ATOM 5709 C C . MET B 1 232 ? 0.677 44.875 6.828 1 91.5 232 MET B C 1
ATOM 5711 O O . MET B 1 232 ? 0.5 44.312 5.75 1 91.5 232 MET B O 1
ATOM 5715 N N . LYS B 1 233 ? -0.299 45.156 7.551 1 89.94 233 LYS B N 1
ATOM 5716 C CA . LYS B 1 233 ? -1.629 44.562 7.469 1 89.94 233 LYS B CA 1
ATOM 5717 C C . LYS B 1 233 ? -2.279 44.844 6.121 1 89.94 233 LYS B C 1
ATOM 5719 O O . LYS B 1 233 ? -3.109 44.094 5.648 1 89.94 233 LYS B O 1
ATOM 5724 N N . ASN B 1 234 ? -1.894 45.938 5.48 1 93.62 234 ASN B N 1
ATOM 5725 C CA . ASN B 1 234 ? -2.562 46.344 4.242 1 93.62 234 ASN B CA 1
ATOM 5726 C C . ASN B 1 234 ? -1.862 45.75 3.02 1 93.62 234 ASN B C 1
ATOM 5728 O O . ASN B 1 234 ? -2.275 46 1.884 1 93.62 234 ASN B O 1
ATOM 5732 N N . HIS B 1 235 ? -0.772 45.031 3.211 1 95.94 235 HIS B N 1
ATOM 5733 C CA . HIS B 1 235 ? -0.033 44.5 2.066 1 95.94 235 HIS B CA 1
ATOM 5734 C C . HIS B 1 235 ? -0.333 43.031 1.845 1 95.94 235 HIS B C 1
ATOM 5736 O O . HIS B 1 235 ? -0.296 42.219 2.787 1 95.94 235 HIS B O 1
ATOM 5742 N N . ILE B 1 236 ? -0.653 42.656 0.655 1 97.31 236 ILE B N 1
ATOM 5743 C CA . ILE B 1 236 ? -0.849 41.281 0.231 1 97.31 236 ILE B CA 1
ATOM 5744 C C . ILE B 1 236 ? -0.069 41.031 -1.056 1 97.31 236 ILE B C 1
ATOM 5746 O O . ILE B 1 236 ? 0.045 41.906 -1.909 1 97.31 236 ILE B O 1
ATOM 5750 N N . ALA B 1 237 ? 0.575 39.938 -1.11 1 98 237 ALA B N 1
ATOM 5751 C CA . ALA B 1 237 ? 1.297 39.562 -2.324 1 98 237 ALA B CA 1
ATOM 5752 C C . ALA B 1 237 ? 0.567 38.438 -3.07 1 98 237 ALA B C 1
ATOM 5754 O O . ALA B 1 237 ? -0.043 37.562 -2.453 1 98 237 ALA B O 1
ATOM 5755 N N . SER B 1 238 ? 0.572 38.438 -4.348 1 98.06 238 SER B N 1
ATOM 5756 C CA . SER B 1 238 ? -0.053 37.406 -5.172 1 98.06 238 SER B CA 1
ATOM 5757 C C . SER B 1 238 ? 0.899 36.906 -6.254 1 98.06 238 SER B C 1
ATOM 5759 O O . SER B 1 238 ? 1.818 37.625 -6.656 1 98.06 238 SER B O 1
ATOM 5761 N N . SER B 1 239 ? 0.829 35.688 -6.637 1 98 239 SER B N 1
ATOM 5762 C CA . SER B 1 239 ? 1.494 35.094 -7.793 1 98 239 SER B CA 1
ATOM 5763 C C . SER B 1 239 ? 0.483 34.625 -8.836 1 98 239 SER B C 1
ATOM 5765 O O . SER B 1 239 ? -0.641 34.25 -8.5 1 98 239 SER B O 1
ATOM 5767 N N . ASP B 1 240 ? 0.885 34.625 -10.125 1 97.12 240 ASP B N 1
ATOM 5768 C CA . ASP B 1 240 ? -0.113 34.312 -11.148 1 97.12 240 ASP B CA 1
ATOM 5769 C C . ASP B 1 240 ? 0.452 33.344 -12.195 1 97.12 240 ASP B C 1
ATOM 5771 O O . ASP B 1 240 ? 1.59 32.906 -12.07 1 97.12 240 ASP B O 1
ATOM 5775 N N . TYR B 1 241 ? -0.359 33 -13.141 1 96.81 241 TYR B N 1
ATOM 5776 C CA . TYR B 1 241 ? -0.07 31.969 -14.133 1 96.81 241 TYR B CA 1
ATOM 5777 C C . TYR B 1 241 ? 0.878 32.5 -15.203 1 96.81 241 TYR B C 1
ATOM 5779 O O . TYR B 1 241 ? 1.424 31.719 -15.992 1 96.81 241 TYR B O 1
ATOM 5787 N N . GLU B 1 242 ? 1.171 33.75 -15.172 1 96.56 242 GLU B N 1
ATOM 5788 C CA . GLU B 1 242 ? 2.084 34.344 -16.156 1 96.56 242 GLU B CA 1
ATOM 5789 C C . GLU B 1 242 ? 3.451 34.625 -15.539 1 96.56 242 GLU B C 1
ATOM 5791 O O . GLU B 1 242 ? 4.336 35.156 -16.203 1 96.56 242 GLU B O 1
ATOM 5796 N N . GLY B 1 243 ? 3.578 34.344 -14.32 1 97.56 243 GLY B N 1
ATOM 5797 C CA . GLY B 1 243 ? 4.867 34.469 -13.656 1 97.56 243 GLY B CA 1
ATOM 5798 C C . GLY B 1 243 ? 5.07 35.812 -12.992 1 97.56 243 GLY B C 1
ATOM 5799 O O . GLY B 1 243 ? 6.207 36.219 -12.734 1 97.56 243 GLY B O 1
ATOM 5800 N N . ILE B 1 244 ? 4 36.5 -12.805 1 97.56 244 ILE B N 1
ATOM 5801 C CA . ILE B 1 244 ? 4.102 37.844 -12.188 1 97.56 244 ILE B CA 1
ATOM 5802 C C . ILE B 1 244 ? 3.789 37.75 -10.695 1 97.56 244 ILE B C 1
ATOM 5804 O O . ILE B 1 244 ? 2.797 37.125 -10.305 1 97.56 244 ILE B O 1
ATOM 5808 N N . VAL B 1 245 ? 4.676 38.312 -9.922 1 98.25 245 VAL B N 1
ATOM 5809 C CA . VAL B 1 245 ? 4.445 38.5 -8.492 1 98.25 245 VAL B CA 1
ATOM 5810 C C . VAL B 1 245 ? 4.082 39.938 -8.203 1 98.25 245 VAL B C 1
ATOM 5812 O O . VAL B 1 245 ? 4.828 40.875 -8.547 1 98.25 245 VAL B O 1
ATOM 5815 N N . THR B 1 246 ? 2.949 40.125 -7.594 1 98.12 246 THR B N 1
ATOM 5816 C CA . THR B 1 246 ? 2.473 41.5 -7.359 1 98.12 246 THR B CA 1
ATOM 5817 C C . THR B 1 246 ? 2.227 41.719 -5.871 1 98.12 246 THR B C 1
ATOM 5819 O O . THR B 1 246 ? 1.648 40.875 -5.191 1 98.12 246 THR B O 1
ATOM 5822 N N . VAL B 1 247 ? 2.715 42.812 -5.371 1 97.81 247 VAL B N 1
ATOM 5823 C CA . VAL B 1 247 ? 2.395 43.281 -4.02 1 97.81 247 VAL B CA 1
ATOM 5824 C C . VAL B 1 247 ? 1.308 44.344 -4.082 1 97.81 247 VAL B C 1
ATOM 5826 O O . VAL B 1 247 ? 1.445 45.344 -4.801 1 97.81 247 VAL B O 1
ATOM 5829 N N . TRP B 1 248 ? 0.24 44.125 -3.342 1 97.56 248 TRP B N 1
ATOM 5830 C CA . TRP B 1 248 ? -0.928 45 -3.357 1 97.56 248 TRP B CA 1
ATOM 5831 C C . TRP B 1 248 ? -1.081 45.719 -2.025 1 97.56 248 TRP B C 1
ATOM 5833 O O . TRP B 1 248 ? -0.7 45.188 -0.977 1 97.56 248 TRP B O 1
ATOM 5843 N N . ASP B 1 249 ? -1.602 46.875 -2.117 1 96.31 249 ASP B N 1
ATOM 5844 C CA . ASP B 1 249 ? -2.16 47.562 -0.949 1 96.31 249 ASP B CA 1
ATOM 5845 C C . ASP B 1 249 ? -3.678 47.375 -0.895 1 96.31 249 ASP B C 1
ATOM 5847 O O . ASP B 1 249 ? -4.395 47.969 -1.718 1 96.31 249 ASP B O 1
ATOM 5851 N N . VAL B 1 250 ? -4.148 46.719 0.03 1 95.19 250 VAL B N 1
ATOM 5852 C CA . VAL B 1 250 ? -5.555 46.344 0.131 1 95.19 250 VAL B CA 1
ATOM 5853 C C . VAL B 1 250 ? -6.398 47.594 0.406 1 95.19 250 VAL B C 1
ATOM 5855 O O . VAL B 1 250 ? -7.535 47.688 -0.058 1 95.19 250 VAL B O 1
ATOM 5858 N N . THR B 1 251 ? -5.914 48.531 1.14 1 94 251 THR B N 1
ATOM 5859 C CA . THR B 1 251 ? -6.645 49.719 1.494 1 94 251 THR B CA 1
ATOM 5860 C C . THR B 1 251 ? -6.859 50.625 0.267 1 94 251 THR B C 1
ATOM 5862 O O . THR B 1 251 ? -7.969 51.094 0.024 1 94 251 THR B O 1
ATOM 5865 N N . THR B 1 252 ? -5.848 50.812 -0.504 1 94.56 252 THR B N 1
ATOM 5866 C CA . THR B 1 252 ? -5.93 51.656 -1.686 1 94.56 252 THR B CA 1
ATOM 5867 C C . THR B 1 252 ? -6.387 50.844 -2.9 1 94.56 252 THR B C 1
ATOM 5869 O O . THR B 1 252 ? -6.766 51.438 -3.924 1 94.56 252 THR B O 1
ATOM 5872 N N . ARG B 1 253 ? -6.316 49.531 -2.789 1 94.88 253 ARG B N 1
ATOM 5873 C CA . ARG B 1 253 ? -6.688 48.625 -3.854 1 94.88 253 ARG B CA 1
ATOM 5874 C C . ARG B 1 253 ? -5.789 48.781 -5.07 1 94.88 253 ARG B C 1
ATOM 5876 O O . ARG B 1 253 ? -6.25 48.688 -6.211 1 94.88 253 ARG B O 1
ATOM 5883 N N . GLN B 1 254 ? -4.535 49.156 -4.797 1 94.19 254 GLN B N 1
ATOM 5884 C CA . GLN B 1 254 ? -3.582 49.375 -5.883 1 94.19 254 GLN B CA 1
ATOM 5885 C C . GLN B 1 254 ? -2.379 48.438 -5.754 1 94.19 254 GLN B C 1
ATOM 5887 O O . GLN B 1 254 ? -2.039 48 -4.648 1 94.19 254 GLN B O 1
ATOM 5892 N N . SER B 1 255 ? -1.757 48.188 -6.867 1 94.88 255 SER B N 1
ATOM 5893 C CA . SER B 1 255 ? -0.499 47.438 -6.867 1 94.88 255 SER B CA 1
ATOM 5894 C C . SER B 1 255 ? 0.668 48.344 -6.461 1 94.88 255 SER B C 1
ATOM 5896 O O . SER B 1 255 ? 0.784 49.469 -6.938 1 94.88 255 SER B O 1
ATOM 5898 N N . ILE B 1 256 ? 1.418 47.875 -5.566 1 94 256 ILE B N 1
ATOM 5899 C CA . ILE B 1 256 ? 2.582 48.594 -5.066 1 94 256 ILE B CA 1
ATOM 5900 C C . ILE B 1 256 ? 3.812 48.219 -5.895 1 94 256 ILE B C 1
ATOM 5902 O O . ILE B 1 256 ? 4.617 49.094 -6.242 1 94 256 ILE B O 1
ATOM 5906 N N . MET B 1 257 ? 3.984 47 -6.09 1 95.5 257 MET B N 1
ATOM 5907 C CA . MET B 1 257 ? 5.133 46.469 -6.824 1 95.5 257 MET B CA 1
ATOM 5908 C C . MET B 1 257 ? 4.719 45.281 -7.691 1 95.5 257 MET B C 1
ATOM 5910 O O . MET B 1 257 ? 3.895 44.469 -7.285 1 95.5 257 MET B O 1
ATOM 5914 N N . GLU B 1 258 ? 5.297 45.188 -8.867 1 96.69 258 GLU B N 1
ATOM 5915 C CA . GLU B 1 258 ? 5.102 44.062 -9.781 1 96.69 258 GLU B CA 1
ATOM 5916 C C . GLU B 1 258 ? 6.438 43.469 -10.227 1 96.69 258 GLU B C 1
ATOM 5918 O O . GLU B 1 258 ? 7.262 44.188 -10.82 1 96.69 258 GLU B O 1
ATOM 5923 N N . TYR B 1 259 ? 6.633 42.281 -9.969 1 97.75 259 TYR B N 1
ATOM 5924 C CA . TYR B 1 259 ? 7.863 41.594 -10.336 1 97.75 259 TYR B CA 1
ATOM 5925 C C . TYR B 1 259 ? 7.633 40.656 -11.508 1 97.75 259 TYR B C 1
ATOM 5927 O O . TYR B 1 259 ? 6.863 39.688 -11.398 1 97.75 259 TYR B O 1
ATOM 5935 N N . GLU B 1 260 ? 8.328 40.75 -12.609 1 96.88 260 GLU B N 1
ATOM 5936 C CA . GLU B 1 260 ? 8.047 40.031 -13.844 1 96.88 260 GLU B CA 1
ATOM 5937 C C . GLU B 1 260 ? 9.25 39.219 -14.289 1 96.88 260 GLU B C 1
ATOM 5939 O O . GLU B 1 260 ? 9.5 39.062 -15.484 1 96.88 260 GLU B O 1
ATOM 5944 N N . GLU B 1 261 ? 9.969 38.719 -13.352 1 97.06 261 GLU B N 1
ATOM 5945 C CA . GLU B 1 261 ? 11.219 38.062 -13.719 1 97.06 261 GLU B CA 1
ATOM 5946 C C . GLU B 1 261 ? 10.984 36.562 -13.992 1 97.06 261 GLU B C 1
ATOM 5948 O O . GLU B 1 261 ? 11.773 35.938 -14.688 1 97.06 261 GLU B O 1
ATOM 5953 N N . HIS B 1 262 ? 10 35.969 -13.406 1 97.62 262 HIS B N 1
ATOM 5954 C CA . HIS B 1 262 ? 9.695 34.562 -13.711 1 97.62 262 HIS B CA 1
ATOM 5955 C C . HIS B 1 262 ? 9.25 34.406 -15.156 1 97.62 262 HIS B C 1
ATOM 5957 O O . HIS B 1 262 ? 8.5 35.25 -15.68 1 97.62 262 HIS B O 1
ATOM 5963 N N . GLU B 1 263 ? 9.648 33.344 -15.797 1 97.31 263 GLU B N 1
ATOM 5964 C CA . GLU B 1 263 ? 9.367 33.125 -17.219 1 97.31 263 GLU B CA 1
ATOM 5965 C C . GLU B 1 263 ? 8.133 32.25 -17.406 1 97.31 263 GLU B C 1
ATOM 5967 O O . GLU B 1 263 ? 7.609 32.156 -18.516 1 97.31 263 GLU B O 1
ATOM 5972 N N . LYS B 1 264 ? 7.754 31.625 -16.438 1 98.12 264 LYS B N 1
ATOM 5973 C CA . LYS B 1 264 ? 6.586 30.75 -16.453 1 98.12 264 LYS B CA 1
ATOM 5974 C C . LYS B 1 264 ? 5.699 30.984 -15.234 1 98.12 264 LYS B C 1
ATOM 5976 O O . LYS B 1 264 ? 5.93 31.938 -14.469 1 98.12 264 LYS B O 1
ATOM 5981 N N . ARG B 1 265 ? 4.711 30.219 -15.148 1 97.44 265 ARG B N 1
ATOM 5982 C CA . ARG B 1 265 ? 3.744 30.344 -14.062 1 97.44 265 ARG B CA 1
ATOM 5983 C C . ARG B 1 265 ? 4.441 30.344 -12.703 1 97.44 265 ARG B C 1
ATOM 5985 O O . ARG B 1 265 ? 5.332 29.516 -12.461 1 97.44 265 ARG B O 1
ATOM 5992 N N . ALA B 1 266 ? 4.086 31.297 -11.859 1 98.06 266 ALA B N 1
ATOM 5993 C CA . ALA B 1 266 ? 4.52 31.297 -10.461 1 98.06 266 ALA B CA 1
ATOM 5994 C C . ALA B 1 266 ? 3.482 30.641 -9.562 1 98.06 266 ALA B C 1
ATOM 5996 O O . ALA B 1 266 ? 2.348 31.109 -9.461 1 98.06 266 ALA B O 1
ATOM 5997 N N . TRP B 1 267 ? 3.869 29.656 -8.844 1 97.81 267 TRP B N 1
ATOM 5998 C CA . TRP B 1 267 ? 2.926 28.844 -8.102 1 97.81 267 TRP B CA 1
ATOM 5999 C C . TRP B 1 267 ? 2.75 29.359 -6.68 1 97.81 267 TRP B C 1
ATOM 6001 O O . TRP B 1 267 ? 1.686 29.203 -6.078 1 97.81 267 TRP B O 1
ATOM 6011 N N . SER B 1 268 ? 3.809 29.922 -6.184 1 98.44 268 SER B N 1
ATOM 6012 C CA . SER B 1 268 ? 3.779 30.234 -4.758 1 98.44 268 SER B CA 1
ATOM 6013 C C . SER B 1 268 ? 4.539 31.516 -4.449 1 98.44 268 SER B C 1
ATOM 6015 O O . SER B 1 268 ? 5.516 31.844 -5.129 1 98.44 268 SER B O 1
ATOM 6017 N N . VAL B 1 269 ? 4.062 32.25 -3.523 1 98.56 269 VAL B N 1
ATOM 6018 C CA . VAL B 1 269 ? 4.707 33.438 -2.977 1 98.56 269 VAL B CA 1
ATOM 6019 C C . VAL B 1 269 ? 4.516 33.469 -1.463 1 98.56 269 VAL B C 1
ATOM 6021 O O . VAL B 1 269 ? 3.502 33 -0.945 1 98.56 269 VAL B O 1
ATOM 6024 N N . ASP B 1 270 ? 5.492 33.938 -0.75 1 98.56 270 ASP B N 1
ATOM 6025 C CA . ASP B 1 270 ? 5.426 33.969 0.708 1 98.56 270 ASP B CA 1
ATOM 6026 C C . ASP B 1 270 ? 6.207 35.156 1.269 1 98.56 270 ASP B C 1
ATOM 6028 O O . ASP B 1 270 ? 7.344 35.406 0.859 1 98.56 270 ASP B O 1
ATOM 6032 N N . PHE B 1 271 ? 5.57 35.844 2.213 1 97.69 271 PHE B N 1
ATOM 6033 C CA . PHE B 1 271 ? 6.262 36.906 2.928 1 97.69 271 PHE B CA 1
ATOM 6034 C C . PHE B 1 271 ? 7.098 36.344 4.066 1 97.69 271 PHE B C 1
ATOM 6036 O O . PHE B 1 271 ? 6.684 35.406 4.738 1 97.69 271 PHE B O 1
ATOM 6043 N N . SER B 1 272 ? 8.203 36.938 4.277 1 96.94 272 SER B N 1
ATOM 6044 C CA . SER B 1 272 ? 8.969 36.625 5.477 1 96.94 272 SER B CA 1
ATOM 6045 C C . SER B 1 272 ? 8.328 37.219 6.723 1 96.94 272 SER B C 1
ATOM 6047 O O . SER B 1 272 ? 7.965 38.406 6.727 1 96.94 272 SER B O 1
ATOM 6049 N N . GLN B 1 273 ? 8.188 36.438 7.688 1 93.38 273 GLN B N 1
ATOM 6050 C CA . GLN B 1 273 ? 7.602 36.938 8.922 1 93.38 273 GLN B CA 1
ATOM 6051 C C . GLN B 1 273 ? 8.602 37.781 9.703 1 93.38 273 GLN B C 1
ATOM 6053 O O . GLN B 1 273 ? 8.219 38.75 10.383 1 93.38 273 GLN B O 1
ATOM 6058 N N . ASN B 1 274 ? 9.82 37.5 9.602 1 93.69 274 ASN B N 1
ATOM 6059 C CA . ASN B 1 274 ? 10.867 38.188 10.344 1 93.69 274 ASN B CA 1
ATOM 6060 C C . ASN B 1 274 ? 11.305 39.469 9.633 1 93.69 274 ASN B C 1
ATOM 6062 O O . ASN B 1 274 ? 11.727 40.406 10.281 1 93.69 274 ASN B O 1
ATOM 6066 N N . GLU B 1 275 ? 11.211 39.469 8.344 1 94.69 275 GLU B N 1
ATOM 6067 C CA . GLU B 1 275 ? 11.5 40.656 7.52 1 94.69 275 GLU B CA 1
ATOM 6068 C C . GLU B 1 275 ? 10.352 40.938 6.57 1 94.69 275 GLU B C 1
ATOM 6070 O O . GLU B 1 275 ? 10.367 40.531 5.41 1 94.69 275 GLU B O 1
ATOM 6075 N N . PRO B 1 276 ? 9.5 41.812 6.98 1 93.62 276 PRO B N 1
ATOM 6076 C CA . PRO B 1 276 ? 8.234 42 6.266 1 93.62 276 PRO B CA 1
ATOM 6077 C C . PRO B 1 276 ? 8.43 42.531 4.852 1 93.62 276 PRO B C 1
ATOM 6079 O O . PRO B 1 276 ? 7.508 42.5 4.039 1 93.62 276 PRO B O 1
ATOM 6082 N N . SER B 1 277 ? 9.586 43.062 4.562 1 95.25 277 SER B N 1
ATOM 6083 C CA . SER B 1 277 ? 9.82 43.594 3.232 1 95.25 277 SER B CA 1
ATOM 6084 C C . SER B 1 277 ? 10.289 42.531 2.262 1 95.25 277 SER B C 1
ATOM 6086 O O . SER B 1 277 ? 10.383 42.75 1.056 1 95.25 277 SER B O 1
ATOM 6088 N N . MET B 1 278 ? 10.57 41.375 2.807 1 96.75 278 MET B N 1
ATOM 6089 C CA . MET B 1 278 ? 11.125 40.312 1.982 1 96.75 278 MET B CA 1
ATOM 6090 C C . MET B 1 278 ? 10.055 39.312 1.6 1 96.75 278 MET B C 1
ATOM 6092 O O . MET B 1 278 ? 9.188 38.969 2.412 1 96.75 278 MET B O 1
ATOM 6096 N N . LEU B 1 279 ? 10.109 38.844 0.364 1 97.19 279 LEU B N 1
ATOM 6097 C CA . LEU B 1 279 ? 9.211 37.781 -0.109 1 97.19 279 LEU B CA 1
ATOM 6098 C C . LEU B 1 279 ? 9.969 36.781 -0.963 1 97.19 279 LEU B C 1
ATOM 6100 O O . LEU B 1 279 ? 11.055 37.062 -1.462 1 97.19 279 LEU B O 1
ATOM 6104 N N . VAL B 1 280 ? 9.477 35.625 -1.047 1 98.62 280 VAL B N 1
ATOM 6105 C CA . VAL B 1 280 ? 10.047 34.562 -1.864 1 98.62 280 VAL B CA 1
ATOM 6106 C C . VAL B 1 280 ? 8.984 33.969 -2.793 1 98.62 280 VAL B C 1
ATOM 6108 O O . VAL B 1 280 ? 7.805 33.906 -2.43 1 98.62 280 VAL B O 1
ATOM 6111 N N . SER B 1 281 ? 9.312 33.688 -4.016 1 98.75 281 SER B N 1
ATOM 6112 C CA . SER B 1 281 ? 8.383 33.094 -4.969 1 98.75 281 SER B CA 1
ATOM 6113 C C . SER B 1 281 ? 9 31.891 -5.672 1 98.75 281 SER B C 1
ATOM 6115 O O . SER B 1 281 ? 10.227 31.766 -5.719 1 98.75 281 SER B O 1
ATOM 6117 N N . GLY B 1 282 ? 8.227 30.922 -6.07 1 98.69 282 GLY B N 1
ATOM 6118 C CA . GLY B 1 282 ? 8.617 29.75 -6.844 1 98.69 282 GLY B CA 1
ATOM 6119 C C . GLY B 1 282 ? 7.801 29.578 -8.109 1 98.69 282 GLY B C 1
ATOM 6120 O O . GLY B 1 282 ? 6.598 29.844 -8.125 1 98.69 282 GLY B O 1
ATOM 6121 N N . SER B 1 283 ? 8.453 29.062 -9.141 1 98.62 283 SER B N 1
ATOM 6122 C CA . SER B 1 283 ? 7.832 29.078 -10.461 1 98.62 283 SER B CA 1
ATOM 6123 C C . SER B 1 283 ? 8.133 27.797 -11.234 1 98.62 283 SER B C 1
ATOM 6125 O O . SER B 1 283 ? 9.016 27.031 -10.844 1 98.62 283 SER B O 1
ATOM 6127 N N . ASP B 1 284 ? 7.367 27.562 -12.266 1 98.06 284 ASP B N 1
ATOM 6128 C CA . ASP B 1 284 ? 7.574 26.484 -13.211 1 98.06 284 ASP B CA 1
ATOM 6129 C C . ASP B 1 284 ? 8.875 26.672 -13.992 1 98.06 284 ASP B C 1
ATOM 6131 O O . ASP B 1 284 ? 9.336 25.75 -14.672 1 98.06 284 ASP B O 1
ATOM 6135 N N . ASP B 1 285 ? 9.5 27.844 -14.031 1 97.75 285 ASP B N 1
ATOM 6136 C CA . ASP B 1 285 ? 10.758 28.078 -14.719 1 97.75 285 ASP B CA 1
ATOM 6137 C C . ASP B 1 285 ? 11.93 27.5 -13.938 1 97.75 285 ASP B C 1
ATOM 6139 O O . ASP B 1 285 ? 13.094 27.734 -14.273 1 97.75 285 ASP B O 1
ATOM 6143 N N . CYS B 1 286 ? 11.656 26.844 -12.789 1 97.94 286 CYS B N 1
ATOM 6144 C CA . CYS B 1 286 ? 12.602 26.125 -11.953 1 97.94 286 CYS B CA 1
ATOM 6145 C C . CYS B 1 286 ? 13.461 27.078 -11.133 1 97.94 286 CYS B C 1
ATOM 6147 O O . CYS B 1 286 ? 14.578 26.734 -10.742 1 97.94 286 CYS B O 1
ATOM 6149 N N . LYS B 1 287 ? 12.875 28.234 -10.922 1 98.12 287 LYS B N 1
ATOM 6150 C CA . LYS B 1 287 ? 13.641 29.219 -10.164 1 98.12 287 LYS B CA 1
ATOM 6151 C C . LYS B 1 287 ? 12.906 29.641 -8.898 1 98.12 287 LYS B C 1
ATOM 6153 O O . LYS B 1 287 ? 11.68 29.781 -8.906 1 98.12 287 LYS B O 1
ATOM 6158 N N . VAL B 1 288 ? 13.703 29.812 -7.887 1 98.69 288 VAL B N 1
ATOM 6159 C CA . VAL B 1 288 ? 13.258 30.469 -6.664 1 98.69 288 VAL B CA 1
ATOM 6160 C C . VAL B 1 288 ? 13.82 31.891 -6.605 1 98.69 288 VAL B C 1
ATOM 6162 O O . VAL B 1 288 ? 15.031 32.094 -6.734 1 98.69 288 VAL B O 1
ATOM 6165 N N . LYS B 1 289 ? 12.938 32.844 -6.414 1 98.69 289 LYS B N 1
ATOM 6166 C CA . LYS B 1 289 ? 13.406 34.219 -6.391 1 98.69 289 LYS B CA 1
ATOM 6167 C C . LYS B 1 289 ? 13.07 34.875 -5.062 1 98.69 289 LYS B C 1
ATOM 6169 O O . LYS B 1 289 ? 11.977 34.688 -4.527 1 98.69 289 LYS B O 1
ATOM 6174 N N . ILE B 1 290 ? 14.039 35.594 -4.57 1 98.44 290 ILE B N 1
ATOM 6175 C CA . ILE B 1 290 ? 13.875 36.375 -3.369 1 98.44 290 ILE B CA 1
ATOM 6176 C C . ILE B 1 290 ? 13.711 37.844 -3.752 1 98.44 290 ILE B C 1
ATOM 6178 O O . ILE B 1 290 ? 14.5 38.375 -4.539 1 98.44 290 ILE B O 1
ATOM 6182 N N . TRP B 1 291 ? 12.664 38.438 -3.201 1 98.06 291 TRP B N 1
ATOM 6183 C CA . TRP B 1 291 ? 12.352 39.844 -3.523 1 98.06 291 TRP B CA 1
ATOM 6184 C C . TRP B 1 291 ? 12.422 40.719 -2.277 1 98.06 291 TRP B C 1
ATOM 6186 O O . TRP B 1 291 ? 12.312 40.219 -1.153 1 98.06 291 TRP B O 1
ATOM 6196 N N . CYS B 1 292 ? 12.617 41.969 -2.492 1 96.81 292 CYS B N 1
ATOM 6197 C CA . CYS B 1 292 ? 12.492 43.031 -1.501 1 96.81 292 CYS B CA 1
ATOM 6198 C C . CYS B 1 292 ? 11.578 44.156 -2.006 1 96.81 292 CYS B C 1
ATOM 6200 O O . CYS B 1 292 ? 11.766 44.656 -3.115 1 96.81 292 CYS B O 1
ATOM 6202 N N . THR B 1 293 ? 10.617 44.5 -1.253 1 94.69 293 THR B N 1
ATOM 6203 C CA . THR B 1 293 ? 9.617 45.469 -1.694 1 94.69 293 THR B CA 1
ATOM 6204 C C . THR B 1 293 ? 10.242 46.844 -1.936 1 94.69 293 THR B C 1
ATOM 6206 O O . THR B 1 293 ? 9.625 47.719 -2.547 1 94.69 293 THR B O 1
ATOM 6209 N N . LYS B 1 294 ? 11.477 47 -1.517 1 93.25 294 LYS B N 1
ATOM 6210 C CA . LYS B 1 294 ? 12.18 48.281 -1.697 1 93.25 294 LYS B CA 1
ATOM 6211 C C . LYS B 1 294 ? 12.984 48.281 -2.994 1 93.25 294 LYS B C 1
ATOM 6213 O O . LYS B 1 294 ? 13.57 49.281 -3.365 1 93.25 294 LYS B O 1
ATOM 6218 N N . GLN B 1 295 ? 13.055 47.156 -3.582 1 94 295 GLN B N 1
ATOM 6219 C CA . GLN B 1 295 ? 13.82 47.031 -4.816 1 94 295 GLN B CA 1
ATOM 6220 C C . GLN B 1 295 ? 12.945 46.469 -5.945 1 94 295 GLN B C 1
ATOM 6222 O O . GLN B 1 295 ? 12.031 45.688 -5.699 1 94 295 GLN B O 1
ATOM 6227 N N . GLU B 1 296 ? 13.266 46.875 -7.164 1 92.88 296 GLU B N 1
ATOM 6228 C CA . GLU B 1 296 ? 12.492 46.406 -8.32 1 92.88 296 GLU B CA 1
ATOM 6229 C C . GLU B 1 296 ? 12.977 45.062 -8.812 1 92.88 296 GLU B C 1
ATOM 6231 O O . GLU B 1 296 ? 12.188 44.25 -9.305 1 92.88 296 GLU B O 1
ATOM 6236 N N . ALA B 1 297 ? 14.234 44.875 -8.594 1 94.88 297 ALA B N 1
ATOM 6237 C CA . ALA B 1 297 ? 14.812 43.594 -9.055 1 94.88 297 ALA B CA 1
ATOM 6238 C C . ALA B 1 297 ? 14.883 42.594 -7.914 1 94.88 297 ALA B C 1
ATOM 6240 O O . ALA B 1 297 ? 14.867 42.969 -6.738 1 94.88 297 ALA B O 1
ATOM 6241 N N . SER B 1 298 ? 14.945 41.344 -8.328 1 96.81 298 SER B N 1
ATOM 6242 C CA . SER B 1 298 ? 15.102 40.312 -7.324 1 96.81 298 SER B CA 1
ATOM 6243 C C . SER B 1 298 ? 16.422 40.438 -6.574 1 96.81 298 SER B C 1
ATOM 6245 O O . SER B 1 298 ? 17.422 40.875 -7.148 1 96.81 298 SER B O 1
ATOM 6247 N N . VAL B 1 299 ? 16.375 40.094 -5.371 1 95.62 299 VAL B N 1
ATOM 6248 C CA . VAL B 1 299 ? 17.547 40.156 -4.516 1 95.62 299 VAL B CA 1
ATOM 6249 C C . VAL B 1 299 ? 18.422 38.938 -4.754 1 95.62 299 VAL B C 1
ATOM 6251 O O . VAL B 1 299 ? 19.656 39.031 -4.77 1 95.62 299 VAL B O 1
ATOM 6254 N N . LEU B 1 300 ? 17.844 37.844 -4.828 1 96.19 300 LEU B N 1
ATOM 6255 C CA . LEU B 1 300 ? 18.531 36.562 -5.004 1 96.19 300 LEU B CA 1
ATOM 6256 C C . LEU B 1 300 ? 17.75 35.656 -5.945 1 96.19 300 LEU B C 1
ATOM 6258 O O . LEU B 1 300 ? 16.516 35.75 -6.031 1 96.19 300 LEU B O 1
ATOM 6262 N N . ASN B 1 301 ? 18.484 34.812 -6.625 1 96.5 301 ASN B N 1
ATOM 6263 C CA . ASN B 1 301 ? 17.906 33.812 -7.527 1 96.5 301 ASN B CA 1
ATOM 6264 C C . ASN B 1 301 ? 18.516 32.438 -7.301 1 96.5 301 ASN B C 1
ATOM 6266 O O . ASN B 1 301 ? 19.734 32.25 -7.344 1 96.5 301 ASN B O 1
ATOM 6270 N N . ILE B 1 302 ? 17.688 31.469 -7.062 1 97.75 302 ILE B N 1
ATOM 6271 C CA . ILE B 1 302 ? 18.141 30.094 -6.926 1 97.75 302 ILE B CA 1
ATOM 6272 C C . ILE B 1 302 ? 17.672 29.266 -8.125 1 97.75 302 ILE B C 1
ATOM 6274 O O . ILE B 1 302 ? 16.469 29.109 -8.352 1 97.75 302 ILE B O 1
ATOM 6278 N N . ASP B 1 303 ? 18.594 28.672 -8.812 1 96.88 303 ASP B N 1
ATOM 6279 C CA . ASP B 1 303 ? 18.297 27.844 -9.977 1 96.88 303 ASP B CA 1
ATOM 6280 C C . ASP B 1 303 ? 18.188 26.375 -9.586 1 96.88 303 ASP B C 1
ATOM 6282 O O . ASP B 1 303 ? 19.141 25.781 -9.07 1 96.88 303 ASP B O 1
ATOM 6286 N N . MET B 1 304 ? 17.047 25.875 -9.805 1 96.38 304 MET B N 1
ATOM 6287 C CA . MET B 1 304 ? 16.828 24.453 -9.547 1 96.38 304 MET B CA 1
ATOM 6288 C C . MET B 1 304 ? 16.578 23.688 -10.844 1 96.38 304 MET B C 1
ATOM 6290 O O . MET B 1 304 ? 16.641 24.281 -11.93 1 96.38 304 MET B O 1
ATOM 6294 N N . LYS B 1 305 ? 16.438 22.406 -10.742 1 94.38 305 LYS B N 1
ATOM 6295 C CA . LYS B 1 305 ? 16.344 21.578 -11.945 1 94.38 305 LYS B CA 1
ATOM 6296 C C . LYS B 1 305 ? 14.898 21.219 -12.258 1 94.38 305 LYS B C 1
ATOM 6298 O O . LYS B 1 305 ? 14.57 20.875 -13.398 1 94.38 305 LYS B O 1
ATOM 6303 N N . ALA B 1 306 ? 14.062 21.281 -11.289 1 97.19 306 ALA B N 1
ATOM 6304 C CA . ALA B 1 306 ? 12.656 20.906 -11.469 1 97.19 306 ALA B CA 1
ATOM 6305 C C . ALA B 1 306 ? 11.727 22.062 -11.094 1 97.19 306 ALA B C 1
ATOM 6307 O O . ALA B 1 306 ? 12.141 23.016 -10.43 1 97.19 306 ALA B O 1
ATOM 6308 N N . ASN B 1 307 ? 10.438 21.969 -11.578 1 97.62 307 ASN B N 1
ATOM 6309 C CA . ASN B 1 307 ? 9.422 22.984 -11.266 1 97.62 307 ASN B CA 1
ATOM 6310 C C . ASN B 1 307 ? 9.266 23.172 -9.758 1 97.62 307 ASN B C 1
ATOM 6312 O O . ASN B 1 307 ? 9.367 22.203 -8.992 1 97.62 307 ASN B O 1
ATOM 6316 N N . ILE B 1 308 ? 9 24.406 -9.414 1 98.5 308 ILE B N 1
ATOM 6317 C CA . ILE B 1 308 ? 8.812 24.75 -8.008 1 98.5 308 ILE B CA 1
ATOM 6318 C C . ILE B 1 308 ? 7.324 24.969 -7.727 1 98.5 308 ILE B C 1
ATOM 6320 O O . ILE B 1 308 ? 6.703 25.859 -8.305 1 98.5 308 ILE B O 1
ATOM 6324 N N . CYS B 1 309 ? 6.832 24.219 -6.75 1 98.38 309 CYS B N 1
ATOM 6325 C CA . CYS B 1 309 ? 5.395 24.25 -6.5 1 98.38 309 CYS B CA 1
ATOM 6326 C C . CYS B 1 309 ? 5.074 25.094 -5.273 1 98.38 309 CYS B C 1
ATOM 6328 O O . CYS B 1 309 ? 3.998 25.688 -5.191 1 98.38 309 CYS B O 1
ATOM 6330 N N . SER B 1 310 ? 5.938 25.078 -4.359 1 98.69 310 SER B N 1
ATOM 6331 C CA . SER B 1 310 ? 5.664 25.797 -3.115 1 98.69 310 SER B CA 1
ATOM 6332 C C . SER B 1 310 ? 6.957 26.281 -2.459 1 98.69 310 SER B C 1
ATOM 6334 O O . SER B 1 310 ? 7.969 25.578 -2.482 1 98.69 310 SER B O 1
ATOM 6336 N N . VAL B 1 311 ? 6.926 27.469 -1.92 1 98.75 311 VAL B N 1
ATOM 6337 C CA . VAL B 1 311 ? 8.039 28.047 -1.177 1 98.75 311 VAL B CA 1
ATOM 6338 C C . VAL B 1 311 ? 7.527 28.703 0.103 1 98.75 311 VAL B C 1
ATOM 6340 O O . VAL B 1 311 ? 6.461 29.328 0.105 1 98.75 311 VAL B O 1
ATOM 6343 N N . LYS B 1 312 ? 8.219 28.547 1.166 1 98.69 312 LYS B N 1
ATOM 6344 C CA . LYS B 1 312 ? 7.836 29.156 2.438 1 98.69 312 LYS B CA 1
ATOM 6345 C C . LYS B 1 312 ? 9.07 29.562 3.24 1 98.69 312 LYS B C 1
ATOM 6347 O O . LYS B 1 312 ? 10.039 28.812 3.322 1 98.69 312 LYS B O 1
ATOM 6352 N N . TYR B 1 313 ? 8.984 30.781 3.787 1 98.12 313 TYR B N 1
ATOM 6353 C CA . TYR B 1 313 ? 9.992 31.203 4.758 1 98.12 313 TYR B CA 1
ATOM 6354 C C . TYR B 1 313 ? 9.805 30.469 6.086 1 98.12 313 TYR B C 1
ATOM 6356 O O . TYR B 1 313 ? 8.672 30.266 6.531 1 98.12 313 TYR B O 1
ATOM 6364 N N . ASN B 1 314 ? 10.906 30.094 6.66 1 98 314 ASN B N 1
ATOM 6365 C CA . ASN B 1 314 ? 10.836 29.656 8.055 1 98 314 ASN B CA 1
ATOM 6366 C C . ASN B 1 314 ? 10.398 30.797 8.969 1 98 314 ASN B C 1
ATOM 6368 O O . ASN B 1 314 ? 11 31.875 8.969 1 98 314 ASN B O 1
ATOM 6372 N N . PRO B 1 315 ? 9.367 30.609 9.672 1 95.25 315 PRO B N 1
ATOM 6373 C CA . PRO B 1 315 ? 8.844 31.703 10.492 1 95.25 315 PRO B CA 1
ATOM 6374 C C . PRO B 1 315 ? 9.828 32.156 11.57 1 95.25 315 PRO B C 1
ATOM 6376 O O . PRO B 1 315 ? 9.719 33.281 12.086 1 95.25 315 PRO B O 1
ATOM 6379 N N . GLY B 1 316 ? 10.75 31.297 11.961 1 94.62 316 GLY B N 1
ATOM 6380 C CA . GLY B 1 316 ? 11.727 31.656 12.977 1 94.62 316 GLY B CA 1
ATOM 6381 C C . GLY B 1 316 ? 13.031 32.188 12.398 1 94.62 316 GLY B C 1
ATOM 6382 O O . GLY B 1 316 ? 13.969 32.469 13.141 1 94.62 316 GLY B O 1
ATOM 6383 N N . SER B 1 317 ? 13.023 32.312 11.086 1 95.12 317 SER B N 1
ATOM 6384 C CA . SER B 1 317 ? 14.258 32.719 10.43 1 95.12 317 SER B CA 1
ATOM 6385 C C . SER B 1 317 ? 13.961 33.531 9.164 1 95.12 317 SER B C 1
ATOM 6387 O O . SER B 1 317 ? 12.992 33.25 8.461 1 95.12 317 SER B O 1
ATOM 6389 N N . SER B 1 318 ? 14.812 34.5 8.859 1 93.62 318 SER B N 1
ATOM 6390 C CA . SER B 1 318 ? 14.664 35.281 7.641 1 93.62 318 SER B CA 1
ATOM 6391 C C . SER B 1 318 ? 15.555 34.75 6.523 1 93.62 318 SER B C 1
ATOM 6393 O O . SER B 1 318 ? 15.492 35.25 5.391 1 93.62 318 SER B O 1
ATOM 6395 N N . ILE B 1 319 ? 16.312 33.75 6.887 1 96.06 319 ILE B N 1
ATOM 6396 C CA . ILE B 1 319 ? 17.281 33.344 5.887 1 96.06 319 ILE B CA 1
ATOM 6397 C C . ILE B 1 319 ? 17.047 31.891 5.492 1 96.06 319 ILE B C 1
ATOM 6399 O O . ILE B 1 319 ? 17.859 31.312 4.77 1 96.06 319 ILE B O 1
ATOM 6403 N N . HIS B 1 320 ? 16.078 31.312 6.023 1 98 320 HIS B N 1
ATOM 6404 C CA . HIS B 1 320 ? 15.82 29.938 5.66 1 98 320 HIS B CA 1
ATOM 6405 C C . HIS B 1 320 ? 14.508 29.797 4.883 1 98 320 HIS B C 1
ATOM 6407 O O . HIS B 1 320 ? 13.492 30.375 5.285 1 98 320 HIS B O 1
ATOM 6413 N N . VAL B 1 321 ? 14.547 29.078 3.801 1 98.31 321 VAL B N 1
ATOM 6414 C CA . VAL B 1 321 ? 13.391 28.906 2.928 1 98.31 321 VAL B CA 1
ATOM 6415 C C . VAL B 1 321 ? 13.234 27.422 2.57 1 98.31 321 VAL B C 1
ATOM 6417 O O . VAL B 1 321 ? 14.219 26.734 2.273 1 98.31 321 VAL B O 1
ATOM 6420 N N . ALA B 1 322 ? 12.062 26.922 2.715 1 98.75 322 ALA B N 1
ATOM 6421 C CA . ALA B 1 322 ? 11.742 25.562 2.266 1 98.75 322 ALA B CA 1
ATOM 6422 C C . ALA B 1 322 ? 11.094 25.578 0.881 1 98.75 322 ALA B C 1
ATOM 6424 O O . ALA B 1 322 ? 10.258 26.438 0.593 1 98.75 322 ALA B O 1
ATOM 6425 N N . VAL B 1 323 ? 11.461 24.656 0.01 1 98.75 323 VAL B N 1
ATOM 6426 C CA . VAL B 1 323 ? 10.992 24.625 -1.373 1 98.75 323 VAL B CA 1
ATOM 6427 C C . VAL B 1 323 ? 10.406 23.25 -1.682 1 98.75 323 VAL B C 1
ATOM 6429 O O . VAL B 1 323 ? 11.094 22.234 -1.57 1 98.75 323 VAL B O 1
ATOM 6432 N N . GLY B 1 324 ? 9.164 23.188 -1.973 1 98.69 324 GLY B N 1
ATOM 6433 C CA . GLY B 1 324 ? 8.562 21.969 -2.516 1 98.69 324 GLY B CA 1
ATOM 6434 C C . GLY B 1 324 ? 8.695 21.875 -4.023 1 98.69 324 GLY B C 1
ATOM 6435 O O . GLY B 1 324 ? 8.25 22.75 -4.754 1 98.69 324 GLY B O 1
ATOM 6436 N N . SER B 1 325 ? 9.195 20.766 -4.492 1 98.31 325 SER B N 1
ATOM 6437 C CA . SER B 1 325 ? 9.586 20.672 -5.891 1 98.31 325 SER B CA 1
ATOM 6438 C C . SER B 1 325 ? 8.891 19.516 -6.586 1 98.31 325 SER B C 1
ATOM 6440 O O . SER B 1 325 ? 8.375 18.609 -5.926 1 98.31 325 SER B O 1
ATOM 6442 N N . ALA B 1 326 ? 8.867 19.594 -7.922 1 97.5 326 ALA B N 1
ATOM 6443 C CA . ALA B 1 326 ? 8.312 18.531 -8.75 1 97.5 326 ALA B CA 1
ATOM 6444 C C . ALA B 1 326 ? 9.25 17.328 -8.812 1 97.5 326 ALA B C 1
ATOM 6446 O O . ALA B 1 326 ? 8.875 16.25 -9.281 1 97.5 326 ALA B O 1
ATOM 6447 N N . ASP B 1 327 ? 10.492 17.422 -8.297 1 96.25 327 ASP B N 1
ATOM 6448 C CA . ASP B 1 327 ? 11.422 16.297 -8.289 1 96.25 327 ASP B CA 1
ATOM 6449 C C . ASP B 1 327 ? 11.148 15.375 -7.105 1 96.25 327 ASP B C 1
ATOM 6451 O O . ASP B 1 327 ? 11.977 14.523 -6.77 1 96.25 327 ASP B O 1
ATOM 6455 N N . HIS B 1 328 ? 10.094 15.609 -6.375 1 96.62 328 HIS B N 1
ATOM 6456 C CA . HIS B 1 328 ? 9.57 14.758 -5.312 1 96.62 328 HIS B CA 1
ATOM 6457 C C . HIS B 1 328 ? 10.273 15.039 -3.986 1 96.62 328 HIS B C 1
ATOM 6459 O O . HIS B 1 328 ? 10.07 14.32 -3.008 1 96.62 328 HIS B O 1
ATOM 6465 N N . HIS B 1 329 ? 11.086 16.094 -3.93 1 97.94 329 HIS B N 1
ATOM 6466 C CA . HIS B 1 329 ? 11.844 16.391 -2.721 1 97.94 329 HIS B CA 1
ATOM 6467 C C . HIS B 1 329 ? 11.508 17.781 -2.188 1 97.94 329 HIS B C 1
ATOM 6469 O O . HIS B 1 329 ? 10.891 18.594 -2.893 1 97.94 329 HIS B O 1
ATOM 6475 N N . ILE B 1 330 ? 11.891 17.969 -0.941 1 98.75 330 ILE B N 1
ATOM 6476 C CA . ILE B 1 330 ? 11.883 19.281 -0.325 1 98.75 330 ILE B CA 1
ATOM 6477 C C . ILE B 1 330 ? 13.32 19.797 -0.162 1 98.75 330 ILE B C 1
ATOM 6479 O O . ILE B 1 330 ? 14.156 19.109 0.427 1 98.75 330 ILE B O 1
ATOM 6483 N N . HIS B 1 331 ? 13.57 20.891 -0.718 1 98.62 331 HIS B N 1
ATOM 6484 C CA . HIS B 1 331 ? 14.883 21.5 -0.591 1 98.62 331 HIS B CA 1
ATOM 6485 C C . HIS B 1 331 ? 14.867 22.641 0.425 1 98.62 331 HIS B C 1
ATOM 6487 O O . HIS B 1 331 ? 14.094 23.594 0.282 1 98.62 331 HIS B O 1
ATOM 6493 N N . TYR B 1 332 ? 15.641 22.531 1.458 1 98.69 332 TYR B N 1
ATOM 6494 C CA . TYR B 1 332 ? 15.75 23.531 2.51 1 98.69 332 TYR B CA 1
ATOM 6495 C C . TYR B 1 332 ? 17.016 24.359 2.34 1 98.69 332 TYR B C 1
ATOM 6497 O O . TYR B 1 332 ? 18.125 23.828 2.395 1 98.69 332 TYR B O 1
ATOM 6505 N N . TYR B 1 333 ? 16.859 25.656 2.1 1 98.25 333 TYR B N 1
ATOM 6506 C CA . TYR B 1 333 ? 18 26.5 1.749 1 98.25 333 TYR B CA 1
ATOM 6507 C C . TYR B 1 333 ? 18.328 27.469 2.881 1 98.25 333 TYR B C 1
ATOM 6509 O O . TYR B 1 333 ? 17.438 27.938 3.582 1 98.25 333 TYR B O 1
ATOM 6517 N N . ASP B 1 334 ? 19.562 27.703 2.996 1 97.62 334 ASP B N 1
ATOM 6518 C CA . ASP B 1 334 ? 20.094 28.875 3.686 1 97.62 334 ASP B CA 1
ATOM 6519 C C . ASP B 1 334 ? 20.453 29.984 2.695 1 97.62 334 ASP B C 1
ATOM 6521 O O . ASP B 1 334 ? 21.328 29.797 1.85 1 97.62 334 ASP B O 1
ATOM 6525 N N . LEU B 1 335 ? 19.781 31.078 2.75 1 96.75 335 LEU B N 1
ATOM 6526 C CA . LEU B 1 335 ? 19.875 32.125 1.746 1 96.75 335 LEU B CA 1
ATOM 6527 C C . LEU B 1 335 ? 21.266 32.781 1.779 1 96.75 335 LEU B C 1
ATOM 6529 O O . LEU B 1 335 ? 21.625 33.531 0.859 1 96.75 335 LEU B O 1
ATOM 6533 N N . ARG B 1 336 ? 22.109 32.5 2.793 1 95.44 336 ARG B N 1
ATOM 6534 C CA . ARG B 1 336 ? 23.484 33.031 2.854 1 95.44 336 ARG B CA 1
ATOM 6535 C C . ARG B 1 336 ? 24.406 32.25 1.922 1 95.44 336 ARG B C 1
ATOM 6537 O O . ARG B 1 336 ? 25.438 32.75 1.481 1 95.44 336 ARG B O 1
ATOM 6544 N N . ASN B 1 337 ? 23.953 31 1.703 1 95.06 337 ASN B N 1
ATOM 6545 C CA . ASN B 1 337 ? 24.625 30.125 0.742 1 95.06 337 ASN B CA 1
ATOM 6546 C C . ASN B 1 337 ? 23.625 29.312 -0.076 1 95.06 337 ASN B C 1
ATOM 6548 O O . ASN B 1 337 ? 23.203 28.234 0.343 1 95.06 337 ASN B O 1
ATOM 6552 N N . ILE B 1 338 ? 23.438 29.781 -1.325 1 94.62 338 ILE B N 1
ATOM 6553 C CA . ILE B 1 338 ? 22.344 29.219 -2.102 1 94.62 338 ILE B CA 1
ATOM 6554 C C . ILE B 1 338 ? 22.891 28.234 -3.133 1 94.62 338 ILE B C 1
ATOM 6556 O O . ILE B 1 338 ? 22.172 27.797 -4.035 1 94.62 338 ILE B O 1
ATOM 6560 N N . SER B 1 339 ? 24.203 27.953 -3.148 1 93.69 339 SER B N 1
ATOM 6561 C CA . SER B 1 339 ? 24.812 27.062 -4.121 1 93.69 339 SER B CA 1
ATOM 6562 C C . SER B 1 339 ? 24.266 25.641 -3.984 1 93.69 339 SER B C 1
ATOM 6564 O O . SER B 1 339 ? 24.141 24.922 -4.977 1 93.69 339 SER B O 1
ATOM 6566 N N . GLN B 1 340 ? 24 25.312 -2.686 1 95.12 340 GLN B N 1
ATOM 6567 C CA . GLN B 1 340 ? 23.391 24.016 -2.408 1 95.12 340 GLN B CA 1
ATOM 6568 C C . GLN B 1 340 ? 22.391 24.125 -1.26 1 95.12 340 GLN B C 1
ATOM 6570 O O . GLN B 1 340 ? 22.531 24.969 -0.372 1 95.12 340 GLN B O 1
ATOM 6575 N N . PRO B 1 341 ? 21.469 23.266 -1.291 1 96.88 341 PRO B N 1
ATOM 6576 C CA . PRO B 1 341 ? 20.547 23.25 -0.155 1 96.88 341 PRO B CA 1
ATOM 6577 C C . PRO B 1 341 ? 21.203 22.75 1.133 1 96.88 341 PRO B C 1
ATOM 6579 O O . PRO B 1 341 ? 22.141 21.953 1.084 1 96.88 341 PRO B O 1
ATOM 6582 N N . LEU B 1 342 ? 20.781 23.266 2.221 1 96.5 342 LEU B N 1
ATOM 6583 C CA . LEU B 1 342 ? 21.234 22.797 3.525 1 96.5 342 LEU B CA 1
ATOM 6584 C C . LEU B 1 342 ? 20.828 21.328 3.74 1 96.5 342 LEU B C 1
ATOM 6586 O O . LEU B 1 342 ? 21.656 20.516 4.176 1 96.5 342 LEU B O 1
ATOM 6590 N N . TYR B 1 343 ? 19.531 21.031 3.502 1 96.56 343 TYR B N 1
ATOM 6591 C CA . TYR B 1 343 ? 18.984 19.688 3.576 1 96.56 343 TYR B CA 1
ATOM 6592 C C . TYR B 1 343 ? 18.094 19.391 2.367 1 96.56 343 TYR B C 1
ATOM 6594 O O . TYR B 1 343 ? 17.516 20.297 1.777 1 96.56 343 TYR B O 1
ATOM 6602 N N . VAL B 1 344 ? 18.078 18.141 1.984 1 97.44 344 VAL B N 1
ATOM 6603 C CA . VAL B 1 344 ? 17.094 17.625 1.034 1 97.44 344 VAL B CA 1
ATOM 6604 C C . VAL B 1 344 ? 16.266 16.516 1.691 1 97.44 344 VAL B C 1
ATOM 6606 O O . VAL B 1 344 ? 16.797 15.477 2.078 1 97.44 344 VAL B O 1
ATOM 6609 N N . PHE B 1 345 ? 15.062 16.797 1.866 1 97.88 345 PHE B N 1
ATOM 6610 C CA . PHE B 1 345 ? 14.18 15.812 2.475 1 97.88 345 PHE B CA 1
ATOM 6611 C C . PHE B 1 345 ? 13.586 14.898 1.416 1 97.88 345 PHE B C 1
ATOM 6613 O O . PHE B 1 345 ? 12.906 15.352 0.495 1 97.88 345 PHE B O 1
ATOM 6620 N N . ARG B 1 346 ? 13.828 13.609 1.698 1 96.12 346 ARG B N 1
ATOM 6621 C CA . ARG B 1 346 ? 13.391 12.586 0.751 1 96.12 346 ARG B CA 1
ATOM 6622 C C . ARG B 1 346 ? 12.352 11.664 1.384 1 96.12 346 ARG B C 1
ATOM 6624 O O . ARG B 1 346 ? 12.469 11.305 2.557 1 96.12 346 ARG B O 1
ATOM 6631 N N . GLY B 1 347 ? 11.352 11.406 0.663 1 94.56 347 GLY B N 1
ATOM 6632 C CA . GLY B 1 347 ? 10.336 10.5 1.169 1 94.56 347 GLY B CA 1
ATOM 6633 C C . GLY B 1 347 ? 9.102 10.438 0.286 1 94.56 347 GLY B C 1
ATOM 6634 O O . GLY B 1 347 ? 8.539 9.359 0.078 1 94.56 347 GLY B O 1
ATOM 6635 N N . HIS B 1 348 ? 8.719 11.562 -0.28 1 95.88 348 HIS B N 1
ATOM 6636 C CA . HIS B 1 348 ? 7.578 11.594 -1.188 1 95.88 348 HIS B CA 1
ATOM 6637 C C . HIS B 1 348 ? 7.895 10.875 -2.496 1 95.88 348 HIS B C 1
ATOM 6639 O O . HIS B 1 348 ? 9.039 10.891 -2.955 1 95.88 348 HIS B O 1
ATOM 6645 N N . TRP B 1 349 ? 6.895 10.297 -3.07 1 92 349 TRP B N 1
ATOM 6646 C CA . TRP B 1 349 ? 7.113 9.523 -4.289 1 92 349 TRP B CA 1
ATOM 6647 C C . TRP B 1 349 ? 6.703 10.328 -5.52 1 92 349 TRP B C 1
ATOM 6649 O O . TRP B 1 349 ? 6.984 9.922 -6.652 1 92 349 TRP B O 1
ATOM 6659 N N . LYS B 1 350 ? 5.996 11.359 -5.328 1 95.31 350 LYS B N 1
ATOM 6660 C CA . LYS B 1 350 ? 5.547 12.234 -6.41 1 95.31 350 LYS B CA 1
ATOM 6661 C C . LYS B 1 350 ? 5.816 13.703 -6.078 1 95.31 350 LYS B C 1
ATOM 6663 O O . LYS B 1 350 ? 6.684 14.008 -5.258 1 95.31 350 LYS B O 1
ATOM 6668 N N . THR B 1 351 ? 5.234 14.586 -6.844 1 97.31 351 THR B N 1
ATOM 6669 C CA . THR B 1 351 ? 5.457 16.031 -6.742 1 97.31 351 THR B CA 1
ATOM 6670 C C . THR B 1 351 ? 5.043 16.547 -5.367 1 97.31 351 THR B C 1
ATOM 6672 O O . TH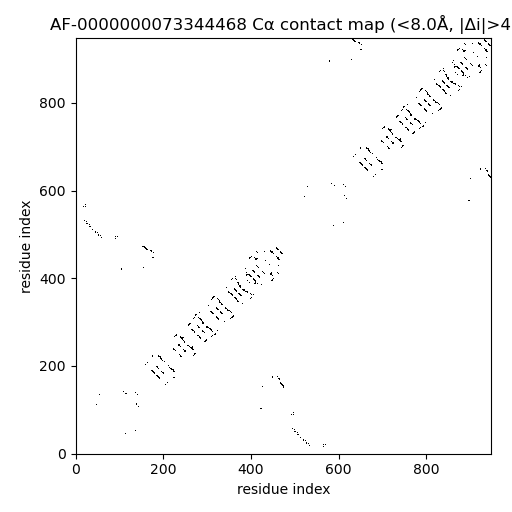R B 1 351 ? 3.99 16.172 -4.848 1 97.31 351 THR B O 1
ATOM 6675 N N . VAL B 1 352 ? 5.898 17.375 -4.777 1 98.44 352 VAL B N 1
ATOM 6676 C CA . VAL B 1 352 ? 5.555 18.062 -3.537 1 98.44 352 VAL B CA 1
ATOM 6677 C C . VAL B 1 352 ? 4.793 19.344 -3.854 1 98.44 352 VAL B C 1
ATOM 6679 O O . VAL B 1 352 ? 5.379 20.312 -4.328 1 98.44 352 VAL B O 1
ATOM 6682 N N . SER B 1 353 ? 3.562 19.359 -3.527 1 98 353 SER B N 1
ATOM 6683 C CA . SER B 1 353 ? 2.686 20.453 -3.936 1 98 353 SER B CA 1
ATOM 6684 C C . SER B 1 353 ? 2.744 21.609 -2.943 1 98 353 SER B C 1
ATOM 6686 O O . SER B 1 353 ? 2.582 22.766 -3.326 1 98 353 SER B O 1
ATOM 6688 N N . TYR B 1 354 ? 2.879 21.312 -1.629 1 98.56 354 TYR B N 1
ATOM 6689 C CA . TYR B 1 354 ? 2.895 22.359 -0.615 1 98.56 354 TYR B CA 1
ATOM 6690 C C . TYR B 1 354 ? 3.918 22.047 0.471 1 98.56 354 TYR B C 1
ATOM 6692 O O . TYR B 1 354 ? 4.184 20.891 0.771 1 98.56 354 TYR B O 1
ATOM 6700 N N . VAL B 1 355 ? 4.445 23.062 1.017 1 98.69 355 VAL B N 1
ATOM 6701 C CA . VAL B 1 355 ? 5.219 23 2.254 1 98.69 355 VAL B CA 1
ATOM 6702 C C . VAL B 1 355 ? 4.742 24.109 3.205 1 98.69 355 VAL B C 1
ATOM 6704 O O . VAL B 1 355 ? 4.418 25.203 2.773 1 98.69 355 VAL B O 1
ATOM 6707 N N . LYS B 1 356 ? 4.602 23.844 4.441 1 98.38 356 LYS B N 1
ATOM 6708 C CA . LYS B 1 356 ? 4.199 24.812 5.453 1 98.38 356 LYS B CA 1
ATOM 6709 C C . LYS B 1 356 ? 4.848 24.516 6.801 1 98.38 356 LYS B C 1
ATOM 6711 O O . LYS B 1 356 ? 4.922 23.344 7.207 1 98.38 356 LYS B O 1
ATOM 6716 N N . PHE B 1 357 ? 5.266 25.516 7.473 1 97.94 357 PHE B N 1
ATOM 6717 C CA . PHE B 1 357 ? 5.938 25.328 8.758 1 97.94 357 PHE B CA 1
ATOM 6718 C C . PHE B 1 357 ? 4.926 25.312 9.898 1 97.94 357 PHE B C 1
ATOM 6720 O O . PHE B 1 357 ? 4.098 26.234 10.016 1 97.94 357 PHE B O 1
ATOM 6727 N N . LEU B 1 358 ? 5.008 24.281 10.719 1 96.62 358 LEU B N 1
ATOM 6728 C CA . LEU B 1 358 ? 4.25 24.266 11.961 1 96.62 358 LEU B CA 1
ATOM 6729 C C . LEU B 1 358 ? 4.941 25.109 13.031 1 96.62 358 LEU B C 1
ATOM 6731 O O . LEU B 1 358 ? 4.285 25.688 13.898 1 96.62 358 LEU B O 1
ATOM 6735 N N . SER B 1 359 ? 6.215 25.078 13.031 1 95.88 359 SER B N 1
ATOM 6736 C CA . SER B 1 359 ? 7.117 25.828 13.906 1 95.88 359 SER B CA 1
ATOM 6737 C C . SER B 1 359 ? 8.453 26.078 13.219 1 95.88 359 SER B C 1
ATOM 6739 O O . SER B 1 359 ? 8.625 25.781 12.039 1 95.88 359 SER B O 1
ATOM 6741 N N . SER B 1 360 ? 9.336 26.703 13.961 1 96.19 360 SER B N 1
ATOM 6742 C CA . SER B 1 360 ? 10.641 27 13.383 1 96.19 360 SER B CA 1
ATOM 6743 C C . SER B 1 360 ? 11.414 25.719 13.094 1 96.19 360 SER B C 1
ATOM 6745 O O . SER B 1 360 ? 12.336 25.703 12.266 1 96.19 360 SER B O 1
ATOM 6747 N N . ASP B 1 361 ? 10.945 24.609 13.711 1 96.69 361 ASP B N 1
ATOM 6748 C CA . ASP B 1 361 ? 11.734 23.375 13.586 1 96.69 361 ASP B CA 1
ATOM 6749 C C . ASP B 1 361 ? 10.953 22.297 12.844 1 96.69 361 ASP B C 1
ATOM 6751 O O . ASP B 1 361 ? 11.516 21.266 12.469 1 96.69 361 ASP B O 1
ATOM 6755 N N . GLU B 1 362 ? 9.68 22.531 12.672 1 97.56 362 GLU B N 1
ATOM 6756 C CA . GLU B 1 362 ? 8.836 21.484 12.078 1 97.56 362 GLU B CA 1
ATOM 6757 C C . GLU B 1 362 ? 8.227 21.953 10.766 1 97.56 362 GLU B C 1
ATOM 6759 O O . GLU B 1 362 ? 7.695 23.062 10.68 1 97.56 362 GLU B O 1
ATOM 6764 N N . LEU B 1 363 ? 8.336 21.109 9.75 1 98.31 363 LEU B N 1
ATOM 6765 C CA . LEU B 1 363 ? 7.848 21.406 8.406 1 98.31 363 LEU B CA 1
ATOM 6766 C C . LEU B 1 363 ? 6.906 20.328 7.914 1 98.31 363 LEU B C 1
ATOM 6768 O O . LEU B 1 363 ? 7.211 19.125 8.039 1 98.31 363 LEU B O 1
ATOM 6772 N N . ALA B 1 364 ? 5.75 20.719 7.477 1 98.69 364 ALA B N 1
ATOM 6773 C CA . ALA B 1 364 ? 4.82 19.781 6.848 1 98.69 364 ALA B CA 1
ATOM 6774 C C . ALA B 1 364 ? 4.859 19.906 5.328 1 98.69 364 ALA B C 1
ATOM 6776 O O . ALA B 1 364 ? 5.055 21 4.793 1 98.69 364 ALA B O 1
ATOM 6777 N N . SER B 1 365 ? 4.734 18.828 4.648 1 98.69 365 SER B N 1
ATOM 6778 C CA . SER B 1 365 ? 4.691 18.828 3.189 1 98.69 365 SER B CA 1
ATOM 6779 C C . SER B 1 365 ? 3.545 17.969 2.67 1 98.69 365 SER B C 1
ATOM 6781 O O . SER B 1 365 ? 3.127 17.016 3.336 1 98.69 365 SER B O 1
ATOM 6783 N N . SER B 1 366 ? 2.984 18.359 1.594 1 98.44 366 SER B N 1
ATOM 6784 C CA . SER B 1 366 ? 1.958 17.594 0.891 1 98.44 366 SER B CA 1
ATOM 6785 C C . SER B 1 366 ? 2.426 17.188 -0.503 1 98.44 366 SER B C 1
ATOM 6787 O O . SER B 1 366 ? 3.123 17.953 -1.175 1 98.44 366 SER B O 1
ATOM 6789 N N . SER B 1 367 ? 2.066 16.031 -0.93 1 98.31 367 SER B N 1
ATOM 6790 C CA . SER B 1 367 ? 2.459 15.516 -2.234 1 98.31 367 SER B CA 1
ATOM 6791 C C . SER B 1 367 ? 1.272 14.891 -2.959 1 98.31 367 SER B C 1
ATOM 6793 O O . SER B 1 367 ? 0.276 14.523 -2.332 1 98.31 367 SER B O 1
ATOM 6795 N N . THR B 1 368 ? 1.41 14.734 -4.266 1 97 368 THR B N 1
ATOM 6796 C CA . THR B 1 368 ? 0.377 14.109 -5.082 1 97 368 THR B CA 1
ATOM 6797 C C . THR B 1 368 ? 0.444 12.586 -4.965 1 97 368 THR B C 1
ATOM 6799 O O . THR B 1 368 ? -0.252 11.867 -5.688 1 97 368 THR B O 1
ATOM 6802 N N . ASP B 1 369 ? 1.248 12.094 -4.07 1 93.12 369 ASP B N 1
ATOM 6803 C CA . ASP B 1 369 ? 1.257 10.664 -3.77 1 93.12 369 ASP B CA 1
ATOM 6804 C C . ASP B 1 369 ? 0.242 10.32 -2.68 1 93.12 369 ASP B C 1
ATOM 6806 O O . ASP B 1 369 ? 0.278 9.234 -2.107 1 93.12 369 ASP B O 1
ATOM 6810 N N . SER B 1 370 ? -0.587 11.266 -2.32 1 96.19 370 SER B N 1
ATOM 6811 C CA . SER B 1 370 ? -1.68 11.109 -1.364 1 96.19 370 SER B CA 1
ATOM 6812 C C . SER B 1 370 ? -1.153 10.992 0.062 1 96.19 370 SER B C 1
ATOM 6814 O O . SER B 1 370 ? -1.788 10.367 0.913 1 96.19 370 SER B O 1
ATOM 6816 N N . THR B 1 371 ? 0.028 11.594 0.31 1 97.5 371 THR B N 1
ATOM 6817 C CA . THR B 1 371 ? 0.555 11.578 1.67 1 97.5 371 THR B CA 1
ATOM 6818 C C . THR B 1 371 ? 0.941 12.984 2.117 1 97.5 371 THR B C 1
ATOM 6820 O O . THR B 1 371 ? 1.229 13.852 1.287 1 97.5 371 THR B O 1
ATOM 6823 N N . LEU B 1 372 ? 0.851 13.227 3.436 1 98.44 372 LEU B N 1
ATOM 6824 C CA . LEU B 1 372 ? 1.5 14.336 4.129 1 98.44 372 LEU B CA 1
ATOM 6825 C C . LEU B 1 372 ? 2.688 13.836 4.949 1 98.44 372 LEU B C 1
ATOM 6827 O O . LEU B 1 372 ? 2.682 12.711 5.438 1 98.44 372 LEU B O 1
ATOM 6831 N N . ARG B 1 373 ? 3.613 14.688 5.059 1 98.56 373 ARG B N 1
ATOM 6832 C CA . ARG B 1 373 ? 4.758 14.297 5.875 1 98.56 373 ARG B CA 1
ATOM 6833 C C . ARG B 1 373 ? 5.188 15.438 6.789 1 98.56 373 ARG B C 1
ATOM 6835 O O . ARG B 1 373 ? 5.047 16.609 6.438 1 98.56 373 ARG B O 1
ATOM 6842 N N . LEU B 1 374 ? 5.617 15.062 7.934 1 98.19 374 LEU B N 1
ATOM 6843 C CA . LEU B 1 374 ? 6.168 15.984 8.922 1 98.19 374 LEU B CA 1
ATOM 6844 C C . LEU B 1 374 ? 7.676 15.805 9.047 1 98.19 374 LEU B C 1
ATOM 6846 O O . LEU B 1 374 ? 8.164 14.672 9.148 1 98.19 374 LEU B O 1
ATOM 6850 N N . TRP B 1 375 ? 8.383 16.922 9.031 1 97.94 375 TRP B N 1
ATOM 6851 C CA . TRP B 1 375 ? 9.844 16.891 9.062 1 97.94 375 TRP B CA 1
ATOM 6852 C C . TRP B 1 375 ? 10.383 17.75 10.203 1 97.94 375 TRP B C 1
ATOM 6854 O O . TRP B 1 375 ? 9.766 18.734 10.586 1 97.94 375 TRP B O 1
ATOM 6864 N N . ASP B 1 376 ? 11.508 17.359 10.711 1 96.38 376 ASP B N 1
ATOM 6865 C CA . ASP B 1 376 ? 12.32 18.203 11.586 1 96.38 376 ASP B CA 1
ATOM 6866 C C . ASP B 1 376 ? 13.453 18.875 10.82 1 96.38 376 ASP B C 1
ATOM 6868 O O . ASP B 1 376 ? 14.422 18.234 10.43 1 96.38 376 ASP B O 1
ATOM 6872 N N . VAL B 1 377 ? 13.375 20.141 10.609 1 96.44 377 VAL B N 1
ATOM 6873 C CA . VAL B 1 377 ? 14.328 20.844 9.75 1 96.44 377 VAL B CA 1
ATOM 6874 C C . VAL B 1 377 ? 15.594 21.172 10.539 1 96.44 377 VAL B C 1
ATOM 6876 O O . VAL B 1 377 ? 16.594 21.578 9.961 1 96.44 377 VAL B O 1
ATOM 6879 N N . LYS B 1 378 ? 15.492 21.047 11.797 1 93.31 378 LYS B N 1
ATOM 6880 C CA . LYS B 1 378 ? 16.672 21.281 12.617 1 93.31 378 LYS B CA 1
ATOM 6881 C C . LYS B 1 378 ? 17.594 20.062 12.625 1 93.31 378 LYS B C 1
ATOM 6883 O O . LYS B 1 378 ? 18.797 20.172 12.406 1 93.31 378 LYS B O 1
ATOM 6888 N N . GLU B 1 379 ? 17.031 18.875 12.766 1 91.81 379 GLU B N 1
ATOM 6889 C CA . GLU B 1 379 ? 17.797 17.641 12.875 1 91.81 379 GLU B CA 1
ATOM 6890 C C . GLU B 1 379 ? 17.828 16.875 11.555 1 91.81 379 GLU B C 1
ATOM 6892 O O . GLU B 1 379 ? 18.469 15.836 11.445 1 91.81 379 GLU B O 1
ATOM 6897 N N . ASN B 1 380 ? 17.156 17.391 10.578 1 93.75 380 ASN B N 1
ATOM 6898 C CA . ASN B 1 380 ? 17.078 16.734 9.281 1 93.75 380 ASN B CA 1
ATOM 6899 C C . ASN B 1 380 ? 16.516 15.328 9.398 1 93.75 380 ASN B C 1
ATOM 6901 O O . ASN B 1 380 ? 17.141 14.359 8.961 1 93.75 380 ASN B O 1
ATOM 6905 N N . LEU B 1 381 ? 15.312 15.25 9.984 1 93.88 381 LEU B N 1
ATOM 6906 C CA . LEU B 1 381 ? 14.688 13.953 10.227 1 93.88 381 LEU B CA 1
ATOM 6907 C C . LEU B 1 381 ? 13.266 13.922 9.688 1 93.88 381 LEU B C 1
ATOM 6909 O O . LEU B 1 381 ? 12.547 14.922 9.766 1 93.88 381 LEU B O 1
ATOM 6913 N N . ALA B 1 382 ? 12.945 12.766 9.125 1 95.5 382 ALA B N 1
ATOM 6914 C CA . ALA B 1 382 ? 11.539 12.5 8.82 1 95.5 382 ALA B CA 1
ATOM 6915 C C . ALA B 1 382 ? 10.789 12.031 10.07 1 95.5 382 ALA B C 1
ATOM 6917 O O . ALA B 1 382 ? 11.164 11.039 10.695 1 95.5 382 ALA B O 1
ATOM 6918 N N . LEU B 1 383 ? 9.75 12.719 10.398 1 93.19 383 LEU B N 1
ATOM 6919 C CA . LEU B 1 383 ? 9.078 12.43 11.664 1 93.19 383 LEU B CA 1
ATOM 6920 C C . LEU B 1 383 ? 7.898 11.492 11.461 1 93.19 383 LEU B C 1
ATOM 6922 O O . LEU B 1 383 ? 7.766 10.492 12.164 1 93.19 383 LEU B O 1
ATOM 6926 N N . ARG B 1 384 ? 7.07 11.828 10.492 1 94.88 384 ARG B N 1
ATOM 6927 C CA . ARG B 1 384 ? 5.844 11.055 10.367 1 94.88 384 ARG B CA 1
ATOM 6928 C C . ARG B 1 384 ? 5.238 11.203 8.977 1 94.88 384 ARG B C 1
ATOM 6930 O O . ARG B 1 384 ? 5.434 12.227 8.32 1 94.88 384 ARG B O 1
ATOM 6937 N N . THR B 1 385 ? 4.52 10.211 8.555 1 97.06 385 THR B N 1
ATOM 6938 C CA . THR B 1 385 ? 3.748 10.234 7.312 1 97.06 385 THR B CA 1
ATOM 6939 C C . THR B 1 385 ? 2.258 10.078 7.602 1 97.06 385 THR B C 1
ATOM 6941 O O . THR B 1 385 ? 1.862 9.25 8.422 1 97.06 385 THR B O 1
ATOM 6944 N N . PHE B 1 386 ? 1.458 10.883 6.996 1 97.38 386 PHE B N 1
ATOM 6945 C CA . PHE B 1 386 ? 0.013 10.875 7.191 1 97.38 386 PHE B CA 1
ATOM 6946 C C . PHE B 1 386 ? -0.7 10.375 5.941 1 97.38 386 PHE B C 1
ATOM 6948 O O . PHE B 1 386 ? -0.368 10.781 4.824 1 97.38 386 PHE B O 1
ATOM 6955 N N . ARG B 1 387 ? -1.671 9.492 6.195 1 95.81 387 ARG B N 1
ATOM 6956 C CA . ARG B 1 387 ? -2.439 8.922 5.094 1 95.81 387 ARG B CA 1
ATOM 6957 C C . ARG B 1 387 ? -3.934 8.938 5.398 1 95.81 387 ARG B C 1
ATOM 6959 O O . ARG B 1 387 ? -4.34 8.781 6.551 1 95.81 387 ARG B O 1
ATOM 6966 N N . GLY B 1 388 ? -4.766 9.109 4.402 1 94.75 388 GLY B N 1
ATOM 6967 C CA . GLY B 1 388 ? -6.219 9.117 4.512 1 94.75 388 GLY B CA 1
ATOM 6968 C C . GLY B 1 388 ? -6.898 9.859 3.377 1 94.75 388 GLY B C 1
ATOM 6969 O O . GLY B 1 388 ? -7.848 9.344 2.779 1 94.75 388 GLY B O 1
ATOM 6970 N N . HIS B 1 389 ? -6.355 10.961 3.041 1 96.62 389 HIS B N 1
ATOM 6971 C CA . HIS B 1 389 ? -6.891 11.789 1.964 1 96.62 389 HIS B CA 1
ATOM 6972 C C . HIS B 1 389 ? -6.406 11.305 0.603 1 96.62 389 HIS B C 1
ATOM 6974 O O . HIS B 1 389 ? -5.551 10.422 0.523 1 96.62 389 HIS B O 1
ATOM 6980 N N . THR B 1 390 ? -7.062 11.82 -0.415 1 94.88 390 THR B N 1
ATOM 6981 C CA . THR B 1 390 ? -6.691 11.484 -1.783 1 94.88 390 THR B CA 1
ATOM 6982 C C . THR B 1 390 ? -6.152 12.711 -2.516 1 94.88 390 THR B C 1
ATOM 6984 O O . THR B 1 390 ? -6.805 13.758 -2.547 1 94.88 390 THR B O 1
ATOM 6987 N N . ASN B 1 391 ? -4.969 12.586 -3.045 1 96 391 ASN B N 1
ATOM 6988 C CA . ASN B 1 391 ? -4.312 13.633 -3.822 1 96 391 ASN B CA 1
ATOM 6989 C C . ASN B 1 391 ? -3.396 13.055 -4.895 1 96 391 ASN B C 1
ATOM 6991 O O . ASN B 1 391 ? -2.244 12.719 -4.613 1 96 391 ASN B O 1
ATOM 6995 N N . GLU B 1 392 ? -3.828 13.07 -6.102 1 91.38 392 GLU B N 1
ATOM 6996 C CA . GLU B 1 392 ? -3.074 12.414 -7.16 1 91.38 392 GLU B CA 1
ATOM 6997 C C . GLU B 1 392 ? -2.789 13.375 -8.312 1 91.38 392 GLU B C 1
ATOM 6999 O O . GLU B 1 392 ? -1.787 13.227 -9.016 1 91.38 392 GLU B O 1
ATOM 7004 N N . ARG B 1 393 ? -3.658 14.289 -8.508 1 91.5 393 ARG B N 1
ATOM 7005 C CA . ARG B 1 393 ? -3.574 15.086 -9.727 1 91.5 393 ARG B CA 1
ATOM 7006 C C . ARG B 1 393 ? -3.555 16.578 -9.398 1 91.5 393 ARG B C 1
ATOM 7008 O O . ARG B 1 393 ? -2.783 17.328 -9.992 1 91.5 393 ARG B O 1
ATOM 7015 N N . ASN B 1 394 ? -4.344 17.031 -8.406 1 92.69 394 ASN B N 1
ATOM 7016 C CA . ASN B 1 394 ? -4.59 18.453 -8.18 1 92.69 394 ASN B CA 1
ATOM 7017 C C . ASN B 1 394 ? -3.891 18.953 -6.918 1 92.69 394 ASN B C 1
ATOM 7019 O O . ASN B 1 394 ? -3.471 18.156 -6.078 1 92.69 394 ASN B O 1
ATOM 7023 N N . PHE B 1 395 ? -3.791 20.312 -6.91 1 93.44 395 PHE B N 1
ATOM 7024 C CA . PHE B 1 395 ? -3.373 20.938 -5.656 1 93.44 395 PHE B CA 1
ATOM 7025 C C . PHE B 1 395 ? -4.555 21.078 -4.699 1 93.44 395 PHE B C 1
ATOM 7027 O O . PHE B 1 395 ? -5.52 21.781 -4.996 1 93.44 395 PHE B O 1
ATOM 7034 N N . VAL B 1 396 ? -4.426 20.453 -3.541 1 95.88 396 VAL B N 1
ATOM 7035 C CA . VAL B 1 396 ? -5.605 20.359 -2.688 1 95.88 396 VAL B CA 1
ATOM 7036 C C . VAL B 1 396 ? -5.414 21.234 -1.447 1 95.88 396 VAL B C 1
ATOM 7038 O O . VAL B 1 396 ? -6.191 21.156 -0.496 1 95.88 396 VAL B O 1
ATOM 7041 N N . GLY B 1 397 ? -4.398 22 -1.363 1 97.19 397 GLY B N 1
ATOM 7042 C CA . GLY B 1 397 ? -4.18 22.906 -0.244 1 97.19 397 GLY B CA 1
ATOM 7043 C C . GLY B 1 397 ? -3.521 22.234 0.945 1 97.19 397 GLY B C 1
ATOM 7044 O O . GLY B 1 397 ? -3.568 21.016 1.077 1 97.19 397 GLY B O 1
ATOM 7045 N N . LEU B 1 398 ? -2.93 22.984 1.785 1 98.38 398 LEU B N 1
ATOM 7046 C CA . LEU B 1 398 ? -2.283 22.562 3.021 1 98.38 398 LEU B CA 1
ATOM 7047 C C . LEU B 1 398 ? -2.275 23.688 4.047 1 98.38 398 LEU B C 1
ATOM 7049 O O . LEU B 1 398 ? -1.962 24.828 3.717 1 98.38 398 LEU B O 1
ATOM 7053 N N . THR B 1 399 ? -2.695 23.406 5.215 1 98 399 THR B N 1
ATOM 7054 C CA . THR B 1 399 ? -2.605 24.375 6.301 1 98 399 THR B CA 1
ATOM 7055 C C . THR B 1 399 ? -2.201 23.688 7.605 1 98 399 THR B C 1
ATOM 7057 O O . THR B 1 399 ? -2.375 22.484 7.754 1 98 399 THR B O 1
ATOM 7060 N N . VAL B 1 400 ? -1.555 24.453 8.43 1 97 400 VAL B N 1
ATOM 7061 C CA . VAL B 1 400 ? -1.029 23.875 9.664 1 97 400 VAL B CA 1
ATOM 7062 C C . VAL B 1 400 ? -1.262 24.844 10.828 1 97 400 VAL B C 1
ATOM 7064 O O . VAL B 1 400 ? -1.412 26.062 10.617 1 97 400 VAL B O 1
ATOM 7067 N N . ASN B 1 401 ? -1.435 24.344 11.945 1 92.5 401 ASN B N 1
ATOM 7068 C CA . ASN B 1 401 ? -1.258 25.078 13.203 1 92.5 401 ASN B CA 1
ATOM 7069 C C . ASN B 1 401 ? -0.295 24.359 14.141 1 92.5 401 ASN B C 1
ATOM 7071 O O . ASN B 1 401 ? 0.492 23.516 13.703 1 92.5 401 ASN B O 1
ATOM 7075 N N . SER B 1 402 ? -0.26 24.688 15.367 1 89.81 402 SER B N 1
ATOM 7076 C CA . SER B 1 402 ? 0.77 24.172 16.25 1 89.81 402 SER B CA 1
ATOM 7077 C C . SER B 1 402 ? 0.594 22.672 16.484 1 89.81 402 SER B C 1
ATOM 7079 O O . SER B 1 402 ? 1.564 21.953 16.75 1 89.81 402 SER B O 1
ATOM 7081 N N . GLU B 1 403 ? -0.643 22.156 16.281 1 91.62 403 GLU B N 1
ATOM 7082 C CA . GLU B 1 403 ? -0.89 20.781 16.656 1 91.62 403 GLU B CA 1
ATOM 7083 C C . GLU B 1 403 ? -1.484 19.984 15.5 1 91.62 403 GLU B C 1
ATOM 7085 O O . GLU B 1 403 ? -1.378 18.75 15.469 1 91.62 403 GLU B O 1
ATOM 7090 N N . TYR B 1 404 ? -2.027 20.688 14.578 1 94.5 404 TYR B N 1
ATOM 7091 C CA . TYR B 1 404 ? -2.799 19.969 13.562 1 94.5 404 TYR B CA 1
ATOM 7092 C C . TYR B 1 404 ? -2.334 20.344 12.164 1 94.5 404 TYR B C 1
ATOM 7094 O O . TYR B 1 404 ? -1.888 21.469 11.922 1 94.5 404 TYR B O 1
ATOM 7102 N N . ILE B 1 405 ? -2.42 19.422 11.25 1 97.19 405 ILE B N 1
ATOM 7103 C CA . ILE B 1 405 ? -2.193 19.562 9.82 1 97.19 405 ILE B CA 1
ATOM 7104 C C . ILE B 1 405 ? -3.482 19.266 9.055 1 97.19 405 ILE B C 1
ATOM 7106 O O . ILE B 1 405 ? -4.133 18.234 9.305 1 97.19 405 ILE B O 1
ATOM 7110 N N . ALA B 1 406 ? -3.898 20.141 8.203 1 97.56 406 ALA B N 1
ATOM 7111 C CA . ALA B 1 406 ? -5.129 19.938 7.445 1 97.56 406 ALA B CA 1
ATOM 7112 C C . ALA B 1 406 ? -4.887 20.094 5.949 1 97.56 406 ALA B C 1
ATOM 7114 O O . ALA B 1 406 ? -4.031 20.891 5.535 1 97.56 406 ALA B O 1
ATOM 7115 N N . CYS B 1 407 ? -5.59 19.328 5.184 1 98.31 407 CYS B N 1
ATOM 7116 C CA . CYS B 1 407 ? -5.484 19.422 3.73 1 98.31 407 CYS B CA 1
ATOM 7117 C C . CYS B 1 407 ? -6.805 19.062 3.062 1 98.31 407 CYS B C 1
ATOM 7119 O O . CYS B 1 407 ? -7.707 18.516 3.709 1 98.31 407 CYS B O 1
ATOM 7121 N N . GLY B 1 408 ? -6.918 19.516 1.837 1 97.62 408 GLY B N 1
ATOM 7122 C CA . GLY B 1 408 ? -8.039 19.062 1.034 1 97.62 408 GLY B CA 1
ATOM 7123 C C . GLY B 1 408 ? -7.84 17.672 0.456 1 97.62 408 GLY B C 1
ATOM 7124 O O . GLY B 1 408 ? -6.91 16.969 0.841 1 97.62 408 GLY B O 1
ATOM 7125 N N . SER B 1 409 ? -8.758 17.281 -0.328 1 97.12 409 SER B N 1
ATOM 7126 C CA . SER B 1 409 ? -8.75 15.969 -0.962 1 97.12 409 SER B CA 1
ATOM 7127 C C . SER B 1 409 ? -9.477 16 -2.303 1 97.12 409 SER B C 1
ATOM 7129 O O . SER B 1 409 ? -10.336 16.859 -2.529 1 97.12 409 SER B O 1
ATOM 7131 N N . GLU B 1 410 ? -9.125 15.156 -3.172 1 95.88 410 GLU B N 1
ATOM 7132 C CA . GLU B 1 410 ? -9.781 15.055 -4.473 1 95.88 410 GLU B CA 1
ATOM 7133 C C . GLU B 1 410 ? -11.141 14.383 -4.359 1 95.88 410 GLU B C 1
ATOM 7135 O O . GLU B 1 410 ? -11.898 14.32 -5.328 1 95.88 410 GLU B O 1
ATOM 7140 N N . THR B 1 411 ? -11.469 13.914 -3.178 1 93 411 THR B N 1
ATOM 7141 C CA . THR B 1 411 ? -12.789 13.367 -2.912 1 93 411 THR B CA 1
ATOM 7142 C C . THR B 1 411 ? -13.742 14.461 -2.418 1 93 411 THR B C 1
ATOM 7144 O O . THR B 1 411 ? -14.773 14.164 -1.811 1 93 411 THR B O 1
ATOM 7147 N N . ASN B 1 412 ? -13.328 15.711 -2.539 1 94.25 412 ASN B N 1
ATOM 7148 C CA . ASN B 1 412 ? -14.109 16.875 -2.113 1 94.25 412 ASN B CA 1
ATOM 7149 C C . ASN B 1 412 ? -14.297 16.891 -0.599 1 94.25 412 ASN B C 1
ATOM 7151 O O . ASN B 1 412 ? -15.375 17.234 -0.111 1 94.25 412 ASN B O 1
ATOM 7155 N N . GLU B 1 413 ? -13.312 16.438 0.097 1 96.38 413 GLU B N 1
ATOM 7156 C CA . GLU B 1 413 ? -13.289 16.406 1.557 1 96.38 413 GLU B CA 1
ATOM 7157 C C . GLU B 1 413 ? -12.078 17.156 2.104 1 96.38 413 GLU B C 1
ATOM 7159 O O . GLU B 1 413 ? -11.102 17.391 1.381 1 96.38 413 GLU B O 1
ATOM 7164 N N . VAL B 1 414 ? -12.297 17.562 3.316 1 97.38 414 VAL B N 1
ATOM 7165 C CA . VAL B 1 414 ? -11.18 18.125 4.07 1 97.38 414 VAL B CA 1
ATOM 7166 C C . VAL B 1 414 ? -10.766 17.156 5.176 1 97.38 414 VAL B C 1
ATOM 7168 O O . VAL B 1 414 ? -11.617 16.562 5.848 1 97.38 414 VAL B O 1
ATOM 7171 N N . PHE B 1 415 ? -9.492 16.969 5.305 1 97.56 415 PHE B N 1
ATOM 7172 C CA . PHE B 1 415 ? -8.953 16.094 6.34 1 97.56 415 PHE B CA 1
ATOM 7173 C C . PHE B 1 415 ? -8.094 16.875 7.32 1 97.56 415 PHE B C 1
ATOM 7175 O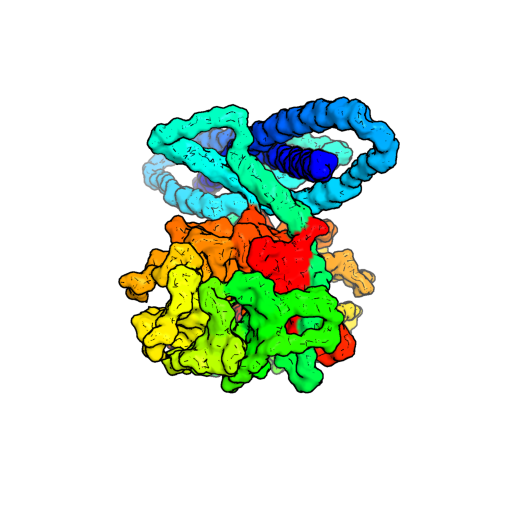 O . PHE B 1 415 ? -7.375 17.797 6.926 1 97.56 415 PHE B O 1
ATOM 7182 N N . VAL B 1 416 ? -8.133 16.5 8.531 1 96.69 416 VAL B N 1
ATOM 7183 C CA . VAL B 1 416 ? -7.273 17.078 9.555 1 96.69 416 VAL B CA 1
ATOM 7184 C C . VAL B 1 416 ? -6.559 15.969 10.328 1 96.69 416 VAL B C 1
ATOM 7186 O O . VAL B 1 416 ? -7.148 14.93 10.617 1 96.69 416 VAL B O 1
ATOM 7189 N N . TYR B 1 417 ? -5.301 16.156 10.578 1 95.88 417 TYR B N 1
ATOM 7190 C CA . TYR B 1 417 ? -4.457 15.211 11.305 1 95.88 417 TYR B CA 1
ATOM 7191 C C . TYR B 1 417 ? -3.809 15.875 12.516 1 95.88 417 TYR B C 1
ATOM 7193 O O . TYR B 1 417 ? -3.355 17.016 12.43 1 95.88 417 TYR B O 1
ATOM 7201 N N . HIS B 1 418 ? -3.832 15.188 13.641 1 93.44 418 HIS B N 1
ATOM 7202 C CA . HIS B 1 418 ? -2.928 15.602 14.711 1 93.44 418 HIS B CA 1
ATOM 7203 C C . HIS B 1 418 ? -1.481 15.25 14.367 1 93.44 418 HIS B C 1
ATOM 7205 O O . HIS B 1 418 ? -1.203 14.172 13.852 1 93.44 418 HIS B O 1
ATOM 7211 N N . LYS B 1 419 ? -0.604 16.109 14.609 1 94.19 419 LYS B N 1
ATOM 7212 C CA . LYS B 1 419 ? 0.771 15.938 14.148 1 94.19 419 LYS B CA 1
ATOM 7213 C C . LYS B 1 419 ? 1.405 14.688 14.75 1 94.19 419 LYS B C 1
ATOM 7215 O O . LYS B 1 419 ? 2.377 14.156 14.203 1 94.19 419 LYS B O 1
ATOM 7220 N N . ALA B 1 420 ? 0.882 14.18 15.867 1 92.88 420 ALA B N 1
ATOM 7221 C CA . ALA B 1 420 ? 1.466 13.023 16.547 1 92.88 420 ALA B CA 1
ATOM 7222 C C . ALA B 1 420 ? 0.801 11.727 16.094 1 92.88 420 ALA B C 1
ATOM 7224 O O . ALA B 1 420 ? 1.246 10.633 16.453 1 92.88 420 ALA B O 1
ATOM 7225 N N . ILE B 1 421 ? -0.222 11.812 15.336 1 92.75 421 ILE B N 1
ATOM 7226 C CA . ILE B 1 421 ? -0.985 10.633 14.938 1 92.75 421 ILE B CA 1
ATOM 7227 C C . ILE B 1 421 ? -1.104 10.586 13.422 1 92.75 421 ILE B C 1
ATOM 7229 O O . ILE B 1 421 ? -1.536 11.555 12.789 1 92.75 421 ILE B O 1
ATOM 7233 N N . SER B 1 422 ? -0.797 9.445 12.828 1 93.81 422 SER B N 1
ATOM 7234 C CA . SER B 1 422 ? -0.696 9.305 11.383 1 93.81 422 SER B CA 1
ATOM 7235 C C . SER B 1 422 ? -2.074 9.227 10.734 1 93.81 422 SER B C 1
ATOM 7237 O O . SER B 1 422 ? -2.227 9.5 9.539 1 93.81 422 SER B O 1
ATOM 7239 N N . LYS B 1 423 ? -3.1 8.852 11.461 1 92.62 423 LYS B N 1
ATOM 7240 C CA . LYS B 1 423 ? -4.453 8.719 10.938 1 92.62 423 LYS B CA 1
ATOM 7241 C C . LYS B 1 423 ? -5.234 10.023 11.078 1 92.62 423 LYS B C 1
ATOM 7243 O O . LYS B 1 423 ? -4.961 10.82 11.984 1 92.62 423 LYS B O 1
ATOM 7248 N N . PRO B 1 424 ? -6.219 10.203 10.219 1 93.81 424 PRO B N 1
ATOM 7249 C CA . PRO B 1 424 ? -6.996 11.445 10.312 1 93.81 424 PRO B CA 1
ATOM 7250 C C . PRO B 1 424 ? -7.777 11.555 11.617 1 93.81 424 PRO B C 1
ATOM 7252 O O . PRO B 1 424 ? -8.297 10.555 12.117 1 93.81 424 PRO B O 1
ATOM 7255 N N . ALA B 1 425 ? -7.75 12.703 12.148 1 91.62 425 ALA B N 1
ATOM 7256 C CA . ALA B 1 425 ? -8.547 12.992 13.336 1 91.62 425 ALA B CA 1
ATOM 7257 C C . ALA B 1 425 ? -10.008 13.242 12.969 1 91.62 425 ALA B C 1
ATOM 7259 O O . ALA B 1 425 ? -10.914 12.789 13.672 1 91.62 425 ALA B O 1
ATOM 7260 N N . ALA B 1 426 ? -10.219 13.93 11.891 1 93.19 426 ALA B N 1
ATOM 7261 C CA . ALA B 1 426 ? -11.562 14.266 11.414 1 93.19 426 ALA B CA 1
ATOM 7262 C C . ALA B 1 426 ? -11.555 14.555 9.914 1 93.19 426 ALA B C 1
ATOM 7264 O O . ALA B 1 426 ? -10.5 14.797 9.328 1 93.19 426 ALA B O 1
ATOM 7265 N N . SER B 1 427 ? -12.688 14.469 9.32 1 95 427 SER B N 1
ATOM 7266 C CA . SER B 1 427 ? -12.883 14.836 7.918 1 95 427 SER B CA 1
ATOM 7267 C C . SER B 1 427 ? -14.266 15.438 7.691 1 95 427 SER B C 1
ATOM 7269 O O . SER B 1 427 ? -15.172 15.258 8.516 1 95 427 SER B O 1
ATOM 7271 N N . HIS B 1 428 ? -14.398 16.25 6.707 1 95.81 428 HIS B N 1
ATOM 7272 C CA . HIS B 1 428 ? -15.664 16.859 6.324 1 95.81 428 HIS B CA 1
ATOM 7273 C C . HIS B 1 428 ? -15.852 16.844 4.812 1 95.81 428 HIS B C 1
ATOM 7275 O O . HIS B 1 428 ? -14.969 17.297 4.07 1 95.81 428 HIS B O 1
ATOM 7281 N N . ARG B 1 429 ? -16.984 16.375 4.387 1 93.88 429 ARG B N 1
ATOM 7282 C CA . ARG B 1 429 ? -17.297 16.312 2.961 1 93.88 429 ARG B CA 1
ATOM 7283 C C . ARG B 1 429 ? -18.141 17.484 2.521 1 93.88 429 ARG B C 1
ATOM 7285 O O . ARG B 1 429 ? -19.125 17.828 3.182 1 93.88 429 ARG B O 1
ATOM 7292 N N . PHE B 1 430 ? -17.719 18.125 1.429 1 91.06 430 PHE B N 1
ATOM 7293 C CA . PHE B 1 430 ? -18.531 19.172 0.826 1 91.06 430 PHE B CA 1
ATOM 7294 C C . PHE B 1 430 ? -19.781 18.594 0.186 1 91.06 430 PHE B C 1
ATOM 7296 O O . PHE B 1 430 ? -19.734 17.516 -0.433 1 91.06 430 PHE B O 1
ATOM 7303 N N . SER B 1 431 ? -21.016 18.922 0.573 1 76 431 SER B N 1
ATOM 7304 C CA . SER B 1 431 ? -22.266 18.453 -0.012 1 76 431 SER B CA 1
ATOM 7305 C C . SER B 1 431 ? -22.328 18.766 -1.502 1 76 431 SER B C 1
ATOM 7307 O O . SER B 1 431 ? -21.859 19.812 -1.942 1 76 431 SER B O 1
ATOM 7309 N N . THR B 1 432 ? -22.453 17.656 -2.404 1 62.59 432 THR B N 1
ATOM 7310 C CA . THR B 1 432 ? -22.609 17.859 -3.838 1 62.59 432 THR B CA 1
ATOM 7311 C C . THR B 1 432 ? -24.062 18.219 -4.176 1 62.59 432 THR B C 1
ATOM 7313 O O . THR B 1 432 ? -24.984 17.516 -3.77 1 62.59 432 THR B O 1
ATOM 7316 N N . ASP B 1 433 ? -24.516 19.406 -4.117 1 54.75 433 ASP B N 1
ATOM 7317 C CA . ASP B 1 433 ? -25.844 19.672 -4.645 1 54.75 433 ASP B CA 1
ATOM 7318 C C . ASP B 1 433 ? -26.094 18.875 -5.93 1 54.75 433 ASP B C 1
ATOM 7320 O O . ASP B 1 433 ? -25.438 19.109 -6.941 1 54.75 433 ASP B O 1
ATOM 7324 N N . LEU B 1 434 ? -26.422 17.609 -5.82 1 47.03 434 LEU B N 1
ATOM 7325 C CA . LEU B 1 434 ? -26.844 16.766 -6.934 1 47.03 434 LEU B CA 1
ATOM 7326 C C . LEU B 1 434 ? -27.766 17.531 -7.875 1 47.03 434 LEU B C 1
ATOM 7328 O O . LEU B 1 434 ? -28.375 16.938 -8.773 1 47.03 434 LEU B O 1
ATOM 7332 N N . GLU B 1 435 ? -28.328 18.672 -7.516 1 43.38 435 GLU B N 1
ATOM 7333 C CA . GLU B 1 435 ? -29.359 19.031 -8.484 1 43.38 435 GLU B CA 1
ATOM 7334 C C . GLU B 1 435 ? -28.812 18.984 -9.914 1 43.38 435 GLU B C 1
ATOM 7336 O O . GLU B 1 435 ? -29.578 18.844 -10.867 1 43.38 435 GLU B O 1
ATOM 7341 N N . ASN B 1 436 ? -27.828 19.828 -10.328 1 42.91 436 ASN B N 1
ATOM 7342 C CA . ASN B 1 436 ? -27.625 19.844 -11.773 1 42.91 436 ASN B CA 1
ATOM 7343 C C . ASN B 1 436 ? -26.906 18.594 -12.266 1 42.91 436 ASN B C 1
ATOM 7345 O O . ASN B 1 436 ? -25.859 18.219 -11.711 1 42.91 436 ASN B O 1
ATOM 7349 N N . GLY B 1 437 ? -27.609 17.547 -12.688 1 41.59 437 GLY B N 1
ATOM 7350 C CA . GLY B 1 437 ? -27.484 16.297 -13.406 1 41.59 437 GLY B CA 1
ATOM 7351 C C . GLY B 1 437 ? -26.109 16.094 -14.023 1 41.59 437 GLY B C 1
ATOM 7352 O O . GLY B 1 437 ? -25.844 15.055 -14.625 1 41.59 437 GLY B O 1
ATOM 7353 N N . GLY B 1 438 ? -25.547 17.141 -14.695 1 42.22 438 GLY B N 1
ATOM 7354 C CA . GLY B 1 438 ? -24.641 16.797 -15.773 1 42.22 438 GLY B CA 1
ATOM 7355 C C . GLY B 1 438 ? -23.297 16.281 -15.281 1 42.22 438 GLY B C 1
ATOM 7356 O O . GLY B 1 438 ? -22.766 15.305 -15.812 1 42.22 438 GLY B O 1
ATOM 7357 N N . ASP B 1 439 ? -22.375 17.25 -14.656 1 48.72 439 ASP B N 1
ATOM 7358 C CA . ASP B 1 439 ? -20.953 16.938 -14.656 1 48.72 439 ASP B CA 1
ATOM 7359 C C . ASP B 1 439 ? -20.609 15.945 -13.547 1 48.72 439 ASP B C 1
ATOM 7361 O O . ASP B 1 439 ? -21.219 15.961 -12.477 1 48.72 439 ASP B O 1
ATOM 7365 N N . ASP B 1 440 ? -19.922 14.844 -13.75 1 53.47 440 ASP B N 1
ATOM 7366 C CA . ASP B 1 440 ? -19.438 13.703 -12.984 1 53.47 440 ASP B CA 1
ATOM 7367 C C . ASP B 1 440 ? -19.031 14.117 -11.57 1 53.47 440 ASP B C 1
ATOM 7369 O O . ASP B 1 440 ? -18.062 14.859 -11.391 1 53.47 440 ASP B O 1
ATOM 7373 N N . ALA B 1 441 ? -19.859 14.297 -10.57 1 54.38 441 ALA B N 1
ATOM 7374 C CA . ALA B 1 441 ? -19.656 14.484 -9.141 1 54.38 441 ALA B CA 1
ATOM 7375 C C . ALA B 1 441 ? -18.266 14 -8.719 1 54.38 441 ALA B C 1
ATOM 7377 O O . ALA B 1 441 ? -17.688 14.5 -7.75 1 54.38 441 ALA B O 1
ATOM 7378 N N . ARG B 1 442 ? -17.734 13.078 -9.477 1 59.47 442 ARG B N 1
ATOM 7379 C CA . ARG B 1 442 ? -16.469 12.406 -9.188 1 59.47 442 ARG B CA 1
ATOM 7380 C C . ARG B 1 442 ? -15.289 13.32 -9.477 1 59.47 442 ARG B C 1
ATOM 7382 O O . ARG B 1 442 ? -14.156 13.023 -9.078 1 59.47 442 ARG B O 1
ATOM 7389 N N . SER B 1 443 ? -15.664 14.648 -9.891 1 77 443 SER B N 1
ATOM 7390 C CA . SER B 1 443 ? -14.531 15.438 -10.367 1 77 443 SER B CA 1
ATOM 7391 C C . SER B 1 443 ? -14.219 16.594 -9.414 1 77 443 SER B C 1
ATOM 7393 O O . SER B 1 443 ? -13.188 17.25 -9.547 1 77 443 SER B O 1
ATOM 7395 N N . TYR B 1 444 ? -15.062 16.875 -8.273 1 86.75 444 TYR B N 1
ATOM 7396 C CA . TYR B 1 444 ? -14.797 18.031 -7.422 1 86.75 444 TYR B CA 1
ATOM 7397 C C . TYR B 1 444 ? -13.758 17.688 -6.355 1 86.75 444 TYR B C 1
ATOM 7399 O O . TYR B 1 444 ? -13.633 16.531 -5.953 1 86.75 444 TYR B O 1
ATOM 7407 N N . PHE B 1 445 ? -13.023 18.734 -5.973 1 91.44 445 PHE B N 1
ATOM 7408 C CA . PHE B 1 445 ? -12 18.547 -4.953 1 91.44 445 PHE B CA 1
ATOM 7409 C C . PHE B 1 445 ? -11.859 19.812 -4.098 1 91.44 445 PHE B C 1
ATOM 7411 O O . PHE B 1 445 ? -12.266 20.891 -4.508 1 91.44 445 PHE B O 1
ATOM 7418 N N . THR B 1 446 ? -11.445 19.641 -2.914 1 92.56 446 THR B N 1
ATOM 7419 C CA . THR B 1 446 ? -11.102 20.766 -2.057 1 92.56 446 THR B CA 1
ATOM 7420 C C . THR B 1 446 ? -9.734 21.344 -2.441 1 92.56 446 THR B C 1
ATOM 7422 O O . THR B 1 446 ? -8.742 20.609 -2.465 1 92.56 446 THR B O 1
ATOM 7425 N N . SER B 1 447 ? -9.75 22.625 -2.646 1 93.25 447 SER B N 1
ATOM 7426 C CA . SER B 1 447 ? -8.578 23.203 -3.301 1 93.25 447 SER B CA 1
ATOM 7427 C C . SER B 1 447 ? -7.781 24.078 -2.336 1 93.25 447 SER B C 1
ATOM 7429 O O . SER B 1 447 ? -6.605 24.359 -2.576 1 93.25 447 SER B O 1
ATOM 7431 N N . ALA B 1 448 ? -8.43 24.547 -1.336 1 96.75 448 ALA B N 1
ATOM 7432 C CA . ALA B 1 448 ? -7.719 25.453 -0.438 1 96.75 448 ALA B CA 1
ATOM 7433 C C . ALA B 1 448 ? -8.219 25.312 0.997 1 96.75 448 ALA B C 1
ATOM 7435 O O . ALA B 1 448 ? -9.414 25.094 1.228 1 96.75 448 ALA B O 1
ATOM 7436 N N . VAL B 1 449 ? -7.324 25.406 1.914 1 97.81 449 VAL B N 1
ATOM 7437 C CA . VAL B 1 449 ? -7.605 25.344 3.346 1 97.81 449 VAL B CA 1
ATOM 7438 C C . VAL B 1 449 ? -6.715 26.328 4.094 1 97.81 449 VAL B C 1
ATOM 7440 O O . VAL B 1 449 ? -5.586 26.594 3.678 1 97.81 449 VAL B O 1
ATOM 7443 N N . CYS B 1 450 ? -7.258 26.906 5.207 1 97.94 450 CYS B N 1
ATOM 7444 C CA . CYS B 1 450 ? -6.477 27.844 6 1 97.94 450 CYS B CA 1
ATOM 7445 C C . CYS B 1 450 ? -6.98 27.906 7.434 1 97.94 450 CYS B C 1
ATOM 7447 O O . CYS B 1 450 ? -8.141 28.234 7.676 1 97.94 450 CYS B O 1
ATOM 7449 N N . TRP B 1 451 ? -6.094 27.672 8.367 1 96.75 451 TRP B N 1
ATOM 7450 C CA . TRP B 1 451 ? -6.434 27.766 9.781 1 96.75 451 TRP B CA 1
ATOM 7451 C C . TRP B 1 451 ? -6.523 29.219 10.219 1 96.75 451 TRP B C 1
ATOM 7453 O O . TRP B 1 451 ? -5.707 30.047 9.805 1 96.75 451 TRP B O 1
ATOM 7463 N N . LYS B 1 452 ? -7.508 29.484 11.055 1 95.69 452 LYS B N 1
ATOM 7464 C CA . LYS B 1 452 ? -7.484 30.734 11.82 1 95.69 452 LYS B CA 1
ATOM 7465 C C . LYS B 1 452 ? -6.488 30.656 12.969 1 95.69 452 LYS B C 1
ATOM 7467 O O . LYS B 1 452 ? -6.34 29.609 13.602 1 95.69 452 LYS B O 1
ATOM 7472 N N . SER B 1 453 ? -5.816 31.703 13.258 1 90 453 SER B N 1
ATOM 7473 C CA . SER B 1 453 ? -4.758 31.672 14.266 1 90 453 SER B CA 1
ATOM 7474 C C . SER B 1 453 ? -5.32 31.344 15.641 1 90 453 SER B C 1
ATOM 7476 O O . SER B 1 453 ? -6.301 31.953 16.078 1 90 453 SER B O 1
ATOM 7478 N N . ASP B 1 454 ? -4.66 30.422 16.328 1 83.31 454 ASP B N 1
ATOM 7479 C CA . ASP B 1 454 ? -4.914 30.031 17.703 1 83.31 454 ASP B CA 1
ATOM 7480 C C . ASP B 1 454 ? -6.387 29.703 17.922 1 83.31 454 ASP B C 1
ATOM 7482 O O . ASP B 1 454 ? -6.992 30.109 18.906 1 83.31 454 ASP B O 1
ATOM 7486 N N . SER B 1 455 ? -7.047 29.25 16.922 1 87.31 455 SER B N 1
ATOM 7487 C CA . SER B 1 455 ? -8.453 28.875 17 1 87.31 455 SER B CA 1
ATOM 7488 C C . SER B 1 455 ? -8.695 27.547 16.281 1 87.31 455 SER B C 1
ATOM 7490 O O . SER B 1 455 ? -7.93 27.156 15.391 1 87.31 455 SER B O 1
ATOM 7492 N N . PRO B 1 456 ? -9.641 26.812 16.781 1 90.94 456 PRO B N 1
ATOM 7493 C CA . PRO B 1 456 ? -9.977 25.562 16.094 1 90.94 456 PRO B CA 1
ATOM 7494 C C . PRO B 1 456 ? -10.812 25.797 14.836 1 90.94 456 PRO B C 1
ATOM 7496 O O . PRO B 1 456 ? -11.484 24.875 14.367 1 90.94 456 PRO B O 1
ATOM 7499 N N . THR B 1 457 ? -10.797 27 14.32 1 94.69 457 THR B N 1
ATOM 7500 C CA . THR B 1 457 ? -11.586 27.375 13.148 1 94.69 457 THR B CA 1
ATOM 7501 C C . THR B 1 457 ? -10.727 27.344 11.891 1 94.69 457 THR B C 1
ATOM 7503 O O . THR B 1 457 ? -9.578 27.766 11.906 1 94.69 457 THR B O 1
ATOM 7506 N N . MET B 1 458 ? -11.336 26.844 10.82 1 95.88 458 MET B N 1
ATOM 7507 C CA . MET B 1 458 ? -10.609 26.719 9.555 1 95.88 458 MET B CA 1
ATOM 7508 C C . MET B 1 458 ? -11.477 27.172 8.383 1 95.88 458 MET B C 1
ATOM 7510 O O . MET B 1 458 ? -12.68 26.922 8.367 1 95.88 458 MET B O 1
ATOM 7514 N N . LEU B 1 459 ? -10.867 27.891 7.453 1 96.94 459 LEU B N 1
ATOM 7515 C CA . LEU B 1 459 ? -11.508 28.188 6.176 1 96.94 459 LEU B CA 1
ATOM 7516 C C . LEU B 1 459 ? -11.195 27.109 5.145 1 96.94 459 LEU B C 1
ATOM 7518 O O . LEU B 1 459 ? -10.047 26.672 5.023 1 96.94 459 LEU B O 1
ATOM 7522 N N . THR B 1 460 ? -12.156 26.625 4.453 1 96.88 460 THR B N 1
ATOM 7523 C CA . THR B 1 460 ? -11.984 25.641 3.395 1 96.88 460 THR B CA 1
ATOM 7524 C C . THR B 1 460 ? -12.719 26.062 2.129 1 96.88 460 THR B C 1
ATOM 7526 O O . THR B 1 460 ? -13.781 26.688 2.201 1 96.88 460 THR B O 1
ATOM 7529 N N . ALA B 1 461 ? -12.125 25.812 0.998 1 94.56 461 ALA B N 1
ATOM 7530 C CA . ALA B 1 461 ? -12.734 26.125 -0.29 1 94.56 461 ALA B CA 1
ATOM 7531 C C . ALA B 1 461 ? -12.594 24.969 -1.267 1 94.56 461 ALA B C 1
ATOM 7533 O O . ALA B 1 461 ? -11.578 24.266 -1.259 1 94.56 461 ALA B O 1
ATOM 7534 N N . ASN B 1 462 ? -13.562 24.75 -2.076 1 90.88 462 ASN B N 1
ATOM 7535 C CA . ASN B 1 462 ? -13.477 23.656 -3.039 1 90.88 462 ASN B CA 1
ATOM 7536 C C . ASN B 1 462 ? -13.43 24.188 -4.473 1 90.88 462 ASN B C 1
ATOM 7538 O O . ASN B 1 462 ? -13.328 25.391 -4.699 1 90.88 462 ASN B O 1
ATOM 7542 N N . SER B 1 463 ? -13.438 23.297 -5.418 1 89 463 SER B N 1
ATOM 7543 C CA . SER B 1 463 ? -13.25 23.625 -6.828 1 89 463 SER B CA 1
ATOM 7544 C C . SER B 1 463 ? -14.477 24.297 -7.414 1 89 463 SER B C 1
ATOM 7546 O O . SER B 1 463 ? -14.422 24.875 -8.5 1 89 463 SER B O 1
ATOM 7548 N N . GLN B 1 464 ? -15.594 24.297 -6.699 1 83.69 464 GLN B N 1
ATOM 7549 C CA . GLN B 1 464 ? -16.812 24.969 -7.145 1 83.69 464 GLN B CA 1
ATOM 7550 C C . GLN B 1 464 ? -16.844 26.422 -6.68 1 83.69 464 GLN B C 1
ATOM 7552 O O . GLN B 1 464 ? -17.703 27.203 -7.098 1 83.69 464 GLN B O 1
ATOM 7557 N N . GLY B 1 465 ? -15.953 26.719 -5.793 1 87.5 465 GLY B N 1
ATOM 7558 C CA . GLY B 1 465 ? -15.898 28.078 -5.273 1 87.5 465 GLY B CA 1
ATOM 7559 C C . GLY B 1 465 ? -16.641 28.25 -3.963 1 87.5 465 GLY B C 1
ATOM 7560 O O . GLY B 1 465 ? -16.812 29.375 -3.475 1 87.5 465 GLY B O 1
ATOM 7561 N N . THR B 1 466 ? -17.094 27.125 -3.438 1 88.25 466 THR B N 1
ATOM 7562 C CA . THR B 1 466 ? -17.766 27.172 -2.143 1 88.25 466 THR B CA 1
ATOM 7563 C C . THR B 1 466 ? -16.75 27.266 -1.01 1 88.25 466 THR B C 1
ATOM 7565 O O . THR B 1 466 ? -15.766 26.516 -0.984 1 88.25 466 THR B O 1
ATOM 7568 N N . ILE B 1 467 ? -17.016 28.203 -0.154 1 93 467 ILE B N 1
ATOM 7569 C CA . ILE B 1 467 ? -16.156 28.359 1.019 1 93 467 ILE B CA 1
ATOM 7570 C C . ILE B 1 467 ? -16.938 27.984 2.277 1 93 467 ILE B C 1
ATOM 7572 O O . ILE B 1 467 ? -18.047 28.453 2.488 1 93 467 ILE B O 1
ATOM 7576 N N . LYS B 1 468 ? -16.406 27.141 3.09 1 94.19 468 LYS B N 1
ATOM 7577 C CA . LYS B 1 468 ? -17 26.75 4.363 1 94.19 468 LYS B CA 1
ATOM 7578 C C . LYS B 1 468 ? -16.078 27.094 5.531 1 94.19 468 LYS B C 1
ATOM 7580 O O . LYS B 1 468 ? -14.852 26.953 5.426 1 94.19 468 LYS B O 1
ATOM 7585 N N . VAL B 1 469 ? -16.703 27.562 6.543 1 95.81 469 VAL B N 1
ATOM 7586 C CA . VAL B 1 469 ? -15.992 27.75 7.809 1 95.81 469 VAL B CA 1
ATOM 7587 C C . VAL B 1 469 ? -16.25 26.562 8.727 1 95.81 469 VAL B C 1
ATOM 7589 O O . VAL B 1 469 ? -17.391 26.312 9.125 1 95.81 469 VAL B O 1
ATOM 7592 N N . LEU B 1 470 ? -15.164 25.875 9.047 1 96.38 470 LEU B N 1
ATOM 7593 C CA . LEU B 1 470 ? -15.266 24.672 9.867 1 96.38 470 LEU B CA 1
ATOM 7594 C C . LEU B 1 470 ? -14.641 24.906 11.242 1 96.38 470 LEU B C 1
ATOM 7596 O O . LEU B 1 470 ? -13.633 25.609 11.359 1 96.38 470 LEU B O 1
ATOM 7600 N N . VAL B 1 471 ? -15.266 24.375 12.195 1 95.12 471 VAL B N 1
ATOM 7601 C CA . VAL B 1 471 ? -14.711 24.375 13.547 1 95.12 471 VAL B CA 1
ATOM 7602 C C . VAL B 1 471 ? -14.461 22.938 14.008 1 95.12 471 VAL B C 1
ATOM 7604 O O . VAL B 1 471 ? -15.344 22.078 13.898 1 95.12 471 VAL B O 1
ATOM 7607 N N . LEU B 1 472 ? -13.234 22.766 14.422 1 90.94 472 LEU B N 1
ATOM 7608 C CA . LEU B 1 472 ? -12.906 21.469 14.992 1 90.94 472 LEU B CA 1
ATOM 7609 C C . LEU B 1 472 ? -13.445 21.344 16.422 1 90.94 472 LEU B C 1
ATOM 7611 O O . LEU B 1 472 ? -13.133 22.172 17.281 1 90.94 472 LEU B O 1
ATOM 7615 N N . ALA B 1 473 ? -14.375 20.453 16.625 1 83.62 473 ALA B N 1
ATOM 7616 C CA . ALA B 1 473 ? -15.023 20.297 17.922 1 83.62 473 ALA B CA 1
ATOM 7617 C C . ALA B 1 473 ? -15.164 18.828 18.297 1 83.62 473 ALA B C 1
ATOM 7619 O O . ALA B 1 473 ? -14.82 17.938 17.5 1 83.62 473 ALA B O 1
ATOM 7620 N N . ALA B 1 474 ? -15.414 18.547 19.656 1 74.31 474 ALA B N 1
ATOM 7621 C CA . ALA B 1 474 ? -15.625 17.188 20.156 1 74.31 474 ALA B CA 1
ATOM 7622 C C . ALA B 1 474 ? -16.969 16.641 19.688 1 74.31 474 ALA B C 1
ATOM 7624 O O . ALA B 1 474 ? -17.938 17.391 19.531 1 74.31 474 ALA B O 1
#

InterPro domains:
  IPR001680 WD40 repeat [PF00400] (255-291)
  IPR001680 WD40 repeat [PF00400] (340-376)
  IPR001680 WD40 repeat [PS50082] (259-291)
  IPR001680 WD40 repeat [PS50082] (345-385)
  IPR001680 WD40 repeat [SM00320] (155-199)
  IPR001680 WD40 repeat [SM00320] (210-249)
  IPR001680 WD40 repeat [SM00320] (252-292)
  IPR001680 WD40 repeat [SM00320] (293-334)
  IPR001680 WD40 repeat [SM00320] (338-376)
  IPR001680 WD40 repeat [SM00320] (379-418)
  IPR015943 WD40/YVTN repeat-like-containing domain superfamily [G3DSA:2.130.10.10] (142-474)
  IPR019775 WD40 repeat, conserved site [PS00678] (363-377)
  IPR020472 PAC1/LIS1-like, WD-40 repeat [PR00320] (236-250)
  IPR020472 PAC1/LIS1-like, WD-40 repeat [PR00320] (279-293)
  IPR020472 PAC1/LIS1-like, WD-40 repeat [PR00320] (363-377)
  IPR036322 WD40-repeat-containing domain superfamily [SSF50978] (171-469)
  IPR042755 E3 ubiquitin-protein ligase COP1 [PTHR44080] (87-473)

pLDDT: mean 87.59, std 14.78, range [34.56, 98.75]

Sequence (948 aa):
MALLAEKTRKMEQEEADTNMRILLDFLYCLSKQKLDDLNEIQTDLQYIEEDINYVEKKRIQLSRENDRFSLKLGMFADDPNSKLVTQSGPNASKKKWVRAKLNALQECYLQKRRNWVRQACKEQERGTDTSNREGYNPGLEDFQSVLTNFTRCSQFRVVAELRQGDLFHSANIVSSIEFDRDDELFATTGVSRRIKIFEFSKVMNEPEDVHCPVVEMSTRSKLSCVSWNKYMKNHIASSDYEGIVTVWDVTTRQSIMEYEEHEKRAWSVDFSQNEPSMLVSGSDDCKVKIWCTKQEASVLNIDMKANICSVKYNPGSSIHVAVGSADHHIHYYDLRNISQPLYVFRGHWKTVSYVKFLSSDELASSSTDSTLRLWDVKENLALRTFRGHTNERNFVGLTVNSEYIACGSETNEVFVYHKAISKPAASHRFSTDLENGGDDARSYFTSAVCWKSDSPTMLTANSQGTIKVLVLAAMALLAEKTRKMEQEEADTNMRILLDFLYCLSKQKLDDLNEIQTDLQYIEEDINYVEKKRIQLSRENDRFSLKLGMFADDPNSKLVTQSGPNASKKKWVRAKLNALQECYLQKRRNWVRQACKEQERGTDTSNREGYNPGLEDFQSVLTNFTRCSQFRVVAELRQGDLFHSANIVSSIEFDRDDELFATTGVSRRIKIFEFSKVMNEPEDVHCPVVEMSTRSKLSCVSWNKYMKNHIASSDYEGIVTVWDVTTRQSIMEYEEHEKRAWSVDFSQNEPSMLVSGSDDCKVKIWCTKQEASVLNIDMKANICSVKYNPGSSIHVAVGSADHHIHYYDLRNISQPLYVFRGHWKTVSYVKFLSSDELASSSTDSTLRLWDVKENLALRTFRGHTNERNFVGLTVNSEYIACGSETNEVFVYHKAISKPAASHRFSTDLENGGDDARSYFTSAVCWKSDSPTMLTANSQGTIKVLVLAA